Protein AF-0000000065860891 (afdb_homodimer)

Solvent-accessible surface area (backbone atoms only — not comparable to full-atom values): 41938 Å² total; per-residue (Å²): 130,46,43,18,54,48,50,45,54,47,43,67,70,64,35,40,63,41,30,71,48,66,81,74,49,85,37,43,77,84,50,86,75,80,84,55,59,59,42,45,65,36,50,46,36,31,50,53,48,64,72,31,65,63,47,58,45,24,62,48,18,30,48,81,50,71,53,89,78,42,95,74,51,58,24,37,35,61,50,32,51,46,18,21,51,46,16,33,52,47,19,57,57,66,22,33,36,39,44,47,16,33,27,25,26,62,41,42,63,51,22,43,21,27,52,21,64,41,26,37,52,43,48,18,61,75,21,57,91,49,83,41,53,51,39,27,54,39,17,42,44,32,41,56,48,67,38,75,57,47,92,90,46,51,12,62,59,48,32,46,68,43,50,39,28,20,32,61,44,35,47,103,81,38,79,58,89,53,58,73,90,65,55,84,43,76,35,66,53,64,43,35,40,38,30,36,56,20,41,60,52,40,49,49,43,50,50,50,45,46,32,42,69,70,59,63,37,52,70,67,61,56,67,68,45,94,35,72,59,58,50,51,38,50,52,52,45,39,70,76,31,80,66,44,84,76,48,92,46,70,51,42,47,46,44,50,41,52,47,44,50,50,53,50,51,51,39,27,50,52,39,21,52,49,41,40,60,73,68,62,53,67,26,46,66,55,54,14,60,34,93,58,79,56,62,37,53,47,68,69,54,50,51,34,49,51,50,50,46,51,49,45,42,64,55,46,57,61,32,66,73,49,43,51,53,41,49,49,39,31,49,51,52,51,52,51,52,54,49,40,70,75,41,51,84,74,44,58,72,72,58,32,52,48,34,70,64,32,90,44,71,49,45,29,53,46,42,52,50,55,56,54,27,71,36,31,38,63,54,50,51,47,50,48,36,66,75,72,34,88,80,62,91,63,94,73,75,89,82,131,130,44,44,17,54,49,51,44,54,48,43,67,71,64,33,40,63,42,30,72,48,64,82,73,49,85,37,42,77,84,50,86,74,80,84,55,58,60,42,45,65,36,49,48,37,30,50,54,47,64,72,30,66,62,48,58,44,22,62,48,17,32,47,82,52,72,54,90,80,41,96,75,51,57,23,38,34,61,51,32,52,45,18,22,50,46,16,34,53,48,19,59,56,66,23,33,35,38,45,47,17,34,25,24,26,62,41,41,64,52,23,43,22,28,52,20,64,40,26,35,51,44,49,18,61,77,20,57,92,47,82,41,53,50,40,27,54,40,16,40,44,33,40,58,48,66,38,73,57,46,90,91,45,51,13,64,60,48,33,47,67,44,50,38,29,21,32,63,43,36,48,102,81,39,79,58,89,54,57,72,89,64,55,84,44,76,35,67,54,63,44,36,40,40,30,33,55,22,41,60,52,39,50,48,43,49,50,50,45,47,32,43,70,71,59,62,38,52,71,67,59,57,68,66,44,94,36,70,58,59,50,51,38,52,51,52,44,39,71,74,30,80,65,44,82,75,49,91,46,69,51,44,46,46,46,50,41,52,48,44,50,51,52,50,52,52,38,28,52,52,38,21,53,49,40,39,61,75,69,61,54,66,26,45,66,56,54,12,60,33,93,58,80,58,61,39,53,46,70,69,56,50,54,35,48,50,50,49,48,51,49,45,43,64,55,49,56,61,33,66,72,49,44,52,52,41,50,49,41,32,49,52,52,50,51,51,51,53,50,41,72,75,41,50,86,74,43,57,71,70,55,30,51,49,34,70,65,32,88,46,71,49,45,30,54,48,42,52,49,53,57,54,26,70,35,33,38,63,54,50,51,47,52,47,36,67,74,73,36,89,81,63,90,61,93,74,74,89,81,130

Structure (mmCIF, N/CA/C/O backbone):
data_AF-0000000065860891-model_v1
#
loop_
_entity.id
_entity.type
_entity.pdbx_description
1 polymer 'Deoxyguanosinetriphosphate triphosphohydrolase-like protein'
#
loop_
_atom_site.group_PDB
_atom_site.id
_atom_site.type_symbol
_atom_site.label_atom_id
_atom_site.label_alt_id
_atom_site.label_comp_id
_atom_site.label_asym_id
_atom_site.label_entity_id
_atom_site.label_seq_id
_atom_site.pdbx_PDB_ins_code
_atom_site.Cartn_x
_atom_site.Cartn_y
_atom_site.Cartn_z
_atom_site.occupancy
_atom_site.B_iso_or_equiv
_atom_site.auth_seq_id
_atom_site.auth_comp_id
_atom_site.auth_asym_id
_atom_site.auth_atom_id
_atom_site.pdbx_PDB_model_num
ATOM 1 N N . MET A 1 1 ? -5.25 -12.578 29.609 1 80.5 1 MET A N 1
ATOM 2 C CA . MET A 1 1 ? -4.516 -11.539 28.875 1 80.5 1 MET A CA 1
ATOM 3 C C . MET A 1 1 ? -4.961 -11.477 27.422 1 80.5 1 MET A C 1
ATOM 5 O O . MET A 1 1 ? -4.988 -12.5 26.734 1 80.5 1 MET A O 1
ATOM 9 N N . THR A 1 2 ? -5.438 -10.305 27.047 1 88.56 2 THR A N 1
ATOM 10 C CA . THR A 1 2 ? -5.887 -10.133 25.672 1 88.56 2 THR A CA 1
ATOM 11 C C . THR A 1 2 ? -4.695 -10.102 24.719 1 88.56 2 THR A C 1
ATOM 13 O O . THR A 1 2 ? -3.547 -10 25.141 1 88.56 2 THR A O 1
ATOM 16 N N . ALA A 1 3 ? -4.965 -10.32 23.484 1 87.88 3 ALA A N 1
ATOM 17 C CA . ALA A 1 3 ? -3.906 -10.234 22.484 1 87.88 3 ALA A CA 1
ATOM 18 C C . ALA A 1 3 ? -3.201 -8.883 22.547 1 87.88 3 ALA A C 1
ATOM 20 O O . ALA A 1 3 ? -1.976 -8.805 22.422 1 87.88 3 ALA A O 1
ATOM 21 N N . ARG A 1 4 ? -3.965 -7.797 22.766 1 91.31 4 ARG A N 1
ATOM 22 C CA . ARG A 1 4 ? -3.391 -6.461 22.859 1 91.31 4 ARG A CA 1
ATOM 23 C C . ARG A 1 4 ? -2.42 -6.371 24.031 1 91.31 4 ARG A C 1
ATOM 25 O O . ARG A 1 4 ? -1.305 -5.867 23.891 1 91.31 4 ARG A O 1
ATOM 32 N N . GLU A 1 5 ? -2.834 -6.898 25.156 1 92.75 5 GLU A N 1
ATOM 33 C CA . GLU A 1 5 ? -1.995 -6.863 26.359 1 92.75 5 GLU A CA 1
ATOM 34 C C . GLU A 1 5 ? -0.707 -7.656 26.156 1 92.75 5 GLU A C 1
ATOM 36 O O . GLU A 1 5 ? 0.363 -7.238 26.594 1 92.75 5 GLU A O 1
ATOM 41 N N . PHE A 1 6 ? -0.852 -8.703 25.469 1 91.31 6 PHE A N 1
ATOM 42 C CA . PHE A 1 6 ? 0.321 -9.508 25.156 1 91.31 6 PHE A CA 1
ATOM 43 C C . PHE A 1 6 ? 1.278 -8.734 24.25 1 91.31 6 PHE A C 1
ATOM 45 O O . PHE A 1 6 ? 2.492 -8.758 24.469 1 91.31 6 PHE A O 1
ATOM 52 N N . LEU A 1 7 ? 0.74 -8.078 23.266 1 92 7 LEU A N 1
ATOM 53 C CA . LEU A 1 7 ? 1.554 -7.297 22.344 1 92 7 LEU A CA 1
ATOM 54 C C . LEU A 1 7 ? 2.262 -6.16 23.078 1 92 7 LEU A C 1
ATOM 56 O O . LEU A 1 7 ? 3.438 -5.891 22.812 1 92 7 LEU A O 1
ATOM 60 N N . GLU A 1 8 ? 1.569 -5.539 23.984 1 94.38 8 GLU A N 1
ATOM 61 C CA . GLU A 1 8 ? 2.158 -4.449 24.75 1 94.38 8 GLU A CA 1
ATOM 62 C C . GLU A 1 8 ? 3.268 -4.957 25.672 1 94.38 8 GLU A C 1
ATOM 64 O O . GLU A 1 8 ? 4.297 -4.293 25.828 1 94.38 8 GLU A O 1
ATOM 69 N N . ALA A 1 9 ? 3.084 -6.141 26.234 1 93.19 9 ALA A N 1
ATOM 70 C CA . ALA A 1 9 ? 4.117 -6.758 27.062 1 93.19 9 ALA A CA 1
ATOM 71 C C . ALA A 1 9 ? 5.34 -7.121 26.234 1 93.19 9 ALA A C 1
ATOM 73 O O . ALA A 1 9 ? 6.477 -6.984 26.688 1 93.19 9 ALA A O 1
ATOM 74 N N . THR A 1 10 ? 5.109 -7.578 25.047 1 91.69 10 THR A N 1
ATOM 75 C CA . THR A 1 10 ? 6.191 -7.938 24.141 1 91.69 10 THR A CA 1
ATOM 76 C C . THR A 1 10 ? 6.988 -6.699 23.734 1 91.69 10 THR A C 1
ATOM 78 O O . THR A 1 10 ? 8.211 -6.766 23.594 1 91.69 10 THR A O 1
ATOM 81 N N . GLU A 1 11 ? 6.305 -5.559 23.547 1 93.88 11 GLU A N 1
ATOM 82 C CA . GLU A 1 11 ? 6.988 -4.305 23.234 1 93.88 11 GLU A CA 1
ATOM 83 C C . GLU A 1 11 ? 7.988 -3.938 24.328 1 93.88 11 GLU A C 1
ATOM 85 O O . GLU A 1 11 ? 9.086 -3.461 24.031 1 93.88 11 GLU A O 1
ATOM 90 N N . LYS A 1 12 ? 7.594 -4.164 25.531 1 92.62 12 LYS A N 1
ATOM 91 C CA . LYS A 1 12 ? 8.445 -3.818 26.672 1 92.62 12 LYS A CA 1
ATOM 92 C C . LYS A 1 12 ? 9.75 -4.605 26.641 1 92.62 12 LYS A C 1
ATOM 94 O O . LYS A 1 12 ? 10.797 -4.098 27.047 1 92.62 12 LYS A O 1
ATOM 99 N N . GLU A 1 13 ? 9.656 -5.766 26.125 1 90.19 13 GLU A N 1
ATOM 100 C CA . GLU A 1 13 ? 10.828 -6.645 26.109 1 90.19 13 GLU A CA 1
ATOM 101 C C . GLU A 1 13 ? 11.664 -6.418 24.859 1 90.19 13 GLU A C 1
ATOM 103 O O . GLU A 1 13 ? 12.898 -6.465 24.906 1 90.19 13 GLU A O 1
ATOM 108 N N . LYS A 1 14 ? 11.031 -6.098 23.797 1 91.25 14 LYS A N 1
ATOM 109 C CA . LYS A 1 14 ? 11.719 -6.145 22.5 1 91.25 14 LYS A CA 1
ATOM 110 C C . LYS A 1 14 ? 12.195 -4.758 22.094 1 91.25 14 LYS A C 1
ATOM 112 O O . LYS A 1 14 ? 13.203 -4.621 21.391 1 91.25 14 LYS A O 1
ATOM 117 N N . LEU A 1 15 ? 11.492 -3.744 22.469 1 96.06 15 LEU A N 1
ATOM 118 C CA . LEU A 1 15 ? 11.828 -2.391 22.047 1 96.06 15 LEU A CA 1
ATOM 119 C C . LEU A 1 15 ? 12.93 -1.801 22.922 1 96.06 15 LEU A C 1
ATOM 121 O O . LEU A 1 15 ? 13.047 -2.16 24.094 1 96.06 15 LEU A O 1
ATOM 125 N N . ALA A 1 16 ? 13.75 -0.93 22.328 1 96.81 16 ALA A N 1
ATOM 126 C CA . ALA A 1 16 ? 14.766 -0.199 23.094 1 96.81 16 ALA A CA 1
ATOM 127 C C . ALA A 1 16 ? 14.117 0.759 24.094 1 96.81 16 ALA A C 1
ATOM 129 O O . ALA A 1 16 ? 12.953 1.128 23.938 1 96.81 16 ALA A O 1
ATOM 130 N N . PRO A 1 17 ? 14.836 1.129 25.094 1 96.81 17 PRO A N 1
ATOM 131 C CA . PRO A 1 17 ? 14.273 2.021 26.125 1 96.81 17 PRO A CA 1
ATOM 132 C C . PRO A 1 17 ? 13.891 3.389 25.562 1 96.81 17 PRO A C 1
ATOM 134 O O . PRO A 1 17 ? 13.094 4.105 26.172 1 96.81 17 PRO A O 1
ATOM 137 N N . TYR A 1 18 ? 14.438 3.787 24.438 1 97.56 18 TYR A N 1
ATOM 138 C CA . TYR A 1 18 ? 14.172 5.09 23.844 1 97.56 18 TYR A CA 1
ATOM 139 C C . TYR A 1 18 ? 13.031 5 22.828 1 97.56 18 TYR A C 1
ATOM 141 O O . TYR A 1 18 ? 12.672 5.996 22.203 1 97.56 18 TYR A O 1
ATOM 149 N N . ALA A 1 19 ? 12.445 3.816 22.609 1 98.25 19 ALA A N 1
ATOM 150 C CA . ALA A 1 19 ? 11.312 3.623 21.703 1 98.25 19 ALA A CA 1
ATOM 151 C C . ALA A 1 19 ? 10 3.986 22.391 1 98.25 19 ALA A C 1
ATOM 153 O O . ALA A 1 19 ? 9.828 3.75 23.578 1 98.25 19 ALA A O 1
ATOM 154 N N . THR A 1 20 ? 9.086 4.574 21.625 1 98 20 THR A N 1
ATOM 155 C CA . THR A 1 20 ? 7.75 4.863 22.141 1 98 20 THR A CA 1
ATOM 156 C C . THR A 1 20 ? 6.922 3.584 22.234 1 98 20 THR A C 1
ATOM 158 O O . THR A 1 20 ? 6.605 2.963 21.219 1 98 20 THR A O 1
ATOM 161 N N . ARG A 1 21 ? 6.57 3.209 23.484 1 97.62 21 ARG A N 1
ATOM 162 C CA . ARG A 1 21 ? 5.762 2.01 23.672 1 97.62 21 ARG A CA 1
ATOM 163 C C . ARG A 1 21 ? 4.273 2.342 23.641 1 97.62 21 ARG A C 1
ATOM 165 O O . ARG A 1 21 ? 3.85 3.387 24.141 1 97.62 21 ARG A O 1
ATOM 172 N N . SER A 1 22 ? 3.469 1.438 23.062 1 97.5 22 SER A N 1
ATOM 173 C CA . SER A 1 22 ? 2.025 1.634 22.969 1 97.5 22 SER A CA 1
ATOM 174 C C . SER A 1 22 ? 1.397 1.8 24.344 1 97.5 22 SER A C 1
ATOM 176 O O . SER A 1 22 ? 0.48 2.604 24.516 1 97.5 22 SER A O 1
ATOM 178 N N . ALA A 1 23 ? 1.877 1.055 25.312 1 95.94 23 ALA A N 1
ATOM 179 C CA . ALA A 1 23 ? 1.334 1.09 26.672 1 95.94 23 ALA A CA 1
ATOM 180 C C . ALA A 1 23 ? 1.587 2.443 27.328 1 95.94 23 ALA A C 1
ATOM 182 O O . ALA A 1 23 ? 0.866 2.838 28.25 1 95.94 23 ALA A O 1
ATOM 183 N N . ASP A 1 24 ? 2.619 3.195 26.875 1 96 24 ASP A N 1
ATOM 184 C CA . ASP A 1 24 ? 3.016 4.461 27.484 1 96 24 ASP A CA 1
ATOM 185 C C . ASP A 1 24 ? 2.471 5.645 26.688 1 96 24 ASP A C 1
ATOM 187 O O . ASP A 1 24 ? 2.832 6.797 26.953 1 96 24 ASP A O 1
ATOM 191 N N . SER A 1 25 ? 1.641 5.34 25.656 1 96 25 SER A N 1
ATOM 192 C CA . SER A 1 25 ? 1.092 6.391 24.812 1 96 25 SER A CA 1
ATOM 193 C C . SER A 1 25 ? 0.149 7.301 25.594 1 96 25 SER A C 1
ATOM 195 O O . SER A 1 25 ? -0.556 6.844 26.484 1 96 25 SER A O 1
ATOM 197 N N . ALA A 1 26 ? 0.138 8.602 25.203 1 93.94 26 ALA A N 1
ATOM 198 C CA . ALA A 1 26 ? -0.866 9.516 25.734 1 93.94 26 ALA A CA 1
ATOM 199 C C . ALA A 1 26 ? -2.26 9.156 25.219 1 93.94 26 ALA A C 1
ATOM 201 O O . ALA A 1 26 ? -3.264 9.633 25.766 1 93.94 26 ALA A O 1
ATOM 202 N N . GLY A 1 27 ? -2.252 8.258 24.219 1 93.69 27 GLY A N 1
ATOM 203 C CA . GLY A 1 27 ? -3.518 7.762 23.703 1 93.69 27 GLY A CA 1
ATOM 204 C C . GLY A 1 27 ? -4.234 8.758 22.812 1 93.69 27 GLY A C 1
ATOM 205 O O . GLY A 1 27 ? -3.596 9.508 22.078 1 93.69 27 GLY A O 1
ATOM 206 N N . ARG A 1 28 ? -5.523 8.617 22.75 1 94.94 28 ARG A N 1
ATOM 207 C CA . ARG A 1 28 ? -6.387 9.469 21.938 1 94.94 28 ARG A CA 1
ATOM 208 C C . ARG A 1 28 ? -6.852 10.695 22.719 1 94.94 28 ARG A C 1
ATOM 210 O O . ARG A 1 28 ? -7.781 10.602 23.531 1 94.94 28 ARG A O 1
ATOM 217 N N . THR A 1 29 ? -6.367 11.82 22.344 1 92.31 29 THR A N 1
ATOM 218 C CA . THR A 1 29 ? -6.543 13.008 23.172 1 92.31 29 THR A CA 1
ATOM 219 C C . THR A 1 29 ? -7.684 13.867 22.641 1 92.31 29 THR A C 1
ATOM 221 O O . THR A 1 29 ? -8.156 14.773 23.328 1 92.31 29 THR A O 1
ATOM 224 N N . LEU A 1 30 ? -8.156 13.594 21.453 1 93.75 30 LEU A N 1
ATOM 225 C CA . LEU A 1 30 ? -9.227 14.406 20.891 1 93.75 30 LEU A CA 1
ATOM 226 C C . LEU A 1 30 ? -10.594 13.883 21.328 1 93.75 30 LEU A C 1
ATOM 228 O O . LEU A 1 30 ? -11.438 14.648 21.797 1 93.75 30 LEU A O 1
ATOM 232 N N . HIS A 1 31 ? -10.75 12.617 21.094 1 92.69 31 HIS A N 1
ATOM 233 C CA . HIS A 1 31 ? -11.992 11.945 21.469 1 92.69 31 HIS A CA 1
ATOM 234 C C . HIS A 1 31 ? -11.703 10.641 22.219 1 92.69 31 HIS A C 1
ATOM 236 O O . HIS A 1 31 ? -10.844 9.859 21.797 1 92.69 31 HIS A O 1
ATOM 242 N N . GLY A 1 32 ? -12.336 10.453 23.344 1 86.81 32 GLY A N 1
ATOM 243 C CA . GLY A 1 32 ? -12.172 9.211 24.078 1 86.81 32 GLY A CA 1
ATOM 244 C C . GLY A 1 32 ? -12.508 7.977 23.25 1 86.81 32 GLY A C 1
ATOM 245 O O . GLY A 1 32 ? -13.367 8.031 22.375 1 86.81 32 GLY A O 1
ATOM 246 N N . ASP A 1 33 ? -11.758 6.879 23.484 1 83.75 33 ASP A N 1
ATOM 247 C CA . ASP A 1 33 ? -12.008 5.621 22.781 1 83.75 33 ASP A CA 1
ATOM 248 C C . ASP A 1 33 ? -11.617 4.426 23.641 1 83.75 33 ASP A C 1
ATOM 250 O O . ASP A 1 33 ? -10.672 4.504 24.438 1 83.75 33 ASP A O 1
ATOM 254 N N . GLU A 1 34 ? -12.43 3.408 23.562 1 85.38 34 GLU A N 1
ATOM 255 C CA . GLU A 1 34 ? -12.109 2.188 24.297 1 85.38 34 GLU A CA 1
ATOM 256 C C . GLU A 1 34 ? -10.977 1.417 23.641 1 85.38 34 GLU A C 1
ATOM 258 O O . GLU A 1 34 ? -10.898 1.358 22.406 1 85.38 34 GLU A O 1
ATOM 263 N N . PRO A 1 35 ? -10.141 0.841 24.547 1 88.88 35 PRO A N 1
ATOM 264 C CA . PRO A 1 35 ? -9.062 0.038 23.953 1 88.88 35 PRO A CA 1
ATOM 265 C C . PRO A 1 35 ? -9.578 -1.205 23.234 1 88.88 35 PRO A C 1
ATOM 267 O O . PRO A 1 35 ? -10.625 -1.75 23.609 1 88.88 35 PRO A O 1
ATOM 270 N N . ASP A 1 36 ? -8.859 -1.554 22.203 1 88.38 36 ASP A N 1
ATOM 271 C CA . ASP A 1 36 ? -9.125 -2.771 21.453 1 88.38 36 ASP A CA 1
ATOM 272 C C . ASP A 1 36 ? -8.523 -3.992 22.141 1 88.38 36 ASP A C 1
ATOM 274 O O . ASP A 1 36 ? -7.465 -3.895 22.766 1 88.38 36 ASP A O 1
ATOM 278 N N . ASP A 1 37 ? -9.141 -5.156 22 1 89.06 37 ASP A N 1
ATOM 279 C CA . ASP A 1 37 ? -8.656 -6.363 22.656 1 89.06 37 ASP A CA 1
ATOM 280 C C . ASP A 1 37 ? -7.539 -7.02 21.844 1 89.06 37 ASP A C 1
ATOM 282 O O . ASP A 1 37 ? -6.762 -7.812 22.391 1 89.06 37 ASP A O 1
ATOM 286 N N . TYR A 1 38 ? -7.457 -6.688 20.625 1 87.38 38 TYR A N 1
ATOM 287 C CA . TYR A 1 38 ? -6.586 -7.473 19.766 1 87.38 38 TYR A CA 1
ATOM 288 C C . TYR A 1 38 ? -5.453 -6.613 19.203 1 87.38 38 TYR A C 1
ATOM 290 O O . TYR A 1 38 ? -4.398 -7.133 18.828 1 87.38 38 TYR A O 1
ATOM 298 N N . ARG A 1 39 ? -5.648 -5.262 19.188 1 93.06 39 ARG A N 1
ATOM 299 C CA . ARG A 1 39 ? -4.672 -4.367 18.578 1 93.06 39 ARG A CA 1
ATOM 300 C C . ARG A 1 39 ? -4.227 -3.287 19.547 1 93.06 39 ARG A C 1
ATOM 302 O O . ARG A 1 39 ? -5.031 -2.779 20.328 1 93.06 39 ARG A O 1
ATOM 309 N N . THR A 1 40 ? -2.924 -2.916 19.453 1 95.94 40 THR A N 1
ATOM 310 C CA . THR A 1 40 ? -2.408 -1.771 20.203 1 95.94 40 THR A CA 1
ATOM 311 C C . THR A 1 40 ? -2.932 -0.464 19.609 1 95.94 40 THR A C 1
ATOM 313 O O . THR A 1 40 ? -3.533 -0.458 18.547 1 95.94 40 THR A O 1
ATOM 316 N N . CYS A 1 41 ? -2.742 0.598 20.312 1 96.94 41 CYS A N 1
ATOM 317 C CA . CYS A 1 41 ? -3.268 1.882 19.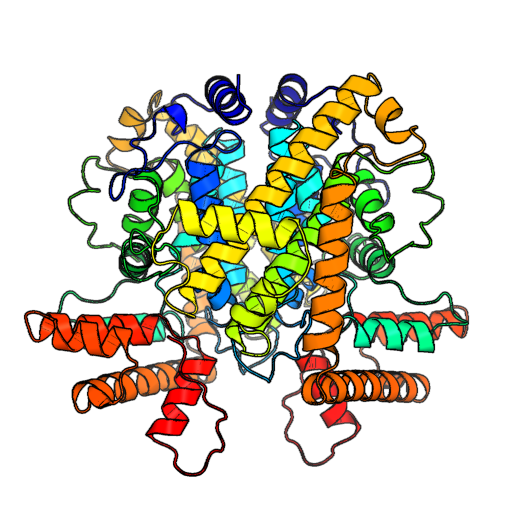859 1 96.94 41 CYS A CA 1
ATOM 318 C C . CYS A 1 41 ? -2.609 2.311 18.547 1 96.94 41 CYS A C 1
ATOM 320 O O . CYS A 1 41 ? -3.27 2.869 17.672 1 96.94 41 CYS A O 1
ATOM 322 N N . PHE A 1 42 ? -1.266 2.029 18.375 1 97.69 42 PHE A N 1
ATOM 323 C CA . PHE A 1 42 ? -0.573 2.445 17.172 1 97.69 42 PHE A CA 1
ATOM 324 C C . PHE A 1 42 ? -0.951 1.549 15.992 1 97.69 42 PHE A C 1
ATOM 326 O O . PHE A 1 42 ? -1.007 2.006 14.852 1 97.69 42 PHE A O 1
ATOM 333 N N . GLN A 1 43 ? -1.23 0.25 16.266 1 95.88 43 GLN A N 1
ATOM 334 C CA . GLN A 1 43 ? -1.777 -0.623 15.227 1 95.88 43 GLN A CA 1
ATOM 335 C C . GLN A 1 43 ? -3.113 -0.094 14.711 1 95.88 43 GLN A C 1
ATOM 337 O O . GLN A 1 43 ? -3.367 -0.105 13.5 1 95.88 43 GLN A O 1
ATOM 342 N N . ARG A 1 44 ? -3.914 0.358 15.594 1 95.44 44 ARG A N 1
ATOM 343 C CA . ARG A 1 44 ? -5.219 0.898 15.234 1 95.44 44 ARG A CA 1
ATOM 344 C C . ARG A 1 44 ? -5.074 2.18 14.422 1 95.44 44 ARG A C 1
ATOM 346 O O . ARG A 1 44 ? -5.855 2.43 13.5 1 95.44 44 ARG A O 1
ATOM 353 N N . ASP A 1 45 ? -4.066 3.021 14.844 1 97.81 45 ASP A N 1
ATOM 354 C CA . ASP A 1 45 ? -3.814 4.223 14.055 1 97.81 45 ASP A CA 1
ATOM 355 C C . ASP A 1 45 ? -3.482 3.873 12.602 1 97.81 45 ASP A C 1
ATOM 357 O O . ASP A 1 45 ? -4.047 4.457 11.672 1 97.81 45 ASP A O 1
ATOM 361 N N . ARG A 1 46 ? -2.57 2.934 12.445 1 97.12 46 ARG A N 1
ATOM 362 C CA . ARG A 1 46 ? -2.162 2.48 11.117 1 97.12 46 ARG A CA 1
ATOM 363 C C . ARG A 1 46 ? -3.361 1.997 10.312 1 97.12 46 ARG A C 1
ATOM 365 O O . ARG A 1 46 ? -3.533 2.379 9.148 1 97.12 46 ARG A O 1
ATOM 372 N N . ASP A 1 47 ? -4.227 1.213 10.914 1 93.69 47 ASP A N 1
ATOM 373 C CA . ASP A 1 47 ? -5.383 0.639 10.234 1 93.69 47 ASP A CA 1
ATOM 374 C C . ASP A 1 47 ? -6.406 1.717 9.883 1 93.69 47 ASP A C 1
ATOM 376 O O . ASP A 1 47 ? -6.984 1.705 8.797 1 93.69 47 ASP A O 1
ATOM 380 N N . ARG A 1 48 ? -6.668 2.664 10.836 1 94.56 48 ARG A N 1
ATOM 381 C CA . ARG A 1 48 ? -7.602 3.758 10.594 1 94.56 48 ARG A CA 1
ATOM 382 C C . ARG A 1 48 ? -7.184 4.574 9.375 1 94.56 48 ARG A C 1
ATOM 384 O O . ARG A 1 48 ? -8.023 4.965 8.562 1 94.56 48 ARG A O 1
ATOM 391 N N . ILE A 1 49 ? -5.891 4.809 9.266 1 97.12 49 ILE A N 1
ATOM 392 C CA . ILE A 1 49 ? -5.379 5.582 8.141 1 97.12 49 ILE A CA 1
ATOM 393 C C . ILE A 1 49 ? -5.547 4.785 6.848 1 97.12 49 ILE A C 1
ATOM 395 O O . ILE A 1 49 ? -6.055 5.305 5.852 1 97.12 49 ILE A O 1
ATOM 399 N N . LEU A 1 50 ? -5.156 3.539 6.863 1 93.56 50 LEU A N 1
ATOM 400 C CA . LEU A 1 50 ? -5.184 2.682 5.684 1 93.56 50 LEU A CA 1
ATOM 401 C C . LEU A 1 50 ? -6.594 2.58 5.113 1 93.56 50 LEU A C 1
ATOM 403 O O . LEU A 1 50 ? -6.773 2.549 3.895 1 93.56 50 LEU A O 1
ATOM 407 N N . TYR A 1 51 ? -7.652 2.6 5.941 1 88.38 51 TYR A N 1
ATOM 408 C CA . TYR A 1 51 ? -9.031 2.41 5.508 1 88.38 51 TYR A CA 1
ATOM 409 C C . TY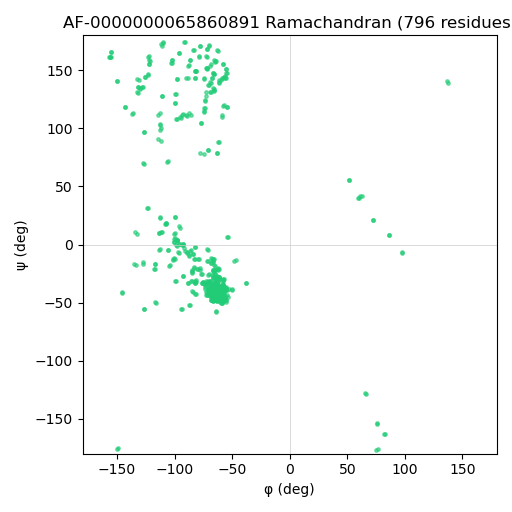R A 1 51 ? -9.672 3.742 5.133 1 88.38 51 TYR A C 1
ATOM 411 O O . TYR A 1 51 ? -10.789 3.773 4.613 1 88.38 51 TYR A O 1
ATOM 419 N N . SER A 1 52 ? -8.992 4.805 5.375 1 91.25 52 SER A N 1
ATOM 420 C CA . SER A 1 52 ? -9.562 6.117 5.09 1 91.25 52 SER A CA 1
ATOM 421 C C . SER A 1 52 ? -9.641 6.371 3.588 1 91.25 52 SER A C 1
ATOM 423 O O . SER A 1 52 ? -8.859 5.801 2.816 1 91.25 52 SER A O 1
ATOM 425 N N . LYS A 1 53 ? -10.578 7.156 3.201 1 87.56 53 LYS A N 1
ATOM 426 C CA . LYS A 1 53 ? -10.727 7.539 1.801 1 87.56 53 LYS A CA 1
ATOM 427 C C . LYS A 1 53 ? -9.523 8.344 1.317 1 87.56 53 LYS A C 1
ATOM 429 O O . LYS A 1 53 ? -9.047 8.141 0.202 1 87.56 53 LYS A O 1
ATOM 434 N N . VAL A 1 54 ? -9.094 9.211 2.162 1 92.81 54 VAL A N 1
ATOM 435 C CA . VAL A 1 54 ? -8.008 10.109 1.796 1 92.81 54 VAL A CA 1
ATOM 436 C C . VAL A 1 54 ? -6.75 9.305 1.485 1 92.81 54 VAL A C 1
ATOM 438 O O . VAL A 1 54 ? -5.992 9.648 0.573 1 92.81 54 VAL A O 1
ATOM 441 N N . PHE A 1 55 ? -6.5 8.203 2.182 1 94 55 PHE A N 1
ATOM 442 C CA . PHE A 1 55 ? -5.355 7.352 1.903 1 94 55 PHE A CA 1
ATOM 443 C C . PHE A 1 55 ? -5.512 6.656 0.556 1 94 55 PHE A C 1
ATOM 445 O O . PHE A 1 55 ? -4.57 6.617 -0.242 1 94 55 PHE A O 1
ATOM 452 N N . LYS A 1 56 ? -6.641 6.156 0.318 1 88.25 56 LYS A N 1
ATOM 453 C CA . LYS A 1 56 ? -6.914 5.469 -0.939 1 88.25 56 LYS A CA 1
ATOM 454 C C . LYS A 1 56 ? -6.809 6.422 -2.125 1 88.25 56 LYS A C 1
ATOM 456 O O . LYS A 1 56 ? -6.348 6.035 -3.201 1 88.25 56 LYS A O 1
ATOM 461 N N . ASP A 1 57 ? -7.168 7.625 -1.879 1 90.56 57 ASP A N 1
ATOM 462 C CA . ASP A 1 57 ? -7.152 8.633 -2.936 1 90.56 57 ASP A CA 1
ATOM 463 C C . ASP A 1 57 ? -5.723 8.969 -3.352 1 90.56 57 ASP A C 1
ATOM 465 O O . ASP A 1 57 ? -5.5 9.555 -4.414 1 90.56 57 ASP A O 1
ATOM 469 N N . LEU A 1 58 ? -4.727 8.594 -2.529 1 91.88 58 LEU A N 1
ATOM 470 C CA . LEU A 1 58 ? -3.336 8.883 -2.857 1 91.88 58 LEU A CA 1
ATOM 471 C C . LEU A 1 58 ? -2.928 8.188 -4.152 1 91.88 58 LEU A C 1
ATOM 473 O O . LEU A 1 58 ? -1.977 8.609 -4.812 1 91.88 58 LEU A O 1
ATOM 477 N N . GLN A 1 59 ? -3.654 7.148 -4.559 1 88 59 GLN A N 1
ATOM 478 C CA . GLN A 1 59 ? -3.332 6.41 -5.777 1 88 59 GLN A CA 1
ATOM 479 C C . GLN A 1 59 ? -3.65 7.234 -7.02 1 88 59 GLN A C 1
ATOM 481 O O . GLN A 1 59 ? -3.174 6.926 -8.117 1 88 59 GLN A O 1
ATOM 486 N N . HIS A 1 60 ? -4.398 8.305 -6.844 1 86.19 60 HIS A N 1
ATOM 487 C CA . HIS A 1 60 ? -4.809 9.133 -7.969 1 86.19 60 HIS A CA 1
ATOM 488 C C . HIS A 1 60 ? -4.172 10.516 -7.898 1 86.19 60 HIS A C 1
ATOM 490 O O . HIS A 1 60 ? -4.59 11.438 -8.602 1 86.19 60 HIS A O 1
ATOM 496 N N . LYS A 1 61 ? -3.23 10.625 -6.961 1 87 61 LYS A N 1
ATOM 497 C CA . LYS A 1 61 ? -2.467 11.867 -6.855 1 87 61 LYS A CA 1
ATOM 498 C C . LYS A 1 61 ? -1.018 11.656 -7.281 1 87 61 LYS A C 1
ATOM 500 O O . LYS A 1 61 ? -0.36 10.719 -6.832 1 87 61 LYS A O 1
ATOM 505 N N . THR A 1 62 ? -0.608 12.508 -8.18 1 78.38 62 THR A N 1
ATOM 506 C CA . THR A 1 62 ? 0.742 12.406 -8.727 1 78.38 62 THR A CA 1
ATOM 507 C C . THR A 1 62 ? 1.774 12.859 -7.695 1 78.38 62 THR A C 1
ATOM 509 O O . THR A 1 62 ? 1.489 13.719 -6.863 1 78.38 62 THR A O 1
ATOM 512 N N . GLN A 1 63 ? 2.902 12.297 -7.836 1 66.75 63 GLN A N 1
ATOM 513 C CA . GLN A 1 63 ? 4 12.734 -6.984 1 66.75 63 GLN A CA 1
ATOM 514 C C . GLN A 1 63 ? 4.832 13.82 -7.668 1 66.75 63 GLN A C 1
ATOM 516 O O . GLN A 1 63 ? 4.984 14.922 -7.137 1 66.75 63 GLN A O 1
ATOM 521 N N . VAL A 1 64 ? 5.348 13.523 -8.898 1 61.38 64 VAL A N 1
ATOM 522 C CA . VAL A 1 64 ? 6.25 14.461 -9.57 1 61.38 64 VAL A CA 1
ATOM 523 C C . VAL A 1 64 ? 5.73 14.758 -10.969 1 61.38 64 VAL A C 1
ATOM 525 O O . VAL A 1 64 ? 5.605 15.922 -11.359 1 61.38 64 VAL A O 1
ATOM 528 N N . PHE A 1 65 ? 5.559 13.664 -11.68 1 59.19 65 PHE A N 1
ATOM 529 C CA . PHE A 1 65 ? 5.207 13.812 -13.086 1 59.19 65 PHE A CA 1
ATOM 530 C C . PHE A 1 65 ? 3.707 13.633 -13.289 1 59.19 65 PHE A C 1
ATOM 532 O O . PHE A 1 65 ? 3.078 12.812 -12.617 1 59.19 65 PHE A O 1
ATOM 539 N N . LEU A 1 66 ? 3.17 14.531 -13.93 1 53.44 66 LEU A N 1
ATOM 540 C CA . LEU A 1 66 ? 1.738 14.422 -14.188 1 53.44 66 LEU A CA 1
ATOM 541 C C . LEU A 1 66 ? 1.41 13.094 -14.859 1 53.44 66 LEU A C 1
ATOM 543 O O . LEU A 1 66 ? 2.111 12.664 -15.781 1 53.44 66 LEU A O 1
ATOM 547 N N . ILE A 1 67 ? 0.592 12.227 -14.211 1 49.69 67 ILE A N 1
ATOM 548 C CA . ILE A 1 67 ? 0.095 10.883 -14.484 1 49.69 67 ILE A CA 1
ATOM 549 C C . ILE A 1 67 ? -0.199 10.734 -15.977 1 49.69 67 ILE A C 1
ATOM 551 O O . ILE A 1 67 ? -0.011 9.656 -16.547 1 49.69 67 ILE A O 1
ATOM 555 N N . ASN A 1 68 ? -0.621 11.727 -16.703 1 46.56 68 ASN A N 1
ATOM 556 C CA . ASN A 1 68 ? -1.12 11.484 -18.047 1 46.56 68 ASN A CA 1
ATOM 557 C C . ASN A 1 68 ? 0.01 11.125 -19.016 1 46.56 68 ASN A C 1
ATOM 559 O O . ASN A 1 68 ? -0.237 10.797 -20.172 1 46.56 68 ASN A O 1
ATOM 563 N N . GLU A 1 69 ? 1.279 11.18 -18.5 1 46.31 69 GLU A N 1
ATOM 564 C CA . GLU A 1 69 ? 2.334 10.977 -19.5 1 46.31 69 GLU A CA 1
ATOM 565 C C . GLU A 1 69 ? 2.793 9.523 -19.531 1 46.31 69 GLU A C 1
ATOM 567 O O . GLU A 1 69 ? 3.703 9.172 -20.281 1 46.31 69 GLU A O 1
ATOM 572 N N . GLY A 1 70 ? 2.002 8.625 -18.938 1 52.41 70 GLY A N 1
ATOM 573 C CA . GLY A 1 70 ? 2.42 7.238 -19.062 1 52.41 70 GLY A CA 1
ATOM 574 C C . GLY A 1 70 ? 2.289 6.469 -17.75 1 52.41 70 GLY A C 1
ATOM 575 O O . GLY A 1 70 ? 2.166 7.062 -16.688 1 52.41 70 GLY A O 1
ATOM 576 N N . ASP A 1 71 ? 1.867 5.242 -17.828 1 52.25 71 ASP A N 1
ATOM 577 C CA . ASP A 1 71 ? 1.617 4.324 -16.719 1 52.25 71 ASP A CA 1
ATOM 578 C C . ASP A 1 71 ? 2.852 4.184 -15.828 1 52.25 71 ASP A C 1
ATOM 580 O O . ASP A 1 71 ? 2.836 3.438 -14.844 1 52.25 71 ASP A O 1
ATOM 584 N N . PHE A 1 72 ? 3.865 4.988 -16.109 1 54.22 72 PHE A N 1
ATOM 585 C CA . PHE A 1 72 ? 5.117 4.727 -15.414 1 54.22 72 PHE A CA 1
ATOM 586 C C . PHE A 1 72 ? 5.273 5.656 -14.219 1 54.22 72 PHE A C 1
ATOM 588 O O . PHE A 1 72 ? 6.152 5.449 -13.375 1 54.22 72 PHE A O 1
ATOM 595 N N . TYR A 1 73 ? 4.285 6.426 -14.125 1 61.38 73 TYR A N 1
ATOM 596 C CA . TYR A 1 73 ? 4.645 7.418 -13.117 1 61.38 73 TYR A CA 1
ATOM 597 C C . TYR A 1 73 ? 4.055 7.059 -11.758 1 61.38 73 TYR A C 1
ATOM 599 O O . TYR A 1 73 ? 2.953 6.512 -11.68 1 61.38 73 TYR A O 1
ATOM 607 N N . ARG A 1 74 ? 4.875 7.344 -10.789 1 70.88 74 ARG A N 1
ATOM 608 C CA . ARG A 1 74 ? 4.574 7.051 -9.391 1 70.88 74 ARG A CA 1
ATOM 609 C C . ARG A 1 74 ? 3.438 7.93 -8.883 1 70.88 74 ARG A C 1
ATOM 611 O O . ARG A 1 74 ? 3.348 9.109 -9.242 1 70.88 74 ARG A O 1
ATOM 618 N N . THR A 1 75 ? 2.619 7.258 -8.141 1 85.81 75 THR A N 1
ATOM 619 C CA . THR A 1 75 ? 1.579 7.965 -7.402 1 85.81 75 THR A CA 1
ATOM 620 C C . THR A 1 75 ? 2.027 8.242 -5.969 1 85.81 75 THR A C 1
ATOM 622 O O . THR A 1 75 ? 3.039 7.699 -5.516 1 85.81 75 THR A O 1
ATOM 625 N N . ARG A 1 76 ? 1.34 9.102 -5.316 1 89.31 76 ARG A N 1
ATOM 626 C CA . ARG A 1 76 ? 1.664 9.383 -3.92 1 89.31 76 ARG A CA 1
ATOM 627 C C . ARG A 1 76 ? 1.48 8.148 -3.053 1 89.31 76 ARG A C 1
ATOM 629 O O . ARG A 1 76 ? 2.186 7.969 -2.057 1 89.31 76 ARG A O 1
ATOM 636 N N . LEU A 1 77 ? 0.604 7.262 -3.445 1 91.81 77 LEU A N 1
ATOM 637 C CA . LEU A 1 77 ? 0.405 6.047 -2.664 1 91.81 77 LEU A CA 1
ATOM 638 C C . LEU A 1 77 ? 1.648 5.164 -2.705 1 91.81 77 LEU A C 1
ATOM 640 O O . LEU A 1 77 ? 2.131 4.715 -1.663 1 91.81 77 LEU A O 1
ATOM 644 N N . THR A 1 78 ? 2.184 4.922 -3.877 1 90.38 78 THR A N 1
ATOM 645 C CA . THR A 1 78 ? 3.373 4.082 -3.98 1 90.38 78 THR A CA 1
ATOM 646 C C . THR A 1 78 ? 4.555 4.723 -3.26 1 90.38 78 THR A C 1
ATOM 648 O O . THR A 1 78 ? 5.355 4.027 -2.629 1 90.38 78 THR A O 1
ATOM 651 N N . HIS A 1 79 ? 4.648 6.016 -3.354 1 91.25 79 HIS A N 1
ATOM 652 C CA . HIS A 1 79 ? 5.66 6.727 -2.584 1 91.25 79 HIS A CA 1
ATOM 653 C C . HIS A 1 79 ? 5.492 6.484 -1.088 1 91.25 79 HIS A C 1
ATOM 655 O O . HIS A 1 79 ? 6.453 6.156 -0.394 1 91.25 79 HIS A O 1
ATOM 661 N N . THR A 1 80 ? 4.281 6.676 -0.626 1 95.44 80 THR A N 1
ATOM 662 C CA . THR A 1 80 ? 3.961 6.508 0.787 1 95.44 80 THR A CA 1
ATOM 663 C C . THR A 1 80 ? 4.312 5.098 1.256 1 95.44 80 THR A C 1
ATOM 665 O O . THR A 1 80 ? 4.848 4.918 2.352 1 95.44 80 THR A O 1
ATOM 668 N N . LEU A 1 81 ? 4.062 4.098 0.427 1 94.69 81 LEU A N 1
ATOM 669 C CA . LEU A 1 81 ? 4.371 2.715 0.772 1 94.69 81 LEU A CA 1
ATOM 670 C C . LEU A 1 81 ? 5.875 2.502 0.864 1 94.69 81 LEU A C 1
ATOM 672 O O . LEU A 1 81 ? 6.352 1.758 1.727 1 94.69 81 LEU A O 1
ATOM 676 N N . GLU A 1 82 ? 6.621 3.117 0.037 1 93.38 82 GLU A N 1
ATOM 677 C CA . GLU A 1 82 ? 8.078 2.998 0.075 1 93.38 82 GLU A CA 1
ATOM 678 C C . GLU A 1 82 ? 8.656 3.695 1.304 1 93.38 82 GLU A C 1
ATOM 680 O O . GLU A 1 82 ? 9.578 3.182 1.938 1 93.38 82 GLU A O 1
ATOM 685 N N . VAL A 1 83 ? 8.078 4.875 1.576 1 95.62 83 VAL A N 1
ATOM 686 C CA . VAL A 1 83 ? 8.484 5.562 2.797 1 95.62 83 VAL A CA 1
ATOM 687 C C . VAL A 1 83 ? 8.242 4.656 4.004 1 95.62 83 VAL A C 1
ATOM 689 O O . VAL A 1 83 ? 9.109 4.523 4.871 1 95.62 83 VAL A O 1
ATOM 692 N N . ALA A 1 84 ? 7.09 4.039 4.051 1 97.5 84 ALA A N 1
ATOM 693 C CA . ALA A 1 84 ? 6.742 3.141 5.148 1 97.5 84 ALA A CA 1
ATOM 694 C C . ALA A 1 84 ? 7.711 1.963 5.223 1 97.5 84 ALA A C 1
ATOM 696 O O . ALA A 1 84 ? 8.102 1.538 6.312 1 97.5 84 ALA A O 1
ATOM 697 N N . GLN A 1 85 ? 8.062 1.474 4.094 1 94.56 85 GLN A N 1
ATOM 698 C CA . GLN A 1 85 ? 8.984 0.344 4.059 1 94.56 85 GLN A CA 1
ATOM 699 C C . GLN A 1 85 ? 10.344 0.726 4.641 1 94.56 85 GLN A C 1
ATOM 701 O O . GLN A 1 85 ? 10.906 -0.009 5.457 1 94.56 85 GLN A O 1
ATOM 706 N N . HIS A 1 86 ? 10.914 1.834 4.223 1 94.81 86 HIS A N 1
ATOM 707 C CA . HIS A 1 86 ? 12.164 2.318 4.793 1 94.81 86 HIS A CA 1
ATOM 708 C C . HIS A 1 86 ? 12.039 2.533 6.297 1 94.81 86 HIS A C 1
ATOM 710 O O . HIS A 1 86 ? 12.898 2.1 7.066 1 94.81 86 HIS A O 1
ATOM 716 N N . ALA A 1 87 ? 10.969 3.174 6.664 1 97.38 87 ALA A N 1
ATOM 717 C CA . ALA A 1 87 ? 10.75 3.496 8.07 1 97.38 87 ALA A CA 1
ATOM 718 C C . ALA A 1 87 ? 10.68 2.23 8.922 1 97.38 87 ALA A C 1
ATOM 720 O O . ALA A 1 87 ? 11.219 2.184 10.031 1 97.38 87 ALA A O 1
ATOM 721 N N . ARG A 1 88 ? 9.969 1.232 8.398 1 96.69 88 ARG A N 1
ATOM 722 C CA . ARG A 1 88 ? 9.852 -0.034 9.117 1 96.69 88 ARG A CA 1
ATOM 723 C C . ARG A 1 88 ? 11.211 -0.716 9.25 1 96.69 88 ARG A C 1
ATOM 725 O O . ARG A 1 88 ? 11.523 -1.278 10.297 1 96.69 88 ARG A O 1
ATOM 732 N N . THR A 1 89 ? 12 -0.653 8.203 1 93.94 89 THR A N 1
ATOM 733 C CA . THR A 1 89 ? 13.336 -1.228 8.242 1 93.94 89 THR A CA 1
ATOM 734 C C . THR A 1 89 ? 14.188 -0.549 9.312 1 93.94 89 THR A C 1
ATOM 736 O O . THR A 1 89 ? 14.844 -1.222 10.109 1 93.94 89 THR A O 1
ATOM 739 N N . PHE A 1 90 ? 14.148 0.764 9.367 1 96.56 90 PHE A N 1
ATOM 740 C CA . PHE A 1 90 ? 14.891 1.517 10.367 1 96.56 90 PHE A CA 1
ATOM 741 C C . PHE A 1 90 ? 14.391 1.19 11.773 1 96.56 90 PHE A C 1
ATOM 743 O O . PHE A 1 90 ? 15.188 0.959 12.688 1 96.56 90 PHE A O 1
ATOM 750 N N . ALA A 1 91 ? 13.062 1.173 11.898 1 97.44 91 ALA A N 1
ATOM 751 C CA . ALA A 1 91 ? 12.453 0.929 13.203 1 97.44 91 ALA A CA 1
ATOM 752 C C . ALA A 1 91 ? 12.891 -0.417 13.773 1 97.44 91 ALA A C 1
ATOM 754 O O . ALA A 1 91 ? 13.258 -0.513 14.945 1 97.44 91 ALA A O 1
ATOM 755 N N . ARG A 1 92 ? 12.867 -1.436 12.969 1 94.94 92 ARG A N 1
ATOM 756 C CA . ARG A 1 92 ? 13.227 -2.775 13.422 1 94.94 92 ARG A CA 1
ATOM 757 C C . ARG A 1 92 ? 14.711 -2.859 13.758 1 94.94 92 ARG A C 1
ATOM 759 O O . ARG A 1 92 ? 15.094 -3.445 14.773 1 94.94 92 ARG A O 1
ATOM 766 N N . ALA A 1 93 ? 15.547 -2.279 12.922 1 93.5 93 ALA A N 1
ATOM 767 C CA . ALA A 1 93 ? 17 -2.318 13.133 1 93.5 93 ALA A CA 1
ATOM 768 C C . ALA A 1 93 ? 17.375 -1.575 14.406 1 93.5 93 ALA A C 1
ATOM 770 O O . ALA A 1 93 ? 18.328 -1.966 15.102 1 93.5 93 ALA A O 1
ATOM 771 N N . LEU A 1 94 ? 16.625 -0.511 14.734 1 96.12 94 LEU A N 1
ATOM 772 C CA . LEU A 1 94 ? 16.938 0.339 15.875 1 96.12 94 LEU A CA 1
ATOM 773 C C . LEU A 1 94 ? 16.062 -0.006 17.078 1 96.12 94 LEU A C 1
ATOM 775 O O . LEU A 1 94 ? 16.125 0.671 18.094 1 96.12 94 LEU A O 1
ATOM 779 N N . ARG A 1 95 ? 15.219 -1.018 16.906 1 96.25 95 ARG A N 1
ATOM 780 C CA . ARG A 1 95 ? 14.305 -1.517 17.938 1 96.25 95 ARG A CA 1
ATOM 781 C C . ARG A 1 95 ? 13.344 -0.425 18.391 1 96.25 95 ARG A C 1
ATOM 783 O O . ARG A 1 95 ? 13.156 -0.219 19.594 1 96.25 95 ARG A O 1
ATOM 790 N N . LEU A 1 96 ? 12.883 0.349 17.453 1 98.12 96 LEU A N 1
ATOM 791 C CA . LEU A 1 96 ? 11.844 1.349 17.672 1 98.12 96 LEU A CA 1
ATOM 792 C C . LEU A 1 96 ? 10.461 0.759 17.406 1 98.12 96 LEU A C 1
ATOM 794 O O . LEU A 1 96 ? 10.336 -0.416 17.062 1 98.12 96 LEU A O 1
ATOM 798 N N . ASN A 1 97 ? 9.414 1.531 17.688 1 98.38 97 ASN A N 1
ATOM 799 C CA . ASN A 1 97 ? 8.047 1.055 17.484 1 98.38 97 ASN A CA 1
ATOM 800 C C . ASN A 1 97 ? 7.652 1.095 16.016 1 98.38 97 ASN A C 1
ATOM 802 O O . ASN A 1 97 ? 7.297 2.152 15.492 1 98.38 97 ASN A O 1
ATOM 806 N N . GLU A 1 98 ? 7.625 -0.049 15.391 1 97.44 98 GLU A N 1
ATOM 807 C CA . GLU A 1 98 ? 7.391 -0.187 13.961 1 97.44 98 GLU A CA 1
ATOM 808 C C . GLU A 1 98 ? 6.004 0.313 13.578 1 97.44 98 GLU A C 1
ATOM 810 O O . GLU A 1 98 ? 5.832 0.953 12.539 1 97.44 98 GLU A O 1
ATOM 815 N N . ASP A 1 99 ? 4.977 0.055 14.406 1 98.12 99 ASP A N 1
ATOM 816 C CA . ASP A 1 99 ? 3.6 0.432 14.094 1 98.12 99 ASP A CA 1
ATOM 817 C C . ASP A 1 99 ? 3.43 1.949 14.109 1 98.12 99 ASP A C 1
ATOM 819 O O . ASP A 1 99 ? 2.707 2.506 13.281 1 98.12 99 ASP A O 1
ATOM 823 N N . LEU A 1 100 ? 4.059 2.604 15.062 1 98.56 100 LEU A N 1
ATOM 824 C CA . LEU A 1 100 ? 4.012 4.062 15.109 1 98.56 100 LEU A CA 1
ATOM 825 C C . LEU A 1 100 ? 4.684 4.664 13.883 1 98.56 100 LEU A C 1
ATOM 827 O O . LEU A 1 100 ? 4.145 5.582 13.258 1 98.56 100 LEU A O 1
ATOM 831 N N . CYS A 1 101 ? 5.867 4.109 13.508 1 98.5 101 CYS A N 1
ATOM 832 C CA . CYS A 1 101 ? 6.559 4.574 12.305 1 98.5 101 CYS A CA 1
ATOM 833 C C . CYS A 1 101 ? 5.684 4.406 11.07 1 98.5 101 CYS A C 1
ATOM 835 O O . CYS A 1 101 ? 5.586 5.32 10.25 1 98.5 101 CYS A O 1
ATOM 837 N N . GLU A 1 102 ? 5.082 3.256 10.953 1 98.31 102 GLU A N 1
ATOM 838 C CA . GLU A 1 102 ? 4.242 2.953 9.805 1 98.31 102 GLU A CA 1
ATOM 839 C C . GLU A 1 102 ? 3.027 3.879 9.75 1 98.31 102 GLU A C 1
ATOM 841 O O . GLU A 1 102 ? 2.654 4.359 8.672 1 98.31 102 GLU A O 1
ATOM 846 N N . ALA A 1 103 ? 2.383 4.121 10.898 1 98.56 103 ALA A N 1
ATOM 847 C CA . ALA A 1 103 ? 1.225 5.008 10.961 1 98.56 103 ALA A CA 1
ATOM 848 C C . ALA A 1 103 ? 1.593 6.422 10.516 1 98.56 103 ALA A C 1
ATOM 850 O O . ALA A 1 103 ? 0.891 7.027 9.703 1 98.56 103 ALA A O 1
ATOM 851 N N . ILE A 1 104 ? 2.727 6.953 11.031 1 98.5 104 ILE A N 1
ATOM 852 C CA . ILE A 1 104 ? 3.18 8.289 10.664 1 98.5 104 ILE A CA 1
ATOM 853 C C . ILE A 1 104 ? 3.492 8.336 9.172 1 98.5 104 ILE A C 1
ATOM 855 O O . ILE A 1 104 ? 3.113 9.281 8.477 1 98.5 104 ILE A O 1
ATOM 859 N N . ALA A 1 105 ? 4.148 7.289 8.672 1 98.31 105 ALA A N 1
ATOM 860 C CA . ALA A 1 105 ? 4.508 7.227 7.258 1 98.31 105 ALA A CA 1
ATOM 861 C C . ALA A 1 105 ? 3.264 7.219 6.375 1 98.31 105 ALA A C 1
ATOM 863 O O . ALA A 1 105 ? 3.209 7.922 5.363 1 98.31 105 ALA A O 1
ATOM 864 N N . TYR A 1 106 ? 2.26 6.41 6.746 1 98 106 TYR A N 1
ATOM 865 C CA . TYR A 1 106 ? 1.026 6.328 5.973 1 98 106 TYR A CA 1
ATOM 866 C C . TYR A 1 106 ? 0.317 7.676 5.926 1 98 106 TYR A C 1
ATOM 868 O O . TYR A 1 106 ? -0.374 7.988 4.953 1 98 106 TYR A O 1
ATOM 876 N N . ALA A 1 107 ? 0.508 8.523 6.938 1 97.94 107 ALA A N 1
ATOM 877 C CA . ALA A 1 107 ? -0.311 9.719 7.078 1 97.94 107 ALA A CA 1
ATOM 878 C C . ALA A 1 107 ? 0.443 10.961 6.598 1 97.94 107 ALA A C 1
ATOM 880 O O . ALA A 1 107 ? -0.154 12.016 6.398 1 97.94 107 ALA A O 1
ATOM 881 N N . HIS A 1 108 ? 1.75 10.852 6.395 1 95.31 108 HIS A N 1
ATOM 882 C CA . HIS A 1 108 ? 2.59 12.031 6.246 1 95.31 108 HIS A CA 1
ATOM 883 C C . HIS A 1 108 ? 2.193 12.844 5.016 1 95.31 108 HIS A C 1
ATOM 885 O O . HIS A 1 108 ? 2.32 14.07 5.008 1 95.31 108 HIS A O 1
ATOM 891 N N . ASP A 1 109 ? 1.63 12.156 3.996 1 93.44 109 ASP A N 1
ATOM 892 C CA . ASP A 1 109 ? 1.391 12.797 2.709 1 93.44 109 ASP A CA 1
ATOM 893 C C . ASP A 1 109 ? -0.104 12.984 2.457 1 93.44 109 ASP A C 1
ATOM 895 O O . ASP A 1 109 ? -0.512 13.352 1.354 1 93.44 109 ASP A O 1
ATOM 899 N N . LEU A 1 110 ? -0.941 12.773 3.443 1 96.06 110 LEU A N 1
ATOM 900 C CA . LEU A 1 110 ? -2.387 12.773 3.248 1 96.06 110 LEU A CA 1
ATOM 901 C C . LEU A 1 110 ? -2.881 14.148 2.832 1 96.06 110 LEU A C 1
ATOM 903 O O . LEU A 1 110 ? -3.914 14.273 2.17 1 96.06 110 LEU A O 1
ATOM 907 N N . GLY A 1 111 ? -2.162 15.188 3.172 1 94.62 111 GLY A N 1
ATOM 908 C CA . GLY A 1 111 ? -2.633 16.547 3.002 1 94.62 111 GLY A CA 1
ATOM 909 C C . GLY A 1 111 ? -2.211 17.172 1.681 1 94.62 111 GLY A C 1
ATOM 910 O O . GLY A 1 111 ? -2.57 18.312 1.378 1 94.62 111 GLY A O 1
ATOM 911 N N . HIS A 1 112 ? -1.494 16.438 0.84 1 93.69 112 HIS A N 1
ATOM 912 C CA . HIS A 1 112 ? -1.052 16.984 -0.433 1 93.69 112 HIS A CA 1
ATOM 913 C C . HIS A 1 112 ? -2.236 17.266 -1.354 1 93.69 112 HIS A C 1
ATOM 915 O O . HIS A 1 112 ? -3.137 16.438 -1.483 1 93.69 112 HIS A O 1
ATOM 921 N N . PRO A 1 113 ? -2.221 18.438 -1.967 1 94.81 113 PRO A N 1
ATOM 922 C CA . PRO A 1 113 ? -3.23 18.734 -2.984 1 94.81 113 PRO A CA 1
ATOM 923 C C . PRO A 1 113 ? -2.934 18.062 -4.324 1 94.81 113 PRO A C 1
ATOM 925 O O . PRO A 1 113 ? -1.899 17.406 -4.477 1 94.81 113 PRO A O 1
ATOM 928 N N . PRO A 1 114 ? -3.893 18.125 -5.246 1 92.69 114 PRO A N 1
ATOM 929 C CA . PRO A 1 114 ? -3.598 17.641 -6.598 1 92.69 114 PRO A CA 1
ATOM 930 C C . PRO A 1 114 ? -2.381 18.328 -7.215 1 92.69 114 PRO A C 1
ATOM 932 O O . PRO A 1 114 ? -2.076 19.484 -6.871 1 92.69 114 PRO A O 1
ATOM 935 N N . PHE A 1 115 ? -1.72 17.672 -8.047 1 89 115 PHE A N 1
ATOM 936 C CA . PHE A 1 115 ? -0.598 18.156 -8.844 1 89 115 PHE A CA 1
ATOM 937 C C . PHE A 1 115 ? 0.642 18.344 -7.977 1 89 115 PHE A C 1
ATOM 939 O O . PHE A 1 115 ? 1.483 19.203 -8.266 1 89 115 PHE A O 1
ATOM 946 N N . GLY A 1 116 ? 0.683 17.672 -6.828 1 83 116 GLY A N 1
ATOM 947 C CA . GLY A 1 116 ? 1.893 17.547 -6.031 1 83 116 GLY A CA 1
ATOM 948 C C . GLY A 1 116 ? 2.381 18.859 -5.461 1 83 116 GLY A C 1
ATOM 949 O O . GLY A 1 116 ? 1.611 19.594 -4.844 1 83 116 GLY A O 1
ATOM 950 N N . HIS A 1 117 ? 3.66 19.172 -5.691 1 81.81 117 HIS A N 1
ATOM 951 C CA . HIS A 1 117 ? 4.293 20.359 -5.113 1 81.81 117 HIS A CA 1
ATOM 952 C C . HIS A 1 117 ? 3.766 21.641 -5.758 1 81.81 117 HIS A C 1
ATOM 954 O O . HIS A 1 117 ? 3.652 22.672 -5.094 1 81.81 117 HIS A O 1
ATOM 960 N N . SER A 1 118 ? 3.445 21.484 -6.992 1 87.12 118 SER A N 1
ATOM 961 C CA . SER A 1 118 ? 2.883 22.656 -7.672 1 87.12 118 SER A CA 1
ATOM 962 C C . SER A 1 118 ? 1.552 23.062 -7.051 1 87.12 118 SER A C 1
ATOM 964 O O . SER A 1 118 ? 1.281 24.25 -6.883 1 87.12 118 SER A O 1
ATOM 966 N N . GLY A 1 119 ? 0.772 22.062 -6.742 1 91.81 119 GLY A N 1
ATOM 967 C CA . GLY A 1 119 ? -0.486 22.344 -6.07 1 91.81 119 GLY A CA 1
ATOM 968 C C . GLY A 1 119 ? -0.303 22.938 -4.688 1 91.81 119 GLY A C 1
ATOM 969 O O . GLY A 1 119 ? -1.023 23.859 -4.297 1 91.81 119 GLY A O 1
ATOM 970 N N . GLU A 1 120 ? 0.658 22.453 -3.957 1 92 120 GLU A N 1
ATOM 971 C CA . GLU A 1 120 ? 0.939 22.938 -2.611 1 92 120 GLU A CA 1
ATOM 972 C C . GLU A 1 120 ? 1.412 24.391 -2.641 1 92 120 GLU A C 1
ATOM 974 O O . GLU A 1 120 ? 0.95 25.219 -1.851 1 92 120 GLU A O 1
ATOM 979 N N . GLU A 1 121 ? 2.293 24.672 -3.537 1 92 121 GLU A N 1
ATOM 980 C CA . GLU A 1 121 ? 2.801 26.031 -3.691 1 92 121 GLU A CA 1
ATOM 981 C C . GLU A 1 121 ? 1.679 27 -4.043 1 92 121 GLU A C 1
ATOM 983 O O . GLU A 1 121 ? 1.634 28.125 -3.527 1 92 121 GLU A O 1
ATOM 988 N N . THR A 1 122 ? 0.86 26.547 -4.926 1 95.44 122 THR A N 1
ATOM 989 C CA . THR A 1 122 ? -0.242 27.391 -5.375 1 95.44 122 THR A CA 1
ATOM 990 C C . THR A 1 122 ? -1.188 27.703 -4.219 1 95.44 122 THR A C 1
ATOM 992 O O . THR A 1 122 ? -1.554 28.875 -4.012 1 95.44 122 THR A O 1
ATOM 995 N N . LEU A 1 123 ? -1.558 26.703 -3.457 1 96.75 123 LEU A N 1
ATOM 996 C CA . LEU A 1 123 ? -2.459 26.922 -2.33 1 96.75 123 LEU A CA 1
ATOM 997 C C . LEU A 1 123 ? -1.794 27.781 -1.258 1 96.75 123 LEU A C 1
ATOM 999 O O . LEU A 1 123 ? -2.457 28.578 -0.598 1 96.75 123 LEU A O 1
ATOM 1003 N N . ASN A 1 124 ? -0.506 27.562 -1.059 1 95.38 124 ASN A N 1
ATOM 1004 C CA . ASN A 1 124 ? 0.224 28.391 -0.102 1 95.38 124 ASN A CA 1
ATOM 1005 C C . ASN A 1 124 ? 0.225 29.859 -0.513 1 95.38 124 ASN A C 1
ATOM 1007 O O . ASN A 1 124 ? 0.07 30.734 0.33 1 95.38 124 ASN A O 1
ATOM 1011 N N . ASP A 1 125 ? 0.402 30.109 -1.795 1 96 125 ASP A N 1
ATOM 1012 C CA . ASP A 1 125 ? 0.37 31.469 -2.322 1 96 125 ASP A CA 1
ATOM 1013 C C . ASP A 1 125 ? -1.009 32.094 -2.135 1 96 125 ASP A C 1
ATOM 1015 O O . ASP A 1 125 ? -1.117 33.25 -1.746 1 96 125 ASP A O 1
ATOM 1019 N N . LEU A 1 126 ? -1.972 31.328 -2.406 1 96.88 126 LEU A N 1
ATOM 1020 C CA . LEU A 1 126 ? -3.346 31.812 -2.328 1 96.88 126 LEU A CA 1
ATOM 1021 C C . LEU A 1 126 ? -3.732 32.125 -0.886 1 96.88 126 LEU A C 1
ATOM 1023 O O . LEU A 1 126 ? -4.551 33 -0.634 1 96.88 126 LEU A O 1
ATOM 1027 N N . LEU A 1 127 ? -3.086 31.391 0.062 1 96.75 127 LEU A N 1
ATOM 1028 C CA . LEU A 1 127 ? -3.447 31.531 1.468 1 96.75 127 LEU A CA 1
ATOM 1029 C C . LEU A 1 127 ? -2.361 32.281 2.234 1 96.75 127 LEU A C 1
ATOM 1031 O O . LEU A 1 127 ? -2.287 32.188 3.463 1 96.75 127 LEU A O 1
ATOM 1035 N N . LYS A 1 128 ? -1.525 32.969 1.6 1 94.69 128 LYS A N 1
ATOM 1036 C CA . LYS A 1 128 ? -0.359 33.594 2.195 1 94.69 128 LYS A CA 1
ATOM 1037 C C . LYS A 1 128 ? -0.763 34.5 3.367 1 94.69 128 LYS A C 1
ATOM 1039 O O . LYS A 1 128 ? -0.051 34.562 4.371 1 94.69 128 LYS A O 1
ATOM 1044 N N . ASP A 1 129 ? -1.893 35.188 3.258 1 94 129 ASP A N 1
ATOM 1045 C CA . ASP A 1 129 ? -2.359 36.094 4.297 1 94 129 ASP A CA 1
ATOM 1046 C C . ASP A 1 129 ? -3.389 35.438 5.199 1 94 129 ASP A C 1
ATOM 1048 O O . ASP A 1 129 ? -3.969 36.062 6.078 1 94 129 ASP A O 1
ATOM 1052 N N . ASP A 1 130 ? -3.609 34.156 4.922 1 94.62 130 ASP A N 1
ATOM 1053 C CA . ASP A 1 130 ? -4.652 33.406 5.633 1 94.62 130 ASP A CA 1
ATOM 1054 C C . ASP A 1 130 ? -4.078 32.156 6.312 1 94.62 130 ASP A C 1
ATOM 1056 O O . ASP A 1 130 ? -4.727 31.125 6.348 1 94.62 130 ASP A O 1
ATOM 1060 N N . GLY A 1 131 ? -2.785 32.219 6.762 1 90.62 131 GLY A N 1
ATOM 1061 C CA . GLY A 1 131 ? -2.188 31.141 7.527 1 90.62 131 GLY A CA 1
ATOM 1062 C C . GLY A 1 131 ? -1.35 30.203 6.676 1 90.62 131 GLY A C 1
ATOM 1063 O O . GLY A 1 131 ? -0.706 29.297 7.203 1 90.62 131 GLY A O 1
ATOM 1064 N N . GLY A 1 132 ? -1.362 30.391 5.363 1 93.38 132 GLY A N 1
ATOM 1065 C CA . GLY A 1 132 ? -0.525 29.594 4.477 1 93.38 132 GLY A CA 1
ATOM 1066 C C . GLY A 1 132 ? -1.035 28.188 4.277 1 93.38 132 GLY A C 1
ATOM 1067 O O . GLY A 1 132 ? -2.148 27.859 4.691 1 93.38 132 GLY A O 1
ATOM 1068 N N . PHE A 1 133 ? -0.309 27.328 3.535 1 93.94 133 PHE A N 1
ATOM 1069 C CA . PHE A 1 133 ? -0.65 25.938 3.266 1 93.94 133 PHE A CA 1
ATOM 1070 C C . PHE A 1 133 ? 0.6 25.062 3.252 1 93.94 133 PHE A C 1
ATOM 1072 O O . PHE A 1 133 ? 1.515 25.297 2.459 1 93.94 133 PHE A O 1
ATOM 1079 N N . GLU A 1 134 ? 0.606 24.156 4.141 1 91.88 134 GLU A N 1
ATOM 1080 C CA . GLU A 1 134 ? 1.644 23.141 4.227 1 91.88 134 GLU A CA 1
ATOM 1081 C C . GLU A 1 134 ? 1.036 21.734 4.285 1 91.88 134 GLU A C 1
ATOM 1083 O O . GLU A 1 134 ? 0.105 21.5 5.051 1 91.88 134 GLU A O 1
ATOM 1088 N N . 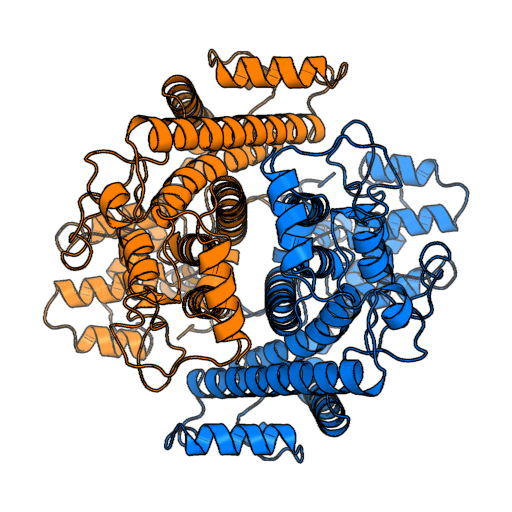HIS A 1 135 ? 1.598 20.844 3.537 1 92.25 135 HIS A N 1
ATOM 1089 C CA . HIS A 1 135 ? 0.954 19.531 3.387 1 92.25 135 HIS A CA 1
ATOM 1090 C C . HIS A 1 135 ? 0.906 18.797 4.715 1 92.25 135 HIS A C 1
ATOM 1092 O O . HIS A 1 135 ? -0.045 18.047 4.984 1 92.25 135 HIS A O 1
ATOM 1098 N N . ASN A 1 136 ? 1.96 18.906 5.605 1 92.06 136 ASN A N 1
ATOM 1099 C CA . ASN A 1 136 ? 1.947 18.172 6.871 1 92.06 136 ASN A CA 1
ATOM 1100 C C . ASN A 1 136 ? 0.858 18.703 7.805 1 92.06 136 ASN A C 1
ATOM 1102 O O . ASN A 1 136 ? 0.192 17.922 8.484 1 92.06 136 ASN A O 1
ATOM 1106 N N . ILE A 1 137 ? 0.708 19.984 7.809 1 92.94 137 ILE A N 1
ATOM 1107 C CA . ILE A 1 137 ? -0.339 20.562 8.641 1 92.94 137 ILE A CA 1
ATOM 1108 C C . ILE A 1 137 ? -1.71 20.219 8.062 1 92.94 137 ILE A C 1
ATOM 1110 O O . ILE A 1 137 ? -2.658 19.969 8.812 1 92.94 137 ILE A O 1
ATOM 1114 N N . GLN A 1 138 ? -1.792 20.281 6.785 1 94.56 138 GLN A N 1
ATOM 1115 C CA . GLN A 1 138 ? -3.035 19.844 6.156 1 94.56 138 GLN A CA 1
ATOM 1116 C C . GLN A 1 138 ? -3.314 18.375 6.438 1 94.56 138 GLN A C 1
ATOM 1118 O O . GLN A 1 138 ? -4.469 17.969 6.59 1 94.56 138 GLN A O 1
ATOM 1123 N N . SER A 1 139 ? -2.256 17.516 6.453 1 96.5 139 SER A N 1
ATOM 1124 C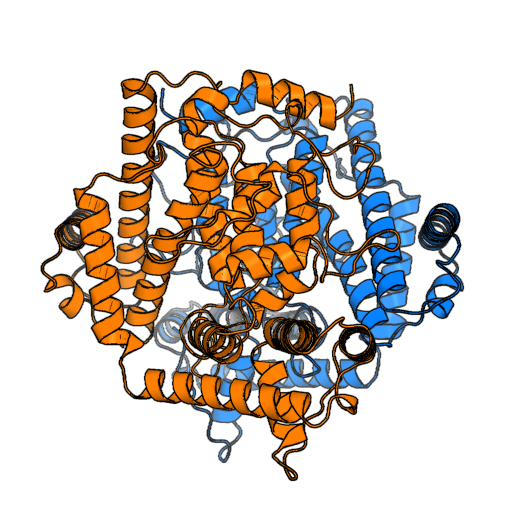 CA . SER A 1 139 ? -2.426 16.109 6.828 1 96.5 139 SER A CA 1
ATOM 1125 C C . SER A 1 139 ? -3.012 15.984 8.234 1 96.5 139 SER A C 1
ATOM 1127 O O . SER A 1 139 ? -3.887 15.156 8.469 1 96.5 139 SER A O 1
ATOM 1129 N N . LEU A 1 140 ? -2.488 16.828 9.109 1 96.12 140 LEU A N 1
ATOM 1130 C CA . LEU A 1 140 ? -3.012 16.844 10.469 1 96.12 140 LEU A CA 1
ATOM 1131 C C . LEU A 1 140 ? -4.484 17.234 10.484 1 96.12 140 LEU A C 1
ATOM 1133 O O . LEU A 1 140 ? -5.289 16.609 11.188 1 96.12 140 LEU A O 1
ATOM 1137 N N . ARG A 1 141 ? -4.836 18.234 9.734 1 95.44 141 ARG A N 1
ATOM 1138 C CA . ARG A 1 141 ? -6.227 18.672 9.641 1 95.44 141 ARG A CA 1
ATOM 1139 C C . ARG A 1 141 ? -7.117 17.562 9.109 1 95.44 141 ARG A C 1
ATOM 1141 O O . ARG A 1 141 ? -8.25 17.391 9.578 1 95.44 141 ARG A O 1
ATOM 1148 N N . VAL A 1 142 ? -6.602 16.812 8.188 1 96.81 142 VAL A N 1
ATOM 1149 C CA . VAL A 1 142 ? -7.344 15.711 7.59 1 96.81 142 VAL A CA 1
ATOM 1150 C C . VAL A 1 142 ? -7.648 14.656 8.656 1 96.81 142 VAL A C 1
ATOM 1152 O O . VAL A 1 142 ? -8.797 14.234 8.812 1 96.81 142 VAL A O 1
ATOM 1155 N N . VAL A 1 143 ? -6.656 14.258 9.438 1 97.56 143 VAL A N 1
ATOM 1156 C CA . VAL A 1 143 ? -6.84 13.148 10.367 1 97.56 143 VAL A CA 1
ATOM 1157 C C . VAL A 1 143 ? -7.574 13.633 11.617 1 97.56 143 VAL A C 1
ATOM 1159 O O . VAL A 1 143 ? -8.234 12.844 12.297 1 97.56 143 VAL A O 1
ATOM 1162 N N . ASP A 1 144 ? -7.543 14.961 11.883 1 96.25 144 ASP A N 1
ATOM 1163 C CA . ASP A 1 144 ? -8.164 15.492 13.094 1 96.25 144 ASP A CA 1
ATOM 1164 C C . ASP A 1 144 ? -9.609 15.914 12.82 1 96.25 144 ASP A C 1
ATOM 1166 O O . ASP A 1 144 ? -10.453 15.883 13.727 1 96.25 144 ASP A O 1
ATOM 1170 N N . PHE A 1 145 ? -9.836 16.281 11.508 1 93.75 145 PHE A N 1
ATOM 1171 C CA . PHE A 1 145 ? -11.086 17.031 11.352 1 93.75 145 PHE A CA 1
ATOM 1172 C C . PHE A 1 145 ? -11.742 16.703 10.016 1 93.75 145 PHE A C 1
ATOM 1174 O O . PHE A 1 145 ? -12.961 16.547 9.938 1 93.75 145 PHE A O 1
ATOM 1181 N N . LEU A 1 146 ? -11.117 16.578 8.938 1 93.56 146 LEU A N 1
ATOM 1182 C CA . LEU A 1 146 ? -11.703 16.609 7.602 1 93.56 146 LEU A CA 1
ATOM 1183 C C . LEU A 1 146 ? -12.227 15.234 7.207 1 93.56 146 LEU A C 1
ATOM 1185 O O . LEU A 1 146 ? -13.258 15.125 6.539 1 93.56 146 LEU A O 1
ATOM 1189 N N . GLU A 1 147 ? -11.461 14.164 7.555 1 92.31 147 GLU A N 1
ATOM 1190 C CA . GLU A 1 147 ? -11.938 12.82 7.227 1 92.31 147 GLU A CA 1
ATOM 1191 C C . GLU A 1 147 ? -13.203 12.477 8 1 92.31 147 GLU A C 1
ATOM 1193 O O . GLU A 1 147 ? -13.312 12.773 9.195 1 92.31 147 GLU A O 1
ATOM 1198 N N . LYS A 1 148 ? -14.211 11.945 7.277 1 85.38 148 LYS A N 1
ATOM 1199 C CA . LYS A 1 148 ? -15.469 11.539 7.898 1 85.38 148 LYS A CA 1
ATOM 1200 C C . LYS A 1 148 ? -15.641 10.023 7.844 1 85.38 148 LYS A C 1
ATOM 1202 O O . LYS A 1 148 ? -16.047 9.469 6.812 1 85.38 148 LYS A O 1
ATOM 1207 N N . ARG A 1 149 ? -15.43 9.445 8.906 1 82.38 149 ARG A N 1
ATOM 1208 C CA . ARG A 1 149 ? -15.523 7.992 8.938 1 82.38 149 ARG A CA 1
ATOM 1209 C C . ARG A 1 149 ? -16.297 7.523 10.164 1 82.38 149 ARG A C 1
ATOM 1211 O O . ARG A 1 149 ? -16.812 6.402 10.188 1 82.38 149 ARG A O 1
ATOM 1218 N N . TYR A 1 150 ? -16.422 8.422 11.117 1 81.62 150 TYR A N 1
ATOM 1219 C CA . TYR A 1 150 ? -17.062 8.055 12.383 1 81.62 150 TYR A CA 1
ATOM 1220 C C . TYR A 1 150 ? -18.234 8.961 12.672 1 81.62 150 TYR A C 1
ATOM 1222 O O . TYR A 1 150 ? -18.234 10.141 12.32 1 81.62 150 TYR A O 1
ATOM 1230 N N . GLN A 1 151 ? -19.203 8.422 13.266 1 77.88 151 GLN A N 1
ATOM 1231 C CA . GLN A 1 151 ? -20.422 9.172 13.539 1 77.88 151 GLN A CA 1
ATOM 1232 C C . GLN A 1 151 ? -20.219 10.148 14.695 1 77.88 151 GLN A C 1
ATOM 1234 O O . GLN A 1 151 ? -20.766 11.25 14.688 1 77.88 151 GLN A O 1
ATOM 1239 N N . ARG A 1 152 ? -19.406 9.773 15.641 1 81.75 152 ARG A N 1
ATOM 1240 C CA . ARG A 1 152 ? -19.328 10.508 16.906 1 81.75 152 ARG A CA 1
ATOM 1241 C C . ARG A 1 152 ? -18.359 11.688 16.781 1 81.75 152 ARG A C 1
ATOM 1243 O O . ARG A 1 152 ? -18.422 12.625 17.578 1 81.75 152 ARG A O 1
ATOM 1250 N N . TYR A 1 153 ? -17.484 11.594 15.859 1 88 153 TYR A N 1
ATOM 1251 C CA . TYR A 1 153 ? -16.5 12.656 15.719 1 88 153 TYR A CA 1
ATOM 1252 C C . TYR A 1 153 ? -15.953 12.711 14.297 1 88 153 TYR A C 1
ATOM 1254 O O . TYR A 1 153 ? -16.094 11.758 13.539 1 88 153 TYR A O 1
ATOM 1262 N N . ASP A 1 154 ? -15.375 13.859 13.992 1 89.81 154 ASP A N 1
ATOM 1263 C CA . ASP A 1 154 ? -14.672 14.031 12.727 1 89.81 154 ASP A CA 1
ATOM 1264 C C . ASP A 1 154 ? -13.219 13.57 12.836 1 89.81 154 ASP A C 1
ATOM 1266 O O . ASP A 1 154 ? -12.688 13.438 13.938 1 89.81 154 ASP A O 1
ATOM 1270 N N . GLY A 1 155 ? -12.703 13.289 11.672 1 94.12 155 GLY A N 1
ATOM 1271 C CA . GLY A 1 155 ? -11.312 12.867 11.648 1 94.12 155 GLY A CA 1
ATOM 1272 C C . GLY A 1 155 ? -11.133 11.391 11.969 1 94.12 155 GLY A C 1
ATOM 1273 O O . GLY A 1 155 ? -12.086 10.617 11.898 1 94.12 155 GLY A O 1
ATOM 1274 N N . LEU A 1 156 ? -9.922 10.977 12.32 1 95.94 156 LEU A N 1
ATOM 1275 C CA . LEU A 1 156 ? -9.602 9.57 12.523 1 95.94 156 LEU A CA 1
ATOM 1276 C C . LEU A 1 156 ? -9.281 9.297 13.992 1 95.94 156 LEU A C 1
ATOM 1278 O O . LEU A 1 156 ? -9.055 8.141 14.375 1 95.94 156 LEU A O 1
ATOM 1282 N N . ASN A 1 157 ? -9.242 10.312 14.805 1 96.69 157 ASN A N 1
ATOM 1283 C CA . ASN A 1 157 ? -8.977 10.195 16.234 1 96.69 157 ASN A CA 1
ATOM 1284 C C . ASN A 1 157 ? -7.719 9.383 16.516 1 96.69 157 ASN A C 1
ATOM 1286 O O . ASN A 1 157 ? -7.754 8.406 17.266 1 96.69 157 ASN A O 1
ATOM 1290 N N . LEU A 1 158 ? -6.609 9.836 15.906 1 97.94 158 LEU A N 1
ATOM 1291 C CA . LEU A 1 158 ? -5.34 9.141 16.062 1 97.94 158 LEU A CA 1
ATOM 1292 C C . LEU A 1 158 ? -4.703 9.477 17.406 1 97.94 158 LEU A C 1
ATOM 1294 O O . LEU A 1 158 ? -5.113 10.43 18.078 1 97.94 158 LEU A O 1
ATOM 1298 N N . CYS A 1 159 ? -3.756 8.648 17.844 1 97.88 159 CYS A N 1
ATOM 1299 C CA . CYS A 1 159 ? -3.018 8.867 19.078 1 97.88 159 CYS A CA 1
ATOM 1300 C C . CYS A 1 159 ? -2.172 10.133 19 1 97.88 159 CYS A C 1
ATOM 1302 O O . CYS A 1 159 ? -1.791 10.562 17.906 1 97.88 159 CYS A O 1
ATOM 1304 N N . PHE A 1 160 ? -1.847 10.656 20.109 1 97.12 160 PHE A N 1
ATOM 1305 C CA . PHE A 1 160 ? -1.069 11.891 20.219 1 97.12 160 PHE A CA 1
ATOM 1306 C C . PHE A 1 160 ? 0.248 11.766 19.453 1 97.12 160 PHE A C 1
ATOM 1308 O O . PHE A 1 160 ? 0.616 12.656 18.688 1 97.12 160 PHE A O 1
ATOM 1315 N N . GLU A 1 161 ? 0.95 10.648 19.688 1 97.38 161 GLU A N 1
AT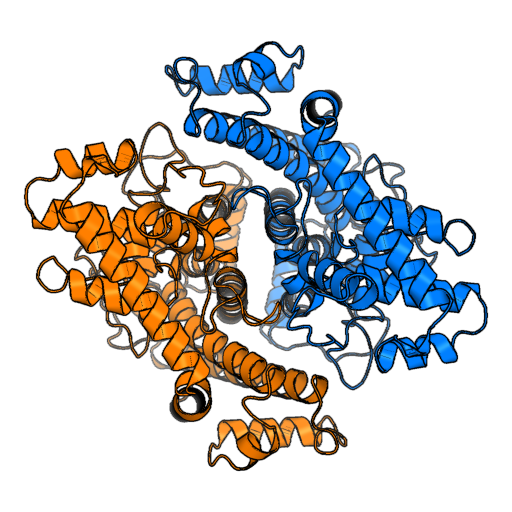OM 1316 C CA . GLU A 1 161 ? 2.283 10.477 19.109 1 97.38 161 GLU A CA 1
ATOM 1317 C C . GLU A 1 161 ? 2.23 10.438 17.594 1 97.38 161 GLU A C 1
ATOM 1319 O O . GLU A 1 161 ? 3.117 10.977 16.922 1 97.38 161 GLU A O 1
ATOM 1324 N N . THR A 1 162 ? 1.185 9.766 17.031 1 98.31 162 THR A N 1
ATOM 1325 C CA . THR A 1 162 ? 1.006 9.734 15.586 1 98.31 162 THR A CA 1
ATOM 1326 C C . THR A 1 162 ? 0.748 11.141 15.047 1 98.31 162 THR A C 1
ATOM 1328 O O . THR A 1 162 ? 1.37 11.555 14.07 1 98.31 162 THR A O 1
ATOM 1331 N N . ARG A 1 163 ? -0.097 11.891 15.734 1 97.44 163 ARG A N 1
ATOM 1332 C CA . ARG A 1 163 ? -0.428 13.25 15.328 1 97.44 163 ARG A CA 1
ATOM 1333 C C . ARG A 1 163 ? 0.795 14.156 15.406 1 97.44 163 ARG A C 1
ATOM 1335 O O . ARG A 1 163 ? 1.016 14.992 14.523 1 97.44 163 ARG A O 1
ATOM 1342 N N . GLU A 1 164 ? 1.533 13.984 16.422 1 96.31 164 GLU A N 1
ATOM 1343 C CA . GLU A 1 164 ? 2.764 14.758 16.562 1 96.31 164 GLU A CA 1
ATOM 1344 C C . GLU A 1 164 ? 3.725 14.469 15.406 1 96.31 164 GLU A C 1
ATOM 1346 O O . GLU A 1 164 ? 4.336 15.391 14.859 1 96.31 164 GLU A O 1
ATOM 1351 N N . GLY A 1 165 ? 3.902 13.156 15.086 1 96.5 165 GLY A N 1
ATOM 1352 C CA . GLY A 1 165 ? 4.762 12.789 13.977 1 96.5 165 GLY A CA 1
ATOM 1353 C C . GLY A 1 165 ? 4.336 13.422 12.664 1 96.5 165 GLY A C 1
ATOM 1354 O O . GLY A 1 165 ? 5.184 13.844 11.867 1 96.5 165 GLY A O 1
ATOM 1355 N N . ILE A 1 166 ? 3.053 13.531 12.453 1 96.19 166 ILE A N 1
ATOM 1356 C CA . ILE A 1 166 ? 2.504 14.156 11.258 1 96.19 166 ILE A CA 1
ATOM 1357 C C . ILE A 1 166 ? 2.811 15.648 11.258 1 96.19 166 ILE A C 1
ATOM 1359 O O . ILE A 1 166 ? 3.322 16.188 10.273 1 96.19 166 ILE A O 1
ATOM 1363 N N . ALA A 1 167 ? 2.551 16.281 12.367 1 94.25 167 ALA A N 1
ATOM 1364 C CA . ALA A 1 167 ? 2.68 17.734 12.508 1 94.25 167 ALA A CA 1
ATOM 1365 C C . ALA A 1 167 ? 4.137 18.172 12.375 1 94.25 167 ALA A C 1
ATOM 1367 O O . ALA A 1 167 ? 4.422 19.25 11.859 1 94.25 167 ALA A O 1
ATOM 1368 N N . ARG A 1 168 ? 4.992 17.312 12.836 1 92.31 168 ARG A N 1
ATOM 1369 C CA . ARG A 1 168 ? 6.395 17.703 12.898 1 92.31 168 ARG A CA 1
ATOM 1370 C C . ARG A 1 168 ? 7.176 17.125 11.727 1 92.31 168 ARG A C 1
ATOM 1372 O O . ARG A 1 168 ? 8.406 17.062 11.766 1 92.31 168 ARG A O 1
ATOM 1379 N N . HIS A 1 169 ? 6.418 16.594 10.852 1 87.25 169 HIS A N 1
ATOM 1380 C CA . HIS A 1 169 ? 7.074 16.094 9.648 1 87.25 169 HIS A CA 1
ATOM 1381 C C . HIS A 1 169 ? 7.82 17.219 8.93 1 87.25 169 HIS A C 1
ATOM 1383 O O . HIS A 1 169 ? 7.215 18.203 8.523 1 87.25 169 HIS A O 1
ATOM 1389 N N . ASN A 1 170 ? 9.062 17.141 8.977 1 74.69 170 ASN A N 1
ATOM 1390 C CA . ASN A 1 170 ? 9.891 18.172 8.352 1 74.69 170 ASN A CA 1
ATOM 1391 C C . ASN A 1 170 ? 10.984 17.562 7.488 1 74.69 170 ASN A C 1
ATOM 1393 O O . ASN A 1 170 ? 11.414 16.422 7.73 1 74.69 170 ASN A O 1
ATOM 1397 N N . THR A 1 171 ? 11.062 18.141 6.445 1 62.19 171 THR A N 1
ATOM 1398 C CA . THR A 1 171 ? 12.219 17.781 5.625 1 62.19 171 THR A CA 1
ATOM 1399 C C . THR A 1 171 ? 13.211 18.938 5.555 1 62.19 171 THR A C 1
ATOM 1401 O O . THR A 1 171 ? 13.062 19.938 6.254 1 62.19 171 THR A O 1
ATOM 1404 N N . THR A 1 172 ? 14.281 18.688 5.055 1 49 172 THR A N 1
ATOM 1405 C CA . THR A 1 172 ? 15.289 19.734 4.883 1 49 172 THR A CA 1
ATOM 1406 C C . THR A 1 172 ? 14.672 20.984 4.281 1 49 172 THR A C 1
ATOM 1408 O O . THR A 1 172 ? 15.195 22.094 4.465 1 49 172 THR A O 1
ATOM 1411 N N . HIS A 1 173 ? 13.539 20.734 3.832 1 47.66 173 HIS A N 1
ATOM 1412 C CA . HIS A 1 173 ? 12.969 21.844 3.086 1 47.66 173 HIS A CA 1
ATOM 1413 C C . HIS A 1 173 ? 11.703 22.359 3.758 1 47.66 173 HIS A C 1
ATOM 1415 O O . HIS A 1 173 ? 11.242 23.469 3.451 1 47.66 173 HIS A O 1
ATOM 1421 N N . ASP A 1 174 ? 11.266 21.469 4.617 1 57.62 174 ASP A N 1
ATOM 1422 C CA . ASP A 1 174 ? 9.977 21.844 5.184 1 57.62 174 ASP A CA 1
ATOM 1423 C C . ASP A 1 174 ? 10.094 22.125 6.68 1 57.62 174 ASP A C 1
ATOM 1425 O O . ASP A 1 174 ? 10.641 21.312 7.43 1 57.62 174 ASP A O 1
ATOM 1429 N N . HIS A 1 175 ? 9.922 23.359 7.027 1 61.28 175 HIS A N 1
ATOM 1430 C CA . HIS A 1 175 ? 9.875 23.719 8.438 1 61.28 175 HIS A CA 1
ATOM 1431 C C . HIS A 1 175 ? 8.477 24.172 8.844 1 61.28 175 HIS A C 1
ATOM 1433 O O . HIS A 1 175 ? 8.156 25.359 8.766 1 61.28 175 HIS A O 1
ATOM 1439 N N . PRO A 1 176 ? 7.781 23.141 9.234 1 63.69 176 PRO A N 1
ATOM 1440 C CA . PRO A 1 176 ? 6.363 23.422 9.461 1 63.69 176 PRO A CA 1
ATOM 1441 C C . PRO A 1 176 ? 6.133 24.344 10.656 1 63.69 176 PRO A C 1
ATOM 1443 O O . PRO A 1 176 ? 6.953 24.375 11.578 1 63.69 176 PRO A O 1
ATOM 1446 N N . ASP A 1 177 ? 5.199 25.156 10.523 1 76.69 177 ASP A N 1
ATOM 1447 C CA . ASP A 1 177 ? 4.641 25.844 11.688 1 76.69 177 ASP A CA 1
ATOM 1448 C C . ASP A 1 177 ? 3.844 24.875 12.562 1 76.69 177 ASP A C 1
ATOM 1450 O O . ASP A 1 177 ? 2.613 24.859 12.508 1 76.69 177 ASP A O 1
ATOM 1454 N N . THR A 1 178 ? 4.586 24.094 13.438 1 83.06 178 THR A N 1
ATOM 1455 C CA . THR A 1 178 ? 3.988 23.062 14.266 1 83.06 178 THR A CA 1
ATOM 1456 C C . THR A 1 178 ? 3.096 23.672 15.344 1 83.06 178 THR A C 1
ATOM 1458 O O . THR A 1 178 ? 3.498 24.609 16.031 1 83.06 178 THR A O 1
ATOM 1461 N N . PRO A 1 179 ? 1.918 23.172 15.484 1 88.75 179 PRO A N 1
ATOM 1462 C CA . PRO A 1 179 ? 1.046 23.656 16.562 1 88.75 179 PRO A CA 1
ATOM 1463 C C . PRO A 1 179 ? 1.695 23.547 17.938 1 88.75 179 PRO A C 1
ATOM 1465 O O . PRO A 1 179 ? 2.461 22.609 18.188 1 88.75 179 PRO A O 1
ATOM 1468 N N . PRO A 1 180 ? 1.357 24.453 18.766 1 89 180 PRO A N 1
ATOM 1469 C CA . PRO A 1 180 ? 1.995 24.531 20.078 1 89 180 PRO A CA 1
ATOM 1470 C C . PRO A 1 180 ? 1.828 23.234 20.891 1 89 180 PRO A C 1
ATOM 1472 O O . PRO A 1 180 ? 2.719 22.875 21.656 1 89 180 PRO A O 1
ATOM 1475 N N . GLU A 1 181 ? 0.772 22.562 20.688 1 90.88 181 GLU A N 1
ATOM 1476 C CA . GLU A 1 181 ? 0.504 21.359 21.469 1 90.88 181 GLU A CA 1
ATOM 1477 C C . GLU A 1 181 ? 1.533 20.281 21.172 1 90.88 181 GLU A C 1
ATOM 1479 O O . GLU A 1 181 ? 1.709 19.344 21.969 1 90.88 181 GLU A O 1
ATOM 1484 N N . PHE A 1 182 ? 2.232 20.391 20.094 1 92.12 182 PHE A N 1
ATOM 1485 C CA . PHE A 1 182 ? 3.203 19.375 19.703 1 92.12 182 PHE A CA 1
ATOM 1486 C C . PHE A 1 182 ? 4.625 19.891 19.906 1 92.12 182 PHE A C 1
ATOM 1488 O O . PHE A 1 182 ? 5.57 19.328 19.344 1 92.12 182 PHE A O 1
ATOM 1495 N N . GLN A 1 183 ? 4.809 20.969 20.719 1 87.12 183 GLN A N 1
ATOM 1496 C CA . GLN A 1 183 ? 6.125 21.578 20.891 1 87.12 183 GLN A CA 1
ATOM 1497 C C . GLN A 1 183 ? 6.656 21.375 22.297 1 87.12 183 GLN A C 1
ATOM 1499 O O . GLN A 1 183 ? 7.496 22.141 22.766 1 87.12 183 GLN A O 1
ATOM 1504 N N . ASN A 1 184 ? 6.125 20.328 22.969 1 85.88 184 ASN A N 1
ATOM 1505 C CA . ASN A 1 184 ? 6.527 20.094 24.344 1 85.88 184 ASN A CA 1
ATOM 1506 C C . ASN A 1 184 ? 7.992 19.672 24.438 1 85.88 184 ASN A C 1
ATOM 1508 O O . ASN A 1 184 ? 8.609 19.797 25.5 1 85.88 184 ASN A O 1
ATOM 1512 N N . TYR A 1 185 ? 8.555 19.078 23.438 1 88.38 185 TYR A N 1
ATOM 1513 C CA . TYR A 1 185 ? 9.953 18.672 23.375 1 88.38 185 TYR A CA 1
ATOM 1514 C C . TYR A 1 185 ? 10.656 19.328 22.188 1 88.38 185 TYR A C 1
ATOM 1516 O O . TYR A 1 185 ? 10.008 19.781 21.25 1 88.38 185 TYR A O 1
ATOM 1524 N N . SER A 1 186 ? 11.938 19.391 22.328 1 89.81 186 SER A N 1
ATOM 1525 C CA . SER A 1 186 ? 12.727 19.984 21.25 1 89.81 186 SER A CA 1
ATOM 1526 C C . SER A 1 186 ? 12.602 19.188 19.969 1 89.81 186 SER A C 1
ATOM 1528 O O . SER A 1 186 ? 12.516 19.766 18.875 1 89.81 186 SER A O 1
ATOM 1530 N N . GLN A 1 187 ? 12.578 17.859 20.188 1 91.12 187 GLN A N 1
ATOM 1531 C CA . GLN A 1 187 ? 12.5 16.984 19.016 1 91.12 187 GLN A CA 1
ATOM 1532 C C . GLN A 1 187 ? 11.281 16.078 19.094 1 91.12 187 GLN A C 1
ATOM 1534 O O . GLN A 1 187 ? 10.773 15.805 20.188 1 91.12 187 GLN A O 1
ATOM 1539 N N . ALA A 1 188 ? 10.844 15.656 17.922 1 92.56 188 ALA A N 1
ATOM 1540 C CA . ALA A 1 188 ? 9.805 14.633 17.859 1 92.56 188 ALA A CA 1
ATOM 1541 C C . ALA A 1 188 ? 10.352 13.273 18.312 1 92.56 188 ALA A C 1
ATOM 1543 O O . ALA A 1 188 ? 11.547 13.141 18.578 1 92.56 188 ALA A O 1
ATOM 1544 N N . SER A 1 189 ? 9.508 12.297 18.484 1 95.88 189 SER A N 1
ATOM 1545 C CA . SER A 1 189 ? 9.93 10.945 18.844 1 95.88 189 SER A CA 1
ATOM 1546 C C . SER A 1 189 ? 10.906 10.375 17.812 1 95.88 189 SER A C 1
ATOM 1548 O O . SER A 1 189 ? 10.953 10.844 16.672 1 95.88 189 SER A O 1
ATOM 1550 N N . LEU A 1 190 ? 11.727 9.438 18.203 1 97.75 190 LEU A N 1
ATOM 1551 C CA . LEU A 1 190 ? 12.641 8.797 17.266 1 97.75 190 LEU A CA 1
ATOM 1552 C C . LEU A 1 190 ? 11.875 8.156 16.109 1 97.75 190 LEU A C 1
ATOM 1554 O O . LEU A 1 190 ? 12.367 8.125 14.984 1 97.75 190 LEU A O 1
ATOM 1558 N N . GLU A 1 191 ? 10.68 7.625 16.406 1 98.38 191 GLU A N 1
ATOM 1559 C CA . GLU A 1 191 ? 9.828 7.066 15.367 1 98.38 191 GLU A CA 1
ATOM 1560 C C . GLU A 1 191 ? 9.477 8.117 14.312 1 98.38 191 GLU A C 1
ATOM 1562 O O . GLU A 1 191 ? 9.477 7.82 13.117 1 98.38 191 GLU A O 1
ATOM 1567 N N . ALA A 1 192 ? 9.18 9.328 14.75 1 97.06 192 ALA A N 1
ATOM 1568 C CA . ALA A 1 192 ? 8.883 10.414 13.812 1 97.06 192 ALA A CA 1
ATOM 1569 C C . ALA A 1 192 ? 10.117 10.805 13.016 1 97.06 192 ALA A C 1
ATOM 1571 O O . ALA A 1 192 ? 10.031 11.07 11.812 1 97.06 192 ALA A O 1
ATOM 1572 N N . GLN A 1 193 ? 11.258 10.852 13.688 1 96.38 193 GLN A N 1
ATOM 1573 C CA . GLN A 1 193 ? 12.508 11.211 13.023 1 96.38 193 GLN A CA 1
ATOM 1574 C C . GLN A 1 193 ? 12.859 10.203 11.93 1 96.38 193 GLN A C 1
ATOM 1576 O O . GLN A 1 193 ? 13.367 10.578 10.875 1 96.38 193 GLN A O 1
ATOM 1581 N N . VAL A 1 194 ? 12.562 8.945 12.188 1 96.69 194 VAL A N 1
ATOM 1582 C CA . VAL A 1 194 ? 12.805 7.871 11.234 1 96.69 194 VAL A CA 1
ATOM 1583 C C . VAL A 1 194 ? 12 8.109 9.961 1 96.69 194 VAL A C 1
ATOM 1585 O O . VAL A 1 194 ? 12.5 7.922 8.852 1 96.69 194 VAL A O 1
ATOM 1588 N N . VAL A 1 195 ? 10.773 8.516 10.094 1 97.06 195 VAL A N 1
ATOM 1589 C CA . VAL A 1 195 ? 9.914 8.773 8.938 1 97.06 195 VAL A CA 1
ATOM 1590 C C . VAL A 1 195 ? 10.422 10 8.18 1 97.06 195 VAL A C 1
ATOM 1592 O O . VAL A 1 195 ? 10.43 10.023 6.949 1 97.06 195 VAL A O 1
ATOM 1595 N N . ASN A 1 196 ? 10.891 11 8.914 1 94.25 196 ASN A N 1
ATOM 1596 C CA . ASN A 1 196 ? 11.398 12.227 8.305 1 94.25 196 ASN A CA 1
ATOM 1597 C C . ASN A 1 196 ? 12.594 11.953 7.395 1 94.25 196 ASN A C 1
ATOM 1599 O O . ASN A 1 196 ? 12.742 12.586 6.348 1 94.25 196 ASN A O 1
ATOM 1603 N N . ILE A 1 197 ? 13.422 11.031 7.77 1 93.12 197 ILE A N 1
ATOM 1604 C CA . ILE A 1 197 ? 14.602 10.742 6.965 1 93.12 197 ILE A CA 1
ATOM 1605 C C . ILE A 1 197 ? 14.242 9.758 5.855 1 93.12 197 ILE A C 1
ATOM 1607 O O . ILE A 1 197 ? 14.828 9.797 4.77 1 93.12 197 ILE A O 1
ATOM 1611 N N . ALA A 1 198 ? 13.281 8.867 6.098 1 94.81 198 ALA A N 1
ATOM 1612 C CA . ALA A 1 198 ? 12.836 7.887 5.113 1 94.81 198 ALA A CA 1
ATOM 1613 C C . ALA A 1 198 ? 12.219 8.57 3.898 1 94.81 198 ALA A C 1
ATOM 1615 O O . ALA A 1 198 ? 12.367 8.102 2.768 1 94.81 198 ALA A O 1
ATOM 1616 N N . ASP A 1 199 ? 11.555 9.695 4.109 1 92.62 199 ASP A N 1
ATOM 1617 C CA . ASP A 1 199 ? 10.797 10.383 3.066 1 92.62 199 ASP A CA 1
ATOM 1618 C C . ASP A 1 199 ? 11.719 10.875 1.953 1 92.62 199 ASP A C 1
ATOM 1620 O O . ASP A 1 199 ? 11.586 10.469 0.799 1 92.62 199 ASP A O 1
ATOM 1624 N N . PRO A 1 200 ? 12.734 11.695 2.258 1 89.19 200 PRO A N 1
ATOM 1625 C CA . PRO A 1 200 ? 13.617 12.148 1.179 1 89.19 200 PRO A CA 1
ATOM 1626 C C . PRO A 1 200 ? 14.406 11 0.547 1 89.19 200 PRO A C 1
ATOM 1628 O O . PRO A 1 200 ? 14.711 11.039 -0.648 1 89.19 200 PRO A O 1
ATOM 1631 N N . LEU A 1 201 ? 14.703 9.961 1.28 1 89.19 201 LEU A N 1
ATOM 1632 C CA . LEU A 1 201 ? 15.398 8.805 0.714 1 89.19 201 LEU A CA 1
ATOM 1633 C C . LEU A 1 201 ? 14.531 8.117 -0.34 1 89.19 201 LEU A C 1
ATOM 1635 O O . LEU A 1 201 ? 15.016 7.785 -1.424 1 89.19 201 LEU A O 1
ATOM 1639 N N . ALA A 1 202 ? 13.281 7.906 0.069 1 90.12 202 ALA A N 1
ATOM 1640 C CA . ALA A 1 202 ? 12.352 7.277 -0.864 1 90.12 202 ALA A CA 1
ATOM 1641 C C . ALA A 1 202 ? 12.141 8.148 -2.098 1 90.12 202 ALA A C 1
ATOM 1643 O O . ALA A 1 202 ? 12.102 7.648 -3.223 1 90.12 202 ALA A O 1
ATOM 1644 N N . TYR A 1 203 ? 12.039 9.398 -1.86 1 84.62 203 TYR A N 1
ATOM 1645 C CA . TYR A 1 203 ? 11.812 10.352 -2.936 1 84.62 203 TYR A CA 1
ATOM 1646 C C . TYR A 1 203 ? 12.969 10.352 -3.926 1 84.62 203 TYR A C 1
ATOM 1648 O O . TYR A 1 203 ? 12.758 10.297 -5.141 1 84.62 203 TYR A O 1
ATOM 1656 N N . CYS A 1 204 ? 14.109 10.398 -3.467 1 83.56 204 CYS A N 1
ATOM 1657 C CA . CYS A 1 204 ? 15.297 10.461 -4.309 1 83.56 204 CYS A CA 1
ATOM 1658 C C . CYS A 1 204 ? 15.445 9.188 -5.133 1 83.56 204 CYS A C 1
ATOM 1660 O O . CYS A 1 204 ? 15.742 9.242 -6.324 1 83.56 204 CYS A O 1
ATOM 1662 N N . ALA A 1 205 ? 15.281 8.086 -4.504 1 83.75 205 ALA A N 1
ATOM 1663 C CA . ALA A 1 205 ? 15.422 6.789 -5.172 1 83.75 205 ALA A CA 1
ATOM 1664 C C . ALA A 1 205 ? 14.391 6.625 -6.277 1 83.75 205 ALA A C 1
ATOM 1666 O O . ALA A 1 205 ? 14.719 6.195 -7.387 1 83.75 205 ALA A O 1
ATOM 1667 N N . HIS A 1 206 ? 13.242 6.957 -5.961 1 82.25 206 HIS A N 1
ATOM 1668 C CA . HIS A 1 206 ? 12.172 6.75 -6.926 1 82.25 206 HIS A CA 1
ATOM 1669 C C . HIS A 1 206 ? 12.273 7.734 -8.086 1 82.25 206 HIS A C 1
ATOM 1671 O O . HIS A 1 206 ? 12.047 7.367 -9.242 1 82.25 206 HIS A O 1
ATOM 1677 N N . ASP A 1 207 ? 12.578 8.938 -7.758 1 81.31 207 ASP A N 1
ATOM 1678 C CA . ASP A 1 207 ? 12.734 9.93 -8.82 1 81.31 207 ASP A CA 1
ATOM 1679 C C . ASP A 1 207 ? 13.867 9.539 -9.766 1 81.31 207 ASP A C 1
ATOM 1681 O O . ASP A 1 207 ? 13.766 9.727 -10.977 1 81.31 207 ASP A O 1
ATOM 1685 N N . LEU A 1 208 ? 14.891 9.078 -9.18 1 85.56 208 LEU A N 1
ATOM 1686 C CA . LEU A 1 208 ? 16.016 8.617 -9.984 1 85.56 208 LEU A CA 1
ATOM 1687 C C . LEU A 1 208 ? 15.602 7.477 -10.906 1 85.56 208 LEU A C 1
ATOM 1689 O O . LEU A 1 208 ? 15.922 7.484 -12.094 1 85.56 208 LEU A O 1
ATOM 1693 N N . GLU A 1 209 ? 14.891 6.57 -10.352 1 84.56 209 GLU A N 1
ATOM 1694 C CA . GLU A 1 209 ? 14.422 5.426 -11.133 1 84.56 209 GLU A CA 1
ATOM 1695 C C . GLU A 1 209 ? 13.5 5.863 -12.266 1 84.56 209 GLU A C 1
ATOM 1697 O O . GLU A 1 209 ? 13.633 5.395 -13.398 1 84.56 209 GLU A O 1
ATOM 1702 N N . ASP A 1 210 ? 12.633 6.727 -11.93 1 78.31 210 ASP A N 1
ATOM 1703 C CA . ASP A 1 210 ? 11.68 7.211 -12.922 1 78.31 210 ASP A CA 1
ATOM 1704 C C . ASP A 1 210 ? 12.391 8.008 -14.016 1 78.31 210 ASP A C 1
ATOM 1706 O O . ASP A 1 210 ? 12.039 7.898 -15.195 1 78.31 210 ASP A O 1
ATOM 1710 N N . ALA A 1 211 ? 13.297 8.852 -13.609 1 80.56 211 ALA A N 1
ATOM 1711 C CA . ALA A 1 211 ? 14.047 9.664 -14.562 1 80.56 211 ALA A CA 1
ATOM 1712 C C . ALA A 1 211 ? 14.844 8.789 -15.531 1 80.56 211 ALA A C 1
ATOM 1714 O O . ALA A 1 211 ? 14.922 9.086 -16.719 1 80.56 211 ALA A O 1
ATOM 1715 N N . LEU A 1 212 ? 15.43 7.738 -15.023 1 82.56 212 LEU A N 1
ATOM 1716 C CA . LEU A 1 212 ? 16.203 6.805 -15.844 1 82.56 212 LEU A CA 1
ATOM 1717 C C . LEU A 1 212 ? 15.281 6.016 -16.766 1 82.56 212 LEU A C 1
ATOM 1719 O O . LEU A 1 212 ? 15.578 5.871 -17.953 1 82.56 212 LEU A O 1
ATOM 1723 N N . ASN A 1 213 ? 14.148 5.605 -16.25 1 76.19 213 ASN A N 1
ATOM 1724 C CA . ASN A 1 213 ? 13.211 4.805 -17.031 1 76.19 213 ASN A CA 1
ATOM 1725 C C . ASN A 1 213 ? 12.547 5.633 -18.125 1 76.19 213 ASN A C 1
ATOM 1727 O O . ASN A 1 213 ? 12.25 5.113 -19.203 1 76.19 213 ASN A O 1
ATOM 1731 N N . ALA A 1 214 ? 12.289 6.898 -17.781 1 73 214 ALA A N 1
ATOM 1732 C CA . ALA A 1 214 ? 11.641 7.789 -18.75 1 73 214 ALA A CA 1
ATOM 1733 C C . ALA A 1 214 ? 12.641 8.312 -19.766 1 73 214 ALA A C 1
ATOM 1735 O O . ALA A 1 214 ? 12.25 8.922 -20.766 1 73 214 ALA A O 1
ATOM 1736 N N . GLY A 1 215 ? 13.891 8.117 -19.5 1 77 215 GLY A N 1
ATOM 1737 C CA . GLY A 1 215 ? 14.93 8.539 -20.422 1 77 215 GLY A CA 1
ATOM 1738 C C . GLY A 1 215 ? 15.352 9.984 -20.234 1 77 215 GLY A C 1
ATOM 1739 O O . GLY A 1 215 ? 16.094 10.531 -21.047 1 77 215 GLY A O 1
ATOM 1740 N N . TYR A 1 216 ? 14.859 10.578 -19.203 1 76.62 216 TYR A N 1
ATOM 1741 C CA . TYR A 1 216 ? 15.266 11.945 -18.906 1 76.62 216 TYR A CA 1
ATOM 1742 C C . TYR A 1 216 ? 16.719 12 -18.422 1 76.62 216 TYR A C 1
ATOM 1744 O O . TYR A 1 216 ? 17.359 13.047 -18.516 1 76.62 216 TYR A O 1
ATOM 1752 N N . LEU A 1 217 ? 17.141 10.875 -17.859 1 82.19 217 LEU A N 1
ATOM 1753 C CA . LEU A 1 217 ? 18.516 10.695 -17.406 1 82.19 217 LEU A CA 1
ATOM 1754 C C . LEU A 1 217 ? 19.094 9.391 -17.938 1 82.19 217 LEU A C 1
ATOM 1756 O O . LEU A 1 217 ? 18.391 8.375 -18 1 82.19 217 LEU A O 1
ATOM 1760 N N . ARG A 1 218 ? 20.312 9.531 -18.438 1 85.75 218 ARG A N 1
ATOM 1761 C CA . ARG A 1 218 ? 21 8.32 -18.859 1 85.75 218 ARG A CA 1
ATOM 1762 C C . ARG A 1 218 ? 22.047 7.898 -17.844 1 85.75 218 ARG A C 1
ATOM 1764 O O . ARG A 1 218 ? 22.547 8.727 -17.078 1 85.75 218 ARG A O 1
ATOM 1771 N N . MET A 1 219 ? 22.406 6.609 -17.828 1 87.56 219 MET A N 1
ATOM 1772 C CA . MET A 1 219 ? 23.391 6.066 -16.906 1 87.56 219 MET A CA 1
ATOM 1773 C C . MET A 1 219 ? 24.719 6.816 -17 1 87.56 219 MET A C 1
ATOM 1775 O O . MET A 1 219 ? 25.391 7.055 -15.992 1 87.56 219 MET A O 1
ATOM 1779 N N . LYS A 1 220 ? 25.016 7.152 -18.172 1 85.31 220 LYS A N 1
ATOM 1780 C CA . LYS A 1 220 ? 26.281 7.848 -18.406 1 85.31 220 LYS A CA 1
ATOM 1781 C C . LYS A 1 220 ? 26.281 9.227 -17.75 1 85.31 220 LYS A C 1
ATOM 1783 O O . LYS A 1 220 ? 27.312 9.688 -17.266 1 85.31 220 LYS A O 1
ATOM 1788 N N . ASP A 1 221 ? 25.156 9.883 -17.734 1 86.88 221 ASP A N 1
ATOM 1789 C CA . ASP A 1 221 ? 25.031 11.188 -17.094 1 86.88 221 ASP A CA 1
ATOM 1790 C C . ASP A 1 221 ? 25.281 11.086 -15.586 1 86.88 221 ASP A C 1
ATOM 1792 O O . ASP A 1 221 ? 25.938 11.953 -15 1 86.88 221 ASP A O 1
ATOM 1796 N N . LEU A 1 222 ? 24.781 10.008 -15.008 1 87.56 222 LEU A N 1
ATOM 1797 C CA . LEU A 1 222 ? 24.938 9.805 -13.57 1 87.56 222 LEU A CA 1
ATOM 1798 C C . LEU A 1 222 ? 26.391 9.477 -13.234 1 87.56 222 LEU A C 1
ATOM 1800 O O . LEU A 1 222 ? 26.906 9.922 -12.203 1 87.56 222 LEU A O 1
ATOM 1804 N N . ARG A 1 223 ? 26.938 8.711 -14.094 1 85.5 223 ARG A N 1
ATOM 1805 C CA . ARG A 1 223 ? 28.328 8.32 -13.867 1 85.5 223 ARG A CA 1
ATOM 1806 C C . ARG A 1 223 ? 29.25 9.523 -13.914 1 85.5 223 ARG A C 1
ATOM 1808 O O . ARG A 1 223 ? 30.25 9.578 -13.195 1 85.5 223 ARG A O 1
ATOM 1815 N N . ASN A 1 224 ? 28.859 10.445 -14.68 1 86.06 224 ASN A N 1
ATOM 1816 C CA . ASN A 1 224 ? 29.703 11.625 -14.867 1 86.06 224 ASN A CA 1
ATOM 1817 C C . ASN A 1 224 ? 29.453 12.672 -13.789 1 86.06 224 ASN A C 1
ATOM 1819 O O . ASN A 1 224 ? 30.172 13.664 -13.695 1 86.06 224 ASN A O 1
ATOM 1823 N N . MET A 1 225 ? 28.5 12.352 -13.008 1 84.75 225 MET A N 1
ATOM 1824 C CA . MET A 1 225 ? 28.203 13.281 -11.922 1 84.75 225 MET A CA 1
ATOM 1825 C C . MET A 1 225 ? 29.281 13.227 -10.852 1 84.75 225 MET A C 1
ATOM 1827 O O . MET A 1 225 ? 29.781 12.148 -10.523 1 84.75 225 MET A O 1
ATOM 1831 N N . GLU A 1 226 ? 29.812 14.32 -10.492 1 84.5 226 GLU A N 1
ATOM 1832 C CA . GLU A 1 226 ? 30.781 14.352 -9.398 1 84.5 226 GLU A CA 1
ATOM 1833 C C . GLU A 1 226 ? 30.078 14.195 -8.047 1 84.5 226 GLU A C 1
ATOM 1835 O O . GLU A 1 226 ? 29.906 15.172 -7.32 1 84.5 226 GLU A O 1
ATOM 1840 N N . ASN A 1 227 ? 29.688 13.016 -7.672 1 90.25 227 ASN A N 1
ATOM 1841 C CA . ASN A 1 227 ? 29.031 12.656 -6.422 1 90.25 227 ASN A CA 1
ATOM 1842 C C . ASN A 1 227 ? 29.609 11.375 -5.824 1 90.25 227 ASN A C 1
ATOM 1844 O O . ASN A 1 227 ? 29.422 10.289 -6.367 1 90.25 227 ASN A O 1
ATOM 1848 N N . PRO A 1 228 ? 30.25 11.516 -4.715 1 88.44 228 PRO A N 1
ATOM 1849 C CA . PRO A 1 228 ? 30.938 10.367 -4.121 1 88.44 228 PRO A CA 1
ATOM 1850 C C . PRO A 1 228 ? 30 9.195 -3.838 1 88.44 228 PRO A C 1
ATOM 1852 O O . PRO A 1 228 ? 30.406 8.039 -3.951 1 88.44 228 PRO A O 1
ATOM 1855 N N . LEU A 1 229 ? 28.812 9.453 -3.441 1 87.25 229 LEU A N 1
ATOM 1856 C CA . LEU A 1 229 ? 27.844 8.398 -3.17 1 87.25 229 LEU A CA 1
ATOM 1857 C C . LEU A 1 229 ? 27.5 7.633 -4.445 1 87.25 229 LEU A C 1
ATOM 1859 O O . LEU A 1 229 ? 27.5 6.402 -4.457 1 87.25 229 LEU A O 1
ATOM 1863 N N . VAL A 1 230 ? 27.234 8.336 -5.496 1 88.31 230 VAL A N 1
ATOM 1864 C CA . VAL A 1 230 ? 26.891 7.734 -6.777 1 88.31 230 VAL A CA 1
ATOM 1865 C C . VAL A 1 230 ? 28.078 6.918 -7.301 1 88.31 230 VAL A C 1
ATOM 1867 O O . VAL A 1 230 ? 27.891 5.812 -7.812 1 88.31 230 VAL A O 1
ATOM 1870 N N . ARG A 1 231 ? 29.219 7.504 -7.125 1 89.5 231 ARG A N 1
ATOM 1871 C CA . ARG A 1 231 ? 30.438 6.812 -7.562 1 89.5 231 ARG A CA 1
ATOM 1872 C C . ARG A 1 231 ? 30.594 5.484 -6.828 1 89.5 231 ARG A C 1
ATOM 1874 O O . ARG A 1 231 ? 30.891 4.461 -7.445 1 89.5 231 ARG A O 1
ATOM 1881 N N . ARG A 1 232 ? 30.438 5.527 -5.586 1 89.38 232 ARG A N 1
ATOM 1882 C CA . ARG A 1 232 ? 30.562 4.316 -4.781 1 89.38 232 ARG A CA 1
ATOM 1883 C C . ARG A 1 232 ? 29.531 3.275 -5.199 1 89.38 232 ARG A C 1
ATOM 1885 O O . ARG A 1 232 ? 29.812 2.078 -5.219 1 89.38 232 ARG A O 1
ATOM 1892 N N . VAL A 1 233 ? 28.344 3.705 -5.457 1 89.75 233 VAL A N 1
ATOM 1893 C CA . VAL A 1 233 ? 27.266 2.807 -5.855 1 89.75 233 VAL A CA 1
ATOM 1894 C C . VAL A 1 233 ? 27.609 2.148 -7.188 1 89.75 233 VAL A C 1
ATOM 1896 O O . VAL A 1 233 ? 27.438 0.94 -7.355 1 89.75 233 VAL A O 1
ATOM 1899 N N . PHE A 1 234 ? 28.172 2.953 -8.094 1 89.56 234 PHE A N 1
ATOM 1900 C CA . PHE A 1 234 ? 28.578 2.406 -9.383 1 89.56 234 PHE A CA 1
ATOM 1901 C C . PHE A 1 234 ? 29.688 1.374 -9.203 1 89.56 234 PHE A C 1
ATOM 1903 O O . PHE A 1 234 ? 29.688 0.336 -9.867 1 89.56 234 PHE A O 1
ATOM 1910 N N . GLU A 1 235 ? 30.578 1.699 -8.352 1 90.69 235 GLU A N 1
ATOM 1911 C CA . GLU A 1 235 ? 31.688 0.78 -8.086 1 90.69 235 GLU A CA 1
ATOM 1912 C C . GLU A 1 235 ? 31.172 -0.534 -7.496 1 90.69 235 GLU A C 1
ATOM 1914 O O . GLU A 1 235 ? 31.625 -1.611 -7.898 1 90.69 235 GLU A O 1
ATOM 1919 N N . ARG A 1 236 ? 30.281 -0.413 -6.609 1 90.5 236 ARG A N 1
ATOM 1920 C CA . ARG A 1 236 ? 29.688 -1.6 -5.992 1 90.5 236 ARG A CA 1
ATOM 1921 C C . ARG A 1 236 ? 28.938 -2.432 -7.02 1 90.5 236 ARG A C 1
ATOM 1923 O O . ARG A 1 236 ? 29.016 -3.66 -7.02 1 90.5 236 ARG A O 1
ATOM 1930 N N . CYS A 1 237 ? 28.141 -1.743 -7.812 1 89.5 237 CYS A N 1
ATOM 1931 C CA . CYS A 1 237 ? 27.391 -2.434 -8.859 1 89.5 237 CYS A CA 1
ATOM 1932 C C . CYS A 1 237 ? 28.344 -3.131 -9.836 1 89.5 237 CYS A C 1
ATOM 1934 O O . CYS A 1 237 ? 28.109 -4.285 -10.195 1 89.5 237 CYS A O 1
ATOM 1936 N N . SER A 1 238 ? 29.391 -2.443 -10.18 1 88.06 238 SER A N 1
ATOM 1937 C CA . SER A 1 238 ? 30.344 -2.98 -11.148 1 88.06 238 SER A CA 1
ATOM 1938 C C . SER A 1 238 ? 31.109 -4.172 -10.57 1 88.06 238 SER A C 1
ATOM 1940 O O . SER A 1 238 ? 31.453 -5.102 -11.305 1 88.06 238 SER A O 1
ATOM 1942 N N . SER A 1 239 ? 31.359 -4.109 -9.375 1 88.38 239 SER A N 1
ATOM 1943 C CA . SER A 1 239 ? 32.062 -5.203 -8.719 1 88.38 239 SER A CA 1
ATOM 1944 C C . SER A 1 239 ? 31.203 -6.445 -8.609 1 88.38 239 SER A C 1
ATOM 1946 O O . SER A 1 239 ? 31.688 -7.566 -8.781 1 88.38 239 SER A O 1
ATOM 1948 N N . ARG A 1 240 ? 29.984 -6.254 -8.344 1 83.38 240 ARG A N 1
ATOM 1949 C CA . ARG A 1 240 ? 29.047 -7.363 -8.125 1 83.38 240 ARG A CA 1
ATOM 1950 C C . ARG A 1 240 ? 28.531 -7.918 -9.445 1 83.38 240 ARG A C 1
ATOM 1952 O O . ARG A 1 240 ? 28.25 -9.109 -9.555 1 83.38 240 ARG A O 1
ATOM 1959 N N . TYR A 1 241 ? 28.438 -6.906 -10.367 1 82.5 241 TYR A N 1
ATOM 1960 C CA . TYR A 1 241 ? 27.875 -7.273 -11.664 1 82.5 241 TYR A CA 1
ATOM 1961 C C . TYR A 1 241 ? 28.812 -6.848 -12.789 1 82.5 241 TYR A C 1
ATOM 1963 O O . TYR A 1 241 ? 28.734 -5.719 -13.281 1 82.5 241 TYR A O 1
ATOM 1971 N N . PRO A 1 242 ? 29.609 -7.719 -13.266 1 76.25 242 PRO A N 1
ATOM 1972 C CA . PRO A 1 242 ? 30.641 -7.344 -14.25 1 76.25 242 PRO A CA 1
ATOM 1973 C C . PRO A 1 242 ? 30.031 -6.699 -15.5 1 76.25 242 PRO A C 1
ATOM 1975 O O . PRO A 1 242 ? 30.656 -5.82 -16.094 1 76.25 242 PRO A O 1
ATOM 1978 N N . ASP A 1 243 ? 28.797 -7.039 -15.883 1 79.12 243 ASP A N 1
ATOM 1979 C CA . ASP A 1 243 ? 28.234 -6.512 -17.109 1 79.12 243 ASP A CA 1
ATOM 1980 C C . ASP A 1 243 ? 27.297 -5.336 -16.844 1 79.12 243 ASP A C 1
ATOM 1982 O O . ASP A 1 243 ? 26.516 -4.945 -17.703 1 79.12 243 ASP A O 1
ATOM 1986 N N . PHE A 1 244 ? 27.547 -4.727 -15.703 1 83.38 244 PHE A N 1
ATOM 1987 C CA . PHE A 1 244 ? 26.641 -3.666 -15.266 1 83.38 244 PHE A CA 1
ATOM 1988 C C . PHE A 1 244 ? 26.797 -2.436 -16.156 1 83.38 244 PHE A C 1
ATOM 1990 O O . PHE A 1 244 ? 25.797 -1.779 -16.484 1 83.38 244 PHE A O 1
ATOM 1997 N N . LEU A 1 245 ? 27.984 -2.186 -16.656 1 78.38 245 LEU A N 1
ATOM 1998 C CA . LEU A 1 245 ? 28.234 -0.955 -17.406 1 78.38 245 LEU A CA 1
ATOM 1999 C C . LEU A 1 245 ? 28.094 -1.187 -18.906 1 78.38 245 LEU A C 1
ATOM 2001 O O . LEU A 1 245 ? 28.188 -0.242 -19.688 1 78.38 245 LEU A O 1
ATOM 2005 N N . LYS A 1 246 ? 27.781 -2.408 -19.25 1 75.75 246 LYS A N 1
ATOM 2006 C CA . LYS A 1 246 ? 27.781 -2.738 -20.672 1 75.75 246 LYS A CA 1
ATOM 2007 C C . LYS A 1 246 ? 26.453 -2.375 -21.312 1 75.75 246 LYS A C 1
ATOM 2009 O O . LYS A 1 246 ? 26.375 -2.24 -22.547 1 75.75 246 LYS A O 1
ATOM 2014 N N . ALA A 1 247 ? 25.453 -2.307 -20.516 1 72.75 247 ALA A N 1
ATOM 2015 C CA . ALA A 1 247 ? 24.141 -2.006 -21.078 1 72.75 247 ALA A CA 1
ATOM 2016 C C . ALA A 1 247 ? 23.438 -0.911 -20.266 1 72.75 247 ALA A C 1
ATOM 2018 O O . ALA A 1 247 ? 23.766 -0.7 -19.094 1 72.75 247 ALA A O 1
ATOM 2019 N N . ASP A 1 248 ? 22.75 -0.071 -21.016 1 73.5 248 ASP A N 1
ATOM 2020 C CA . ASP A 1 248 ? 21.922 0.942 -20.375 1 73.5 248 ASP A CA 1
ATOM 2021 C C . ASP A 1 248 ? 20.438 0.586 -20.5 1 73.5 248 ASP A C 1
ATOM 2023 O O . ASP A 1 248 ? 19.703 1.191 -21.297 1 73.5 248 ASP A O 1
ATOM 2027 N N . THR A 1 249 ? 20.141 -0.417 -19.75 1 74 249 THR A N 1
ATOM 2028 C CA . THR A 1 249 ? 18.781 -0.924 -19.797 1 74 249 THR A CA 1
ATOM 2029 C C . THR A 1 249 ? 18.047 -0.615 -18.5 1 74 249 THR A C 1
ATOM 2031 O O . THR A 1 249 ? 18.625 -0.078 -17.562 1 74 249 THR A O 1
ATOM 2034 N N . VAL A 1 250 ? 16.859 -0.907 -18.5 1 76.44 250 VAL A N 1
ATOM 2035 C CA . VAL A 1 250 ? 16 -0.726 -17.328 1 76.44 250 VAL A CA 1
ATOM 2036 C C . VAL A 1 250 ? 16.516 -1.566 -16.172 1 76.44 250 VAL A C 1
ATOM 2038 O O . VAL A 1 250 ? 16.438 -1.153 -15.016 1 76.44 250 VAL A O 1
ATOM 2041 N N . LEU A 1 251 ? 17.125 -2.611 -16.484 1 80.5 251 LEU A N 1
ATOM 2042 C CA . LEU A 1 251 ? 17.672 -3.504 -15.461 1 80.5 251 LEU A CA 1
ATOM 2043 C C . LEU A 1 251 ? 18.812 -2.84 -14.711 1 80.5 251 LEU A C 1
ATOM 2045 O O . LEU A 1 251 ? 18.891 -2.932 -13.484 1 80.5 251 LEU A O 1
ATOM 2049 N N . GLN A 1 252 ? 19.703 -2.225 -15.398 1 82.94 252 GLN A N 1
ATOM 2050 C CA . GLN A 1 252 ? 20.828 -1.545 -14.773 1 82.94 252 GLN A CA 1
ATOM 2051 C C . GLN A 1 252 ? 20.359 -0.413 -13.867 1 82.94 252 GLN A C 1
ATOM 2053 O O . GLN A 1 252 ? 20.938 -0.178 -12.805 1 82.94 252 GLN A O 1
ATOM 2058 N N . SER A 1 253 ? 19.312 0.251 -14.32 1 83.81 253 SER A N 1
ATOM 2059 C CA . SER A 1 253 ? 18.734 1.311 -13.5 1 83.81 253 SER A CA 1
ATOM 2060 C C . SER A 1 253 ? 18.203 0.759 -12.188 1 83.81 253 SER A C 1
ATOM 2062 O O . SER A 1 253 ? 18.422 1.347 -11.125 1 83.81 253 SER A O 1
ATOM 2064 N N . ARG A 1 254 ? 17.578 -0.356 -12.266 1 84 254 ARG A N 1
ATOM 2065 C CA . ARG A 1 254 ? 17 -0.986 -11.086 1 84 254 ARG A CA 1
ATOM 2066 C C . ARG A 1 254 ? 18.094 -1.428 -10.117 1 84 254 ARG A C 1
ATOM 2068 O O . ARG A 1 254 ? 17.953 -1.268 -8.898 1 84 254 ARG A O 1
ATOM 2075 N N . ILE A 1 255 ? 19.141 -1.95 -10.648 1 86.06 255 ILE A N 1
ATOM 2076 C CA . ILE A 1 255 ? 20.266 -2.41 -9.828 1 86.06 255 ILE A CA 1
ATOM 2077 C C . ILE A 1 255 ? 20.922 -1.22 -9.125 1 86.06 255 ILE A C 1
ATOM 2079 O O . ILE A 1 255 ? 21.219 -1.285 -7.934 1 86.06 255 ILE A O 1
ATOM 2083 N N . LEU A 1 256 ? 21.109 -0.222 -9.906 1 88.31 256 LEU A N 1
ATOM 2084 C CA . LEU A 1 256 ? 21.734 0.979 -9.375 1 88.31 256 LEU A CA 1
ATOM 2085 C C . LEU A 1 256 ? 20.922 1.573 -8.234 1 88.31 256 LEU A C 1
ATOM 2087 O O . LEU A 1 256 ? 21.453 1.879 -7.168 1 88.31 256 LEU A O 1
ATOM 2091 N N . VAL A 1 257 ? 19.641 1.764 -8.43 1 88.31 257 VAL A N 1
ATOM 2092 C CA . VAL A 1 257 ? 18.766 2.393 -7.445 1 88.31 257 VAL A CA 1
ATOM 2093 C C . VAL A 1 257 ? 18.672 1.513 -6.199 1 88.31 257 VAL A C 1
ATOM 2095 O O . VAL A 1 257 ? 18.688 2.016 -5.074 1 88.31 257 VAL A O 1
ATOM 2098 N N . ARG A 1 258 ? 18.531 0.235 -6.371 1 87.88 258 ARG A N 1
ATOM 2099 C CA . ARG A 1 258 ? 18.5 -0.693 -5.242 1 87.88 258 ARG A CA 1
ATOM 2100 C C . ARG A 1 258 ? 19.766 -0.583 -4.398 1 87.88 258 ARG A C 1
ATOM 2102 O O . ARG A 1 258 ? 19.688 -0.583 -3.166 1 87.88 258 ARG A O 1
ATOM 2109 N N . THR A 1 259 ? 20.891 -0.566 -5.082 1 89.19 259 THR A N 1
ATOM 2110 C CA . THR A 1 259 ? 22.172 -0.46 -4.395 1 89.19 259 THR A CA 1
ATOM 2111 C C . THR A 1 259 ? 22.281 0.864 -3.643 1 89.19 259 THR A C 1
ATOM 2113 O O . THR A 1 259 ? 22.797 0.911 -2.521 1 89.19 259 THR A O 1
ATOM 2116 N N . LEU A 1 260 ? 21.828 1.883 -4.312 1 89.38 260 LEU A N 1
ATOM 2117 C CA . LEU A 1 260 ? 21.812 3.203 -3.693 1 89.38 260 LEU A CA 1
ATOM 2118 C C . LEU A 1 260 ? 21 3.193 -2.41 1 89.38 260 LEU A C 1
ATOM 2120 O O . LEU A 1 260 ? 21.438 3.709 -1.38 1 89.38 260 LEU A O 1
ATOM 2124 N N . ILE A 1 261 ? 19.797 2.605 -2.41 1 88.38 261 ILE A N 1
ATOM 2125 C CA . ILE A 1 261 ? 18.891 2.537 -1.274 1 88.38 261 ILE A CA 1
ATOM 2126 C C . ILE A 1 261 ? 19.516 1.718 -0.152 1 88.38 261 ILE A C 1
ATOM 2128 O O . ILE A 1 261 ? 19.422 2.084 1.021 1 88.38 261 ILE A O 1
ATOM 2132 N N . GLU A 1 262 ? 20.078 0.655 -0.541 1 88.25 262 GLU A N 1
ATOM 2133 C CA . GLU A 1 262 ? 20.75 -0.199 0.442 1 88.25 262 GLU A CA 1
ATOM 2134 C C . GLU A 1 262 ? 21.844 0.559 1.184 1 88.25 262 GLU A C 1
ATOM 2136 O O . GLU A 1 262 ? 21.938 0.474 2.41 1 88.25 262 GLU A O 1
ATOM 2141 N N . GLU A 1 263 ? 22.656 1.235 0.417 1 87.25 263 GLU A N 1
ATOM 2142 C CA . GLU A 1 263 ? 23.734 2.008 1.01 1 87.25 263 GLU A CA 1
ATOM 2143 C C . GLU A 1 263 ? 23.203 3.092 1.941 1 87.25 263 GLU A C 1
ATOM 2145 O O . GLU A 1 263 ? 23.766 3.324 3.016 1 87.25 263 GLU A O 1
ATOM 2150 N N . ALA A 1 264 ? 22.234 3.727 1.511 1 88.75 264 ALA A N 1
ATOM 2151 C CA . ALA A 1 264 ? 21.641 4.805 2.301 1 88.75 264 ALA A CA 1
ATOM 2152 C C . ALA A 1 264 ? 21.031 4.27 3.59 1 88.75 264 ALA A C 1
ATOM 2154 O O . ALA A 1 264 ? 21.203 4.863 4.656 1 88.75 264 ALA A O 1
ATOM 2155 N N . ASN A 1 265 ? 20.312 3.17 3.52 1 90.81 265 ASN A N 1
ATOM 2156 C CA . ASN A 1 265 ? 19.672 2.578 4.688 1 90.81 265 ASN A CA 1
ATOM 2157 C C . ASN A 1 265 ? 20.688 2.15 5.734 1 90.81 265 ASN A C 1
ATOM 2159 O O . ASN A 1 265 ? 20.516 2.414 6.926 1 90.81 265 ASN A O 1
ATOM 2163 N N . ILE A 1 266 ? 21.75 1.515 5.277 1 90.38 266 ILE A N 1
ATOM 2164 C CA . ILE A 1 266 ? 22.797 1.053 6.18 1 90.38 266 ILE A CA 1
ATOM 2165 C C . ILE A 1 266 ? 23.453 2.25 6.855 1 90.38 266 ILE A C 1
ATOM 2167 O O . ILE A 1 266 ? 23.703 2.23 8.062 1 90.38 266 ILE A O 1
ATOM 2171 N N . ALA A 1 267 ? 23.703 3.293 6.059 1 91.31 267 ALA A N 1
ATOM 2172 C CA . ALA A 1 267 ? 24.344 4.5 6.59 1 91.31 267 ALA A CA 1
ATOM 2173 C C . ALA A 1 267 ? 23.469 5.137 7.676 1 91.31 267 ALA A C 1
ATOM 2175 O O . ALA A 1 267 ? 23.984 5.574 8.711 1 91.31 267 ALA A O 1
ATOM 2176 N N . VAL A 1 268 ? 22.156 5.223 7.496 1 93.44 268 VAL A N 1
ATOM 2177 C CA . VAL A 1 268 ? 21.234 5.82 8.453 1 93.44 268 VAL A CA 1
ATOM 2178 C C . VAL A 1 268 ? 21.203 4.996 9.734 1 93.44 268 VAL A C 1
ATOM 2180 O O . VAL A 1 268 ? 21.281 5.547 10.836 1 93.44 268 VAL A O 1
ATOM 2183 N N . ILE A 1 269 ? 21.125 3.643 9.609 1 94.88 269 ILE A N 1
ATOM 2184 C CA . ILE A 1 269 ? 21.047 2.756 10.766 1 94.88 269 ILE A CA 1
ATOM 2185 C C . ILE A 1 269 ? 22.328 2.869 11.586 1 94.88 269 ILE A C 1
ATOM 2187 O O . ILE A 1 269 ? 22.281 3.035 12.805 1 94.88 269 ILE A O 1
ATOM 2191 N N . ARG A 1 270 ? 23.484 2.838 10.891 1 94.31 270 ARG A N 1
ATOM 2192 C CA . ARG A 1 270 ? 24.766 2.873 11.57 1 94.31 270 ARG A CA 1
ATOM 2193 C C . ARG A 1 270 ? 24.984 4.215 12.258 1 94.31 270 ARG A C 1
ATOM 2195 O O . ARG A 1 270 ? 25.406 4.262 13.422 1 94.31 270 ARG A O 1
ATOM 2202 N N . GLN A 1 271 ? 24.734 5.285 11.547 1 95.44 271 GLN A N 1
ATOM 2203 C CA . GLN A 1 271 ? 24.938 6.605 12.125 1 95.44 271 GLN A CA 1
ATOM 2204 C C . GLN A 1 271 ? 24 6.844 13.297 1 95.44 271 GLN A C 1
ATOM 2206 O O . GLN A 1 271 ? 24.406 7.414 14.32 1 95.44 271 GLN A O 1
ATOM 2211 N N . THR A 1 272 ? 22.734 6.496 13.203 1 96.62 272 THR A N 1
ATOM 2212 C CA . THR A 1 272 ? 21.766 6.668 14.281 1 96.62 272 THR A CA 1
ATOM 2213 C C . THR A 1 272 ? 22.172 5.863 15.508 1 96.62 272 THR A C 1
ATOM 2215 O O . THR A 1 272 ? 22.062 6.348 16.641 1 96.62 272 THR A O 1
ATOM 2218 N N . SER A 1 273 ? 22.609 4.602 15.258 1 95.56 273 SER A N 1
ATOM 2219 C CA . SER A 1 273 ? 23.094 3.773 16.359 1 95.56 273 SER A CA 1
ATOM 2220 C C . SER A 1 273 ? 24.266 4.438 17.078 1 95.56 273 SER A C 1
ATOM 2222 O O . SER A 1 273 ? 24.344 4.43 18.297 1 95.56 273 SER A O 1
ATOM 2224 N N . ARG A 1 274 ? 25.156 4.992 16.281 1 95.81 274 ARG A N 1
ATOM 2225 C CA . ARG A 1 274 ? 26.312 5.691 16.844 1 95.81 274 ARG A CA 1
ATOM 2226 C C . ARG A 1 274 ? 25.875 6.902 17.672 1 95.81 274 ARG A C 1
ATOM 2228 O O . ARG A 1 274 ? 26.422 7.164 18.734 1 95.81 274 ARG A O 1
ATOM 2235 N N . ASN A 1 275 ? 24.906 7.672 17.172 1 96.62 275 ASN A N 1
ATOM 2236 C CA . ASN A 1 275 ? 24.375 8.828 17.891 1 96.62 275 ASN A CA 1
ATOM 2237 C C . ASN A 1 275 ? 23.766 8.43 19.234 1 96.62 275 ASN A C 1
ATOM 2239 O O . ASN A 1 275 ? 23.969 9.109 20.234 1 96.62 275 ASN A O 1
ATOM 2243 N N . ILE A 1 276 ? 23 7.363 19.203 1 96.62 276 ILE A N 1
ATOM 2244 C CA . ILE A 1 276 ? 22.328 6.883 20.406 1 96.62 276 ILE A CA 1
ATOM 2245 C C . ILE A 1 276 ? 23.375 6.523 21.469 1 96.62 276 ILE A C 1
ATOM 2247 O O . ILE A 1 276 ? 23.219 6.871 22.641 1 96.62 276 ILE A O 1
ATOM 2251 N N . GLU A 1 277 ? 24.422 5.855 21.031 1 95.94 277 GLU A N 1
ATOM 2252 C CA . GLU A 1 277 ? 25.516 5.473 21.938 1 95.94 277 GLU A CA 1
ATOM 2253 C C . GLU A 1 277 ? 26.281 6.699 22.422 1 95.94 277 GLU A C 1
ATOM 2255 O O . GLU A 1 277 ? 26.578 6.812 23.609 1 95.94 277 GLU A O 1
ATOM 2260 N N . LEU A 1 278 ? 26.594 7.551 21.531 1 95.75 278 LEU A N 1
ATOM 2261 C CA . LEU A 1 278 ? 27.391 8.734 21.844 1 95.75 278 LEU A CA 1
ATOM 2262 C C . LEU A 1 278 ? 26.672 9.617 22.859 1 95.75 278 LEU A C 1
ATOM 2264 O O . LEU A 1 278 ? 27.312 10.133 23.781 1 95.75 278 LEU A O 1
ATOM 2268 N N . TYR A 1 279 ? 25.344 9.789 22.719 1 95.94 279 TYR A N 1
ATOM 2269 C CA . TYR A 1 279 ? 24.594 10.68 23.594 1 95.94 279 TYR A CA 1
ATOM 2270 C C . TYR A 1 279 ? 24.047 9.938 24.797 1 95.94 279 TYR A C 1
ATOM 2272 O O . TYR A 1 279 ? 23.469 10.539 25.703 1 95.94 279 TYR A O 1
ATOM 2280 N N . GLY A 1 280 ? 24.25 8.672 24.859 1 95.69 280 GLY A N 1
ATOM 2281 C CA . GLY A 1 280 ? 23.812 7.863 25.984 1 95.69 280 GLY A CA 1
ATOM 2282 C C . GLY A 1 280 ? 22.312 7.875 26.188 1 95.69 280 GLY A C 1
ATOM 2283 O O . GLY A 1 280 ? 21.828 8.023 27.312 1 95.69 280 GLY A O 1
ATOM 2284 N N . ILE A 1 281 ? 21.594 7.801 25.094 1 96.56 281 ILE A N 1
ATOM 2285 C CA . ILE A 1 281 ? 20.141 7.91 25.141 1 96.56 281 ILE A CA 1
ATOM 2286 C C . ILE A 1 281 ? 19.547 6.629 25.719 1 96.56 281 ILE A C 1
ATOM 2288 O O . ILE A 1 281 ? 19.766 5.543 25.188 1 96.56 281 ILE A O 1
ATOM 2292 N N . SER A 1 282 ? 18.75 6.773 26.812 1 96 282 SER A N 1
ATOM 2293 C CA . SER A 1 282 ? 18.219 5.582 27.469 1 96 282 SER A CA 1
ATOM 2294 C C . SER A 1 282 ? 16.719 5.734 27.75 1 96 282 SER A C 1
ATOM 2296 O O . SER A 1 282 ? 16.141 4.949 28.5 1 96 282 SER A O 1
ATOM 2298 N N . SER A 1 283 ? 16.141 6.777 27.203 1 97 283 SER A N 1
ATOM 2299 C CA . SER A 1 283 ? 14.703 6.965 27.375 1 97 283 SER A CA 1
ATOM 2300 C C . SER A 1 283 ? 14.125 7.809 26.234 1 97 283 SER A C 1
ATOM 2302 O O . SER A 1 283 ? 14.867 8.469 25.5 1 97 283 SER A O 1
ATOM 2304 N N . VAL A 1 284 ? 12.828 7.777 26.141 1 96.88 284 VAL A N 1
ATOM 2305 C CA . VAL A 1 284 ? 12.117 8.562 25.141 1 96.88 284 VAL A CA 1
ATOM 2306 C C . VAL A 1 284 ? 12.336 10.047 25.391 1 96.88 284 VAL A C 1
ATOM 2308 O O . VAL A 1 284 ? 12.586 10.812 24.453 1 96.88 284 VAL A O 1
ATOM 2311 N N . GLU A 1 285 ? 12.258 10.484 26.656 1 95.75 285 GLU A N 1
ATOM 2312 C CA . GLU A 1 285 ? 12.398 11.883 27.047 1 95.75 285 GLU A CA 1
ATOM 2313 C C . GLU A 1 285 ? 13.789 12.406 26.719 1 95.75 285 GLU A C 1
ATOM 2315 O O . GLU A 1 285 ? 13.93 13.531 26.234 1 95.75 285 GLU A O 1
ATOM 2320 N N . GLU A 1 286 ? 14.781 11.57 26.953 1 96.12 286 GLU A N 1
ATOM 2321 C CA . GLU A 1 286 ? 16.156 11.969 26.656 1 96.12 286 GLU A CA 1
ATOM 2322 C C . GLU A 1 286 ? 16.359 12.18 25.156 1 96.12 286 GLU A C 1
ATOM 2324 O O . GLU A 1 286 ? 16.984 13.156 24.75 1 96.12 286 GLU A O 1
ATOM 2329 N N . ALA A 1 287 ? 15.812 11.234 24.391 1 95.81 287 ALA A N 1
ATOM 2330 C CA . ALA A 1 287 ? 15.938 11.344 22.938 1 95.81 287 ALA A CA 1
ATOM 2331 C C . ALA A 1 287 ? 15.273 12.617 22.438 1 95.81 287 ALA A C 1
ATOM 2333 O O . ALA A 1 287 ? 15.797 13.281 21.531 1 95.81 287 ALA A O 1
ATOM 2334 N N . ARG A 1 288 ? 14.141 13 22.984 1 95.31 288 ARG A N 1
ATOM 2335 C CA . ARG A 1 288 ? 13.32 14.102 22.5 1 95.31 288 ARG A CA 1
ATOM 2336 C C . ARG A 1 288 ? 13.836 15.445 23.016 1 95.31 288 ARG A C 1
ATOM 2338 O O . ARG A 1 288 ? 13.445 16.5 22.516 1 95.31 288 ARG A O 1
ATOM 2345 N N . SER A 1 289 ? 14.742 15.445 24 1 94.88 289 SER A N 1
ATOM 2346 C CA . SER A 1 289 ? 15.219 16.672 24.641 1 94.88 289 SER A CA 1
ATOM 2347 C C . SER A 1 289 ? 16.531 17.141 24.016 1 94.88 289 SER A C 1
ATOM 2349 O O . SER A 1 289 ? 17.016 18.219 24.328 1 94.88 289 SER A O 1
ATOM 2351 N N . LEU A 1 290 ? 17.078 16.328 23.156 1 94.25 290 LEU A N 1
ATOM 2352 C CA . LEU A 1 290 ? 18.312 16.719 22.5 1 94.25 290 LEU A CA 1
ATOM 2353 C C . LEU A 1 290 ? 18.078 17.875 21.531 1 94.25 290 LEU A C 1
ATOM 2355 O O . LEU A 1 290 ? 16.969 18.047 21.016 1 94.25 290 LEU A O 1
ATOM 2359 N N . PRO A 1 291 ? 19.109 18.656 21.281 1 90.81 291 PRO A N 1
ATOM 2360 C CA . PRO A 1 291 ? 18.938 19.828 20.438 1 90.81 291 PRO A CA 1
ATOM 2361 C C . PRO A 1 291 ? 18.844 19.469 18.953 1 90.81 291 PRO A C 1
ATOM 2363 O O . PRO A 1 291 ? 18.312 20.25 18.156 1 90.81 291 PRO A O 1
ATOM 2366 N N . GLU A 1 292 ? 19.422 18.359 18.609 1 90.19 292 GLU A N 1
ATOM 2367 C CA . GLU A 1 292 ? 19.391 17.922 17.203 1 90.19 292 GLU A CA 1
ATOM 2368 C C . GLU A 1 292 ? 18.766 16.547 17.062 1 90.19 292 GLU A C 1
ATOM 2370 O O . GLU A 1 292 ? 18.641 15.82 18.062 1 90.19 292 GLU A O 1
ATOM 2375 N N . ASP A 1 293 ? 18.375 16.281 15.812 1 91.94 293 ASP A N 1
ATOM 2376 C CA . ASP A 1 293 ? 17.828 14.953 15.539 1 91.94 293 ASP A CA 1
ATOM 2377 C C . ASP A 1 293 ? 18.859 13.867 15.82 1 91.94 293 ASP A C 1
ATOM 2379 O O . ASP A 1 293 ? 20.047 14.047 15.539 1 91.94 293 ASP A O 1
ATOM 2383 N N . VAL A 1 294 ? 18.406 12.82 16.391 1 94.88 294 VAL A N 1
ATOM 2384 C CA . VAL A 1 294 ? 19.25 11.664 16.672 1 94.88 294 VAL A CA 1
ATOM 2385 C C . VAL A 1 294 ? 19.375 10.797 15.422 1 94.88 294 VAL A C 1
ATOM 2387 O O . VAL A 1 294 ? 20.453 10.266 15.141 1 94.88 294 VAL A O 1
ATOM 2390 N N . VAL A 1 295 ? 18.219 10.617 14.719 1 95.25 295 VAL A N 1
ATOM 2391 C CA . VAL A 1 295 ? 18.203 9.844 13.477 1 95.25 295 VAL A CA 1
ATOM 2392 C C . VAL A 1 295 ? 18.828 10.656 12.352 1 95.25 295 VAL A C 1
ATOM 2394 O O . VAL A 1 295 ? 18.359 11.75 12.023 1 95.25 295 VAL A O 1
ATOM 2397 N N . ALA A 1 296 ? 19.891 10.156 11.844 1 91.75 296 ALA A N 1
ATOM 2398 C CA . ALA A 1 296 ? 20.641 10.906 10.844 1 91.75 296 ALA A CA 1
ATOM 2399 C C . ALA A 1 296 ? 21.469 9.977 9.969 1 91.75 296 ALA A C 1
ATOM 2401 O O . ALA A 1 296 ? 21.609 8.789 10.273 1 91.75 296 ALA A O 1
ATOM 2402 N N . ALA A 1 297 ? 21.859 10.438 8.883 1 88.19 297 ALA A N 1
ATOM 2403 C CA . ALA A 1 297 ? 22.922 9.828 8.086 1 88.19 297 ALA A CA 1
ATOM 2404 C C . ALA A 1 297 ? 24.234 10.602 8.242 1 88.19 297 ALA A C 1
ATOM 2406 O O . ALA A 1 297 ? 24.234 11.75 8.688 1 88.19 297 ALA A O 1
ATOM 2407 N N . PRO A 1 298 ? 25.344 9.891 7.926 1 86.31 298 PRO A N 1
ATOM 2408 C CA . PRO A 1 298 ? 26.609 10.625 7.969 1 86.31 298 PRO A CA 1
ATOM 2409 C C . PRO A 1 298 ? 26.594 11.867 7.082 1 86.31 298 PRO A C 1
ATOM 2411 O O . PRO A 1 298 ? 25.984 11.867 6.016 1 86.31 298 PRO A O 1
ATOM 2414 N N . ALA A 1 299 ? 27.219 12.914 7.527 1 78.44 299 ALA A N 1
ATOM 2415 C CA . ALA A 1 299 ? 27.219 14.203 6.848 1 78.44 299 ALA A CA 1
ATOM 2416 C C . ALA A 1 299 ? 27.578 14.047 5.371 1 78.44 299 ALA A C 1
ATOM 2418 O O . ALA A 1 299 ? 26.953 14.664 4.504 1 78.44 299 ALA A O 1
ATOM 2419 N N . GLY A 1 300 ? 28.469 13.211 5.137 1 76.12 300 GLY A N 1
ATOM 2420 C CA . GLY A 1 300 ? 28.875 12.984 3.762 1 76.12 300 GLY A CA 1
ATOM 2421 C C . GLY A 1 300 ? 27.797 12.352 2.906 1 76.12 300 GLY A C 1
ATOM 2422 O O . GLY A 1 300 ? 27.625 12.727 1.743 1 76.12 300 GLY A O 1
ATOM 2423 N N . VAL A 1 301 ? 27.016 11.516 3.488 1 79.12 301 VAL A N 1
ATOM 2424 C CA . VAL A 1 301 ? 25.953 10.828 2.754 1 79.12 301 VAL A CA 1
ATOM 2425 C C . VAL A 1 301 ? 24.828 11.797 2.432 1 79.12 301 VAL A C 1
ATOM 2427 O O . VAL A 1 301 ? 24.344 11.844 1.3 1 79.12 301 VAL A O 1
ATOM 2430 N N . TRP A 1 302 ? 24.422 12.617 3.305 1 80.44 302 TRP A N 1
ATOM 2431 C CA . TRP A 1 302 ? 23.328 13.547 3.096 1 80.44 302 TRP A CA 1
ATOM 2432 C C . TRP A 1 302 ? 23.688 14.602 2.061 1 80.44 302 TRP A C 1
ATOM 2434 O O . TRP A 1 302 ? 22.859 14.992 1.236 1 80.44 302 TRP A O 1
ATOM 2444 N N . LYS A 1 303 ? 24.938 15.031 2.244 1 83.5 303 LYS A N 1
ATOM 2445 C CA . LYS A 1 303 ? 25.406 16 1.256 1 83.5 303 LYS A CA 1
ATOM 2446 C C . LYS A 1 303 ? 25.328 15.422 -0.156 1 83.5 303 LYS A C 1
ATOM 2448 O O . LYS A 1 303 ? 24.953 16.125 -1.096 1 83.5 303 LYS A O 1
ATOM 2453 N N . ASN A 1 304 ? 25.703 14.242 -0.235 1 85.75 304 ASN A N 1
ATOM 2454 C CA . ASN A 1 304 ? 25.672 13.586 -1.539 1 85.75 304 ASN A CA 1
ATOM 2455 C C . ASN A 1 304 ? 24.234 13.359 -2.016 1 85.75 304 ASN A C 1
ATOM 2457 O O . ASN A 1 304 ? 23.938 13.492 -3.205 1 85.75 304 ASN A O 1
ATOM 2461 N N . PHE A 1 305 ? 23.375 13.055 -1.12 1 83.56 305 PHE A N 1
ATOM 2462 C CA . PHE A 1 305 ? 21.969 12.898 -1.469 1 83.56 305 PHE A CA 1
ATOM 2463 C C . PHE A 1 305 ? 21.359 14.234 -1.901 1 83.56 305 PHE A C 1
ATOM 2465 O O . PHE A 1 305 ? 20.578 14.289 -2.852 1 83.56 305 PHE A O 1
ATOM 2472 N N . ASP A 1 306 ? 21.734 15.203 -1.197 1 83.81 306 ASP A N 1
ATOM 2473 C CA . ASP A 1 306 ? 21.25 16.531 -1.556 1 83.81 306 ASP A CA 1
ATOM 2474 C C . ASP A 1 306 ? 21.734 16.938 -2.941 1 83.81 306 ASP A C 1
ATOM 2476 O O . ASP A 1 306 ? 21 17.562 -3.713 1 83.81 306 ASP A O 1
ATOM 2480 N N . ALA A 1 307 ? 22.969 16.625 -3.133 1 87.06 307 ALA A N 1
ATOM 2481 C CA . ALA A 1 307 ? 23.531 16.922 -4.449 1 87.06 307 ALA A CA 1
ATOM 2482 C C . ALA A 1 307 ? 22.812 16.125 -5.543 1 87.06 307 ALA A C 1
ATOM 2484 O O . ALA A 1 307 ? 22.594 16.641 -6.641 1 87.06 307 ALA A O 1
ATOM 2485 N N . LEU A 1 308 ? 22.5 14.922 -5.273 1 88 308 LEU A N 1
ATOM 2486 C CA . LEU A 1 308 ? 21.766 14.102 -6.227 1 88 308 LEU A CA 1
ATOM 2487 C C . LEU A 1 308 ? 20.375 14.672 -6.477 1 88 308 LEU A C 1
ATOM 2489 O O . LEU A 1 308 ? 19.906 14.719 -7.617 1 88 308 LEU A O 1
ATOM 2493 N N . LYS A 1 309 ? 19.719 15.078 -5.445 1 85.31 309 LYS A N 1
ATOM 2494 C CA . LYS A 1 309 ? 18.406 15.703 -5.562 1 85.31 309 LYS A CA 1
ATOM 2495 C C . LYS A 1 309 ? 18.469 16.969 -6.426 1 85.31 309 LYS A C 1
ATOM 2497 O O . LYS A 1 309 ? 17.594 17.188 -7.27 1 85.31 309 LYS A O 1
ATOM 2502 N N . ALA A 1 310 ? 19.469 17.734 -6.145 1 86.31 310 ALA A N 1
ATOM 2503 C CA . ALA A 1 310 ? 19.656 18.953 -6.926 1 86.31 310 ALA A CA 1
ATOM 2504 C C . ALA A 1 310 ? 19.891 18.625 -8.398 1 86.31 310 ALA A C 1
ATOM 2506 O O . ALA A 1 310 ? 19.391 19.328 -9.281 1 86.31 310 ALA A O 1
ATOM 2507 N N . TYR A 1 311 ? 20.641 17.641 -8.602 1 86.94 311 TYR A N 1
ATOM 2508 C CA . TYR A 1 311 ? 20.922 17.203 -9.961 1 86.94 311 TYR A CA 1
ATOM 2509 C C . TYR A 1 311 ? 19.625 16.781 -10.664 1 86.94 311 TYR A C 1
ATOM 2511 O O . TYR A 1 311 ? 19.406 17.125 -11.82 1 86.94 311 TYR A O 1
ATOM 2519 N N . LEU A 1 312 ? 18.812 16 -9.977 1 84.5 312 LEU A N 1
ATOM 2520 C CA . LEU A 1 312 ? 17.531 15.547 -10.531 1 84.5 312 LEU A CA 1
ATOM 2521 C C . LEU A 1 312 ? 16.609 16.734 -10.805 1 84.5 312 LEU A C 1
ATOM 2523 O O . LEU A 1 312 ? 15.914 16.75 -11.82 1 84.5 312 LEU A O 1
ATOM 2527 N N . PHE A 1 313 ? 16.625 17.656 -9.914 1 82.75 313 PHE A N 1
ATOM 2528 C CA . PHE A 1 313 ? 15.812 18.859 -10.094 1 82.75 313 PHE A CA 1
ATOM 2529 C C . PHE A 1 313 ? 16.203 19.594 -11.367 1 82.75 313 PHE A C 1
ATOM 2531 O O . PHE A 1 313 ? 15.336 19.984 -12.156 1 82.75 313 PHE A O 1
ATOM 2538 N N . GLU A 1 314 ? 17.438 19.719 -11.57 1 83 314 GLU A N 1
ATOM 2539 C CA . GLU A 1 314 ? 17.953 20.484 -12.695 1 83 314 GLU A CA 1
ATOM 2540 C C . GLU A 1 314 ? 17.75 19.75 -14.016 1 83 314 GLU A C 1
ATOM 2542 O O . GLU A 1 314 ? 17.5 20.375 -15.055 1 83 314 GLU A O 1
ATOM 2547 N N . ASN A 1 315 ? 17.812 18.516 -13.945 1 81.31 315 ASN A N 1
ATOM 2548 C CA . ASN A 1 315 ? 17.875 17.766 -15.203 1 81.31 315 ASN A CA 1
ATOM 2549 C C . ASN A 1 315 ? 16.531 17.109 -15.516 1 81.31 315 ASN A C 1
ATOM 2551 O O . ASN A 1 315 ? 16.281 16.688 -16.641 1 81.31 315 ASN A O 1
ATOM 2555 N N . VAL A 1 316 ? 15.734 17 -14.516 1 77.5 316 VAL A N 1
ATOM 2556 C CA . VAL A 1 316 ? 14.469 16.297 -14.742 1 77.5 316 VAL A CA 1
ATOM 2557 C C . VAL A 1 316 ? 13.305 17.266 -14.547 1 77.5 316 VAL A C 1
ATOM 2559 O O . VAL A 1 316 ? 12.477 17.438 -15.445 1 77.5 316 VAL A O 1
ATOM 2562 N N . TYR A 1 317 ? 13.258 17.984 -13.484 1 75.69 317 TYR A N 1
ATOM 2563 C CA . TYR A 1 317 ? 12.102 18.781 -13.086 1 75.69 317 TYR A CA 1
ATOM 2564 C C . TYR A 1 317 ? 12.023 20.078 -13.891 1 75.69 317 TYR A C 1
ATOM 2566 O O . TYR A 1 317 ? 10.953 20.656 -14.031 1 75.69 317 TYR A O 1
ATOM 2574 N N . ARG A 1 318 ? 13.109 20.484 -14.453 1 79.5 318 ARG A N 1
ATOM 2575 C CA . ARG A 1 318 ? 13.141 21.75 -15.172 1 79.5 318 ARG A CA 1
ATOM 2576 C C . ARG A 1 318 ? 12.977 21.531 -16.672 1 79.5 318 ARG A C 1
ATOM 2578 O O . ARG A 1 318 ? 13.047 22.484 -17.453 1 79.5 318 ARG A O 1
ATOM 2585 N N . LYS A 1 319 ? 12.766 20.359 -17 1 76.5 319 LYS A N 1
ATOM 2586 C CA . LYS A 1 319 ? 12.453 20.109 -18.391 1 76.5 319 LYS A CA 1
ATOM 2587 C C . LYS A 1 319 ? 11.18 20.828 -18.812 1 76.5 319 LYS A C 1
ATOM 2589 O O . LYS A 1 319 ? 10.227 20.922 -18.031 1 76.5 319 LYS A O 1
ATOM 2594 N N . PRO A 1 320 ? 11.18 21.344 -20.031 1 77.81 320 PRO A N 1
ATOM 2595 C CA . PRO A 1 320 ? 10.047 22.156 -20.469 1 77.81 320 PRO A CA 1
ATOM 2596 C C . PRO A 1 320 ? 8.711 21.438 -20.328 1 77.81 320 PRO A C 1
ATOM 2598 O O . PRO A 1 320 ? 7.719 22.047 -19.906 1 77.81 320 PRO A O 1
ATOM 2601 N N . GLN A 1 321 ? 8.68 20.203 -20.703 1 73.88 321 GLN A N 1
ATOM 2602 C CA . GLN A 1 321 ? 7.434 19.453 -20.625 1 73.88 321 GLN A CA 1
ATOM 2603 C C . GLN A 1 321 ? 6.918 19.375 -19.188 1 73.88 321 GLN A C 1
ATOM 2605 O O . GLN A 1 321 ? 5.711 19.484 -18.953 1 73.88 321 GLN A O 1
ATOM 2610 N N . VAL A 1 322 ? 7.789 19.188 -18.234 1 74.25 322 VAL A N 1
ATOM 2611 C CA . VAL A 1 322 ? 7.414 19.094 -16.828 1 74.25 322 VAL A CA 1
ATOM 2612 C C . VAL A 1 322 ? 6.961 20.469 -16.328 1 74.25 322 VAL A C 1
ATOM 2614 O O . VAL A 1 322 ? 5.969 20.562 -15.602 1 74.25 322 VAL A O 1
ATOM 2617 N N . CYS A 1 323 ? 7.637 21.484 -16.75 1 79.69 323 CYS A N 1
ATOM 2618 C CA . CYS A 1 323 ? 7.309 22.844 -16.359 1 79.69 323 CYS A CA 1
ATOM 2619 C C . CYS A 1 323 ? 5.926 23.234 -16.844 1 79.69 323 CYS A C 1
ATOM 2621 O O . CYS A 1 323 ? 5.16 23.875 -16.125 1 79.69 323 CYS A O 1
ATOM 2623 N N . ILE A 1 324 ? 5.652 22.891 -18.047 1 80.44 324 ILE A N 1
ATOM 2624 C CA . ILE A 1 324 ? 4.359 23.234 -18.625 1 80.44 324 ILE A CA 1
ATOM 2625 C C . ILE A 1 324 ? 3.24 22.562 -17.828 1 80.44 324 ILE A C 1
ATOM 2627 O O . ILE A 1 324 ? 2.234 23.188 -17.516 1 80.44 324 ILE A O 1
ATOM 2631 N N . MET A 1 325 ? 3.449 21.312 -17.5 1 77.75 325 MET A N 1
ATOM 2632 C CA . MET A 1 325 ? 2.428 20.578 -16.766 1 77.75 325 MET A CA 1
ATOM 2633 C C . MET A 1 325 ? 2.236 21.172 -15.375 1 77.75 325 MET A C 1
ATOM 2635 O O . MET A 1 325 ? 1.111 21.25 -14.875 1 77.75 325 MET A O 1
ATOM 2639 N N . ASN A 1 326 ? 3.346 21.5 -14.789 1 83.19 326 ASN A N 1
ATOM 2640 C CA . ASN A 1 326 ? 3.277 22.141 -13.477 1 83.19 326 ASN A CA 1
ATOM 2641 C C . ASN A 1 326 ? 2.5 23.453 -13.523 1 83.19 326 ASN A C 1
ATOM 2643 O O . ASN A 1 326 ? 1.678 23.719 -12.648 1 83.19 326 ASN A O 1
ATOM 2647 N N . GLU A 1 327 ? 2.75 24.172 -14.539 1 87.19 327 GLU A N 1
ATOM 2648 C CA . GLU A 1 327 ? 2.064 25.453 -14.688 1 87.19 327 GLU A CA 1
ATOM 2649 C C . GLU A 1 327 ? 0.577 25.266 -14.961 1 87.19 327 GLU A C 1
ATOM 2651 O O . GLU A 1 327 ? -0.254 26.047 -14.492 1 87.19 327 GLU A O 1
ATOM 2656 N N . LYS A 1 328 ? 0.31 24.266 -15.703 1 87 328 LYS A N 1
ATOM 2657 C CA . LYS A 1 328 ? -1.09 23.938 -15.953 1 87 328 LYS A CA 1
ATOM 2658 C C . LYS A 1 328 ? -1.812 23.609 -14.648 1 87 328 LYS A C 1
ATOM 2660 O O . LYS A 1 328 ? -2.951 24.031 -14.438 1 87 328 LYS A O 1
ATOM 2665 N N . GLY A 1 329 ? -1.142 22.828 -13.82 1 89.88 329 GLY A N 1
ATOM 2666 C CA . GLY A 1 329 ? -1.717 22.5 -12.531 1 89.88 329 GLY A CA 1
ATOM 2667 C C . GLY A 1 329 ? -1.971 23.703 -11.656 1 89.88 329 GLY A C 1
ATOM 2668 O O . GLY A 1 329 ? -3.031 23.828 -11.039 1 89.88 329 GLY A O 1
ATOM 2669 N N . LYS A 1 330 ? -1.045 24.641 -11.672 1 93.5 330 LYS A N 1
ATOM 2670 C CA . LYS A 1 330 ? -1.191 25.875 -10.898 1 93.5 330 LYS A CA 1
ATOM 2671 C C . LYS A 1 330 ? -2.381 26.688 -11.383 1 93.5 330 LYS A C 1
ATOM 2673 O O . LYS A 1 330 ? -3.164 27.203 -10.578 1 93.5 330 LYS A O 1
ATOM 2678 N N . LEU A 1 331 ? -2.479 26.719 -12.68 1 93.44 331 LEU A N 1
ATOM 2679 C CA . LEU A 1 331 ? -3.555 27.5 -13.297 1 93.44 331 LEU A CA 1
ATOM 2680 C C . LEU A 1 331 ? -4.918 26.922 -12.93 1 93.44 331 LEU A C 1
ATOM 2682 O O . LEU A 1 331 ? -5.84 27.656 -12.586 1 93.44 331 LEU A O 1
ATOM 2686 N N . ILE A 1 332 ? -4.977 25.625 -12.984 1 94 332 ILE A N 1
ATOM 2687 C CA . ILE A 1 332 ? -6.234 24.938 -12.703 1 94 332 ILE A CA 1
ATOM 2688 C C . ILE A 1 332 ? -6.664 25.203 -11.266 1 94 332 ILE A C 1
ATOM 2690 O O . ILE A 1 332 ? -7.805 25.594 -11.008 1 94 332 ILE A O 1
ATOM 2694 N N . ILE A 1 333 ? -5.773 25.078 -10.336 1 96 333 ILE A N 1
ATOM 2695 C CA . ILE A 1 333 ? -6.078 25.234 -8.914 1 96 333 ILE A CA 1
ATOM 2696 C C . ILE A 1 333 ? -6.453 26.688 -8.641 1 96 333 ILE A C 1
ATOM 2698 O O . ILE A 1 333 ? -7.434 26.969 -7.941 1 96 333 ILE A O 1
ATOM 2702 N N . ARG A 1 334 ? -5.73 27.656 -9.219 1 97.25 334 ARG A N 1
ATOM 2703 C CA . ARG A 1 334 ? -5.984 29.078 -9 1 97.25 334 ARG A CA 1
ATOM 2704 C C . ARG A 1 334 ? -7.363 29.469 -9.523 1 97.25 334 ARG A C 1
ATOM 2706 O O . ARG A 1 334 ? -8.109 30.188 -8.844 1 97.25 334 ARG A O 1
ATOM 2713 N N . ARG A 1 335 ? -7.625 28.984 -10.688 1 96.25 335 ARG A N 1
ATOM 2714 C CA . ARG A 1 335 ? -8.891 29.344 -11.312 1 96.25 335 ARG A CA 1
ATOM 2715 C C . ARG A 1 335 ? -10.07 28.781 -10.523 1 96.25 335 ARG A C 1
ATOM 2717 O O . ARG A 1 335 ? -11.07 29.469 -10.305 1 96.25 335 ARG A O 1
ATOM 2724 N N . ILE A 1 336 ? -9.945 27.547 -10.109 1 96.31 336 ILE A N 1
ATOM 2725 C CA . ILE A 1 336 ? -11.016 26.922 -9.336 1 96.31 336 ILE A CA 1
ATOM 2726 C C . ILE A 1 336 ? -11.188 27.656 -8 1 96.31 336 ILE A C 1
ATOM 2728 O O . ILE A 1 336 ? -12.305 27.953 -7.59 1 96.31 336 ILE A O 1
ATOM 2732 N N . PHE A 1 337 ? -10.062 27.969 -7.328 1 97.56 337 PHE A N 1
ATOM 2733 C CA . PHE A 1 337 ? -10.078 28.641 -6.031 1 97.56 337 PHE A CA 1
ATOM 2734 C C . PHE A 1 337 ? -10.805 29.969 -6.117 1 97.56 337 PHE A C 1
ATOM 2736 O O . PHE A 1 337 ? -11.734 30.234 -5.352 1 97.56 337 PHE A O 1
ATOM 2743 N N . HIS A 1 338 ? -10.477 30.75 -7.086 1 97.19 338 HIS A N 1
ATOM 2744 C CA . HIS A 1 338 ? -11.055 32.094 -7.227 1 97.19 338 HIS A CA 1
ATOM 2745 C C . HIS A 1 338 ? -12.516 32 -7.652 1 97.19 338 HIS A C 1
ATOM 2747 O O . HIS A 1 338 ? -13.336 32.812 -7.207 1 97.19 338 HIS A O 1
ATOM 2753 N N . HIS A 1 339 ? -12.727 31.078 -8.484 1 96.19 339 HIS A N 1
ATOM 2754 C CA . HIS A 1 339 ? -14.109 30.922 -8.945 1 96.19 339 HIS A CA 1
ATOM 2755 C C . HIS A 1 339 ? -15.031 30.531 -7.797 1 96.19 339 HIS A C 1
ATOM 2757 O O . HIS A 1 339 ? -16.125 31.078 -7.652 1 96.19 339 HIS A O 1
ATOM 2763 N N . LEU A 1 340 ? -14.633 29.594 -6.984 1 95.94 340 LEU A N 1
ATOM 2764 C CA . LEU A 1 340 ? -15.43 29.141 -5.852 1 95.94 340 LEU A CA 1
ATOM 2765 C C . LEU A 1 340 ? -15.539 30.219 -4.789 1 95.94 340 LEU A C 1
ATOM 2767 O O . LEU A 1 340 ? -16.547 30.312 -4.09 1 95.94 340 LEU A O 1
ATOM 2771 N N . GLU A 1 341 ? -14.492 31.016 -4.656 1 95.88 341 GLU A N 1
ATOM 2772 C CA . GLU A 1 341 ? -14.523 32.125 -3.717 1 95.88 341 GLU A CA 1
ATOM 2773 C C . GLU A 1 341 ? -15.609 33.125 -4.094 1 95.88 341 GLU A C 1
ATOM 2775 O O . GLU A 1 341 ? -16.297 33.656 -3.219 1 95.88 341 GLU A O 1
ATOM 2780 N N . LYS A 1 342 ? -15.812 33.312 -5.359 1 95.12 342 LYS A N 1
ATOM 2781 C CA . LYS A 1 342 ? -16.812 34.25 -5.871 1 95.12 342 LYS A CA 1
ATOM 2782 C C . LYS A 1 342 ? -18.203 33.625 -5.891 1 95.12 342 LYS A C 1
ATOM 2784 O O . LYS A 1 342 ? -19.203 34.312 -5.727 1 95.12 342 LYS A O 1
ATOM 2789 N N . ARG A 1 343 ? -18.234 32.344 -6.098 1 94.56 343 ARG A N 1
ATOM 2790 C CA . ARG A 1 343 ? -19.484 31.594 -6.23 1 94.56 343 ARG A CA 1
ATOM 2791 C C . ARG A 1 343 ? -19.516 30.406 -5.289 1 94.56 343 ARG A C 1
ATOM 2793 O O . ARG A 1 343 ? -19.578 29.25 -5.734 1 94.56 343 ARG A O 1
ATOM 2800 N N . PRO A 1 344 ? -19.625 30.641 -4.008 1 94.25 344 PRO A N 1
ATOM 2801 C CA . PRO A 1 344 ? -19.547 29.562 -3.014 1 94.25 344 PRO A CA 1
ATOM 2802 C C . PRO A 1 344 ? -20.719 28.594 -3.102 1 94.25 344 PRO A C 1
ATOM 2804 O O . PRO A 1 344 ? -20.688 27.516 -2.521 1 94.25 344 PRO A O 1
ATOM 2807 N N . GLU A 1 345 ? -21.812 28.922 -3.859 1 91.38 345 GLU A N 1
ATOM 2808 C CA . GLU A 1 345 ? -22.969 28.031 -4.016 1 91.38 345 GLU A CA 1
ATOM 2809 C C . GLU A 1 345 ? -22.594 26.766 -4.785 1 91.38 345 GLU A C 1
ATOM 2811 O O . GLU A 1 345 ? -23.328 25.781 -4.758 1 91.38 345 GLU A O 1
ATOM 2816 N N . MET A 1 346 ? -21.438 26.828 -5.43 1 90.56 346 MET A N 1
ATOM 2817 C CA . MET A 1 346 ? -20.984 25.688 -6.219 1 90.56 346 MET A CA 1
ATOM 2818 C C . MET A 1 346 ? -20.281 24.672 -5.34 1 90.56 346 MET A C 1
ATOM 2820 O O . MET A 1 346 ? -19.984 23.562 -5.785 1 90.56 346 MET A O 1
ATOM 2824 N N . LEU A 1 347 ? -20.016 24.969 -4.105 1 91.44 347 LEU A N 1
ATOM 2825 C CA . LEU A 1 347 ? -19.406 24.031 -3.174 1 91.44 347 LEU A CA 1
ATOM 2826 C C . LEU A 1 347 ? -20.391 22.922 -2.805 1 91.44 347 LEU A C 1
ATOM 2828 O O . LEU A 1 347 ? -21.578 23.172 -2.639 1 91.44 347 LEU A O 1
ATOM 2832 N N . PRO A 1 348 ? -19.875 21.719 -2.773 1 88.25 348 PRO A N 1
ATOM 2833 C CA . PRO A 1 348 ? -20.75 20.656 -2.275 1 88.25 348 PRO A CA 1
ATOM 2834 C C . PRO A 1 348 ? -21.172 20.859 -0.821 1 88.25 348 PRO A C 1
ATOM 2836 O O . PRO A 1 348 ? -20.5 21.594 -0.085 1 88.25 348 PRO A O 1
ATOM 2839 N N . GLY A 1 349 ? -22.219 20.062 -0.346 1 80.81 349 GLY A N 1
ATOM 2840 C CA . GLY A 1 349 ? -23.016 20.344 0.841 1 80.81 349 GLY A CA 1
ATOM 2841 C C . GLY A 1 349 ? -22.172 20.516 2.09 1 80.81 349 GLY A C 1
ATOM 2842 O O . GLY A 1 349 ? -22.266 21.547 2.773 1 80.81 349 GLY A O 1
ATOM 2843 N N . ILE A 1 350 ? -21.25 19.703 2.426 1 84.88 350 ILE A N 1
ATOM 2844 C CA . ILE A 1 350 ? -20.547 19.844 3.693 1 84.88 350 ILE A CA 1
ATOM 2845 C C . ILE A 1 350 ? -19.578 21.031 3.627 1 84.88 350 ILE A C 1
ATOM 2847 O O . ILE A 1 350 ? -19.422 21.75 4.609 1 84.88 350 ILE A O 1
ATOM 2851 N N . PHE A 1 351 ? -18.969 21.266 2.561 1 91.69 351 PHE A N 1
ATOM 2852 C CA . PHE A 1 351 ? -18.016 22.359 2.418 1 91.69 351 PHE A CA 1
ATOM 2853 C C . PHE A 1 351 ? -18.734 23.703 2.309 1 91.69 351 PHE A C 1
ATOM 2855 O O . PHE A 1 351 ? -18.234 24.719 2.777 1 91.69 351 PHE A O 1
ATOM 2862 N N . LYS A 1 352 ? -19.938 23.641 1.673 1 92.75 352 LYS A N 1
ATOM 2863 C CA . LYS A 1 352 ? -20.75 24.859 1.641 1 92.75 352 LYS A CA 1
ATOM 2864 C C . LYS A 1 352 ? -21.172 25.266 3.045 1 92.75 352 LYS A C 1
ATOM 2866 O O . LYS A 1 352 ? -21.109 26.438 3.402 1 92.75 352 LYS A O 1
ATOM 2871 N N . THR A 1 353 ? -21.562 24.266 3.764 1 93.44 353 THR A N 1
ATOM 2872 C CA . THR A 1 353 ? -21.969 24.516 5.145 1 93.44 353 THR A CA 1
ATOM 2873 C C . THR A 1 353 ? -20.812 25.094 5.945 1 93.44 353 THR A C 1
ATOM 2875 O O . THR A 1 353 ? -20.969 26.094 6.656 1 93.44 353 THR A O 1
ATOM 2878 N N . ARG A 1 354 ? -19.609 24.547 5.809 1 94 354 ARG A N 1
ATOM 2879 C CA . ARG A 1 354 ? -18.422 25.016 6.52 1 94 354 ARG A CA 1
ATOM 2880 C C . ARG A 1 354 ? -18.031 26.422 6.074 1 94 354 ARG A C 1
ATOM 2882 O O . ARG A 1 354 ? -17.594 27.234 6.883 1 94 354 ARG A O 1
ATOM 2889 N N . PHE A 1 355 ? -18.188 26.609 4.793 1 95.31 355 PHE A N 1
ATOM 2890 C CA . PHE A 1 355 ? -17.875 27.906 4.227 1 95.31 355 PHE A CA 1
ATOM 2891 C C . PHE A 1 355 ? -18.781 28.984 4.824 1 95.31 355 PHE A C 1
ATOM 2893 O O . PHE A 1 355 ? -18.312 30.062 5.211 1 95.31 355 PHE A O 1
ATOM 2900 N N . ASP A 1 356 ? -20.047 28.688 4.969 1 95.44 356 ASP A N 1
ATOM 2901 C CA . ASP A 1 356 ? -21.031 29.625 5.48 1 95.44 356 ASP A CA 1
ATOM 2902 C C . ASP A 1 356 ? -20.828 29.875 6.977 1 95.44 356 ASP A C 1
ATOM 2904 O O . ASP A 1 356 ? -21.109 30.953 7.477 1 95.44 356 ASP A O 1
ATOM 2908 N N . GLU A 1 357 ? -20.359 28.859 7.609 1 95.69 357 GLU A N 1
ATOM 2909 C CA . GLU A 1 357 ? -20.219 28.922 9.062 1 95.69 357 GLU A CA 1
ATOM 2910 C C . GLU A 1 357 ? -18.875 29.516 9.461 1 95.69 357 GLU A C 1
ATOM 2912 O O . GLU A 1 357 ? -18.641 29.797 10.641 1 95.69 357 GLU A O 1
ATOM 2917 N N . ALA A 1 358 ? -18.031 29.672 8.492 1 95.12 358 ALA A N 1
ATOM 2918 C CA . ALA A 1 358 ? -16.719 30.219 8.797 1 95.12 358 ALA A CA 1
ATOM 2919 C C . ALA A 1 358 ? -16.828 31.578 9.453 1 95.12 358 ALA A C 1
ATOM 2921 O O . ALA A 1 358 ? -17.672 32.406 9.078 1 95.12 358 ALA A O 1
ATOM 2922 N N . ALA A 1 359 ? -15.992 31.891 10.383 1 92.31 359 ALA A N 1
ATOM 2923 C CA . ALA A 1 359 ? -16.078 33.094 11.227 1 92.31 359 ALA A CA 1
ATOM 2924 C C . ALA A 1 359 ? -15.688 34.344 10.438 1 92.31 359 ALA A C 1
ATOM 2926 O O . ALA A 1 359 ? -16.172 35.438 10.734 1 92.31 359 ALA A O 1
ATOM 2927 N N . ASP A 1 360 ? -14.742 34.219 9.516 1 94.75 360 ASP A N 1
ATOM 2928 C CA . ASP A 1 360 ? -14.227 35.344 8.758 1 94.75 360 ASP A CA 1
ATOM 2929 C C . ASP A 1 360 ? -13.773 34.906 7.363 1 94.75 360 ASP A C 1
ATOM 2931 O O . ASP A 1 360 ? -13.977 33.781 6.965 1 94.75 360 ASP A O 1
ATOM 2935 N N . SER A 1 361 ? -13.242 35.875 6.703 1 94.56 361 SER A N 1
ATOM 2936 C CA . SER A 1 361 ? -12.844 35.625 5.324 1 94.56 361 SER A CA 1
ATOM 2937 C C . SER A 1 361 ? -11.711 34.594 5.25 1 94.56 361 SER A C 1
ATOM 2939 O O . SER A 1 361 ? -11.641 33.812 4.316 1 94.56 361 SER A O 1
ATOM 2941 N N . SER A 1 362 ? -10.852 34.688 6.215 1 95.75 362 SER A N 1
ATOM 2942 C CA . SER A 1 362 ? -9.742 33.75 6.262 1 95.75 362 SER A CA 1
ATOM 2943 C C . SER A 1 362 ? -10.25 32.312 6.43 1 95.75 362 SER A C 1
ATOM 2945 O O . SER A 1 362 ? -9.734 31.391 5.793 1 95.75 362 SER A O 1
ATOM 2947 N N . GLY A 1 363 ? -11.211 32.188 7.27 1 96.38 363 GLY A N 1
ATOM 2948 C CA . GLY A 1 363 ? -11.828 30.875 7.457 1 96.38 363 GLY A CA 1
ATOM 2949 C C . GLY A 1 363 ? -12.492 30.344 6.199 1 96.38 363 GLY A C 1
ATOM 2950 O O . GLY A 1 363 ? -12.438 29.141 5.922 1 96.38 363 GLY A O 1
ATOM 2951 N N . LYS A 1 364 ? -13.148 31.219 5.508 1 97.31 364 LYS A N 1
ATOM 2952 C CA . LYS A 1 364 ? -13.797 30.828 4.254 1 97.31 364 LYS A CA 1
ATOM 2953 C C . LYS A 1 364 ? -12.766 30.328 3.24 1 97.31 364 LYS A C 1
ATOM 2955 O O . LYS A 1 364 ? -12.984 29.312 2.582 1 97.31 364 LYS A O 1
ATOM 2960 N N . ARG A 1 365 ? -11.641 31.031 3.17 1 97.69 365 ARG A N 1
ATOM 2961 C CA . ARG A 1 365 ? -10.594 30.672 2.225 1 97.69 365 ARG A CA 1
ATOM 2962 C C . ARG A 1 365 ? -9.93 29.344 2.617 1 97.69 365 ARG A C 1
ATOM 2964 O O . ARG A 1 365 ? -9.531 28.562 1.752 1 97.69 365 ARG A O 1
ATOM 2971 N N . ARG A 1 366 ? -9.883 29.078 3.896 1 97.12 366 ARG A N 1
ATOM 2972 C CA . ARG A 1 366 ? -9.367 27.812 4.391 1 97.12 366 ARG A CA 1
ATOM 2973 C C . ARG A 1 366 ? -10.258 26.656 3.939 1 97.12 366 ARG A C 1
ATOM 2975 O O . ARG A 1 366 ? -9.758 25.578 3.572 1 97.12 366 ARG A O 1
ATOM 2982 N N . VAL A 1 367 ? -11.547 26.875 3.975 1 97.19 367 VAL A N 1
ATOM 2983 C CA . VAL A 1 367 ? -12.5 25.844 3.553 1 97.19 367 VAL A CA 1
ATOM 2984 C C . VAL A 1 367 ? -12.289 25.516 2.076 1 97.19 367 VAL A C 1
ATOM 2986 O O . VAL A 1 367 ? -12.359 24.359 1.673 1 97.19 367 VAL A O 1
ATOM 2989 N N . LEU A 1 368 ? -12 26.547 1.249 1 97.5 368 LEU A N 1
ATOM 2990 C CA . LEU A 1 368 ? -11.727 26.328 -0.168 1 97.5 368 LEU A CA 1
ATOM 2991 C C . LEU A 1 368 ? -10.484 25.469 -0.356 1 97.5 368 LEU A C 1
ATOM 2993 O O . LEU A 1 368 ? -10.477 24.547 -1.171 1 97.5 368 LEU A O 1
ATOM 2997 N N . ALA A 1 369 ? -9.453 25.766 0.445 1 97.5 369 ALA A N 1
ATOM 2998 C CA . ALA A 1 369 ? -8.219 24.984 0.38 1 97.5 369 ALA A CA 1
ATOM 2999 C C . ALA A 1 369 ? -8.461 23.531 0.81 1 97.5 369 ALA A C 1
ATOM 3001 O O . ALA A 1 369 ? -7.887 22.609 0.234 1 97.5 369 ALA A O 1
ATOM 3002 N N . ASP A 1 370 ? -9.305 23.406 1.854 1 96.88 370 ASP A N 1
ATOM 3003 C CA . ASP A 1 370 ? -9.664 22.062 2.309 1 96.88 370 ASP A CA 1
ATOM 3004 C C . ASP A 1 370 ? -10.336 21.266 1.196 1 96.88 370 ASP A C 1
ATOM 3006 O O . ASP A 1 370 ? -10.016 20.094 0.981 1 96.88 370 ASP A O 1
ATOM 3010 N N . TYR A 1 371 ? -11.227 21.891 0.481 1 96.19 371 TYR A N 1
ATOM 3011 C CA . TYR A 1 371 ? -11.977 21.234 -0.585 1 96.19 371 TYR A CA 1
ATOM 3012 C C . TYR A 1 371 ? -11.055 20.875 -1.745 1 96.19 371 TYR A C 1
ATOM 3014 O O . TYR A 1 371 ? -11.062 19.719 -2.205 1 96.19 371 TYR A O 1
ATOM 3022 N N . ILE A 1 372 ? -10.242 21.766 -2.141 1 96.31 372 ILE A N 1
ATOM 3023 C CA . ILE A 1 372 ? -9.391 21.578 -3.311 1 96.31 372 ILE A CA 1
ATOM 3024 C C . ILE A 1 372 ? -8.305 20.547 -2.994 1 96.31 372 ILE A C 1
ATOM 3026 O O . ILE A 1 372 ? -8.031 19.656 -3.805 1 96.31 372 ILE A O 1
ATOM 3030 N N . SER A 1 373 ? -7.691 20.641 -1.821 1 96.19 373 SER A N 1
ATOM 3031 C CA . SER A 1 373 ? -6.594 19.75 -1.475 1 96.19 373 SER A CA 1
ATOM 3032 C C . SER A 1 373 ? -7.078 18.312 -1.323 1 96.19 373 SER A C 1
ATOM 3034 O O . SER A 1 373 ? -6.289 17.375 -1.417 1 96.19 373 SER A O 1
ATOM 3036 N N . GLY A 1 374 ? -8.359 18.109 -1.073 1 94 374 GLY A N 1
ATOM 3037 C CA . GLY A 1 374 ? -8.914 16.781 -0.908 1 94 374 GLY A CA 1
ATOM 3038 C C . GLY A 1 374 ? -9.219 16.094 -2.227 1 94 374 GLY A C 1
ATOM 3039 O O . GLY A 1 374 ? -9.547 14.906 -2.252 1 94 374 GLY A O 1
ATOM 3040 N N . MET A 1 375 ? -9 16.781 -3.34 1 92.12 375 MET A N 1
ATOM 3041 C CA . MET A 1 375 ? -9.344 16.25 -4.656 1 92.12 375 MET A CA 1
ATOM 3042 C C . MET A 1 375 ? -8.195 15.43 -5.227 1 92.12 375 MET A C 1
ATOM 3044 O O . MET A 1 375 ? -7.051 15.57 -4.793 1 92.12 375 MET A O 1
ATOM 3048 N N . THR A 1 376 ? -8.539 14.477 -6.109 1 89.81 376 THR A N 1
ATOM 3049 C CA . THR A 1 376 ? -7.535 13.789 -6.914 1 89.81 376 THR A CA 1
ATOM 3050 C C . THR A 1 376 ? -7.18 14.609 -8.156 1 89.81 376 THR A C 1
ATOM 3052 O O . THR A 1 376 ? -7.863 15.578 -8.477 1 89.81 376 THR A O 1
ATOM 3055 N N . ASP A 1 377 ? -6.109 14.219 -8.812 1 88.19 377 ASP A N 1
ATOM 3056 C CA . ASP A 1 377 ? -5.703 14.922 -10.023 1 88.19 377 ASP A CA 1
ATOM 3057 C C . ASP A 1 377 ? -6.793 14.859 -11.094 1 88.19 377 ASP A C 1
ATOM 3059 O O . ASP A 1 377 ? -7.125 15.875 -11.711 1 88.19 377 ASP A O 1
ATOM 3063 N N . ARG A 1 378 ? -7.375 13.75 -11.289 1 82.81 378 ARG A N 1
ATOM 3064 C CA . ARG A 1 378 ? -8.422 13.578 -12.289 1 82.81 378 ARG A CA 1
ATOM 3065 C C . ARG A 1 378 ? -9.672 14.367 -11.914 1 82.81 378 ARG A C 1
ATOM 3067 O O . ARG A 1 378 ? -10.297 15 -12.773 1 82.81 378 ARG A O 1
ATOM 3074 N N . TYR A 1 379 ? -10.055 14.328 -10.648 1 85.25 379 TYR A N 1
ATOM 3075 C CA . TYR A 1 379 ? -11.266 15 -10.188 1 85.25 379 TYR A CA 1
ATOM 3076 C C . TYR A 1 379 ? -11.164 16.516 -10.406 1 85.25 379 TYR A C 1
ATOM 3078 O O . TYR A 1 379 ? -12.117 17.141 -10.859 1 85.25 379 TYR A O 1
ATOM 3086 N N . VAL A 1 380 ? -10.031 17.047 -10.062 1 90.31 380 VAL A N 1
ATOM 3087 C CA . VAL A 1 380 ? -9.859 18.5 -10.172 1 90.31 380 VAL A CA 1
ATOM 3088 C C . VAL A 1 380 ? -9.875 18.906 -11.641 1 90.31 380 VAL A C 1
ATOM 3090 O O . VAL A 1 380 ? -10.383 19.969 -11.992 1 90.31 380 VAL A O 1
ATOM 3093 N N . MET A 1 381 ? -9.32 18.078 -12.484 1 86.81 381 MET A N 1
ATOM 3094 C CA . MET A 1 381 ? -9.352 18.344 -13.922 1 86.81 381 MET A CA 1
ATOM 3095 C C . MET A 1 381 ? -10.773 18.281 -14.461 1 86.81 381 MET A C 1
ATOM 3097 O O . MET A 1 381 ? -11.18 19.109 -15.266 1 86.81 381 MET A O 1
ATOM 3101 N N . ASP A 1 382 ? -11.492 17.281 -14 1 84.44 382 ASP A N 1
ATOM 3102 C CA . ASP A 1 382 ? -12.883 17.156 -14.398 1 84.44 382 ASP A CA 1
ATOM 3103 C C . ASP A 1 382 ? -13.711 18.344 -13.922 1 84.44 382 ASP A C 1
ATOM 3105 O O . ASP A 1 382 ? -14.562 18.844 -14.648 1 84.44 382 ASP A O 1
ATOM 3109 N N . LEU A 1 383 ? -13.484 18.719 -12.688 1 86.81 383 LEU A N 1
ATOM 3110 C CA . LEU A 1 383 ? -14.18 19.875 -12.133 1 86.81 383 LEU A CA 1
ATOM 3111 C C . LEU A 1 383 ? -13.867 21.141 -12.938 1 86.81 383 LEU A C 1
ATOM 3113 O O . LEU A 1 383 ? -14.758 21.953 -13.195 1 86.81 383 LEU A O 1
ATOM 3117 N N . TYR A 1 384 ? -12.609 21.281 -13.32 1 89.62 384 TYR A N 1
ATOM 3118 C CA . TYR A 1 384 ? -12.188 22.422 -14.133 1 89.62 384 TYR A CA 1
ATOM 3119 C C . TYR A 1 384 ? -12.922 22.453 -15.469 1 89.62 384 TYR A C 1
ATOM 3121 O O . TYR A 1 384 ? -13.422 23.5 -15.891 1 89.62 384 TYR A O 1
ATOM 3129 N N . MET A 1 385 ? -12.977 21.297 -16.078 1 86.25 385 MET A N 1
ATOM 3130 C CA . MET A 1 385 ? -13.648 21.188 -17.375 1 86.25 385 MET A CA 1
ATOM 3131 C C . MET A 1 385 ? -15.141 21.516 -17.234 1 86.25 385 MET A C 1
ATOM 3133 O O . MET A 1 385 ? -15.711 22.203 -18.078 1 86.25 385 MET A O 1
ATOM 3137 N N . MET A 1 386 ? -15.75 21.094 -16.25 1 82.5 386 MET A N 1
ATOM 3138 C CA . MET A 1 386 ? -17.172 21.344 -16 1 82.5 386 MET A CA 1
ATOM 3139 C C . MET A 1 386 ? -17.438 22.812 -15.758 1 82.5 386 MET A C 1
ATOM 3141 O O . MET A 1 386 ? -18.438 23.359 -16.234 1 82.5 386 MET A O 1
ATOM 3145 N N . MET A 1 387 ? -16.531 23.438 -15.086 1 84.81 387 MET A N 1
ATOM 3146 C CA . MET A 1 387 ? -16.734 24.828 -14.68 1 84.81 387 MET A CA 1
ATOM 3147 C C . MET A 1 387 ? -16.422 25.781 -15.82 1 84.81 387 MET A C 1
ATOM 3149 O O . MET A 1 387 ? -17.062 26.828 -15.953 1 84.81 387 MET A O 1
ATOM 3153 N N . PHE A 1 388 ? -15.453 25.328 -16.672 1 86.44 388 PHE A N 1
ATOM 3154 C CA . PHE A 1 388 ? -14.906 26.359 -17.531 1 86.44 388 PHE A CA 1
ATOM 3155 C C . PHE A 1 388 ? -14.961 25.938 -19 1 86.44 388 PHE A C 1
ATOM 3157 O O . PHE A 1 388 ? -14.758 26.75 -19.891 1 86.44 388 PHE A O 1
ATOM 3164 N N . GLU A 1 389 ? -15.156 24.562 -19.203 1 75.94 389 GLU A N 1
ATOM 3165 C CA . GLU A 1 389 ? -15.195 24.094 -20.594 1 75.94 389 GLU A CA 1
ATOM 3166 C C . GLU A 1 389 ? -16.594 23.609 -20.969 1 75.94 389 GLU A C 1
ATOM 3168 O O . GLU A 1 389 ? -16.938 22.453 -20.75 1 75.94 389 GLU A O 1
ATOM 3173 N N . PRO A 1 390 ? -17.344 24.312 -21.594 1 61.81 390 PRO A N 1
ATOM 3174 C CA . PRO A 1 390 ? -18.734 24 -21.891 1 61.81 390 PRO A CA 1
ATOM 3175 C C . PRO A 1 390 ? -18.875 22.781 -22.812 1 61.81 390 PRO A C 1
ATOM 3177 O O . PRO A 1 390 ? -19.922 22.109 -22.797 1 61.81 390 PRO A O 1
ATOM 3180 N N . TYR A 1 391 ? -18.016 22.328 -23.578 1 55.12 391 TYR A N 1
ATOM 3181 C CA . TYR A 1 391 ? -18.25 21.328 -24.609 1 55.12 391 TYR A CA 1
ATOM 3182 C C . TYR A 1 391 ? -17.688 19.969 -24.203 1 55.12 391 TYR A C 1
ATOM 3184 O O . TYR A 1 391 ? -17.938 18.969 -24.844 1 55.12 391 TYR A O 1
ATOM 3192 N N . GLU A 1 392 ? -17.047 19.766 -23.203 1 55.47 392 GLU A N 1
ATOM 3193 C CA . GLU A 1 392 ? -16.453 18.484 -22.875 1 55.47 392 GLU A CA 1
ATOM 3194 C C . GLU A 1 392 ? -17.359 17.672 -21.969 1 55.47 392 GLU A C 1
ATOM 3196 O O . GLU A 1 392 ? -17.859 18.172 -20.969 1 55.47 392 GLU A O 1
ATOM 3201 N N . LYS A 1 393 ? -18 16.516 -22.516 1 45.16 393 LYS A N 1
ATOM 3202 C CA . LYS A 1 393 ? -18.844 15.617 -21.734 1 45.16 393 LYS A CA 1
ATOM 3203 C C . LYS A 1 393 ? -18.047 14.961 -20.609 1 45.16 393 LYS A C 1
ATOM 3205 O O . LYS A 1 393 ? -17.078 14.242 -20.875 1 45.16 393 LYS A O 1
ATOM 3210 N N . VAL A 1 394 ? -18.031 15.68 -19.469 1 42.22 394 VAL A N 1
ATOM 3211 C CA . VAL A 1 394 ? -17.359 15.047 -18.344 1 42.22 394 VAL A CA 1
ATOM 3212 C C . VAL A 1 394 ? -18.391 14.383 -17.438 1 42.22 394 VAL A C 1
ATOM 3214 O O . VAL A 1 394 ? -19.406 14.992 -17.078 1 42.22 394 VAL A O 1
ATOM 3217 N N . MET A 1 395 ? -18.5 13.055 -17.391 1 38.75 395 MET A N 1
ATOM 3218 C CA . MET A 1 395 ? -19.344 12.414 -16.391 1 38.75 395 MET A CA 1
ATOM 3219 C C . MET A 1 395 ? -18.828 12.695 -14.984 1 38.75 395 MET A C 1
ATOM 3221 O O . MET A 1 395 ? -17.781 12.172 -14.586 1 38.75 395 MET A O 1
ATOM 3225 N N . PHE A 1 396 ? -19.156 13.93 -14.516 1 35.31 396 PHE A N 1
ATOM 3226 C CA . PHE A 1 396 ? -18.625 14.383 -13.234 1 35.31 396 PHE A CA 1
ATOM 3227 C C . PHE A 1 396 ? -19.594 14.062 -12.102 1 35.31 396 PHE A C 1
ATOM 3229 O O . PHE A 1 396 ? -20.797 14.273 -12.234 1 35.31 396 PHE A O 1
ATOM 3236 N N . GLU A 1 397 ? -19.266 13.156 -11.195 1 35.44 397 GLU A N 1
ATOM 3237 C CA . GLU A 1 397 ? -20.047 13.016 -9.969 1 35.44 397 GLU A CA 1
ATOM 3238 C C . GLU A 1 397 ? -19.359 13.727 -8.805 1 35.44 397 GLU A C 1
ATOM 3240 O O . GLU A 1 397 ? -18.156 13.562 -8.594 1 35.44 397 GLU A O 1
ATOM 3245 N N . PHE A 1 398 ? -20.047 14.734 -8.141 1 30.36 398 PHE A N 1
ATOM 3246 C CA . PHE A 1 398 ? -19.516 15.461 -6.988 1 30.36 398 PHE A CA 1
ATOM 3247 C C . PHE A 1 398 ? -19.156 14.5 -5.863 1 30.36 398 PHE A C 1
ATOM 3249 O O . PHE A 1 398 ? -19.906 13.57 -5.57 1 30.36 398 PHE A O 1
ATOM 3256 N N . ARG A 1 399 ? -17.891 14.484 -5.473 1 39.5 399 ARG A N 1
ATOM 3257 C CA . ARG A 1 399 ? -17.469 13.68 -4.336 1 39.5 399 ARG A CA 1
ATOM 3258 C C . ARG A 1 399 ? -17.625 14.445 -3.029 1 39.5 399 ARG A C 1
ATOM 3260 O O . ARG A 1 399 ? -17.203 15.609 -2.932 1 39.5 399 ARG A O 1
ATOM 3267 N N . GLU A 1 400 ? -18.578 14 -2.102 1 29.25 400 GLU A N 1
ATOM 3268 C CA . GLU A 1 400 ? -18.656 14.609 -0.774 1 29.25 400 GLU A CA 1
ATOM 3269 C C . GLU A 1 400 ? -17.531 14.117 0.123 1 29.25 400 GLU A C 1
ATOM 3271 O O . GLU A 1 400 ? -17.094 12.969 0.014 1 29.25 400 GLU A O 1
ATOM 3276 N N . MET B 1 1 ? 25.891 -9.812 17.5 1 80 1 MET B N 1
ATOM 3277 C CA . MET B 1 1 ? 24.609 -10.242 16.938 1 80 1 MET B CA 1
ATOM 3278 C C . MET B 1 1 ? 24.031 -9.18 16.016 1 80 1 MET B C 1
ATOM 3280 O O . MET B 1 1 ? 23.922 -8.016 16.391 1 80 1 MET B O 1
ATOM 3284 N N . THR B 1 2 ? 23.797 -9.594 14.773 1 88.44 2 THR B N 1
ATOM 3285 C CA . THR B 1 2 ? 23.25 -8.664 13.805 1 88.44 2 THR B CA 1
ATOM 3286 C C . THR B 1 2 ? 21.766 -8.383 14.109 1 88.44 2 THR B C 1
ATOM 3288 O O . THR B 1 2 ? 21.156 -9.07 14.93 1 88.44 2 THR B O 1
ATOM 3291 N N . ALA B 1 3 ? 21.281 -7.344 13.57 1 87.56 3 ALA B N 1
ATOM 3292 C CA . ALA B 1 3 ? 19.859 -7.035 13.742 1 87.56 3 ALA B CA 1
ATOM 3293 C C . ALA B 1 3 ? 19 -8.203 13.289 1 87.56 3 ALA B C 1
ATOM 3295 O O . ALA B 1 3 ? 18 -8.523 13.945 1 87.56 3 ALA B O 1
ATOM 3296 N N . ARG B 1 4 ? 19.375 -8.867 12.195 1 91.25 4 ARG B N 1
ATOM 3297 C CA . ARG B 1 4 ? 18.641 -10.016 11.695 1 91.25 4 ARG B CA 1
ATOM 3298 C C . ARG B 1 4 ? 18.609 -11.148 12.719 1 91.25 4 ARG B C 1
ATOM 3300 O O . ARG B 1 4 ? 17.547 -11.711 13 1 91.25 4 ARG B O 1
ATOM 3307 N N . GLU B 1 5 ? 19.75 -11.414 13.297 1 92.62 5 GLU B N 1
ATOM 3308 C CA . GLU B 1 5 ? 19.844 -12.484 14.289 1 92.62 5 GLU B CA 1
ATOM 3309 C C . GLU B 1 5 ? 19 -12.172 15.523 1 92.62 5 GLU B C 1
ATOM 3311 O O . GLU B 1 5 ? 18.375 -13.062 16.094 1 92.62 5 GLU B O 1
ATOM 3316 N N . PHE B 1 6 ? 19 -10.945 15.852 1 91.19 6 PHE B N 1
ATOM 3317 C CA . PHE B 1 6 ? 18.172 -10.516 16.969 1 91.19 6 PHE B CA 1
ATOM 3318 C C . PHE B 1 6 ? 16.688 -10.719 16.656 1 91.19 6 PHE B C 1
ATOM 3320 O O . PHE B 1 6 ? 15.938 -11.195 17.5 1 91.19 6 PHE B O 1
ATOM 3327 N N . LEU B 1 7 ? 16.297 -10.359 15.477 1 91.81 7 LEU B N 1
ATOM 3328 C CA . LEU B 1 7 ? 14.914 -10.516 15.062 1 91.81 7 LEU B CA 1
ATOM 3329 C C . LEU B 1 7 ? 14.508 -11.984 15.039 1 91.81 7 LEU B C 1
ATOM 3331 O O . LEU B 1 7 ? 13.414 -12.344 15.469 1 91.81 7 LEU B O 1
ATOM 3335 N N . GLU B 1 8 ? 15.398 -12.82 14.578 1 94.38 8 GLU B N 1
ATOM 3336 C CA . GLU B 1 8 ? 15.125 -14.25 14.531 1 94.38 8 GLU B CA 1
ATOM 3337 C C . GLU B 1 8 ? 15.008 -14.836 15.938 1 94.38 8 GLU B C 1
ATOM 3339 O O . GLU B 1 8 ? 14.164 -15.695 16.188 1 94.38 8 GLU B O 1
ATOM 3344 N N . ALA B 1 9 ? 15.836 -14.359 16.859 1 93.19 9 ALA B N 1
ATOM 3345 C CA . ALA B 1 9 ? 15.75 -14.781 18.266 1 93.19 9 ALA B CA 1
ATOM 3346 C C . ALA B 1 9 ? 14.445 -14.328 18.891 1 93.19 9 ALA B C 1
ATOM 3348 O O . ALA B 1 9 ? 13.844 -15.055 19.688 1 93.19 9 ALA B O 1
ATOM 3349 N N . THR B 1 10 ? 14.031 -13.164 18.547 1 91.75 10 THR B N 1
ATOM 3350 C CA . THR B 1 10 ? 12.773 -12.617 19.062 1 91.75 10 THR B CA 1
ATOM 3351 C C . THR B 1 10 ? 11.586 -13.438 18.562 1 91.75 10 THR B C 1
ATOM 3353 O O . THR B 1 10 ? 10.617 -13.648 19.281 1 91.75 10 THR B O 1
ATOM 3356 N N . GLU B 1 11 ? 11.633 -13.891 17.297 1 93.94 11 GLU B N 1
ATOM 3357 C CA . GLU B 1 11 ? 10.586 -14.742 16.75 1 93.94 11 GLU B CA 1
ATOM 3358 C C . GLU B 1 11 ? 10.422 -16.016 17.578 1 93.94 11 GLU B C 1
ATOM 3360 O O . GLU B 1 11 ? 9.297 -16.469 17.812 1 93.94 11 GLU B O 1
ATOM 3365 N N . LYS B 1 12 ? 11.523 -16.547 17.984 1 92.75 12 LYS B N 1
ATOM 3366 C CA . LYS B 1 12 ? 11.5 -17.797 18.75 1 92.75 12 LYS B CA 1
ATOM 3367 C C . LYS B 1 12 ? 10.758 -17.609 20.078 1 92.75 12 LYS B C 1
ATOM 3369 O O . LYS B 1 12 ? 10.086 -18.531 20.547 1 92.75 12 LYS B O 1
ATOM 3374 N N . GLU B 1 13 ? 10.844 -16.453 20.578 1 90.31 13 GLU B N 1
ATOM 3375 C CA . GLU B 1 13 ? 10.234 -16.172 21.875 1 90.31 13 GLU B CA 1
ATOM 3376 C C . GLU B 1 13 ? 8.781 -15.734 21.719 1 90.31 13 GLU B C 1
ATOM 3378 O O . GLU B 1 13 ? 7.93 -16.094 22.547 1 90.31 13 GLU B O 1
ATOM 3383 N N . LYS B 1 14 ? 8.492 -15.07 20.672 1 91.31 14 LYS B N 1
ATOM 3384 C CA . LYS B 1 14 ? 7.211 -14.383 20.594 1 91.31 14 LYS B CA 1
ATOM 3385 C C . LYS B 1 14 ? 6.203 -15.18 19.781 1 91.31 14 LYS B C 1
ATOM 3387 O O . LYS B 1 14 ? 4.996 -15.094 20.016 1 91.31 14 LYS B O 1
ATOM 3392 N N . LEU B 1 15 ? 6.66 -15.914 18.812 1 96.06 15 LEU B N 1
ATOM 3393 C CA . LEU B 1 15 ? 5.754 -16.641 17.938 1 96.06 15 LEU B CA 1
ATOM 3394 C C . LEU B 1 15 ? 5.316 -17.953 18.578 1 96.06 15 LEU B C 1
ATOM 3396 O O . LEU B 1 15 ? 6.043 -18.531 19.391 1 96.06 15 LEU B O 1
ATOM 3400 N N . ALA B 1 16 ? 4.102 -18.391 18.25 1 96.81 16 ALA B N 1
ATOM 3401 C CA . ALA B 1 16 ? 3.602 -19.688 18.688 1 96.81 16 ALA B CA 1
ATOM 3402 C C . ALA B 1 16 ? 4.41 -20.828 18.078 1 96.81 16 ALA B C 1
ATOM 3404 O O . ALA B 1 16 ? 5.074 -20.641 17.047 1 96.81 16 ALA B O 1
ATOM 3405 N N . PRO B 1 17 ? 4.41 -21.969 18.672 1 96.81 17 PRO B N 1
ATOM 3406 C CA . PRO B 1 17 ? 5.18 -23.109 18.172 1 96.81 17 PRO B CA 1
ATOM 3407 C C . PRO B 1 17 ? 4.723 -23.547 16.781 1 96.81 17 PRO B C 1
ATOM 3409 O O . PRO B 1 17 ? 5.477 -24.219 16.062 1 96.81 17 PRO B O 1
ATOM 3412 N N . TYR B 1 18 ? 3.514 -23.234 16.375 1 97.62 18 TYR B N 1
ATOM 3413 C CA . TYR B 1 18 ? 2.963 -23.641 15.094 1 97.62 18 TYR B CA 1
ATOM 3414 C C . TYR B 1 18 ? 3.207 -22.578 14.031 1 97.62 18 TYR B C 1
ATOM 3416 O O . TYR B 1 18 ? 2.791 -22.719 12.883 1 97.62 18 TYR B O 1
ATOM 3424 N N . ALA B 1 19 ? 3.855 -21.438 14.367 1 98.25 19 ALA B N 1
ATOM 3425 C CA . ALA B 1 19 ? 4.191 -20.375 13.43 1 98.25 19 ALA B CA 1
ATOM 3426 C C . ALA B 1 19 ? 5.473 -20.703 12.664 1 98.25 19 ALA B C 1
ATOM 3428 O O . ALA B 1 19 ? 6.395 -21.312 13.219 1 98.25 19 ALA B O 1
ATOM 3429 N N . THR B 1 20 ? 5.512 -20.328 11.398 1 98 20 THR B N 1
ATOM 3430 C CA . THR B 1 20 ? 6.723 -20.484 10.594 1 98 20 THR B CA 1
ATOM 3431 C C . THR B 1 20 ? 7.762 -19.438 10.984 1 98 20 THR B C 1
ATOM 3433 O O . THR B 1 20 ? 7.566 -18.25 10.758 1 98 20 THR B O 1
ATOM 3436 N N . ARG B 1 21 ? 8.891 -19.906 11.562 1 97.69 21 ARG B N 1
ATOM 3437 C CA . ARG B 1 21 ? 9.953 -18.984 11.953 1 97.69 21 ARG B CA 1
ATOM 3438 C C . ARG B 1 21 ? 10.922 -18.766 10.805 1 97.69 21 ARG B C 1
ATOM 3440 O O . ARG B 1 21 ? 11.234 -19.688 10.055 1 97.69 21 ARG B O 1
ATOM 3447 N N . SER B 1 22 ? 11.43 -17.531 10.656 1 97.5 22 SER B N 1
ATOM 3448 C CA . SER B 1 22 ? 12.375 -17.188 9.602 1 97.5 22 SER B CA 1
ATOM 3449 C C . SER B 1 22 ? 13.633 -18.047 9.688 1 97.5 22 SER B C 1
ATOM 3451 O O . SER B 1 22 ? 14.18 -18.453 8.656 1 97.5 22 SER B O 1
ATOM 3453 N N . ALA B 1 23 ? 14.086 -18.328 10.891 1 96 23 ALA B N 1
ATOM 3454 C CA . ALA B 1 23 ? 15.305 -19.109 11.102 1 96 23 ALA B CA 1
ATOM 3455 C C . ALA B 1 23 ? 15.117 -20.547 10.633 1 96 23 ALA B C 1
ATOM 3457 O O . ALA B 1 23 ? 16.094 -21.219 10.312 1 96 23 ALA B O 1
ATOM 3458 N N . ASP B 1 24 ? 13.867 -21.047 10.562 1 96 24 ASP B N 1
ATOM 3459 C CA . ASP B 1 24 ? 13.57 -22.438 10.211 1 96 24 ASP B CA 1
ATOM 3460 C C . ASP B 1 24 ? 13.148 -22.547 8.75 1 96 24 ASP B C 1
ATOM 3462 O O . ASP B 1 24 ? 12.711 -23.609 8.305 1 96 24 ASP B O 1
ATOM 3466 N N . SER B 1 25 ? 13.219 -21.406 8.008 1 96.06 25 SER B N 1
ATOM 3467 C CA . SER B 1 25 ? 12.797 -21.391 6.609 1 96.06 25 SER B CA 1
ATOM 3468 C C . SER B 1 25 ? 13.711 -22.266 5.754 1 96.06 25 SER B C 1
ATOM 3470 O O . SER B 1 25 ? 14.914 -22.359 6.008 1 96.06 25 SER B O 1
ATOM 3472 N N . ALA B 1 26 ? 13.109 -22.891 4.719 1 94.06 26 ALA B N 1
ATOM 3473 C CA . ALA B 1 26 ? 13.906 -23.578 3.709 1 94.06 26 ALA B CA 1
ATOM 3474 C C . ALA B 1 26 ? 14.727 -22.578 2.885 1 94.06 26 ALA B C 1
ATOM 3476 O O . ALA B 1 26 ? 15.656 -22.984 2.176 1 94.06 26 ALA B O 1
ATOM 3477 N N . GLY B 1 27 ? 14.367 -21.297 3.068 1 93.81 27 GLY B N 1
ATOM 3478 C CA . GLY B 1 27 ? 15.125 -20.25 2.412 1 93.81 27 GLY B CA 1
ATOM 3479 C C . GLY B 1 27 ? 14.82 -20.125 0.93 1 93.81 27 GLY B C 1
ATOM 3480 O O . GLY B 1 27 ? 13.688 -20.328 0.505 1 93.81 27 GLY B O 1
ATOM 3481 N N . ARG B 1 28 ? 15.781 -19.625 0.214 1 95 28 ARG B N 1
ATOM 3482 C CA . ARG B 1 28 ? 15.672 -19.406 -1.226 1 95 28 ARG B CA 1
ATOM 3483 C C . ARG B 1 28 ? 16.141 -20.641 -1.999 1 95 28 ARG B C 1
ATOM 3485 O O . ARG B 1 28 ? 17.344 -20.844 -2.158 1 95 28 ARG B O 1
ATOM 3492 N N . THR B 1 29 ? 15.234 -21.281 -2.629 1 92.31 29 THR B N 1
ATOM 3493 C CA . THR B 1 29 ? 15.531 -22.594 -3.188 1 92.31 29 THR B CA 1
ATOM 3494 C C . THR B 1 29 ? 15.797 -22.5 -4.688 1 92.31 29 THR B C 1
ATOM 3496 O O . THR B 1 29 ? 16.297 -23.453 -5.297 1 92.31 29 THR B O 1
ATOM 3499 N N . LEU B 1 30 ? 15.508 -21.375 -5.285 1 93.75 30 LEU B N 1
ATOM 3500 C CA . LEU B 1 30 ? 15.711 -21.234 -6.727 1 93.75 30 LEU B CA 1
ATOM 3501 C C . LEU B 1 30 ? 17.141 -20.766 -7.027 1 93.75 30 LEU B C 1
ATOM 3503 O O . LEU B 1 30 ? 17.828 -21.375 -7.855 1 93.75 30 LEU B O 1
ATOM 3507 N N . HIS B 1 31 ? 17.484 -19.719 -6.379 1 92.62 31 HIS B N 1
ATOM 3508 C CA . HIS B 1 31 ? 18.812 -19.156 -6.527 1 92.62 31 HIS B CA 1
ATOM 3509 C C . HIS B 1 31 ? 19.438 -18.844 -5.172 1 92.62 31 HIS B C 1
ATOM 3511 O O . HIS B 1 31 ? 18.766 -18.281 -4.297 1 92.62 31 HIS B O 1
ATOM 3517 N N . GLY B 1 32 ? 20.656 -19.266 -4.965 1 87.12 32 GLY B N 1
ATOM 3518 C CA . GLY B 1 32 ? 21.344 -18.969 -3.719 1 87.12 32 GLY B CA 1
ATOM 3519 C C . GLY B 1 32 ? 21.438 -17.484 -3.438 1 87.12 32 GLY B C 1
ATOM 3520 O O . GLY B 1 32 ? 21.547 -16.672 -4.363 1 87.12 32 GLY B O 1
ATOM 3521 N N . ASP B 1 33 ? 21.328 -17.109 -2.146 1 83.94 33 ASP B N 1
ATOM 3522 C CA . ASP B 1 33 ? 21.438 -15.711 -1.741 1 83.94 33 ASP B CA 1
ATOM 3523 C C . ASP B 1 33 ? 22.016 -15.594 -0.331 1 83.94 33 ASP B C 1
ATOM 3525 O O . ASP B 1 33 ? 21.75 -16.453 0.521 1 83.94 33 ASP B O 1
ATOM 3529 N N . GLU B 1 34 ? 22.859 -14.617 -0.168 1 85.31 34 GLU B N 1
ATOM 3530 C CA . GLU B 1 34 ? 23.422 -14.375 1.156 1 85.31 34 GLU B CA 1
ATOM 3531 C C . GLU B 1 34 ? 22.406 -13.727 2.084 1 85.31 34 GLU B C 1
ATOM 3533 O O . GLU B 1 34 ? 21.625 -12.883 1.656 1 85.31 34 GLU B O 1
ATOM 3538 N N . PRO B 1 35 ? 22.516 -14.188 3.367 1 88.62 35 PRO B N 1
ATOM 3539 C CA . PRO B 1 35 ? 21.594 -13.555 4.316 1 88.62 35 PRO B CA 1
ATOM 3540 C C . PRO B 1 35 ? 21.891 -12.078 4.531 1 88.62 35 PRO B C 1
ATOM 3542 O O . PRO B 1 35 ? 23.047 -11.656 4.414 1 88.62 35 PRO B O 1
ATOM 3545 N N . ASP B 1 36 ? 20.844 -11.352 4.766 1 88.31 36 ASP B N 1
ATOM 3546 C CA . ASP B 1 36 ? 20.938 -9.93 5.102 1 88.31 36 ASP B CA 1
ATOM 3547 C C . ASP B 1 36 ? 21.266 -9.734 6.578 1 88.31 36 ASP B C 1
ATOM 3549 O O . ASP B 1 36 ? 20.828 -10.523 7.426 1 88.31 36 ASP B O 1
ATOM 3553 N N . ASP B 1 37 ? 21.969 -8.664 6.926 1 89.06 37 ASP B N 1
ATOM 3554 C CA . ASP B 1 37 ? 22.375 -8.422 8.312 1 89.06 37 ASP B CA 1
ATOM 3555 C C . ASP B 1 37 ? 21.234 -7.758 9.094 1 89.06 37 ASP B C 1
ATOM 3557 O O . ASP B 1 37 ? 21.219 -7.805 10.328 1 89.06 37 ASP B O 1
ATOM 3561 N N . TYR B 1 38 ? 20.344 -7.184 8.406 1 87.19 38 TYR B N 1
ATOM 3562 C CA . TYR B 1 38 ? 19.391 -6.32 9.109 1 87.19 38 TYR B CA 1
ATOM 3563 C C . TYR B 1 38 ? 17.969 -6.859 8.992 1 87.19 38 TYR B C 1
ATOM 3565 O O . TYR B 1 38 ? 17.125 -6.562 9.836 1 87.19 38 TYR B O 1
ATOM 3573 N N . ARG B 1 39 ? 17.719 -7.723 7.965 1 93.06 39 ARG B N 1
ATOM 3574 C CA . ARG B 1 39 ? 16.359 -8.203 7.707 1 93.06 39 ARG B CA 1
ATOM 3575 C C . ARG B 1 39 ? 16.312 -9.727 7.672 1 93.06 39 ARG B C 1
ATOM 3577 O O . ARG B 1 39 ? 17.234 -10.367 7.168 1 93.06 39 ARG B O 1
ATOM 3584 N N . THR B 1 40 ? 15.188 -10.281 8.18 1 95.94 40 THR B N 1
ATOM 3585 C CA . THR B 1 40 ? 14.93 -11.711 8.039 1 95.94 40 THR B CA 1
ATOM 3586 C C . THR B 1 40 ? 14.578 -12.055 6.594 1 95.94 40 THR B C 1
ATOM 3588 O O . THR B 1 40 ? 14.367 -11.164 5.77 1 95.94 40 THR B O 1
ATOM 3591 N N . CYS B 1 41 ? 14.555 -13.32 6.281 1 96.94 41 CYS B N 1
ATOM 3592 C CA . CYS B 1 41 ? 14.297 -13.742 4.91 1 96.94 41 CYS B CA 1
ATOM 3593 C C . CYS B 1 41 ? 12.891 -13.344 4.477 1 96.94 41 CYS B C 1
ATOM 3595 O O . CYS B 1 41 ? 12.68 -12.938 3.334 1 96.94 41 CYS B O 1
ATOM 3597 N N . PHE B 1 42 ? 11.875 -13.422 5.422 1 97.75 42 PHE B N 1
ATOM 3598 C CA . PHE B 1 42 ? 10.508 -13.086 5.055 1 97.75 42 PHE B CA 1
ATOM 3599 C C . PHE B 1 42 ? 10.32 -11.578 4.938 1 97.75 42 PHE B C 1
ATOM 3601 O O . PHE B 1 42 ? 9.539 -11.109 4.117 1 97.75 42 PHE B O 1
ATOM 3608 N N . GLN B 1 43 ? 11.055 -10.797 5.746 1 95.88 43 GLN B N 1
ATOM 3609 C CA . GLN B 1 43 ? 11.078 -9.352 5.562 1 95.88 43 GLN B CA 1
ATOM 3610 C C . GLN B 1 43 ? 11.594 -8.977 4.176 1 95.88 43 GLN B C 1
ATOM 3612 O O . GLN B 1 43 ? 11.047 -8.086 3.523 1 95.88 43 GLN B O 1
ATOM 3617 N N . ARG B 1 44 ? 12.602 -9.641 3.756 1 95.44 44 ARG B N 1
ATOM 3618 C CA . ARG B 1 44 ? 13.18 -9.383 2.441 1 95.44 44 ARG B CA 1
ATOM 3619 C C . ARG B 1 44 ? 12.211 -9.758 1.329 1 95.44 44 ARG B C 1
ATOM 3621 O O . ARG B 1 44 ? 12.148 -9.078 0.3 1 95.44 44 ARG B O 1
ATOM 3628 N N . ASP B 1 45 ? 11.477 -10.906 1.554 1 97.81 45 ASP B N 1
ATOM 3629 C CA . ASP B 1 45 ? 10.461 -11.273 0.571 1 97.81 45 ASP B CA 1
ATOM 3630 C C . ASP B 1 45 ? 9.438 -10.156 0.403 1 97.81 45 ASP B C 1
ATOM 3632 O O . ASP B 1 45 ? 9.109 -9.766 -0.722 1 97.81 45 ASP B O 1
ATOM 3636 N N . ARG B 1 46 ? 8.93 -9.664 1.526 1 97.12 46 ARG B N 1
ATOM 3637 C CA . ARG B 1 46 ? 7.949 -8.586 1.524 1 97.12 46 ARG B CA 1
ATOM 3638 C C . ARG B 1 46 ? 8.477 -7.363 0.778 1 97.12 46 ARG B C 1
ATOM 3640 O O . ARG B 1 46 ? 7.785 -6.797 -0.067 1 97.12 46 ARG B O 1
ATOM 3647 N N . ASP B 1 47 ? 9.719 -6.988 1.027 1 93.69 47 ASP B N 1
ATOM 3648 C CA . ASP B 1 47 ? 10.32 -5.805 0.419 1 93.69 47 ASP B CA 1
ATOM 3649 C C . ASP B 1 47 ? 10.547 -6.008 -1.076 1 93.69 47 ASP B C 1
ATOM 3651 O O . ASP B 1 47 ? 10.305 -5.105 -1.877 1 93.69 47 ASP B O 1
ATOM 3655 N N . ARG B 1 48 ? 11.039 -7.215 -1.473 1 94.56 48 ARG B N 1
ATOM 3656 C CA . ARG B 1 48 ? 11.266 -7.527 -2.881 1 94.56 48 ARG B CA 1
ATOM 3657 C C . ARG B 1 48 ? 9.977 -7.391 -3.684 1 94.56 48 ARG B C 1
ATOM 3659 O O . ARG B 1 48 ? 9.984 -6.867 -4.801 1 94.56 48 ARG B O 1
ATOM 3666 N N . ILE B 1 49 ? 8.891 -7.848 -3.094 1 97.12 49 ILE B N 1
ATOM 3667 C CA . ILE B 1 49 ? 7.602 -7.766 -3.773 1 97.12 49 ILE B CA 1
ATOM 3668 C C . ILE B 1 49 ? 7.164 -6.309 -3.881 1 97.12 49 ILE B C 1
ATOM 3670 O O . ILE B 1 49 ? 6.781 -5.844 -4.957 1 97.12 49 ILE B O 1
ATOM 3674 N N . LEU B 1 50 ? 7.254 -5.586 -2.797 1 93.62 50 LEU B N 1
ATOM 3675 C CA . LEU B 1 50 ? 6.793 -4.203 -2.732 1 93.62 50 LEU B CA 1
ATOM 3676 C C . LEU B 1 50 ? 7.516 -3.342 -3.764 1 93.62 50 LEU B C 1
ATOM 3678 O O . LEU B 1 50 ? 6.914 -2.453 -4.367 1 93.62 50 LEU B O 1
ATOM 3682 N N . TYR B 1 51 ? 8.797 -3.605 -4.082 1 88.31 51 TYR B N 1
ATOM 3683 C CA . TYR B 1 51 ? 9.602 -2.787 -4.98 1 88.31 51 TYR B CA 1
ATOM 3684 C C . TYR B 1 51 ? 9.461 -3.258 -6.422 1 88.31 51 TYR B C 1
ATOM 3686 O O . TYR B 1 51 ? 9.953 -2.604 -7.348 1 88.31 51 TYR B O 1
ATOM 3694 N N . SER B 1 52 ? 8.789 -4.348 -6.613 1 91.25 52 SER B N 1
ATOM 3695 C CA . SER B 1 52 ? 8.664 -4.887 -7.965 1 91.25 52 SER B CA 1
ATOM 3696 C C . SER B 1 52 ? 7.727 -4.031 -8.812 1 91.25 52 SER B C 1
ATOM 3698 O O . SER B 1 52 ? 6.844 -3.354 -8.281 1 91.25 52 SER B O 1
ATOM 3700 N N . LYS B 1 53 ? 7.961 -4.031 -10.078 1 87.44 53 LYS B N 1
ATOM 3701 C CA . LYS B 1 53 ? 7.105 -3.311 -11.016 1 87.44 53 LYS B CA 1
ATOM 3702 C C . LYS B 1 53 ? 5.691 -3.889 -11.023 1 87.44 53 LYS B C 1
ATOM 3704 O O . LYS B 1 53 ? 4.711 -3.143 -11.062 1 87.44 53 LYS B O 1
ATOM 3709 N N . VAL B 1 54 ? 5.641 -5.172 -10.984 1 92.75 54 VAL B N 1
ATOM 3710 C CA . VAL B 1 54 ? 4.359 -5.859 -11.07 1 92.75 54 VAL B CA 1
ATOM 3711 C C . VAL B 1 54 ? 3.475 -5.465 -9.891 1 92.75 54 VAL B C 1
ATOM 3713 O O . VAL B 1 54 ? 2.26 -5.309 -10.039 1 92.75 54 VAL B O 1
ATOM 3716 N N . PHE B 1 55 ? 4.031 -5.25 -8.711 1 94 55 PHE B N 1
ATOM 3717 C CA . PHE B 1 55 ? 3.266 -4.812 -7.555 1 94 55 PHE B CA 1
ATOM 3718 C C . PHE B 1 55 ? 2.756 -3.389 -7.75 1 94 55 PHE B C 1
ATOM 3720 O O . PHE B 1 55 ? 1.588 -3.1 -7.48 1 94 55 PHE B O 1
ATOM 3727 N N . LYS B 1 56 ? 3.59 -2.557 -8.203 1 88.25 56 LYS B N 1
ATOM 3728 C CA . LYS B 1 56 ? 3.217 -1.165 -8.438 1 88.25 56 LYS B CA 1
ATOM 3729 C C . LYS B 1 56 ? 2.139 -1.055 -9.508 1 88.25 56 LYS B C 1
ATOM 3731 O O . LYS B 1 56 ? 1.253 -0.201 -9.422 1 88.25 56 LYS B O 1
ATOM 3736 N N . ASP B 1 57 ? 2.207 -1.937 -10.438 1 90.62 57 ASP B N 1
ATOM 3737 C CA . ASP B 1 57 ? 1.257 -1.922 -11.547 1 90.62 57 ASP B CA 1
ATOM 3738 C C . ASP B 1 57 ? -0.148 -2.287 -11.07 1 90.62 57 ASP B C 1
ATOM 3740 O O . ASP B 1 57 ? -1.13 -2.043 -11.773 1 90.62 57 ASP B O 1
ATOM 3744 N N . LEU B 1 58 ? -0.264 -2.871 -9.867 1 92 58 LEU B N 1
ATOM 3745 C CA . LEU B 1 58 ? -1.572 -3.248 -9.344 1 92 58 LEU B CA 1
ATOM 3746 C C . LEU B 1 58 ? -2.463 -2.023 -9.172 1 92 58 LEU B C 1
ATOM 3748 O O . LEU B 1 58 ? -3.691 -2.141 -9.148 1 92 58 LEU B O 1
ATOM 3752 N N . GLN B 1 59 ? -1.874 -0.834 -9.078 1 88.06 59 GLN B N 1
ATOM 3753 C CA . GLN B 1 59 ? -2.643 0.393 -8.898 1 88.06 59 GLN B CA 1
ATOM 3754 C C . GLN B 1 59 ? -3.41 0.756 -10.164 1 88.06 59 GLN B C 1
ATOM 3756 O O . GLN B 1 59 ? -4.344 1.562 -10.125 1 88.06 59 GLN B O 1
ATOM 3761 N N . HIS B 1 60 ? -3.057 0.13 -11.273 1 86.25 60 HIS B N 1
ATOM 3762 C CA . HIS B 1 60 ? -3.686 0.442 -12.547 1 86.25 60 HIS B CA 1
ATOM 3763 C C . HIS B 1 60 ? -4.508 -0.735 -13.062 1 86.25 60 HIS B C 1
ATOM 3765 O O . HIS B 1 60 ? -4.895 -0.767 -14.234 1 86.25 60 HIS B O 1
ATOM 3771 N N . LYS B 1 61 ? -4.66 -1.711 -12.164 1 87.12 61 LYS B N 1
ATOM 3772 C CA . LYS B 1 61 ? -5.516 -2.85 -12.492 1 87.12 61 LYS B CA 1
ATOM 3773 C C . LYS B 1 61 ? -6.789 -2.842 -11.641 1 87.12 61 LYS B C 1
ATOM 3775 O O . LYS B 1 61 ? -6.727 -2.695 -10.422 1 87.12 61 LYS B O 1
ATOM 3780 N N . THR B 1 62 ? -7.879 -2.932 -12.344 1 78.5 62 THR B N 1
ATOM 3781 C CA . THR B 1 62 ? -9.18 -2.889 -11.68 1 78.5 62 THR B CA 1
ATOM 3782 C C . THR B 1 62 ? -9.438 -4.188 -10.914 1 78.5 62 THR B C 1
ATOM 3784 O O . THR B 1 62 ? -8.961 -5.25 -11.312 1 78.5 62 THR B O 1
ATOM 3787 N N . GLN B 1 63 ? -10.203 -4.035 -9.906 1 66.75 63 GLN B N 1
ATOM 3788 C CA . GLN B 1 63 ? -10.609 -5.223 -9.164 1 66.75 63 GLN B CA 1
ATOM 3789 C C . GLN B 1 63 ? -11.953 -5.75 -9.656 1 66.75 63 GLN B C 1
ATOM 3791 O O . GLN B 1 63 ? -12.055 -6.902 -10.086 1 66.75 63 GLN B O 1
ATOM 3796 N N . VAL B 1 64 ? -13.008 -4.887 -9.656 1 61.53 64 VAL B N 1
ATOM 3797 C CA . VAL B 1 64 ? -14.352 -5.34 -10.008 1 61.53 64 VAL B CA 1
ATOM 3798 C C . VAL B 1 64 ? -14.922 -4.457 -11.117 1 61.53 64 VAL B C 1
ATOM 3800 O O . VAL B 1 64 ? -15.414 -4.961 -12.133 1 61.53 64 VAL B O 1
ATOM 3803 N N . PHE B 1 65 ? -14.914 -3.184 -10.789 1 59.56 65 PHE B N 1
ATOM 3804 C CA . PHE B 1 65 ? -15.562 -2.244 -11.703 1 59.56 65 PHE B CA 1
ATOM 3805 C C . PHE B 1 65 ? -14.531 -1.547 -12.578 1 59.56 65 PHE B C 1
ATOM 3807 O O . PHE B 1 65 ? -13.414 -1.259 -12.141 1 59.56 65 PHE B O 1
ATOM 3814 N N . LEU B 1 66 ? -14.789 -1.577 -13.789 1 53.59 66 LEU B N 1
ATOM 3815 C CA . LEU B 1 66 ? -13.859 -0.916 -14.695 1 53.59 66 LEU B CA 1
ATOM 3816 C C . LEU B 1 66 ? -13.641 0.539 -14.289 1 53.59 66 LEU B C 1
ATOM 3818 O O . LEU B 1 66 ? -14.602 1.244 -13.961 1 53.59 66 LEU B O 1
ATOM 3822 N N . ILE B 1 67 ? -12.398 0.943 -13.945 1 49.75 67 ILE B N 1
ATOM 3823 C CA . ILE B 1 67 ? -11.805 2.186 -13.469 1 49.75 67 ILE B CA 1
ATOM 3824 C C . ILE B 1 67 ? -12.453 3.375 -14.172 1 49.75 67 ILE B C 1
ATOM 3826 O O . ILE B 1 67 ? -12.625 4.441 -13.57 1 49.75 67 ILE B O 1
ATOM 3830 N N . ASN B 1 68 ? -12.867 3.307 -15.406 1 46.72 68 ASN B N 1
ATOM 3831 C CA . ASN B 1 68 ? -13.25 4.527 -16.109 1 46.72 68 ASN B CA 1
ATOM 3832 C C . ASN B 1 68 ? -14.562 5.098 -15.57 1 46.72 68 ASN B C 1
ATOM 3834 O O . ASN B 1 68 ? -14.992 6.172 -15.992 1 46.72 68 ASN B O 1
ATOM 3838 N N . GLU B 1 69 ? -15.211 4.355 -14.609 1 46.59 69 GLU B N 1
ATOM 3839 C CA . GLU B 1 69 ? -16.531 4.859 -14.25 1 46.59 69 GLU B CA 1
ATOM 3840 C C . GLU B 1 69 ? -16.469 5.75 -13.016 1 46.59 69 GLU B C 1
ATOM 3842 O O . GLU B 1 69 ? -17.484 6.258 -12.547 1 46.59 69 GLU B O 1
ATOM 3847 N N . GLY B 1 70 ? -15.258 6.18 -12.633 1 52.69 70 GLY B N 1
ATOM 3848 C CA . GLY B 1 70 ? -15.234 7.082 -11.492 1 52.69 70 GLY B CA 1
ATOM 3849 C C . GLY B 1 70 ? -14.117 6.773 -10.516 1 52.69 70 GLY B C 1
ATOM 3850 O O . GLY B 1 70 ? -13.562 5.676 -10.523 1 52.69 70 GLY B O 1
ATOM 3851 N N . ASP B 1 71 ? -13.477 7.781 -10.008 1 52.47 71 ASP B N 1
ATOM 3852 C CA . ASP B 1 71 ? -12.344 7.73 -9.078 1 52.47 71 ASP B CA 1
ATOM 3853 C C . ASP B 1 71 ? -12.68 6.883 -7.855 1 52.47 71 ASP B C 1
ATOM 3855 O O . ASP B 1 71 ? -11.852 6.738 -6.949 1 52.47 71 ASP B O 1
ATOM 3859 N N . PHE B 1 72 ? -13.836 6.242 -7.891 1 54.25 72 PHE B N 1
ATOM 3860 C CA . PHE B 1 72 ? -14.266 5.59 -6.66 1 54.25 72 PHE B CA 1
ATOM 3861 C C . PHE B 1 72 ? -13.914 4.109 -6.68 1 54.25 72 PHE B C 1
ATOM 3863 O O . PHE B 1 72 ? -13.969 3.439 -5.645 1 54.25 72 PHE B O 1
ATOM 3870 N N . TYR B 1 73 ? -13.352 3.789 -7.762 1 61.56 73 TYR B N 1
ATOM 3871 C CA . TYR B 1 73 ? -13.289 2.332 -7.781 1 61.56 73 TYR B CA 1
ATOM 3872 C C . TYR B 1 73 ? -11.922 1.837 -7.332 1 61.56 73 TYR B C 1
ATOM 3874 O O . TYR B 1 73 ? -10.906 2.471 -7.617 1 61.56 73 TYR B O 1
ATOM 3882 N N . ARG B 1 74 ? -12.016 0.755 -6.613 1 71.12 74 ARG B N 1
ATOM 3883 C CA . ARG B 1 74 ? -10.852 0.11 -6.016 1 71.12 74 ARG B CA 1
ATOM 3884 C C . ARG B 1 74 ? -9.961 -0.51 -7.086 1 71.12 74 ARG B C 1
ATOM 3886 O O . ARG B 1 74 ? -10.453 -1.038 -8.086 1 71.12 74 ARG B O 1
ATOM 3893 N N . THR B 1 75 ? -8.711 -0.327 -6.828 1 85.94 75 THR B N 1
ATOM 3894 C CA . THR B 1 75 ? -7.699 -1.009 -7.625 1 85.94 75 THR B CA 1
ATOM 3895 C C . THR B 1 75 ? -7.234 -2.287 -6.934 1 85.94 75 THR B C 1
ATOM 3897 O O . THR B 1 75 ? -7.547 -2.514 -5.762 1 85.94 75 THR B O 1
ATOM 3900 N N . ARG B 1 76 ? -6.578 -3.107 -7.66 1 89.38 76 ARG B N 1
ATOM 3901 C CA . ARG B 1 76 ? -6.047 -4.328 -7.066 1 89.38 76 ARG B CA 1
ATOM 3902 C C . ARG B 1 76 ? -5.02 -4.012 -5.984 1 89.38 76 ARG B C 1
ATOM 3904 O O . ARG B 1 76 ? -4.875 -4.762 -5.016 1 89.38 76 ARG B O 1
ATOM 3911 N N . LEU B 1 77 ? -4.359 -2.889 -6.094 1 91.94 77 LEU B N 1
ATOM 3912 C CA . LEU B 1 77 ? -3.385 -2.521 -5.074 1 91.94 77 LEU B CA 1
ATOM 3913 C C . LEU B 1 77 ? -4.07 -2.252 -3.74 1 91.94 77 LEU B C 1
ATOM 3915 O O . LEU B 1 77 ? -3.658 -2.781 -2.705 1 91.94 77 LEU B O 1
ATOM 3919 N N . THR B 1 78 ? -5.117 -1.457 -3.738 1 90.44 78 THR B N 1
ATOM 3920 C CA . THR B 1 78 ? -5.816 -1.156 -2.492 1 90.44 78 THR B CA 1
ATOM 3921 C C . THR B 1 78 ? -6.43 -2.42 -1.897 1 90.44 78 THR B C 1
ATOM 3923 O O . THR B 1 78 ? -6.434 -2.6 -0.678 1 90.44 78 THR B O 1
ATOM 3926 N N . HIS B 1 79 ? -6.93 -3.275 -2.752 1 91.31 79 HIS B N 1
ATOM 3927 C CA . HIS B 1 79 ? -7.41 -4.57 -2.287 1 91.31 79 HIS B CA 1
ATOM 3928 C C . HIS B 1 79 ? -6.301 -5.355 -1.601 1 91.31 79 HIS B C 1
ATOM 3930 O O . HIS B 1 79 ? -6.488 -5.875 -0.498 1 91.31 79 HIS B O 1
ATOM 3936 N N . THR B 1 80 ? -5.184 -5.445 -2.275 1 95.44 80 THR B N 1
ATOM 3937 C CA . THR B 1 80 ? -4.031 -6.184 -1.766 1 95.44 80 THR B CA 1
ATOM 3938 C C . THR B 1 80 ? -3.598 -5.637 -0.408 1 95.44 80 THR B C 1
ATOM 3940 O O . THR B 1 80 ? -3.271 -6.406 0.5 1 95.44 80 THR B O 1
ATOM 3943 N N . LEU B 1 81 ? -3.627 -4.324 -0.235 1 94.75 81 LEU B N 1
ATOM 3944 C CA . LEU B 1 81 ? -3.244 -3.697 1.025 1 94.75 81 LEU B CA 1
ATOM 3945 C C . LEU B 1 81 ? -4.234 -4.047 2.131 1 94.75 81 LEU B C 1
ATOM 3947 O O . LEU B 1 81 ? -3.84 -4.254 3.281 1 94.75 81 LEU B O 1
ATOM 3951 N N . GLU B 1 82 ? -5.469 -4.133 1.826 1 93.38 82 GLU B N 1
ATOM 3952 C CA . GLU B 1 82 ? -6.48 -4.496 2.812 1 93.38 82 GLU B CA 1
ATOM 3953 C C . GLU B 1 82 ? -6.355 -5.965 3.213 1 93.38 82 GLU B C 1
ATOM 3955 O O . GLU B 1 82 ? -6.5 -6.309 4.391 1 93.38 82 GLU B O 1
ATOM 3960 N N . VAL B 1 83 ? -6.105 -6.777 2.186 1 95.69 83 VAL B N 1
ATOM 3961 C CA . VAL B 1 83 ? -5.859 -8.188 2.49 1 95.69 83 VAL B CA 1
ATOM 3962 C C . VAL B 1 83 ? -4.68 -8.305 3.455 1 95.69 83 VAL B C 1
ATOM 3964 O O . VAL B 1 83 ? -4.746 -9.047 4.438 1 95.69 83 VAL B O 1
ATOM 3967 N N . ALA B 1 84 ? -3.625 -7.59 3.186 1 97.5 84 ALA B N 1
ATOM 3968 C CA . ALA B 1 84 ? -2.438 -7.609 4.035 1 97.5 84 ALA B CA 1
ATOM 3969 C C . ALA B 1 84 ? -2.768 -7.137 5.449 1 97.5 84 ALA B C 1
ATOM 3971 O O . ALA B 1 84 ? -2.266 -7.691 6.43 1 97.5 84 ALA B O 1
ATOM 3972 N N . GLN B 1 85 ? -3.58 -6.145 5.516 1 94.56 85 GLN B N 1
ATOM 3973 C CA . GLN B 1 85 ? -3.955 -5.617 6.824 1 94.56 85 GLN B CA 1
ATOM 3974 C C . GLN B 1 85 ? -4.711 -6.664 7.641 1 94.56 85 GLN B C 1
ATOM 3976 O O . GLN B 1 85 ? -4.41 -6.871 8.82 1 94.56 85 GLN B O 1
ATOM 3981 N N . HIS B 1 86 ? -5.695 -7.301 7.066 1 94.88 86 HIS B N 1
ATOM 3982 C CA . HIS B 1 86 ? -6.41 -8.375 7.746 1 94.88 86 HIS B CA 1
ATOM 3983 C C . HIS B 1 86 ? -5.457 -9.492 8.156 1 94.88 86 HIS B C 1
ATOM 3985 O O . HIS B 1 86 ? -5.496 -9.961 9.297 1 94.88 86 HIS B O 1
ATOM 3991 N N . ALA B 1 87 ? -4.637 -9.867 7.227 1 97.44 87 ALA B N 1
ATOM 3992 C CA . ALA B 1 87 ? -3.709 -10.969 7.469 1 97.44 87 ALA B CA 1
ATOM 3993 C C . ALA B 1 87 ? -2.77 -10.656 8.625 1 97.44 87 ALA B C 1
ATOM 3995 O O . ALA B 1 87 ? -2.479 -11.523 9.453 1 97.44 87 ALA B O 1
ATOM 3996 N N . ARG B 1 88 ? -2.273 -9.422 8.648 1 96.75 88 ARG B N 1
ATOM 3997 C CA . ARG B 1 88 ? -1.384 -9 9.727 1 96.75 88 ARG B CA 1
ATOM 3998 C C . ARG B 1 88 ? -2.104 -9.016 11.07 1 96.75 88 ARG B C 1
ATOM 4000 O O . ARG B 1 88 ? -1.533 -9.43 12.086 1 96.75 88 ARG B O 1
ATOM 4007 N N . THR B 1 89 ? -3.346 -8.586 11.07 1 94.06 89 THR B N 1
ATOM 4008 C CA . THR B 1 89 ? -4.145 -8.609 12.297 1 94.06 89 THR B CA 1
ATOM 4009 C C . THR B 1 89 ? -4.312 -10.031 12.805 1 94.06 89 THR B C 1
ATOM 4011 O O . THR B 1 89 ? -4.113 -10.297 13.992 1 94.06 89 THR B O 1
ATOM 4014 N N . PHE B 1 90 ? -4.625 -10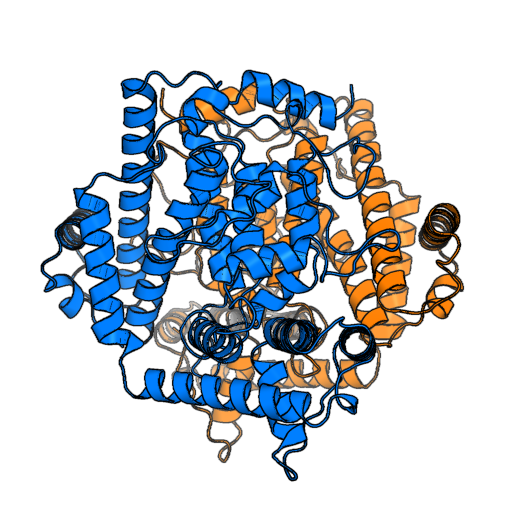.953 11.922 1 96.62 90 PHE B N 1
ATOM 4015 C CA . PHE B 1 90 ? -4.777 -12.359 12.289 1 96.62 90 PHE B CA 1
ATOM 4016 C C . PHE B 1 90 ? -3.455 -12.93 12.789 1 96.62 90 PHE B C 1
ATOM 4018 O O . PHE B 1 90 ? -3.416 -13.617 13.812 1 96.62 90 PHE B O 1
ATOM 4025 N N . ALA B 1 91 ? -2.391 -12.625 12.047 1 97.5 91 ALA B N 1
ATOM 4026 C CA . ALA B 1 91 ? -1.075 -13.164 12.383 1 97.5 91 ALA B CA 1
ATOM 4027 C C . ALA B 1 91 ? -0.663 -12.75 13.797 1 97.5 91 ALA B C 1
ATOM 4029 O O . ALA B 1 91 ? -0.19 -13.578 14.578 1 97.5 91 ALA B O 1
ATOM 4030 N N . ARG B 1 92 ? -0.838 -11.508 14.125 1 94.94 92 ARG B N 1
ATOM 4031 C CA . ARG B 1 92 ? -0.444 -10.992 15.438 1 94.94 92 ARG B CA 1
ATOM 4032 C C . ARG B 1 92 ? -1.311 -11.594 16.547 1 94.94 92 ARG B C 1
ATOM 4034 O O . ARG B 1 92 ? -0.801 -11.984 17.594 1 94.94 92 ARG B O 1
ATOM 4041 N N . ALA B 1 93 ? -2.604 -11.672 16.297 1 93.56 93 ALA B N 1
ATOM 4042 C CA . ALA B 1 93 ? -3.525 -12.211 17.297 1 93.56 93 ALA B CA 1
ATOM 4043 C C . ALA B 1 93 ? -3.244 -13.688 17.578 1 93.56 93 ALA B C 1
ATOM 4045 O O . ALA B 1 93 ? -3.4 -14.156 18.703 1 93.56 93 ALA B O 1
ATOM 4046 N N . LEU B 1 94 ? -2.793 -14.406 16.531 1 96.12 94 LEU B N 1
ATOM 4047 C CA . LEU B 1 94 ? -2.58 -15.844 16.641 1 96.12 94 LEU B CA 1
ATOM 4048 C C . LEU B 1 94 ? -1.103 -16.156 16.844 1 96.12 94 LEU B C 1
ATOM 4050 O O . LEU B 1 94 ? -0.71 -17.328 16.859 1 96.12 94 LEU B O 1
ATOM 4054 N N . ARG B 1 95 ? -0.282 -15.109 16.938 1 96.31 95 ARG B N 1
ATOM 4055 C CA . ARG B 1 95 ? 1.159 -15.195 17.141 1 96.31 95 ARG B CA 1
ATOM 4056 C C . ARG B 1 95 ? 1.833 -15.969 16.016 1 96.31 95 ARG B C 1
ATOM 4058 O O . ARG B 1 95 ? 2.648 -16.859 16.266 1 96.31 95 ARG B O 1
ATOM 4065 N N . LEU B 1 96 ? 1.38 -15.742 14.82 1 98.12 96 LEU B N 1
ATOM 4066 C CA . LEU B 1 96 ? 1.987 -16.266 13.602 1 98.12 96 LEU B CA 1
ATOM 4067 C C . LEU B 1 96 ? 3.018 -15.289 13.039 1 98.12 96 LEU B C 1
ATOM 4069 O O . LEU B 1 96 ? 3.225 -14.211 13.602 1 98.12 96 LEU B O 1
ATOM 4073 N N . ASN B 1 97 ? 3.736 -15.695 12 1 98.44 97 ASN B N 1
ATOM 4074 C CA . ASN B 1 97 ? 4.754 -14.844 11.398 1 98.44 97 ASN B CA 1
ATOM 4075 C C . ASN B 1 97 ? 4.129 -13.766 10.508 1 98.44 97 ASN B C 1
ATOM 4077 O O . ASN B 1 97 ? 3.766 -14.039 9.367 1 98.44 97 ASN B O 1
ATOM 4081 N N . GLU B 1 98 ? 4.102 -12.562 11 1 97.44 98 GLU B N 1
ATOM 4082 C CA . GLU B 1 98 ? 3.436 -11.438 10.344 1 97.44 98 GLU B CA 1
ATOM 4083 C C . GLU B 1 98 ? 4.078 -11.125 9 1 97.44 98 GLU B C 1
ATOM 4085 O O . GLU B 1 98 ? 3.381 -10.82 8.031 1 97.44 98 GLU B O 1
ATOM 4090 N N . ASP B 1 99 ? 5.422 -11.211 8.891 1 98.12 99 ASP B N 1
ATOM 4091 C CA . ASP B 1 99 ? 6.133 -10.859 7.664 1 98.12 99 ASP B CA 1
ATOM 4092 C C . ASP B 1 99 ? 5.824 -11.859 6.547 1 98.12 99 ASP B C 1
ATOM 4094 O O . ASP B 1 99 ? 5.688 -11.469 5.383 1 98.12 99 ASP B O 1
ATOM 4098 N N . LEU B 1 100 ? 5.758 -13.125 6.902 1 98.56 100 LEU B N 1
ATOM 4099 C CA . LEU B 1 100 ? 5.398 -14.133 5.914 1 98.56 100 LEU B CA 1
ATOM 4100 C C . LEU B 1 100 ? 3.977 -13.914 5.406 1 98.56 100 LEU B C 1
ATOM 4102 O O . LEU B 1 100 ? 3.729 -13.969 4.199 1 98.56 100 LEU B O 1
ATOM 4106 N N . CYS B 1 101 ? 3.031 -13.633 6.34 1 98.5 101 CYS B N 1
ATOM 4107 C CA . CYS B 1 101 ? 1.654 -13.344 5.949 1 98.5 101 CYS B CA 1
ATOM 4108 C C . CYS B 1 101 ? 1.593 -12.148 5.008 1 98.5 101 CYS B C 1
ATOM 4110 O O . CYS B 1 101 ? 0.9 -12.188 3.988 1 98.5 101 CYS B O 1
ATOM 4112 N N . GLU B 1 102 ? 2.299 -11.109 5.363 1 98.25 102 GLU B N 1
ATOM 4113 C CA . GLU B 1 102 ? 2.301 -9.891 4.566 1 98.25 102 GLU B CA 1
ATOM 4114 C C . GLU B 1 102 ? 2.893 -10.133 3.18 1 98.25 102 GLU B C 1
ATOM 4116 O O . GLU B 1 102 ? 2.371 -9.633 2.18 1 98.25 102 GLU B O 1
ATOM 4121 N N . ALA B 1 103 ? 4 -10.883 3.104 1 98.56 103 ALA B N 1
ATOM 4122 C CA . ALA B 1 103 ? 4.633 -11.195 1.825 1 98.56 103 ALA B CA 1
ATOM 4123 C C . ALA B 1 103 ? 3.684 -11.969 0.917 1 98.56 103 ALA B C 1
ATOM 4125 O O . ALA B 1 103 ? 3.527 -11.633 -0.259 1 98.56 103 ALA B O 1
ATOM 4126 N N . ILE B 1 104 ? 3.01 -13.008 1.477 1 98.5 104 ILE B N 1
ATOM 4127 C CA . ILE B 1 104 ? 2.064 -13.805 0.703 1 98.5 104 ILE B CA 1
ATOM 4128 C C . ILE B 1 104 ? 0.906 -12.922 0.239 1 98.5 104 ILE B C 1
ATOM 4130 O O . ILE B 1 104 ? 0.487 -12.992 -0.918 1 98.5 104 ILE B O 1
ATOM 4134 N N . ALA B 1 105 ? 0.42 -12.062 1.13 1 98.31 105 ALA B N 1
ATOM 4135 C CA . ALA B 1 105 ? -0.69 -11.172 0.8 1 98.31 105 ALA B CA 1
ATOM 4136 C C . ALA B 1 105 ? -0.311 -10.219 -0.329 1 98.31 105 ALA B C 1
ATOM 4138 O O . ALA B 1 105 ? -1.092 -10.008 -1.26 1 98.31 105 ALA B O 1
ATOM 4139 N N . TYR B 1 106 ? 0.887 -9.625 -0.247 1 98.06 106 TYR B N 1
ATOM 4140 C CA . TYR B 1 106 ? 1.345 -8.695 -1.271 1 98.06 106 TYR B CA 1
ATOM 4141 C C . TYR B 1 106 ? 1.448 -9.375 -2.627 1 98.06 106 TYR B C 1
ATOM 4143 O O . TYR B 1 106 ? 1.269 -8.742 -3.668 1 98.06 106 TYR B O 1
ATOM 4151 N N . ALA B 1 107 ? 1.685 -10.688 -2.646 1 97.94 107 ALA B N 1
ATOM 4152 C CA . ALA B 1 107 ? 2.025 -11.359 -3.896 1 97.94 107 ALA B CA 1
ATOM 4153 C C . ALA B 1 107 ? 0.818 -12.102 -4.465 1 97.94 107 ALA B C 1
ATOM 4155 O O . ALA B 1 107 ? 0.829 -12.523 -5.625 1 97.94 107 ALA B O 1
ATOM 4156 N N . HIS B 1 108 ? -0.246 -12.266 -3.678 1 95.31 108 HIS B N 1
ATOM 4157 C CA . HIS B 1 108 ? -1.3 -13.219 -4.016 1 95.31 108 HIS B CA 1
ATOM 4158 C C . HIS B 1 108 ? -1.993 -12.828 -5.32 1 95.31 108 HIS B C 1
ATOM 4160 O O . HIS B 1 108 ? -2.455 -13.695 -6.062 1 95.31 108 HIS B O 1
ATOM 4166 N N . ASP B 1 109 ? -1.994 -11.516 -5.637 1 93.44 109 ASP B N 1
ATOM 4167 C CA . ASP B 1 109 ? -2.791 -11.023 -6.758 1 93.44 109 ASP B CA 1
ATOM 4168 C C . ASP B 1 109 ? -1.896 -10.547 -7.902 1 93.44 109 ASP B C 1
ATOM 4170 O O . ASP B 1 109 ? -2.377 -9.945 -8.859 1 93.44 109 ASP B O 1
ATOM 4174 N N . LEU B 1 110 ? -0.617 -10.828 -7.859 1 96.06 110 LEU B N 1
ATOM 4175 C CA . LEU B 1 110 ? 0.331 -10.281 -8.82 1 96.06 110 LEU B CA 1
ATOM 4176 C C . LEU B 1 110 ? 0.039 -10.805 -10.227 1 96.06 110 LEU B C 1
ATOM 4178 O O . LEU B 1 110 ? 0.362 -10.141 -11.219 1 96.06 110 LEU B O 1
ATOM 4182 N N . GLY B 1 111 ? -0.583 -11.945 -10.336 1 94.69 111 GLY B N 1
ATOM 4183 C CA . GLY B 1 111 ? -0.737 -12.625 -11.617 1 94.69 111 GLY B CA 1
ATOM 4184 C C . GLY B 1 111 ? -2.033 -12.273 -12.32 1 94.69 111 GLY B C 1
ATOM 4185 O O . GLY B 1 111 ? -2.285 -12.75 -13.43 1 94.69 111 GLY B O 1
ATOM 4186 N N . HIS B 1 112 ? -2.852 -11.414 -11.742 1 93.75 112 HIS B N 1
ATOM 4187 C CA . HIS B 1 112 ? -4.117 -11.062 -12.383 1 93.75 112 HIS B CA 1
ATOM 4188 C C . HIS B 1 112 ? -3.887 -10.289 -13.68 1 93.75 112 HIS B C 1
ATOM 4190 O O . HIS B 1 112 ? -3.062 -9.375 -13.719 1 93.75 112 HIS B O 1
ATOM 4196 N N . PRO B 1 113 ? -4.609 -10.688 -14.703 1 94.81 113 PRO B N 1
ATOM 4197 C CA . PRO B 1 113 ? -4.574 -9.914 -15.945 1 94.81 113 PRO B CA 1
ATOM 4198 C C . PRO B 1 113 ? -5.422 -8.641 -15.875 1 94.81 113 PRO B C 1
ATOM 4200 O O . PRO B 1 113 ? -6.09 -8.398 -14.867 1 94.81 113 PRO B O 1
ATOM 4203 N N . PRO B 1 114 ? -5.301 -7.781 -16.891 1 92.62 114 PRO B N 1
ATOM 4204 C CA . PRO B 1 114 ? -6.211 -6.637 -16.953 1 92.62 114 PRO B CA 1
ATOM 4205 C C . PRO B 1 114 ? -7.68 -7.043 -16.922 1 92.62 114 PRO B C 1
ATOM 4207 O O . PRO B 1 114 ? -8.023 -8.141 -17.359 1 92.62 114 PRO B O 1
ATOM 4210 N N . PHE B 1 115 ? -8.484 -6.223 -16.422 1 89.06 115 PHE B N 1
ATOM 4211 C CA . PHE B 1 115 ? -9.938 -6.34 -16.391 1 89.06 115 PHE B CA 1
ATOM 4212 C C . PHE B 1 115 ? -10.375 -7.41 -15.406 1 89.06 115 PHE B C 1
ATOM 4214 O O . PHE B 1 115 ? -11.422 -8.039 -15.578 1 89.06 115 PHE B O 1
ATOM 4221 N N . GLY B 1 116 ? -9.516 -7.738 -14.461 1 83 116 GLY B N 1
ATOM 4222 C CA . GLY B 1 116 ? -9.883 -8.531 -13.297 1 83 116 GLY B CA 1
ATOM 4223 C C . GLY B 1 116 ? -10.273 -9.961 -13.648 1 83 116 GLY B C 1
ATOM 4224 O O . GLY B 1 116 ? -9.539 -10.648 -14.359 1 83 116 GLY B O 1
ATOM 4225 N N . HIS B 1 117 ? -11.445 -10.391 -13.164 1 81.94 117 HIS B N 1
ATOM 4226 C CA . HIS B 1 117 ? -11.898 -11.766 -13.336 1 81.94 117 HIS B CA 1
ATOM 4227 C C . HIS B 1 117 ? -12.273 -12.047 -14.789 1 81.94 117 HIS B C 1
ATOM 4229 O O . HIS B 1 117 ? -12.086 -13.164 -15.273 1 81.94 117 HIS B O 1
ATOM 4235 N N . SER B 1 118 ? -12.75 -11.031 -15.398 1 87.19 118 SER B N 1
ATOM 4236 C CA . SER B 1 118 ? -13.086 -11.203 -16.812 1 87.19 118 SER B CA 1
ATOM 4237 C C . SER B 1 118 ? -11.844 -11.516 -17.641 1 87.19 118 SER B C 1
ATOM 4239 O O . SER B 1 118 ? -11.891 -12.359 -18.531 1 87.19 118 SER B O 1
ATOM 4241 N N . GLY B 1 119 ? -10.789 -10.812 -17.312 1 91.88 119 GLY B N 1
ATOM 4242 C CA . GLY B 1 119 ? -9.539 -11.094 -18 1 91.88 119 GLY B CA 1
ATOM 4243 C C . GLY B 1 119 ? -8.992 -12.484 -17.703 1 91.88 119 GLY B C 1
ATOM 4244 O O . GLY B 1 119 ? -8.492 -13.164 -18.594 1 91.88 119 GLY B O 1
ATOM 4245 N N . GLU B 1 120 ? -9.125 -12.914 -16.484 1 92.06 120 GLU B N 1
ATOM 4246 C CA . GLU B 1 120 ? -8.648 -14.234 -16.078 1 92.06 120 GLU B CA 1
ATOM 4247 C C . GLU B 1 120 ? -9.438 -15.336 -16.781 1 92.06 120 GLU B C 1
ATOM 4249 O O . GLU B 1 120 ? -8.852 -16.297 -17.281 1 92.06 120 GLU B O 1
ATOM 4254 N N . GLU B 1 121 ? -10.711 -15.18 -16.797 1 92.06 121 GLU B N 1
ATOM 4255 C CA . GLU B 1 121 ? -11.578 -16.156 -17.453 1 92.06 121 GLU B CA 1
ATOM 4256 C C . GLU B 1 121 ? -11.242 -16.25 -18.938 1 92.06 121 GLU B C 1
ATOM 4258 O O . GLU B 1 121 ? -11.219 -17.344 -19.5 1 92.06 121 GLU B O 1
ATOM 4263 N N . THR B 1 122 ? -11.047 -15.117 -19.516 1 95.5 122 THR B N 1
ATOM 4264 C CA . THR B 1 122 ? -10.758 -15.07 -20.953 1 95.5 122 THR B CA 1
ATOM 4265 C C . THR B 1 122 ? -9.445 -15.789 -21.25 1 95.5 122 THR B C 1
ATOM 4267 O O . THR B 1 122 ? -9.383 -16.609 -22.172 1 95.5 122 THR B O 1
ATOM 4270 N N . LEU B 1 123 ? -8.414 -15.516 -20.484 1 96.81 123 LEU B N 1
ATOM 4271 C CA . LEU B 1 123 ? -7.125 -16.156 -20.719 1 96.81 123 LEU B CA 1
ATOM 4272 C C . LEU B 1 123 ? -7.207 -17.656 -20.422 1 96.81 123 LEU B C 1
ATOM 4274 O O . LEU B 1 123 ? -6.547 -18.453 -21.094 1 96.81 123 LEU B O 1
ATOM 4278 N N . ASN B 1 124 ? -7.973 -18.016 -19.406 1 95.5 124 ASN B N 1
ATOM 4279 C CA . ASN B 1 124 ? -8.164 -19.422 -19.109 1 95.5 124 ASN B CA 1
ATOM 4280 C C . ASN B 1 124 ? -8.844 -20.156 -20.266 1 95.5 124 ASN B C 1
ATOM 4282 O O . ASN B 1 124 ? -8.469 -21.281 -20.609 1 95.5 124 ASN B O 1
ATOM 4286 N N . ASP B 1 125 ? -9.828 -19.516 -20.875 1 96.06 125 ASP B N 1
ATOM 4287 C CA . ASP B 1 125 ? -10.523 -20.078 -22.016 1 96.06 125 ASP B CA 1
ATOM 4288 C C . ASP B 1 125 ? -9.578 -20.234 -23.203 1 96.06 125 ASP B C 1
ATOM 4290 O O . ASP B 1 125 ? -9.594 -21.266 -23.891 1 96.06 125 ASP B O 1
ATOM 4294 N N . LEU B 1 126 ? -8.805 -19.25 -23.406 1 96.94 126 LEU B N 1
ATOM 4295 C CA . LEU B 1 126 ? -7.891 -19.234 -24.531 1 96.94 126 LEU B CA 1
ATOM 4296 C C . LEU B 1 126 ? -6.812 -20.312 -24.375 1 96.94 126 LEU B C 1
ATOM 4298 O O . LEU B 1 126 ? -6.312 -20.844 -25.359 1 96.94 126 LEU B O 1
ATOM 4302 N N . LEU B 1 127 ? -6.496 -20.641 -23.094 1 96.81 127 LEU B N 1
ATOM 4303 C CA . LEU B 1 127 ? -5.414 -21.578 -22.828 1 96.81 127 LEU B CA 1
ATOM 4304 C C . LEU B 1 127 ? -5.961 -22.906 -22.344 1 96.81 127 LEU B C 1
ATOM 4306 O O . LEU B 1 127 ? -5.238 -23.688 -21.719 1 96.81 127 LEU B O 1
ATOM 4310 N N . LYS B 1 128 ? -7.16 -23.188 -22.531 1 94.69 128 LYS B N 1
ATOM 4311 C CA . LYS B 1 128 ? -7.844 -24.359 -22.016 1 94.69 128 LYS B CA 1
ATOM 4312 C C . LYS B 1 128 ? -7.086 -25.641 -22.375 1 94.69 128 LYS B C 1
ATOM 4314 O O . LYS B 1 128 ? -7.02 -26.578 -21.562 1 94.69 128 LYS B O 1
ATOM 4319 N N . ASP B 1 129 ? -6.516 -25.703 -23.578 1 94 129 ASP B N 1
ATOM 4320 C CA . ASP B 1 129 ? -5.797 -26.891 -24.047 1 94 129 ASP B CA 1
ATOM 4321 C C . ASP B 1 129 ? -4.293 -26.734 -23.844 1 94 129 ASP B C 1
ATOM 4323 O O . ASP B 1 129 ? -3.512 -27.594 -24.266 1 94 129 ASP B O 1
ATOM 4327 N N . ASP B 1 130 ? -3.938 -25.609 -23.234 1 94.69 130 ASP B N 1
ATOM 4328 C CA . ASP B 1 130 ? -2.523 -25.281 -23.078 1 94.69 130 ASP B CA 1
ATOM 4329 C C . ASP B 1 130 ? -2.172 -25.062 -21.609 1 94.69 130 ASP B C 1
ATOM 4331 O O . ASP B 1 130 ? -1.371 -24.188 -21.281 1 94.69 130 ASP B O 1
ATOM 4335 N N . GLY B 1 131 ? -2.873 -25.781 -20.672 1 90.69 131 GLY B N 1
ATOM 4336 C CA . GLY B 1 131 ? -2.531 -25.734 -19.266 1 90.69 131 GLY B CA 1
ATOM 4337 C C . GLY B 1 131 ? -3.396 -24.766 -18.469 1 90.69 131 GLY B C 1
ATOM 4338 O O . GLY B 1 131 ? -3.295 -24.688 -17.25 1 90.69 131 GLY B O 1
ATOM 4339 N N . GLY B 1 132 ? -4.227 -24 -19.141 1 93.5 132 GLY B N 1
ATOM 4340 C CA . GLY B 1 132 ? -5.156 -23.109 -18.469 1 93.5 132 GLY B CA 1
ATOM 4341 C C . GLY B 1 132 ? -4.496 -21.859 -17.922 1 93.5 132 GLY B C 1
ATOM 4342 O O . GLY B 1 132 ? -3.326 -21.594 -18.203 1 93.5 132 GLY B O 1
ATOM 4343 N N . PHE B 1 133 ? -5.246 -21 -17.203 1 94.12 133 PHE B N 1
ATOM 4344 C CA . PHE B 1 133 ? -4.758 -19.766 -16.594 1 94.12 133 PHE B CA 1
ATOM 4345 C C . PHE B 1 133 ? -5.43 -19.531 -15.25 1 94.12 133 PHE B C 1
ATOM 4347 O O . PHE B 1 133 ? -6.656 -19.422 -15.172 1 94.12 133 PHE B O 1
ATOM 4354 N N . GLU B 1 134 ? -4.621 -19.516 -14.266 1 92 134 GLU B N 1
ATOM 4355 C CA . GLU B 1 134 ? -5.031 -19.188 -12.906 1 92 134 GLU B CA 1
ATOM 4356 C C . GLU B 1 134 ? -4.148 -18.094 -12.32 1 92 134 GLU B C 1
ATOM 4358 O O . GLU B 1 134 ? -2.92 -18.172 -12.398 1 92 134 GLU B O 1
ATOM 4363 N N . HIS B 1 135 ? -4.762 -17.125 -11.68 1 92.25 135 HIS B N 1
ATOM 4364 C CA . HIS B 1 135 ? -4.004 -15.953 -11.258 1 92.25 135 HIS B CA 1
ATOM 4365 C C . HIS B 1 135 ? -2.939 -16.328 -10.234 1 92.25 135 HIS B C 1
ATOM 4367 O O . HIS B 1 135 ? -1.861 -15.727 -10.211 1 92.25 135 HIS B O 1
ATOM 4373 N N . ASN B 1 136 ? -3.203 -17.297 -9.297 1 92 136 ASN B N 1
ATOM 4374 C CA . ASN B 1 136 ? -2.209 -17.656 -8.289 1 92 136 ASN B CA 1
ATOM 4375 C C . ASN B 1 136 ? -0.987 -18.312 -8.914 1 92 136 ASN B C 1
ATOM 4377 O O . ASN B 1 136 ? 0.146 -18.047 -8.508 1 92 136 ASN B O 1
ATOM 4381 N N . ILE B 1 137 ? -1.244 -19.156 -9.859 1 92.94 137 ILE B N 1
ATOM 4382 C CA . ILE B 1 137 ? -0.135 -19.797 -10.547 1 92.94 137 ILE B CA 1
ATOM 4383 C C . ILE B 1 137 ? 0.626 -18.781 -11.391 1 92.94 137 ILE B C 1
ATOM 4385 O O . ILE B 1 137 ? 1.854 -18.844 -11.484 1 92.94 137 ILE B O 1
ATOM 4389 N N . GLN B 1 138 ? -0.114 -17.938 -12.016 1 94.62 138 GLN B N 1
ATOM 4390 C CA . GLN B 1 138 ? 0.542 -16.859 -12.75 1 94.62 138 GLN B CA 1
ATOM 4391 C C . GLN B 1 138 ? 1.346 -15.961 -11.812 1 94.62 138 GLN B C 1
ATOM 4393 O O . GLN B 1 138 ? 2.404 -15.453 -12.188 1 94.62 138 GLN B O 1
ATOM 4398 N N . SER B 1 139 ? 0.82 -15.703 -10.578 1 96.5 139 SER B N 1
ATOM 4399 C CA . SER B 1 139 ? 1.58 -14.953 -9.586 1 96.5 139 SER B CA 1
ATOM 4400 C C . SER B 1 139 ? 2.906 -15.633 -9.273 1 96.5 139 SER B C 1
ATOM 4402 O O . SER B 1 139 ? 3.938 -14.977 -9.148 1 96.5 139 SER B O 1
ATOM 4404 N N . LEU B 1 140 ? 2.816 -16.953 -9.156 1 96.19 140 LEU B N 1
ATOM 4405 C CA . LEU B 1 140 ? 4.031 -17.719 -8.914 1 96.19 140 LEU B CA 1
ATOM 4406 C C . LEU B 1 140 ? 5.012 -17.562 -10.07 1 96.19 140 LEU B C 1
ATOM 4408 O O . LEU B 1 140 ? 6.215 -17.391 -9.852 1 96.19 140 LEU B O 1
ATOM 4412 N N . ARG B 1 141 ? 4.516 -17.641 -11.273 1 95.44 141 ARG B N 1
ATOM 4413 C CA . ARG B 1 141 ? 5.355 -17.484 -12.461 1 95.44 141 ARG B CA 1
ATOM 4414 C C . ARG B 1 141 ? 6.016 -16.109 -12.477 1 95.44 141 ARG B C 1
ATOM 4416 O O . ARG B 1 141 ? 7.18 -15.969 -12.852 1 95.44 141 ARG B O 1
ATOM 4423 N N . VAL B 1 142 ? 5.281 -15.125 -12.047 1 96.81 142 VAL B N 1
ATOM 4424 C CA . VAL B 1 142 ? 5.781 -13.75 -12.008 1 96.81 142 VAL B CA 1
ATOM 4425 C C . VAL B 1 142 ? 6.961 -13.656 -11.047 1 96.81 142 VAL B C 1
ATOM 4427 O O . VAL B 1 142 ? 8.023 -13.148 -11.398 1 96.81 142 VAL B O 1
ATOM 4430 N N . VAL B 1 143 ? 6.836 -14.211 -9.852 1 97.5 143 VAL B N 1
ATOM 4431 C CA . VAL B 1 143 ? 7.863 -14.023 -8.828 1 97.5 143 VAL B CA 1
ATOM 4432 C C . VAL B 1 143 ? 9.023 -14.977 -9.078 1 97.5 143 VAL B C 1
ATOM 4434 O O . VAL B 1 143 ? 10.156 -14.703 -8.672 1 97.5 143 VAL B O 1
ATOM 4437 N N . ASP B 1 144 ? 8.781 -16.062 -9.836 1 96.19 144 ASP B N 1
ATOM 4438 C CA . ASP B 1 144 ? 9.828 -17.062 -10.07 1 96.19 144 ASP B CA 1
ATOM 4439 C C . ASP B 1 144 ? 10.602 -16.75 -11.344 1 96.19 144 ASP B C 1
ATOM 4441 O O . ASP B 1 144 ? 11.781 -17.094 -11.461 1 96.19 144 ASP B O 1
ATOM 4445 N N . PHE B 1 145 ? 9.859 -16.047 -12.281 1 93.75 145 PHE B N 1
ATOM 4446 C CA . PHE B 1 145 ? 10.469 -16.078 -13.609 1 93.75 145 PHE B CA 1
ATOM 4447 C C . PHE B 1 145 ? 10.227 -14.781 -14.352 1 93.75 145 PHE B C 1
ATOM 4449 O O . PHE B 1 145 ? 11.117 -14.258 -15.023 1 93.75 145 PHE B O 1
ATOM 4456 N N . LEU B 1 146 ? 9.133 -14.148 -14.344 1 93.5 146 LEU B N 1
ATOM 4457 C CA . LEU B 1 146 ? 8.734 -13.102 -15.281 1 93.5 146 LEU B CA 1
ATOM 4458 C C . LEU B 1 146 ? 9.281 -11.75 -14.844 1 93.5 146 LEU B C 1
ATOM 4460 O O . LEU B 1 146 ? 9.664 -10.93 -15.68 1 93.5 146 LEU B O 1
ATOM 4464 N N . GLU B 1 147 ? 9.242 -11.477 -13.516 1 92.19 147 GLU B N 1
ATOM 4465 C CA . GLU B 1 147 ? 9.781 -10.203 -13.039 1 92.19 147 GLU B CA 1
ATOM 4466 C C . GLU B 1 147 ? 11.289 -10.125 -13.258 1 92.19 147 GLU B C 1
ATOM 4468 O O . GLU B 1 147 ? 12.008 -11.094 -13.016 1 92.19 147 GLU B O 1
ATOM 4473 N N . LYS B 1 148 ? 11.742 -8.984 -13.836 1 85.06 148 LYS B N 1
ATOM 4474 C CA . LYS B 1 148 ? 13.164 -8.766 -14.062 1 85.06 148 LYS B CA 1
ATOM 4475 C C . LYS B 1 148 ? 13.703 -7.641 -13.18 1 85.06 148 LYS B C 1
ATOM 4477 O O . LYS B 1 148 ? 13.531 -6.461 -13.5 1 85.06 148 LYS B O 1
ATOM 4482 N N . ARG B 1 149 ? 14.344 -8.023 -12.203 1 82.25 149 ARG B N 1
ATOM 4483 C CA . ARG B 1 149 ? 14.859 -7.02 -11.273 1 82.25 149 ARG B CA 1
ATOM 4484 C C . ARG B 1 149 ? 16.312 -7.293 -10.922 1 82.25 149 ARG B C 1
ATOM 4486 O O . ARG B 1 149 ? 17.031 -6.395 -10.477 1 82.25 149 ARG B O 1
ATOM 4493 N N . TYR B 1 150 ? 16.719 -8.508 -11.195 1 81.5 150 TYR B N 1
ATOM 4494 C CA . TYR B 1 150 ? 18.078 -8.914 -10.805 1 81.5 150 TYR B CA 1
ATOM 4495 C C . TYR B 1 150 ? 18.859 -9.391 -12.016 1 81.5 150 TYR B C 1
ATOM 4497 O O . TYR B 1 150 ? 18.297 -9.961 -12.953 1 81.5 150 TYR B O 1
ATOM 4505 N N . GLN B 1 151 ? 20.094 -9.141 -11.984 1 77.69 151 GLN B N 1
ATOM 4506 C CA . GLN B 1 151 ? 20.938 -9.484 -13.125 1 77.69 151 GLN B CA 1
ATOM 4507 C C . GLN B 1 151 ? 21.219 -10.984 -13.164 1 77.69 151 GLN B C 1
ATOM 4509 O O . GLN B 1 151 ? 21.312 -11.578 -14.242 1 77.69 151 GLN B O 1
ATOM 4514 N N . ARG B 1 152 ? 21.312 -11.602 -12.016 1 81.62 152 ARG B N 1
ATOM 4515 C CA . ARG B 1 152 ? 21.812 -12.969 -11.93 1 81.62 152 ARG B CA 1
ATOM 4516 C C . ARG B 1 152 ? 20.688 -13.977 -12.18 1 81.62 152 ARG B C 1
ATOM 4518 O O . ARG B 1 152 ? 20.953 -15.133 -12.508 1 81.62 152 ARG B O 1
ATOM 4525 N N . TYR B 1 153 ? 19.5 -13.547 -11.977 1 87.94 153 TYR B N 1
ATOM 4526 C CA . TYR B 1 153 ? 18.391 -14.469 -12.148 1 87.94 153 TYR B CA 1
ATOM 4527 C C . TYR B 1 153 ? 17.094 -13.711 -12.453 1 87.94 153 TYR B C 1
ATOM 4529 O O . TYR B 1 153 ? 17.016 -12.5 -12.227 1 87.94 153 TYR B O 1
ATOM 4537 N N . ASP B 1 154 ? 16.156 -14.453 -13 1 89.75 154 ASP B N 1
ATOM 4538 C CA . ASP B 1 154 ? 14.812 -13.922 -13.227 1 89.75 154 ASP B CA 1
ATOM 4539 C C . ASP B 1 154 ? 13.938 -14.102 -11.984 1 89.75 154 ASP B C 1
ATOM 4541 O O . ASP B 1 154 ? 14.258 -14.914 -11.109 1 89.75 154 ASP B O 1
ATOM 4545 N N . GLY B 1 155 ? 12.922 -13.281 -11.953 1 94.06 155 GLY B N 1
ATOM 4546 C CA . GLY B 1 155 ? 12.016 -13.383 -10.828 1 94.06 155 GLY B CA 1
ATOM 4547 C C . GLY B 1 155 ? 12.5 -12.641 -9.594 1 94.06 155 GLY B C 1
ATOM 4548 O O . GLY B 1 155 ? 13.383 -11.781 -9.695 1 94.06 155 GLY B O 1
ATOM 4549 N N . LEU B 1 156 ? 11.938 -12.945 -8.43 1 95.88 156 LEU B N 1
ATOM 4550 C CA . LEU B 1 156 ? 12.234 -12.219 -7.207 1 95.88 156 LEU B CA 1
ATOM 4551 C C . LEU B 1 156 ? 12.977 -13.109 -6.211 1 95.88 156 LEU B C 1
ATOM 4553 O O . LEU B 1 156 ? 13.375 -12.648 -5.141 1 95.88 156 LEU B O 1
ATOM 4557 N N . ASN B 1 157 ? 13.164 -14.359 -6.531 1 96.69 157 ASN B N 1
ATOM 4558 C CA . ASN B 1 157 ? 13.883 -15.312 -5.695 1 96.69 157 ASN B CA 1
ATOM 4559 C C . ASN B 1 157 ? 13.359 -15.312 -4.262 1 96.69 157 ASN B C 1
ATOM 4561 O O . ASN B 1 157 ? 14.125 -15.133 -3.314 1 96.69 157 ASN B O 1
ATOM 4565 N N . LEU B 1 158 ? 12.031 -15.539 -4.148 1 97.94 158 LEU B N 1
ATOM 4566 C CA . LEU B 1 158 ? 11.398 -15.539 -2.832 1 97.94 158 LEU B CA 1
ATOM 4567 C C . LEU B 1 158 ? 11.656 -16.844 -2.104 1 97.94 158 LEU B C 1
ATOM 4569 O O . LEU B 1 158 ? 12.094 -17.828 -2.715 1 97.94 158 LEU B O 1
ATOM 4573 N N . CYS B 1 159 ? 11.469 -16.844 -0.787 1 97.88 159 CYS B N 1
ATOM 4574 C CA . CYS B 1 159 ? 11.625 -18.047 0.038 1 97.88 159 CYS B CA 1
ATOM 4575 C C . CYS B 1 159 ? 10.578 -19.094 -0.324 1 97.88 159 CYS B C 1
ATOM 4577 O O . CYS B 1 159 ? 9.508 -18.766 -0.838 1 97.88 159 CYS B O 1
ATOM 4579 N N . PHE B 1 160 ? 10.859 -20.281 -0.017 1 97.19 160 PHE B N 1
ATOM 4580 C CA . PHE B 1 160 ? 10 -21.422 -0.322 1 97.19 160 PHE B CA 1
ATOM 4581 C C . PHE B 1 160 ? 8.602 -21.203 0.253 1 97.19 160 PHE B C 1
ATOM 4583 O O . PHE B 1 160 ? 7.602 -21.422 -0.441 1 97.19 160 PHE B O 1
ATOM 4590 N N . GLU B 1 161 ? 8.547 -20.828 1.528 1 97.38 161 GLU B N 1
ATOM 4591 C CA . GLU B 1 161 ? 7.266 -20.703 2.223 1 97.38 161 GLU B CA 1
ATOM 4592 C C . GLU B 1 161 ? 6.383 -19.641 1.577 1 97.38 161 GLU B C 1
ATOM 4594 O O . GLU B 1 161 ? 5.164 -19.812 1.479 1 97.38 161 GLU B O 1
ATOM 4599 N N . THR B 1 162 ? 7.008 -18.516 1.153 1 98.25 162 THR B N 1
ATOM 4600 C CA . THR B 1 162 ? 6.262 -17.469 0.458 1 98.25 162 THR B CA 1
ATOM 4601 C C . THR B 1 162 ? 5.715 -17.984 -0.868 1 98.25 162 THR B C 1
ATOM 4603 O O . THR B 1 162 ? 4.535 -17.797 -1.176 1 98.25 162 THR B O 1
ATOM 4606 N N . ARG B 1 163 ? 6.543 -18.719 -1.594 1 97.5 163 ARG B N 1
ATOM 4607 C CA . ARG B 1 163 ? 6.145 -19.281 -2.881 1 97.5 163 ARG B CA 1
ATOM 4608 C C . ARG B 1 163 ? 5.031 -20.297 -2.709 1 97.5 163 ARG B C 1
ATOM 4610 O O . ARG B 1 163 ? 4.09 -20.344 -3.502 1 97.5 163 ARG B O 1
ATOM 4617 N N . GLU B 1 164 ? 5.164 -21.078 -1.714 1 96.31 164 GLU B N 1
ATOM 4618 C CA . GLU B 1 164 ? 4.121 -22.047 -1.426 1 96.31 164 GLU B CA 1
ATOM 4619 C C . GLU B 1 164 ? 2.789 -21.375 -1.13 1 96.31 164 GLU B C 1
ATOM 4621 O O . GLU B 1 164 ? 1.739 -21.812 -1.604 1 96.31 164 GLU B O 1
ATOM 4626 N N . GLY B 1 165 ? 2.838 -20.312 -0.271 1 96.5 165 GLY B N 1
ATOM 4627 C CA . GLY B 1 165 ? 1.628 -19.562 0.032 1 96.5 165 GLY B CA 1
ATOM 4628 C C . GLY B 1 165 ? 0.954 -18.984 -1.201 1 96.5 165 GLY B C 1
ATOM 4629 O O . GLY B 1 165 ? -0.275 -18.984 -1.298 1 96.5 165 GLY B O 1
ATOM 4630 N N . ILE B 1 166 ? 1.745 -18.547 -2.145 1 96.19 166 ILE B N 1
ATOM 4631 C CA . ILE B 1 166 ? 1.234 -18.016 -3.4 1 96.19 166 ILE B CA 1
ATOM 4632 C C . ILE B 1 166 ? 0.583 -19.125 -4.215 1 96.19 166 ILE B C 1
ATOM 4634 O O . ILE B 1 166 ? -0.552 -18.984 -4.676 1 96.19 166 ILE B O 1
ATOM 4638 N N . ALA B 1 167 ? 1.268 -20.234 -4.328 1 94.25 167 ALA B N 1
ATOM 4639 C CA . ALA B 1 167 ? 0.842 -21.344 -5.168 1 94.25 167 ALA B CA 1
ATOM 4640 C C . ALA B 1 167 ? -0.434 -21.984 -4.625 1 94.25 167 ALA B C 1
ATOM 4642 O O . ALA B 1 167 ? -1.271 -22.469 -5.391 1 94.25 167 ALA B O 1
ATOM 4643 N N . ARG B 1 168 ? -0.541 -21.969 -3.332 1 92.31 168 ARG B N 1
ATOM 4644 C CA . ARG B 1 168 ? -1.649 -22.688 -2.711 1 92.31 168 ARG B CA 1
ATOM 4645 C C . ARG B 1 168 ? -2.775 -21.734 -2.332 1 92.31 168 ARG B C 1
ATOM 4647 O O . ARG B 1 168 ? -3.645 -22.078 -1.527 1 92.31 168 ARG B O 1
ATOM 4654 N N . HIS B 1 169 ? -2.611 -20.562 -2.816 1 87.31 169 HIS B N 1
ATOM 4655 C CA . HIS B 1 169 ? -3.688 -19.609 -2.574 1 87.31 169 HIS B CA 1
ATOM 4656 C C . HIS B 1 169 ? -5.012 -20.109 -3.141 1 87.31 169 HIS B C 1
ATOM 4658 O O . HIS B 1 169 ? -5.121 -20.359 -4.344 1 87.31 169 HIS B O 1
ATOM 4664 N N . ASN B 1 170 ? -5.875 -20.422 -2.301 1 74.75 170 ASN B N 1
ATOM 4665 C CA . ASN B 1 170 ? -7.172 -20.953 -2.715 1 74.75 170 ASN B CA 1
ATOM 4666 C C . ASN B 1 170 ? -8.32 -20.25 -1.998 1 74.75 170 ASN B C 1
ATOM 4668 O O . ASN B 1 170 ? -8.141 -19.734 -0.89 1 74.75 170 ASN B O 1
ATOM 4672 N N . THR B 1 171 ? -9.195 -19.984 -2.775 1 62.75 171 THR B N 1
ATOM 4673 C CA . THR B 1 171 ? -10.438 -19.5 -2.186 1 62.75 171 THR B CA 1
ATOM 4674 C C . THR B 1 171 ? -11.555 -20.531 -2.393 1 62.75 171 THR B C 1
ATOM 4676 O O . THR B 1 171 ? -11.305 -21.641 -2.834 1 62.75 171 THR B O 1
ATOM 4679 N N . THR B 1 172 ? -12.594 -20.312 -1.823 1 49.09 172 THR B N 1
ATOM 4680 C CA . THR B 1 172 ? -13.742 -21.188 -1.988 1 49.09 172 THR B CA 1
ATOM 4681 C C . THR B 1 172 ? -14.008 -21.469 -3.467 1 49.09 172 THR B C 1
ATOM 4683 O O . THR B 1 172 ? -14.586 -22.5 -3.818 1 49.09 172 THR B O 1
ATOM 4686 N N . HIS B 1 173 ? -13.359 -20.656 -4.164 1 48.44 173 HIS B N 1
ATOM 4687 C CA . HIS B 1 173 ? -13.695 -20.75 -5.578 1 48.44 173 HIS B CA 1
ATOM 4688 C C . HIS B 1 173 ? -12.492 -21.188 -6.406 1 48.44 173 HIS B C 1
ATOM 4690 O O . HIS B 1 173 ? -12.641 -21.609 -7.555 1 48.44 173 HIS B O 1
ATOM 4696 N N . ASP B 1 174 ? -11.391 -21.016 -5.699 1 58 174 ASP B N 1
ATOM 4697 C CA . ASP B 1 174 ? -10.18 -21.281 -6.477 1 58 174 ASP B CA 1
ATOM 4698 C C . ASP B 1 174 ? -9.453 -22.516 -5.961 1 58 174 ASP B C 1
ATOM 4700 O O . ASP B 1 174 ? -9.18 -22.625 -4.766 1 58 174 ASP B O 1
ATOM 4704 N N . HIS B 1 175 ? -9.43 -23.516 -6.754 1 61.84 175 HIS B N 1
ATOM 4705 C CA . HIS B 1 175 ? -8.648 -24.703 -6.438 1 61.84 175 HIS B CA 1
ATOM 4706 C C . HIS B 1 175 ? -7.504 -24.891 -7.426 1 61.84 175 HIS B C 1
ATOM 4708 O O . HIS B 1 175 ? -7.672 -25.531 -8.469 1 61.84 175 HIS B O 1
ATOM 4714 N N . PRO B 1 176 ? -6.449 -24.281 -6.973 1 64.5 176 PRO B N 1
ATOM 4715 C CA . PRO B 1 176 ? -5.344 -24.219 -7.93 1 64.5 176 PRO B CA 1
ATOM 4716 C C . PRO B 1 176 ? -4.73 -25.594 -8.219 1 64.5 176 PRO B C 1
ATOM 4718 O O . PRO B 1 176 ? -4.793 -26.484 -7.375 1 64.5 176 PRO B O 1
ATOM 4721 N N . ASP B 1 177 ? -4.359 -25.766 -9.406 1 77.19 177 ASP B N 1
ATOM 4722 C CA . ASP B 1 177 ? -3.443 -26.844 -9.742 1 77.19 177 ASP B CA 1
ATOM 4723 C C . ASP B 1 177 ? -2.037 -26.562 -9.219 1 77.19 177 ASP B C 1
ATOM 4725 O O . ASP B 1 177 ? -1.155 -26.156 -9.977 1 77.19 177 ASP B O 1
ATOM 4729 N N . THR B 1 178 ? -1.836 -26.859 -7.879 1 83.38 178 THR B N 1
ATOM 4730 C CA . THR B 1 178 ? -0.588 -26.531 -7.195 1 83.38 178 THR B CA 1
ATOM 4731 C C . THR B 1 178 ? 0.55 -27.406 -7.703 1 83.38 178 THR B C 1
ATOM 4733 O O . THR B 1 178 ? 0.404 -28.641 -7.797 1 83.38 178 THR B O 1
ATOM 4736 N N . PRO B 1 179 ? 1.648 -26.828 -8.039 1 89.06 179 PRO B N 1
ATOM 4737 C CA . PRO B 1 179 ? 2.809 -27.625 -8.445 1 89.06 179 PRO B CA 1
ATOM 4738 C C . PRO B 1 179 ? 3.207 -28.672 -7.398 1 89.06 179 PRO B C 1
ATOM 4740 O O . PRO B 1 179 ? 3.068 -28.422 -6.199 1 89.06 179 PRO B O 1
ATOM 4743 N N . PRO B 1 180 ? 3.695 -29.75 -7.867 1 89.06 180 PRO B N 1
ATOM 4744 C CA . PRO B 1 180 ? 4.012 -30.859 -6.973 1 89.06 180 PRO B CA 1
ATOM 4745 C C . PRO B 1 180 ? 5 -30.469 -5.875 1 89.06 180 PRO B C 1
ATOM 4747 O O . PRO B 1 180 ? 4.926 -30.984 -4.758 1 89.06 180 PRO B O 1
ATOM 4750 N N . GLU B 1 181 ? 5.855 -29.562 -6.168 1 90.88 181 GLU B N 1
ATOM 4751 C CA . GLU B 1 181 ? 6.879 -29.188 -5.199 1 90.88 181 GLU B CA 1
ATOM 4752 C C . GLU B 1 181 ? 6.258 -28.547 -3.963 1 90.88 181 GLU B C 1
ATOM 4754 O O . GLU B 1 181 ? 6.883 -28.484 -2.902 1 90.88 181 GLU B O 1
ATOM 4759 N N . PHE B 1 182 ? 5.035 -28.094 -4.074 1 92.25 182 PHE B N 1
ATOM 4760 C CA . PHE B 1 182 ? 4.387 -27.422 -2.953 1 92.25 182 PHE B CA 1
ATOM 4761 C C . PHE B 1 182 ? 3.305 -28.312 -2.344 1 92.25 182 PHE B C 1
ATOM 4763 O O . PHE B 1 182 ? 2.422 -27.828 -1.636 1 92.25 182 PHE B O 1
ATOM 4770 N N . GLN B 1 183 ? 3.348 -29.641 -2.617 1 87.38 183 GLN B N 1
ATOM 4771 C CA . GLN B 1 183 ? 2.301 -30.547 -2.146 1 87.38 183 GLN B CA 1
ATOM 4772 C C . GLN B 1 183 ? 2.84 -31.516 -1.098 1 87.38 183 GLN B C 1
ATOM 4774 O O . GLN B 1 183 ? 2.297 -32.594 -0.915 1 87.38 183 GLN B O 1
ATOM 4779 N N . ASN B 1 184 ? 3.938 -31.094 -0.448 1 86 184 ASN B N 1
ATOM 4780 C CA . ASN B 1 184 ? 4.566 -31.969 0.537 1 86 184 ASN B CA 1
ATOM 4781 C C . ASN B 1 184 ? 3.67 -32.188 1.752 1 86 184 ASN B C 1
ATOM 4783 O O . ASN B 1 184 ? 3.836 -33.156 2.488 1 86 184 ASN B O 1
ATOM 4787 N N . TYR B 1 185 ? 2.803 -31.281 2.08 1 88.44 185 TYR B N 1
ATOM 4788 C CA . TYR B 1 185 ? 1.85 -31.375 3.182 1 88.44 185 TYR B CA 1
ATOM 4789 C C . TYR B 1 185 ? 0.418 -31.234 2.676 1 88.44 185 TYR B C 1
ATOM 4791 O O . TYR B 1 185 ? 0.184 -30.734 1.575 1 88.44 185 TYR B O 1
ATOM 4799 N N . SER B 1 186 ? -0.453 -31.734 3.482 1 89.94 186 SER B N 1
ATOM 4800 C CA . SER B 1 186 ? -1.865 -31.656 3.125 1 89.94 186 SER B CA 1
ATOM 4801 C C . SER B 1 186 ? -2.328 -30.203 3.045 1 89.94 186 SER B C 1
ATOM 4803 O O . SER B 1 186 ? -3.102 -29.844 2.156 1 89.94 186 SER B O 1
ATOM 4805 N N . GLN B 1 187 ? -1.797 -29.438 4.012 1 91.25 187 GLN B N 1
ATOM 4806 C CA . GLN B 1 187 ? -2.201 -28.047 4.059 1 91.25 187 GLN B CA 1
ATOM 4807 C C . GLN B 1 187 ? -0.993 -27.109 3.961 1 91.25 187 GLN B C 1
ATOM 4809 O O . GLN B 1 187 ? 0.127 -27.516 4.289 1 91.25 187 GLN B O 1
ATOM 4814 N N . ALA B 1 188 ? -1.279 -25.922 3.494 1 92.69 188 ALA B N 1
ATOM 4815 C CA . ALA B 1 188 ? -0.25 -24.875 3.523 1 92.69 188 ALA B CA 1
ATOM 4816 C C . ALA B 1 188 ? 0.017 -24.422 4.949 1 92.69 188 ALA B C 1
ATOM 4818 O O . ALA B 1 188 ? -0.652 -24.859 5.891 1 92.69 188 ALA B O 1
ATOM 4819 N N . SER B 1 189 ? 1.026 -23.609 5.164 1 96 189 SER B N 1
ATOM 4820 C CA . SER B 1 189 ? 1.325 -23.047 6.48 1 96 189 SER B CA 1
ATOM 4821 C C . SER B 1 189 ? 0.144 -22.25 7.023 1 96 189 SER B C 1
ATOM 4823 O O . SER B 1 189 ? -0.724 -21.828 6.262 1 96 189 SER B O 1
ATOM 4825 N N . LEU B 1 190 ? 0.053 -22.109 8.32 1 97.81 190 LEU B N 1
ATOM 4826 C CA . LEU B 1 190 ? -1.011 -21.312 8.914 1 97.81 190 LEU B CA 1
ATOM 4827 C C . LEU B 1 190 ? -0.967 -19.875 8.391 1 97.81 190 LEU B C 1
ATOM 4829 O O . LEU B 1 190 ? -2.01 -19.234 8.242 1 97.81 190 LEU B O 1
ATOM 4833 N N . GLU B 1 191 ? 0.256 -19.359 8.141 1 98.38 191 GLU B N 1
ATOM 4834 C CA . GLU B 1 191 ? 0.412 -18.031 7.555 1 98.38 191 GLU B CA 1
ATOM 4835 C C . GLU B 1 191 ? -0.283 -17.938 6.199 1 98.38 191 GLU B C 1
ATOM 4837 O O . GLU B 1 191 ? -0.93 -16.938 5.895 1 98.38 191 GLU B O 1
ATOM 4842 N N . ALA B 1 192 ? -0.155 -18.984 5.395 1 97.12 192 ALA B N 1
ATOM 4843 C CA . ALA B 1 192 ? -0.818 -19 4.094 1 97.12 192 ALA B CA 1
ATOM 4844 C C . ALA B 1 192 ? -2.334 -19.094 4.25 1 97.12 192 ALA B C 1
ATOM 4846 O O . ALA B 1 192 ? -3.08 -18.438 3.52 1 97.12 192 ALA B O 1
ATOM 4847 N N . GLN B 1 193 ? -2.773 -19.922 5.188 1 96.5 193 GLN B N 1
ATOM 4848 C CA . GLN B 1 193 ? -4.203 -20.078 5.43 1 96.5 193 GLN B CA 1
ATOM 4849 C C . GLN B 1 193 ? -4.84 -18.766 5.863 1 96.5 193 GLN B C 1
ATOM 4851 O O . GLN B 1 193 ? -5.969 -18.453 5.48 1 96.5 193 GLN B O 1
ATOM 4856 N N . VAL B 1 194 ? -4.098 -17.984 6.641 1 96.75 194 VAL B N 1
ATOM 4857 C CA . VAL B 1 194 ? -4.555 -16.688 7.113 1 96.75 194 VAL B CA 1
ATOM 4858 C C . VAL B 1 194 ? -4.809 -15.766 5.922 1 96.75 194 VAL B C 1
ATOM 4860 O O . VAL B 1 194 ? -5.805 -15.039 5.895 1 96.75 194 VAL B O 1
ATOM 4863 N N . VAL B 1 195 ? -3.939 -15.758 4.953 1 97.12 195 VAL B N 1
ATOM 4864 C CA . VAL B 1 195 ? -4.094 -14.914 3.771 1 97.12 195 VAL B CA 1
ATOM 4865 C C . VAL B 1 195 ? -5.281 -15.398 2.941 1 97.12 195 VAL B C 1
ATOM 4867 O O . VAL B 1 195 ? -6.047 -14.594 2.412 1 97.12 195 VAL B O 1
ATOM 4870 N N . ASN B 1 196 ? -5.473 -16.703 2.867 1 94.38 196 ASN B N 1
ATOM 4871 C CA . ASN B 1 196 ? -6.57 -17.281 2.102 1 94.38 196 ASN B CA 1
ATOM 4872 C C . ASN B 1 196 ? -7.926 -16.828 2.633 1 94.38 196 ASN B C 1
ATOM 4874 O O . ASN B 1 196 ? -8.859 -16.609 1.859 1 94.38 196 ASN B O 1
ATOM 4878 N N . ILE B 1 197 ? -8.039 -16.688 3.912 1 93.31 197 ILE B N 1
ATOM 4879 C CA . ILE B 1 197 ? -9.32 -16.297 4.488 1 93.31 197 ILE B CA 1
ATOM 4880 C C . ILE B 1 197 ? -9.445 -14.773 4.465 1 93.31 197 ILE B C 1
ATOM 4882 O O . ILE B 1 197 ? -10.555 -14.242 4.34 1 93.31 197 ILE B O 1
ATOM 4886 N N . ALA B 1 198 ? -8.336 -14.055 4.578 1 94.88 198 ALA B N 1
ATOM 4887 C CA . ALA B 1 198 ? -8.328 -12.594 4.551 1 94.88 198 ALA B CA 1
ATOM 4888 C C . ALA B 1 198 ? -8.812 -12.062 3.203 1 94.88 198 ALA B C 1
ATOM 4890 O O . ALA B 1 198 ? -9.477 -11.031 3.135 1 94.88 198 ALA B O 1
ATOM 4891 N N . ASP B 1 199 ? -8.523 -12.781 2.139 1 92.75 199 ASP B N 1
ATOM 4892 C CA . ASP B 1 199 ? -8.805 -12.344 0.777 1 92.75 199 ASP B CA 1
ATOM 4893 C C . ASP B 1 199 ? -10.305 -12.195 0.546 1 92.75 199 ASP B C 1
ATOM 4895 O O . ASP B 1 199 ? -10.789 -11.102 0.256 1 92.75 199 ASP B O 1
ATOM 4899 N N . PRO B 1 200 ? -11.102 -13.25 0.736 1 89.31 200 PRO B N 1
ATOM 4900 C CA . PRO B 1 200 ? -12.547 -13.086 0.523 1 89.31 200 PRO B CA 1
ATOM 4901 C C . PRO B 1 200 ? -13.18 -12.109 1.51 1 89.31 200 PRO B C 1
ATOM 4903 O O . PRO B 1 200 ? -14.148 -11.422 1.167 1 89.31 200 PRO B O 1
ATOM 4906 N N . LEU B 1 201 ? -12.648 -11.977 2.703 1 89.31 201 LEU B N 1
ATOM 4907 C CA . LEU B 1 201 ? -13.172 -11.008 3.66 1 89.31 201 LEU B CA 1
ATOM 4908 C C . LEU B 1 201 ? -12.984 -9.578 3.15 1 89.31 201 LEU B C 1
ATOM 4910 O O . LEU B 1 201 ? -13.906 -8.766 3.213 1 89.31 201 LEU B O 1
ATOM 4914 N N . ALA B 1 202 ? -11.742 -9.352 2.697 1 90.19 202 ALA B N 1
ATOM 4915 C CA . ALA B 1 202 ? -11.445 -8.031 2.156 1 90.19 202 ALA B CA 1
ATOM 4916 C C . ALA B 1 202 ? -12.297 -7.738 0.923 1 90.19 202 ALA B C 1
ATOM 4918 O O . ALA B 1 202 ? -12.812 -6.629 0.765 1 90.19 202 ALA B O 1
ATOM 4919 N N . TYR B 1 203 ? -12.438 -8.719 0.136 1 84.75 203 TYR B N 1
ATOM 4920 C CA . TYR B 1 203 ? -13.195 -8.586 -1.1 1 84.75 203 TYR B CA 1
ATOM 4921 C C . TYR B 1 203 ? -14.656 -8.25 -0.807 1 84.75 203 TYR B C 1
ATOM 4923 O O . TYR B 1 203 ? -15.227 -7.34 -1.412 1 84.75 203 TYR B O 1
ATOM 4931 N N . CYS B 1 204 ? -15.234 -8.914 0.048 1 83.69 204 CYS B N 1
ATOM 4932 C CA . CYS B 1 204 ? -16.641 -8.734 0.384 1 83.69 204 CYS B CA 1
ATOM 4933 C C . CYS B 1 204 ? -16.875 -7.355 0.984 1 83.69 204 CYS B C 1
ATOM 4935 O O . CYS B 1 204 ? -17.844 -6.68 0.625 1 83.69 204 CYS B O 1
ATOM 4937 N N . ALA B 1 205 ? -16.062 -6.973 1.887 1 83.81 205 ALA B N 1
ATOM 4938 C CA . ALA B 1 205 ? -16.203 -5.684 2.564 1 83.81 205 ALA B CA 1
ATOM 4939 C C . ALA B 1 205 ? -16.062 -4.527 1.578 1 83.81 205 ALA B C 1
ATOM 4941 O O . ALA B 1 205 ? -16.859 -3.586 1.604 1 83.81 205 ALA B O 1
ATOM 4942 N N . HIS B 1 206 ? -15.125 -4.645 0.785 1 82.38 206 HIS B N 1
ATOM 4943 C CA . HIS B 1 206 ? -14.859 -3.541 -0.134 1 82.38 206 HIS B CA 1
ATOM 4944 C C . HIS B 1 206 ? -15.93 -3.465 -1.219 1 82.38 206 HIS B C 1
ATOM 4946 O O . HIS B 1 206 ? -16.359 -2.373 -1.596 1 82.38 206 HIS B O 1
ATOM 4952 N N . ASP B 1 207 ? -16.312 -4.602 -1.698 1 81.44 207 ASP B N 1
ATOM 4953 C CA . ASP B 1 207 ? -17.359 -4.609 -2.711 1 81.44 207 ASP B CA 1
ATOM 4954 C C . ASP B 1 207 ? -18.656 -4.031 -2.158 1 81.44 207 ASP B C 1
ATOM 4956 O O . ASP B 1 207 ? -19.375 -3.311 -2.859 1 81.44 207 ASP B O 1
ATOM 4960 N N . LEU B 1 208 ? -18.922 -4.402 -0.982 1 85.69 208 LEU B N 1
ATOM 4961 C CA . LEU B 1 208 ? -20.109 -3.873 -0.327 1 85.69 208 LEU B CA 1
ATOM 4962 C C . LEU B 1 208 ? -20.031 -2.354 -0.2 1 85.69 208 LEU B C 1
ATOM 4964 O O . LEU B 1 208 ? -21 -1.651 -0.506 1 85.69 208 LEU B O 1
ATOM 4968 N N . GLU B 1 209 ? -18.906 -1.901 0.211 1 84.69 209 GLU B N 1
ATOM 4969 C CA . GLU B 1 209 ? -18.703 -0.465 0.371 1 84.69 209 GLU B CA 1
ATOM 4970 C C . GLU B 1 209 ? -18.844 0.264 -0.962 1 84.69 209 GLU B C 1
ATOM 4972 O O . GLU B 1 209 ? -19.5 1.309 -1.041 1 84.69 209 GLU B O 1
ATOM 4977 N N . ASP B 1 210 ? -18.25 -0.301 -1.93 1 78.5 210 ASP B N 1
ATOM 4978 C CA . ASP B 1 210 ? -18.281 0.311 -3.254 1 78.5 210 ASP B CA 1
ATOM 4979 C C . ASP B 1 210 ? -19.703 0.301 -3.818 1 78.5 210 ASP B C 1
ATOM 4981 O O . ASP B 1 210 ? -20.141 1.269 -4.449 1 78.5 210 ASP B O 1
ATOM 4985 N N . ALA B 1 211 ? -20.375 -0.801 -3.656 1 80.69 211 ALA B N 1
ATOM 4986 C CA . ALA B 1 211 ? -21.734 -0.928 -4.145 1 80.69 211 ALA B CA 1
ATOM 4987 C C . ALA B 1 211 ? -22.656 0.093 -3.479 1 80.69 211 ALA B C 1
ATOM 4989 O O . ALA B 1 211 ? -23.531 0.675 -4.133 1 80.69 211 ALA B O 1
ATOM 4990 N N . LEU B 1 212 ? -22.484 0.291 -2.199 1 82.62 212 LEU B N 1
ATOM 4991 C CA . LEU B 1 212 ? -23.281 1.256 -1.448 1 82.62 212 LEU B CA 1
ATOM 4992 C C . LEU B 1 212 ? -22.938 2.684 -1.867 1 82.62 212 LEU B C 1
ATOM 4994 O O . LEU B 1 212 ? -23.844 3.498 -2.092 1 82.62 212 LEU B O 1
ATOM 4998 N N . ASN B 1 213 ? -21.672 2.939 -2.064 1 76.31 213 ASN B N 1
ATOM 4999 C CA . ASN B 1 213 ? -21.203 4.277 -2.426 1 76.31 213 ASN B CA 1
ATOM 5000 C C . ASN B 1 213 ? -21.625 4.645 -3.846 1 76.31 213 ASN B C 1
ATOM 5002 O O . ASN B 1 213 ? -21.922 5.809 -4.129 1 76.31 213 ASN B O 1
ATOM 5006 N N . ALA B 1 214 ? -21.594 3.627 -4.711 1 73.06 214 ALA B N 1
ATOM 5007 C CA . ALA B 1 214 ? -21.969 3.852 -6.105 1 73.06 214 ALA B CA 1
ATOM 5008 C C . ALA B 1 214 ? -23.484 3.895 -6.273 1 73.06 214 ALA B C 1
ATOM 5010 O O . ALA B 1 214 ? -23.984 4.258 -7.344 1 73.06 214 ALA B O 1
ATOM 5011 N N . GLY B 1 215 ? -24.188 3.494 -5.273 1 76.94 215 GLY B N 1
ATOM 5012 C CA . GLY B 1 215 ? -25.641 3.529 -5.312 1 76.94 215 GLY B CA 1
ATOM 5013 C C . GLY B 1 215 ? -26.25 2.293 -5.945 1 76.94 215 GLY B C 1
ATOM 5014 O O . GLY B 1 215 ? -27.453 2.248 -6.199 1 76.94 215 GLY B O 1
ATOM 5015 N N . TYR B 1 216 ? -25.422 1.33 -6.203 1 76.62 216 TYR B N 1
ATOM 5016 C CA . TYR B 1 216 ? -25.938 0.081 -6.758 1 76.62 216 TYR B CA 1
ATOM 5017 C C . TYR B 1 216 ? -26.734 -0.691 -5.711 1 76.62 216 TYR B C 1
ATOM 5019 O O . TYR B 1 216 ? -27.562 -1.531 -6.059 1 76.62 216 TYR B O 1
ATOM 5027 N N . LEU B 1 217 ? -26.375 -0.423 -4.465 1 82.31 217 LEU B N 1
ATOM 5028 C CA . LEU B 1 217 ? -27.078 -1.007 -3.318 1 82.31 217 LEU B CA 1
ATOM 5029 C C . LEU B 1 217 ? -27.453 0.07 -2.307 1 82.31 217 LEU B C 1
ATOM 5031 O O . LEU B 1 217 ? -26.688 1.001 -2.066 1 82.31 217 LEU B O 1
ATOM 5035 N N . ARG B 1 218 ? -28.703 -0.05 -1.881 1 86 218 ARG B N 1
ATOM 5036 C CA . ARG B 1 218 ? -29.125 0.864 -0.825 1 86 218 ARG B CA 1
ATOM 5037 C C . ARG B 1 218 ? -29.141 0.164 0.53 1 86 218 ARG B C 1
ATOM 5039 O O . ARG B 1 218 ? -29.297 -1.058 0.601 1 86 218 ARG B O 1
ATOM 5046 N N . MET B 1 219 ? -29.031 0.937 1.624 1 87.69 219 MET B N 1
ATOM 5047 C CA . MET B 1 219 ? -29.031 0.399 2.98 1 87.69 219 MET B CA 1
ATOM 5048 C C . MET B 1 219 ? -30.281 -0.42 3.246 1 87.69 219 MET B C 1
ATOM 5050 O O . MET B 1 219 ? -30.234 -1.453 3.916 1 87.69 219 MET B O 1
ATOM 5054 N N . LYS B 1 220 ? -31.312 0.063 2.719 1 85.38 220 LYS B N 1
ATOM 5055 C CA . LYS B 1 220 ? -32.594 -0.616 2.922 1 85.38 220 LYS B CA 1
ATOM 5056 C C . LYS B 1 220 ? -32.594 -2 2.279 1 85.38 220 LYS B C 1
ATOM 5058 O O . LYS B 1 220 ? -33.188 -2.936 2.807 1 85.38 220 LYS B O 1
ATOM 5063 N N . ASP B 1 221 ? -31.953 -2.145 1.15 1 86.88 221 ASP B N 1
ATOM 5064 C CA . ASP B 1 221 ? -31.844 -3.43 0.468 1 86.88 221 ASP B CA 1
ATOM 5065 C C . ASP B 1 221 ? -31.094 -4.445 1.318 1 86.88 221 ASP B C 1
ATOM 5067 O O . ASP B 1 221 ? -31.469 -5.617 1.384 1 86.88 221 ASP B O 1
ATOM 5071 N N . LEU B 1 222 ? -30.047 -3.965 1.985 1 87.62 222 LEU B N 1
ATOM 5072 C CA . LEU B 1 222 ? -29.219 -4.832 2.826 1 87.62 222 LEU B CA 1
ATOM 5073 C C . LEU B 1 222 ? -29.984 -5.258 4.074 1 87.62 222 LEU B C 1
ATOM 5075 O O . LEU B 1 222 ? -29.875 -6.398 4.523 1 87.62 222 LEU B O 1
ATOM 5079 N N . ARG B 1 223 ? -30.703 -4.32 4.555 1 85.62 223 ARG B N 1
ATOM 5080 C CA . ARG B 1 223 ? -31.469 -4.598 5.766 1 85.62 223 ARG B CA 1
ATOM 5081 C C . ARG B 1 223 ? -32.531 -5.66 5.508 1 85.62 223 ARG B C 1
ATOM 5083 O O . ARG B 1 223 ? -32.844 -6.457 6.391 1 85.62 223 ARG B O 1
ATOM 5090 N N . ASN B 1 224 ? -32.969 -5.664 4.332 1 86.25 224 ASN B N 1
ATOM 5091 C CA . ASN B 1 224 ? -34.062 -6.582 3.975 1 86.25 224 ASN B CA 1
ATOM 5092 C C . ASN B 1 224 ? -33.5 -7.953 3.58 1 86.25 224 ASN B C 1
ATOM 5094 O O . ASN B 1 224 ? -34.281 -8.898 3.404 1 86.25 224 ASN B O 1
ATOM 5098 N N . MET B 1 225 ? -32.25 -7.996 3.533 1 85.25 225 MET B N 1
ATOM 5099 C CA . MET B 1 225 ? -31.641 -9.273 3.188 1 85.25 225 MET B CA 1
ATOM 5100 C C . MET B 1 225 ? -31.75 -10.266 4.34 1 85.25 225 MET B C 1
ATOM 5102 O O . MET B 1 225 ? -31.609 -9.891 5.504 1 85.25 225 MET B O 1
ATOM 5106 N N . GLU B 1 226 ? -32.188 -11.422 4.055 1 85.19 226 GLU B N 1
ATOM 5107 C CA . GLU B 1 226 ? -32.25 -12.453 5.086 1 85.19 226 GLU B CA 1
ATOM 5108 C C . GLU B 1 226 ? -30.859 -13.055 5.336 1 85.19 226 GLU B C 1
ATOM 5110 O O . GLU B 1 226 ? -30.562 -14.156 4.867 1 85.19 226 GLU B O 1
ATOM 5115 N N . ASN B 1 227 ? -30.031 -12.398 6.047 1 90.5 227 ASN B N 1
ATOM 5116 C CA . ASN B 1 227 ? -28.672 -12.797 6.402 1 90.5 227 ASN B CA 1
ATOM 5117 C C . ASN B 1 227 ? -28.375 -12.492 7.867 1 90.5 227 ASN B C 1
ATOM 5119 O O . ASN B 1 227 ? -28.25 -11.328 8.258 1 90.5 227 ASN B O 1
ATOM 5123 N N . PRO B 1 228 ? -28.219 -13.508 8.648 1 88.62 228 PRO B N 1
ATOM 5124 C CA . PRO B 1 228 ? -28.031 -13.328 10.086 1 88.62 228 PRO B CA 1
ATOM 5125 C C . PRO B 1 228 ? -26.828 -12.445 10.422 1 88.62 228 PRO B C 1
ATOM 5127 O O . PRO B 1 228 ? -26.859 -11.695 11.398 1 88.62 228 PRO B O 1
ATOM 5130 N N . LEU B 1 229 ? -25.797 -12.547 9.695 1 87.44 229 LEU B N 1
ATOM 5131 C CA . LEU B 1 229 ? -24.609 -11.727 9.93 1 87.44 229 LEU B CA 1
ATOM 5132 C C . LEU B 1 229 ? -24.906 -10.25 9.688 1 87.44 229 LEU B C 1
ATOM 5134 O O . LEU B 1 229 ? -24.562 -9.406 10.516 1 87.44 229 LEU B O 1
ATOM 5138 N N . VAL B 1 230 ? -25.547 -9.953 8.602 1 88.56 230 VAL B N 1
ATOM 5139 C CA . VAL B 1 230 ? -25.906 -8.578 8.258 1 88.56 230 VAL B CA 1
ATOM 5140 C C . VAL B 1 230 ? -26.859 -8.016 9.305 1 88.56 230 VAL B C 1
ATOM 5142 O O . VAL B 1 230 ? -26.719 -6.859 9.727 1 88.56 230 VAL B O 1
ATOM 5145 N N . ARG B 1 231 ? -27.766 -8.867 9.695 1 89.81 231 ARG B N 1
ATOM 5146 C CA . ARG B 1 231 ? -28.734 -8.445 10.711 1 89.81 231 ARG B CA 1
ATOM 5147 C C . ARG B 1 231 ? -28.031 -8.086 12.016 1 89.81 231 ARG B C 1
ATOM 5149 O O . ARG B 1 231 ? -28.328 -7.059 12.625 1 89.81 231 ARG B O 1
ATOM 5156 N N . ARG B 1 232 ? -27.156 -8.891 12.406 1 89.44 232 ARG B N 1
ATOM 5157 C CA . ARG B 1 232 ? -26.406 -8.641 13.633 1 89.44 232 ARG B CA 1
ATOM 5158 C C . ARG B 1 232 ? -25.609 -7.355 13.531 1 89.44 232 ARG B C 1
ATOM 5160 O O . ARG B 1 232 ? -25.484 -6.609 14.508 1 89.44 232 ARG B O 1
ATOM 5167 N N . VAL B 1 233 ? -25.016 -7.145 12.414 1 90 233 VAL B N 1
ATOM 5168 C CA . VAL B 1 233 ? -24.203 -5.949 12.195 1 90 233 VAL B CA 1
ATOM 5169 C C . VAL B 1 233 ? -25.094 -4.703 12.289 1 90 233 VAL B C 1
ATOM 5171 O O . VAL B 1 233 ? -24.703 -3.717 12.922 1 90 233 VAL B O 1
ATOM 5174 N N . PHE B 1 234 ? -26.266 -4.809 11.703 1 89.81 234 PHE B N 1
ATOM 5175 C CA . PHE B 1 234 ? -27.203 -3.688 11.781 1 89.81 234 PHE B CA 1
ATOM 5176 C C . PHE B 1 234 ? -27.609 -3.422 13.227 1 89.81 234 PHE B C 1
ATOM 5178 O O . PHE B 1 234 ? -27.719 -2.268 13.648 1 89.81 234 PHE B O 1
ATOM 5185 N N . GLU B 1 235 ? -27.844 -4.465 13.914 1 90.81 235 GLU B N 1
ATOM 5186 C CA . GLU B 1 235 ? -28.219 -4.336 15.32 1 90.81 235 GLU B CA 1
ATOM 5187 C C . GLU B 1 235 ? -27.109 -3.684 16.141 1 90.81 235 GLU B C 1
ATOM 5189 O O . GLU B 1 235 ? -27.375 -2.807 16.969 1 90.81 235 GLU B O 1
ATOM 5194 N N . ARG B 1 236 ? -25.938 -4.109 15.875 1 90.62 236 ARG B N 1
ATOM 5195 C CA . ARG B 1 236 ? -24.781 -3.543 16.578 1 90.62 236 ARG B CA 1
ATOM 5196 C C . ARG B 1 236 ? -24.609 -2.066 16.234 1 90.62 236 ARG B C 1
ATOM 5198 O O . ARG B 1 236 ? -24.328 -1.253 17.125 1 90.62 236 ARG B O 1
ATOM 5205 N N . CYS B 1 237 ? -24.719 -1.776 14.969 1 89.62 237 CYS B N 1
ATOM 5206 C CA . CYS B 1 237 ? -24.609 -0.387 14.539 1 89.62 237 CYS B CA 1
ATOM 5207 C C . CYS B 1 237 ? -25.688 0.47 15.18 1 89.62 237 CYS B C 1
ATOM 5209 O O . CYS B 1 237 ? -25.422 1.567 15.664 1 89.62 237 CYS B O 1
ATOM 5211 N N . SER B 1 238 ? -26.891 -0.066 15.211 1 88.12 238 SER B N 1
ATOM 5212 C CA . SER B 1 238 ? -28.016 0.674 15.75 1 88.12 238 SER B CA 1
ATOM 5213 C C . SER B 1 238 ? -27.891 0.88 17.25 1 88.12 238 SER B C 1
ATOM 5215 O O . SER B 1 238 ? -28.312 1.904 17.797 1 88.12 238 SER B O 1
ATOM 5217 N N . SER B 1 239 ? -27.359 -0.038 17.875 1 88.44 239 SER B N 1
ATOM 5218 C CA . SER B 1 239 ? -27.172 0.059 19.328 1 88.44 239 SER B CA 1
ATOM 5219 C C . SER B 1 239 ? -26.094 1.086 19.672 1 88.44 239 SER B C 1
ATOM 5221 O O . SER B 1 239 ? -26.219 1.82 20.656 1 88.44 239 SER B O 1
ATOM 5223 N N . ARG B 1 240 ? -25.094 1.12 18.906 1 83.56 240 ARG B N 1
ATOM 5224 C CA . ARG B 1 240 ? -23.953 1.987 19.172 1 83.56 240 ARG B CA 1
ATOM 5225 C C . ARG B 1 240 ? -24.203 3.406 18.688 1 83.56 240 ARG B C 1
ATOM 5227 O O . ARG B 1 240 ? -23.719 4.375 19.266 1 83.56 240 ARG B O 1
ATOM 5234 N N . TYR B 1 241 ? -24.984 3.371 17.562 1 82.38 241 TYR B N 1
ATOM 5235 C CA . TYR B 1 241 ? -25.25 4.66 16.922 1 82.38 241 TYR B CA 1
ATOM 5236 C C . TYR B 1 241 ? -26.75 4.867 16.75 1 82.38 241 TYR B C 1
ATOM 5238 O O . TYR B 1 241 ? -27.328 4.445 15.742 1 82.38 241 TYR B O 1
ATOM 5246 N N . PRO B 1 242 ? -27.391 5.551 17.625 1 76.19 242 PRO B N 1
ATOM 5247 C CA . PRO B 1 242 ? -28.844 5.672 17.594 1 76.19 242 PRO B CA 1
ATOM 5248 C C . PRO B 1 242 ? -29.359 6.238 16.281 1 76.19 242 PRO B C 1
ATOM 5250 O O . PRO B 1 242 ? -30.438 5.859 15.82 1 76.19 242 PRO B O 1
ATOM 5253 N N . ASP B 1 243 ? -28.594 7.09 15.57 1 79.12 243 ASP B N 1
ATOM 5254 C CA . ASP B 1 243 ? -29.094 7.719 14.352 1 79.12 243 ASP B CA 1
ATOM 5255 C C . ASP B 1 243 ? -28.578 6.996 13.109 1 79.12 243 ASP B C 1
ATOM 5257 O O . ASP B 1 243 ? -28.625 7.531 12 1 79.12 243 ASP B O 1
ATOM 5261 N N . PHE B 1 244 ? -28.234 5.73 13.32 1 83.25 244 PHE B N 1
ATOM 5262 C CA . PHE B 1 244 ? -27.609 4.977 12.234 1 83.25 244 PHE B CA 1
ATOM 5263 C C . PHE B 1 244 ? -28.625 4.703 11.125 1 83.25 244 PHE B C 1
ATOM 5265 O O . PHE B 1 244 ? -28.281 4.77 9.938 1 83.25 244 PHE B O 1
ATOM 5272 N N . LEU B 1 245 ? -29.891 4.52 11.461 1 78.06 245 LEU B N 1
ATOM 5273 C CA . LEU B 1 245 ? -30.875 4.113 10.477 1 78.06 245 LEU B CA 1
ATOM 5274 C C . LEU B 1 245 ? -31.625 5.32 9.922 1 78.06 245 LEU B C 1
ATOM 5276 O O . LEU B 1 245 ? -32.438 5.188 9.008 1 78.06 245 LEU B O 1
ATOM 5280 N N . LYS B 1 246 ? -31.266 6.469 10.398 1 75.12 246 LYS B N 1
ATOM 5281 C CA . LYS B 1 246 ? -32.031 7.645 10.023 1 75.12 246 LYS B CA 1
ATOM 5282 C C . LYS B 1 246 ? -31.562 8.227 8.695 1 75.12 246 LYS B C 1
ATOM 5284 O O . LYS B 1 246 ? -32.281 8.977 8.047 1 75.12 246 LYS B O 1
ATOM 5289 N N . ALA B 1 247 ? -30.344 7.949 8.375 1 72.56 247 ALA B N 1
ATOM 5290 C CA . ALA B 1 247 ? -29.797 8.492 7.137 1 72.56 247 ALA B CA 1
ATOM 5291 C C . ALA B 1 247 ? -29.109 7.406 6.32 1 72.56 247 ALA B C 1
ATOM 5293 O O . ALA B 1 247 ? -28.688 6.387 6.867 1 72.56 247 ALA B O 1
ATOM 5294 N N . ASP B 1 248 ? -29.297 7.508 5.02 1 73.19 248 ASP B N 1
ATOM 5295 C CA . ASP B 1 248 ? -28.578 6.637 4.09 1 73.19 248 ASP B CA 1
ATOM 5296 C C . ASP B 1 248 ? -27.469 7.395 3.379 1 73.19 248 ASP B C 1
ATOM 5298 O O . ASP B 1 248 ? -27.594 7.738 2.201 1 73.19 248 ASP B O 1
ATOM 5302 N N . THR B 1 249 ? -26.5 7.648 4.195 1 74 249 THR B N 1
ATOM 5303 C CA . THR B 1 249 ? -25.375 8.422 3.684 1 74 249 THR B CA 1
ATOM 5304 C C . THR B 1 249 ? -24.125 7.555 3.566 1 74 249 THR B C 1
ATOM 5306 O O . THR B 1 249 ? -24.141 6.387 3.959 1 74 249 THR B O 1
ATOM 5309 N N . VAL B 1 250 ? -23.188 8.102 3.029 1 76.56 250 VAL B N 1
ATOM 5310 C CA . VAL B 1 250 ? -21.891 7.445 2.871 1 76.56 250 VAL B CA 1
ATOM 5311 C C . VAL B 1 250 ? -21.312 7.09 4.242 1 76.56 250 VAL B C 1
ATOM 5313 O O . VAL B 1 250 ? -20.672 6.051 4.402 1 76.56 250 VAL B O 1
ATOM 5316 N N . LEU B 1 251 ? -21.641 7.836 5.188 1 80.31 251 LEU B N 1
ATOM 5317 C CA . LEU B 1 251 ? -21.156 7.605 6.543 1 80.31 251 LEU B CA 1
ATOM 5318 C C . LEU B 1 251 ? -21.734 6.316 7.117 1 80.31 251 LEU B C 1
ATOM 5320 O O . LEU B 1 251 ? -21.016 5.531 7.738 1 80.31 251 LEU B O 1
ATOM 5324 N N . GLN B 1 252 ? -22.984 6.098 6.961 1 83.19 252 GLN B N 1
ATOM 5325 C CA . GLN B 1 252 ? -23.641 4.891 7.457 1 83.19 252 GLN B CA 1
ATOM 5326 C C . GLN B 1 252 ? -23.062 3.643 6.789 1 83.19 252 GLN B C 1
ATOM 5328 O O . GLN B 1 252 ? -22.922 2.6 7.43 1 83.19 252 GLN B O 1
ATOM 5333 N N . SER B 1 253 ? -22.766 3.803 5.516 1 83.88 253 SER B N 1
ATOM 5334 C CA . SER B 1 253 ? -22.156 2.697 4.789 1 83.88 253 SER B CA 1
ATOM 5335 C C . SER B 1 253 ? -20.797 2.342 5.379 1 83.88 253 SER B C 1
ATOM 5337 O O . SER B 1 253 ? -20.484 1.164 5.559 1 83.88 253 SER B O 1
ATOM 5339 N N . ARG B 1 254 ? -20.062 3.336 5.703 1 84.12 254 ARG B N 1
ATOM 5340 C CA . ARG B 1 254 ? -18.734 3.133 6.27 1 84.12 254 ARG B CA 1
ATOM 5341 C C . ARG B 1 254 ? -18.812 2.469 7.637 1 84.12 254 ARG B C 1
ATOM 5343 O O . ARG B 1 254 ? -18.016 1.584 7.953 1 84.12 254 ARG B O 1
ATOM 5350 N N . ILE B 1 255 ? -19.766 2.879 8.422 1 86.19 255 ILE B N 1
ATOM 5351 C CA . ILE B 1 255 ? -19.953 2.322 9.758 1 86.19 255 ILE B CA 1
ATOM 5352 C C . ILE B 1 255 ? -20.344 0.852 9.648 1 86.19 255 ILE B C 1
ATOM 5354 O O . ILE B 1 255 ? -19.828 0.007 10.375 1 86.19 255 ILE B O 1
ATOM 5358 N N . LEU B 1 256 ? -21.25 0.641 8.766 1 88.5 256 LEU B N 1
ATOM 5359 C CA . LEU B 1 256 ? -21.75 -0.717 8.57 1 88.5 256 LEU B CA 1
ATOM 5360 C C . LEU B 1 256 ? -20.625 -1.65 8.141 1 88.5 256 LEU B C 1
ATOM 5362 O O . LEU B 1 256 ? -20.453 -2.73 8.711 1 88.5 256 LEU B O 1
ATOM 5366 N N . VAL B 1 257 ? -19.844 -1.289 7.16 1 88.44 257 VAL B N 1
ATOM 5367 C CA . VAL B 1 257 ? -18.781 -2.123 6.613 1 88.44 257 VAL B CA 1
ATOM 5368 C C . VAL B 1 257 ? -17.703 -2.332 7.664 1 88.44 257 VAL B C 1
ATOM 5370 O O . VAL B 1 257 ? -17.172 -3.436 7.809 1 88.44 257 VAL B O 1
ATOM 5373 N N . ARG B 1 258 ? -17.344 -1.309 8.367 1 88 258 ARG B N 1
ATOM 5374 C CA . ARG B 1 258 ? -16.359 -1.42 9.438 1 88 258 ARG B CA 1
ATOM 5375 C C . ARG B 1 258 ? -16.797 -2.43 10.492 1 88 258 ARG B C 1
ATOM 5377 O O . ARG B 1 258 ? -16 -3.238 10.961 1 88 258 ARG B O 1
ATOM 5384 N N . THR B 1 259 ? -18.047 -2.309 10.883 1 89.31 259 THR B N 1
ATOM 5385 C CA . THR B 1 259 ? -18.609 -3.215 11.883 1 89.31 259 THR B CA 1
ATOM 5386 C C . THR B 1 259 ? -18.609 -4.652 11.375 1 89.31 259 THR B C 1
ATOM 5388 O O . THR B 1 259 ? -18.312 -5.586 12.125 1 89.31 259 THR B O 1
ATOM 5391 N N . LEU B 1 260 ? -18.984 -4.77 10.125 1 89.62 260 LEU B N 1
ATOM 5392 C CA . LEU B 1 260 ? -18.969 -6.086 9.5 1 89.62 260 LEU B CA 1
ATOM 5393 C C . LEU B 1 260 ? -17.578 -6.703 9.539 1 89.62 260 LEU B C 1
ATOM 5395 O O . LEU B 1 260 ? -17.422 -7.875 9.891 1 89.62 260 LEU B O 1
ATOM 5399 N N . ILE B 1 261 ? -16.531 -5.957 9.203 1 88.5 261 ILE B N 1
ATOM 5400 C CA . ILE B 1 261 ? -15.141 -6.41 9.164 1 88.5 261 ILE B CA 1
ATOM 5401 C C . ILE B 1 261 ? -14.688 -6.785 10.57 1 88.5 261 ILE B C 1
ATOM 5403 O O . ILE B 1 261 ? -14.008 -7.797 10.758 1 88.5 261 ILE B O 1
ATOM 5407 N N . GLU B 1 262 ? -15.039 -5.957 11.469 1 88.38 262 GLU B N 1
ATOM 5408 C CA . GLU B 1 262 ? -14.672 -6.227 12.859 1 88.38 262 GLU B CA 1
ATOM 5409 C C . GLU B 1 262 ? -15.25 -7.559 13.328 1 88.38 262 GLU B C 1
ATOM 5411 O O . GLU B 1 262 ? -14.547 -8.352 13.961 1 88.38 262 GLU B O 1
ATOM 5416 N N . GLU B 1 263 ? -16.516 -7.746 13.055 1 87.38 263 GLU B N 1
ATOM 5417 C CA . GLU B 1 263 ? -17.172 -8.984 13.453 1 87.38 263 GLU B CA 1
ATOM 5418 C C . GLU B 1 263 ? -16.516 -10.195 12.781 1 87.38 263 GLU B C 1
ATOM 5420 O O . GLU B 1 263 ? -16.344 -11.234 13.422 1 87.38 263 GLU B O 1
ATOM 5425 N N . ALA B 1 264 ? -16.25 -10.062 11.586 1 88.94 264 ALA B N 1
ATOM 5426 C CA . ALA B 1 264 ? -15.648 -11.156 10.828 1 88.94 264 ALA B CA 1
ATOM 5427 C C . ALA B 1 264 ? -14.25 -11.477 11.359 1 88.94 264 ALA B C 1
ATOM 5429 O O . ALA B 1 264 ? -13.891 -12.648 11.508 1 88.94 264 ALA B O 1
ATOM 5430 N N . ASN B 1 265 ? -13.445 -10.469 11.625 1 91 265 ASN B N 1
ATOM 5431 C CA . ASN B 1 265 ? -12.086 -10.664 12.117 1 91 265 ASN B CA 1
ATOM 5432 C C . ASN B 1 265 ? -12.07 -11.367 13.469 1 91 265 ASN B C 1
ATOM 5434 O O . ASN B 1 265 ? -11.289 -12.297 13.688 1 91 265 ASN B O 1
ATOM 5438 N N . ILE B 1 266 ? -12.945 -10.922 14.344 1 90.5 266 ILE B N 1
ATOM 5439 C CA . ILE B 1 266 ? -13.031 -11.516 15.672 1 90.5 266 ILE B CA 1
ATOM 5440 C C . ILE B 1 266 ? -13.453 -12.977 15.562 1 90.5 266 ILE B C 1
ATOM 5442 O O . ILE B 1 266 ? -12.891 -13.844 16.234 1 90.5 266 ILE B O 1
ATOM 5446 N N . ALA B 1 267 ? -14.43 -13.234 14.688 1 91.44 267 ALA B N 1
ATOM 5447 C CA . ALA B 1 267 ? -14.914 -14.594 14.484 1 91.44 267 ALA B CA 1
ATOM 5448 C C . ALA B 1 267 ? -13.797 -15.508 13.984 1 91.44 267 ALA B C 1
ATOM 5450 O O . ALA B 1 267 ? -13.664 -16.641 14.43 1 91.44 267 ALA B O 1
ATOM 5451 N N . VAL B 1 268 ? -12.969 -15.07 13.039 1 93.62 268 VAL B N 1
ATOM 5452 C CA . VAL B 1 268 ? -11.875 -15.852 12.469 1 93.62 268 VAL B CA 1
ATOM 5453 C C . VAL B 1 268 ? -10.828 -16.141 13.547 1 93.62 268 VAL B C 1
ATOM 5455 O O . VAL B 1 268 ? -10.375 -17.281 13.688 1 93.62 268 VAL B O 1
ATOM 5458 N N . ILE B 1 269 ? -10.453 -15.102 14.359 1 95.06 269 ILE B N 1
ATOM 5459 C CA . ILE B 1 269 ? -9.438 -15.25 15.398 1 95.06 269 ILE B CA 1
ATOM 5460 C C . ILE B 1 269 ? -9.914 -16.25 16.453 1 95.06 269 ILE B C 1
ATOM 5462 O O . ILE B 1 269 ? -9.18 -17.172 16.812 1 95.06 269 ILE B O 1
ATOM 5466 N N . ARG B 1 270 ? -11.172 -16.094 16.875 1 94.38 270 ARG B N 1
ATOM 5467 C CA . ARG B 1 270 ? -11.719 -16.953 17.922 1 94.38 270 ARG B CA 1
ATOM 5468 C C . ARG B 1 270 ? -11.844 -18.391 17.453 1 94.38 270 ARG B C 1
ATOM 5470 O O . ARG B 1 270 ? -11.445 -19.328 18.156 1 94.38 270 ARG B O 1
ATOM 5477 N N . GLN B 1 271 ? -12.406 -18.578 16.281 1 95.56 271 GLN B N 1
ATOM 5478 C CA . GLN B 1 271 ? -12.586 -19.922 15.758 1 95.56 271 GLN B CA 1
ATOM 5479 C C . GLN B 1 271 ? -11.242 -20.609 15.516 1 95.56 271 GLN B C 1
ATOM 5481 O O . GLN B 1 271 ? -11.07 -21.797 15.805 1 95.56 271 GLN B O 1
ATOM 5486 N N . THR B 1 272 ? -10.273 -19.938 14.938 1 96.69 272 THR B N 1
ATOM 5487 C CA . THR B 1 272 ? -8.953 -20.5 14.672 1 96.69 272 THR B CA 1
ATOM 5488 C C . THR B 1 272 ? -8.258 -20.891 15.977 1 96.69 272 THR B C 1
ATOM 5490 O O . THR B 1 272 ? -7.633 -21.938 16.062 1 96.69 272 THR B O 1
ATOM 5493 N N . SER B 1 273 ? -8.367 -19.984 17 1 95.69 273 SER B N 1
ATOM 5494 C CA . SER B 1 273 ? -7.809 -20.297 18.312 1 95.69 273 SER B CA 1
ATOM 5495 C C . SER B 1 273 ? -8.43 -21.562 18.875 1 95.69 273 SER B C 1
ATOM 5497 O O . SER B 1 273 ? -7.719 -22.406 19.438 1 95.69 273 SER B O 1
ATOM 5499 N N . ARG B 1 274 ? -9.727 -21.688 18.719 1 95.88 274 ARG B N 1
ATOM 5500 C CA . ARG B 1 274 ? -10.43 -22.875 19.188 1 95.88 274 ARG B CA 1
ATOM 5501 C C . ARG B 1 274 ? -9.953 -24.109 18.453 1 95.88 274 ARG B C 1
ATOM 5503 O O . ARG B 1 274 ? -9.781 -25.172 19.062 1 95.88 274 ARG B O 1
ATOM 5510 N N . ASN B 1 275 ? -9.773 -24.031 17.141 1 96.69 275 ASN B N 1
ATOM 5511 C CA . ASN B 1 275 ? -9.281 -25.156 16.328 1 96.69 275 ASN B CA 1
ATOM 5512 C C . ASN B 1 275 ? -7.895 -25.594 16.781 1 96.69 275 ASN B C 1
ATOM 5514 O O . ASN B 1 275 ? -7.625 -26.797 16.875 1 96.69 275 ASN B O 1
ATOM 5518 N N . ILE B 1 276 ? -7.035 -24.625 17.016 1 96.69 276 ILE B N 1
ATOM 5519 C CA . ILE B 1 276 ? -5.668 -24.922 17.438 1 96.69 276 ILE B CA 1
ATOM 5520 C C . ILE B 1 276 ? -5.688 -25.688 18.766 1 96.69 276 ILE B C 1
ATOM 5522 O O . ILE B 1 276 ? -4.957 -26.656 18.922 1 96.69 276 ILE B O 1
ATOM 5526 N N . GLU B 1 277 ? -6.531 -25.234 19.672 1 95.94 277 GLU B N 1
ATOM 5527 C CA . GLU B 1 277 ? -6.668 -25.891 20.969 1 95.94 277 GLU B CA 1
ATOM 5528 C C . GLU B 1 277 ? -7.285 -27.281 20.828 1 95.94 277 GLU B C 1
ATOM 5530 O O . GLU B 1 277 ? -6.809 -28.25 21.422 1 95.94 277 GLU B O 1
ATOM 5535 N N . LEU B 1 278 ? -8.32 -27.359 20.062 1 95.75 278 LEU B N 1
ATOM 5536 C CA . LEU B 1 278 ? -9.062 -28.609 19.891 1 95.75 278 LEU B CA 1
ATOM 5537 C C . LEU B 1 278 ? -8.172 -29.688 19.281 1 95.75 278 LEU B C 1
ATOM 5539 O O . LEU B 1 278 ? -8.219 -30.844 19.703 1 95.75 278 LEU B O 1
ATOM 5543 N N . TYR B 1 279 ? -7.32 -29.328 18.297 1 95.94 279 TYR B N 1
ATOM 5544 C CA . TYR B 1 279 ? -6.492 -30.297 17.594 1 95.94 279 TYR B CA 1
ATOM 5545 C C . TYR B 1 279 ? -5.137 -30.453 18.281 1 95.94 279 TYR B C 1
ATOM 5547 O O . TYR B 1 279 ? -4.328 -31.297 17.891 1 95.94 279 TYR B O 1
ATOM 5555 N N . GLY B 1 280 ? -4.863 -29.688 19.266 1 95.62 280 GLY B N 1
ATOM 5556 C CA . GLY B 1 280 ? -3.621 -29.766 20.016 1 95.62 280 GLY B CA 1
ATOM 5557 C C . GLY B 1 280 ? -2.396 -29.469 19.172 1 95.62 280 GLY B C 1
ATOM 5558 O O . GLY B 1 280 ? -1.398 -30.203 19.25 1 95.62 280 GLY B O 1
ATOM 5559 N N . ILE B 1 281 ? -2.525 -28.484 18.344 1 96.56 281 ILE B N 1
ATOM 5560 C CA . ILE B 1 281 ? -1.455 -28.172 17.406 1 96.56 281 ILE B CA 1
ATOM 5561 C C . ILE B 1 281 ? -0.293 -27.516 18.141 1 96.56 281 ILE B C 1
ATOM 5563 O O . ILE B 1 281 ? -0.466 -26.469 18.781 1 96.56 281 ILE B O 1
ATOM 5567 N N . SER B 1 282 ? 0.924 -28.109 18 1 95.94 282 SER B N 1
ATOM 5568 C CA . SER B 1 282 ? 2.062 -27.578 18.75 1 95.94 282 SER B CA 1
ATOM 5569 C C . SER B 1 282 ? 3.291 -27.453 17.859 1 95.94 282 SER B C 1
ATOM 5571 O O . SER B 1 282 ? 4.406 -27.266 18.344 1 95.94 282 SER B O 1
ATOM 5573 N N . SER B 1 283 ? 3.076 -27.625 16.562 1 97 283 SER B N 1
ATOM 5574 C CA . SER B 1 283 ? 4.18 -27.453 15.633 1 97 283 SER B CA 1
ATOM 5575 C C . SER B 1 283 ? 3.672 -27.094 14.242 1 97 283 SER B C 1
ATOM 5577 O O . SER B 1 283 ? 2.488 -27.266 13.945 1 97 283 SER B O 1
ATOM 5579 N N . VAL B 1 284 ? 4.57 -26.641 13.422 1 96.94 284 VAL B N 1
ATOM 5580 C CA . VAL B 1 284 ? 4.254 -26.281 12.047 1 96.94 284 VAL B CA 1
ATOM 5581 C C . VAL B 1 284 ? 3.816 -27.531 11.281 1 96.94 284 VAL B C 1
ATOM 5583 O O . VAL B 1 284 ? 2.836 -27.5 10.539 1 96.94 284 VAL B O 1
ATOM 5586 N N . GLU B 1 285 ? 4.535 -28.656 11.484 1 95.81 285 GLU B N 1
ATOM 5587 C CA . GLU B 1 285 ? 4.266 -29.906 10.797 1 95.81 285 GLU B CA 1
ATOM 5588 C C . GLU B 1 285 ? 2.877 -30.438 11.141 1 95.81 285 GLU B C 1
ATOM 5590 O O . GLU B 1 285 ? 2.154 -30.922 10.273 1 95.81 285 GLU B O 1
ATOM 5595 N N . GLU B 1 286 ? 2.545 -30.328 12.414 1 96.19 286 GLU B N 1
ATOM 5596 C CA . GLU B 1 286 ? 1.237 -30.797 12.859 1 96.19 286 GLU B CA 1
ATOM 5597 C C . GLU B 1 286 ? 0.111 -30 12.211 1 96.19 286 GLU B C 1
ATOM 5599 O O . GLU B 1 286 ? -0.889 -30.562 11.766 1 96.19 286 GLU B O 1
ATOM 5604 N N . ALA B 1 287 ? 0.31 -28.688 12.195 1 95.88 287 ALA B N 1
ATOM 5605 C CA . ALA B 1 287 ? -0.699 -27.812 11.594 1 95.88 287 ALA B CA 1
ATOM 5606 C C . ALA B 1 287 ? -0.894 -28.141 10.117 1 95.88 287 ALA B C 1
ATOM 5608 O O . ALA B 1 287 ? -2.021 -28.141 9.617 1 95.88 287 ALA B O 1
ATOM 5609 N N . ARG B 1 288 ? 0.169 -28.453 9.406 1 95.5 288 ARG B N 1
ATOM 5610 C CA . ARG B 1 288 ? 0.158 -28.641 7.957 1 95.5 288 ARG B CA 1
ATOM 5611 C C . ARG B 1 288 ? -0.289 -30.062 7.59 1 95.5 288 ARG B C 1
ATOM 5613 O O . ARG B 1 288 ? -0.616 -30.328 6.434 1 95.5 288 ARG B O 1
ATOM 5620 N N . SER B 1 289 ? -0.358 -30.969 8.562 1 95 289 SER B N 1
ATOM 5621 C CA . SER B 1 289 ? -0.68 -32.375 8.289 1 95 289 SER B CA 1
ATOM 5622 C C . SER B 1 289 ? -2.162 -32.656 8.523 1 95 289 SER B C 1
ATOM 5624 O O . SER B 1 289 ? -2.643 -33.75 8.234 1 95 289 SER B O 1
ATOM 5626 N N . LEU B 1 290 ? -2.844 -31.672 9.039 1 94.31 290 LEU B N 1
ATOM 5627 C CA . LEU B 1 290 ? -4.273 -31.859 9.258 1 94.31 290 LEU B CA 1
ATOM 5628 C C . LEU B 1 290 ? -5.023 -31.953 7.926 1 94.31 290 LEU B C 1
ATOM 5630 O O . LEU B 1 290 ? -4.57 -31.391 6.922 1 94.31 290 LEU B O 1
ATOM 5634 N N . PRO B 1 291 ? -6.16 -32.594 7.938 1 90.94 291 PRO B N 1
ATOM 5635 C CA . PRO B 1 291 ? -6.902 -32.781 6.688 1 90.94 291 PRO B CA 1
ATOM 5636 C C . PRO B 1 291 ? -7.637 -31.531 6.246 1 90.94 291 PRO B C 1
ATOM 5638 O O . PRO B 1 291 ? -7.961 -31.375 5.066 1 90.94 291 PRO B O 1
ATOM 5641 N N . GLU B 1 292 ? -7.945 -30.703 7.195 1 90.31 292 GLU B N 1
ATOM 5642 C CA . GLU B 1 292 ? -8.656 -29.453 6.887 1 90.31 292 GLU B CA 1
ATOM 5643 C C . GLU B 1 292 ? -7.879 -28.234 7.379 1 90.31 292 GLU B C 1
ATOM 5645 O O . GLU B 1 292 ? -6.961 -28.375 8.195 1 90.31 292 GLU B O 1
ATOM 5650 N N . ASP B 1 293 ? -8.273 -27.109 6.785 1 92 293 ASP B N 1
ATOM 5651 C CA . ASP B 1 293 ? -7.656 -25.859 7.227 1 92 293 ASP B CA 1
ATOM 5652 C C . ASP B 1 293 ? -7.938 -25.594 8.703 1 92 293 ASP B C 1
ATOM 5654 O O . ASP B 1 293 ? -9.031 -25.875 9.195 1 92 293 ASP B O 1
ATOM 5658 N N . VAL B 1 294 ? -6.949 -25.141 9.375 1 95.06 294 VAL B N 1
ATOM 5659 C CA . VAL B 1 294 ? -7.07 -24.781 10.781 1 95.06 294 VAL B CA 1
ATOM 5660 C C . VAL B 1 294 ? -7.68 -23.391 10.914 1 95.06 294 VAL B C 1
ATOM 5662 O O . VAL B 1 294 ? -8.492 -23.141 11.805 1 95.06 294 VAL B O 1
ATOM 5665 N N . VAL B 1 295 ? -7.199 -22.453 10.031 1 95.5 295 VAL B N 1
ATOM 5666 C CA . VAL B 1 295 ? -7.719 -21.094 10.016 1 95.5 295 VAL B CA 1
ATOM 5667 C C . VAL B 1 295 ? -9.109 -21.078 9.391 1 95.5 295 VAL B C 1
ATOM 5669 O O . VAL B 1 295 ? -9.281 -21.469 8.227 1 95.5 295 VAL B O 1
ATOM 5672 N N . ALA B 1 296 ? -10.055 -20.688 10.164 1 92 296 ALA B N 1
ATOM 5673 C CA . ALA B 1 296 ? -11.438 -20.75 9.695 1 92 296 ALA B CA 1
ATOM 5674 C C . ALA B 1 296 ? -12.32 -19.766 10.469 1 92 296 ALA B C 1
ATOM 5676 O O . ALA B 1 296 ? -11.891 -19.203 11.477 1 92 296 ALA B O 1
ATOM 5677 N N . ALA B 1 297 ? -13.398 -19.469 9.93 1 88.62 297 ALA B N 1
ATOM 5678 C CA . ALA B 1 297 ? -14.5 -18.828 10.648 1 88.62 297 ALA B CA 1
ATOM 5679 C C . ALA B 1 297 ? -15.586 -19.844 11 1 88.62 297 ALA B C 1
ATOM 5681 O O . ALA B 1 297 ? -15.641 -20.938 10.422 1 88.62 297 ALA B O 1
ATOM 5682 N N . PRO B 1 298 ? -16.406 -19.469 12.031 1 86.81 298 PRO B N 1
ATOM 5683 C CA . PRO B 1 298 ? -17.516 -20.375 12.32 1 86.81 298 PRO B CA 1
ATOM 5684 C C . PRO B 1 298 ? -18.406 -20.625 11.102 1 86.81 298 PRO B C 1
ATOM 5686 O O . PRO B 1 298 ? -18.594 -19.719 10.281 1 86.81 298 PRO B O 1
ATOM 5689 N N . ALA B 1 299 ? -18.891 -21.812 10.961 1 79.62 299 ALA B N 1
ATOM 5690 C CA . ALA B 1 299 ? -19.672 -22.234 9.805 1 79.62 299 ALA B CA 1
ATOM 5691 C C . ALA B 1 299 ? -20.797 -21.25 9.516 1 79.62 299 ALA B C 1
ATOM 5693 O O . ALA B 1 299 ? -21.047 -20.906 8.359 1 79.62 299 ALA B O 1
ATOM 5694 N N . GLY B 1 300 ? -21.359 -20.766 10.531 1 76.88 300 GLY B N 1
ATOM 5695 C CA . GLY B 1 300 ? -22.453 -19.812 10.359 1 76.88 300 GLY B CA 1
ATOM 5696 C C . GLY B 1 300 ? -21.984 -18.5 9.758 1 76.88 300 GLY B C 1
ATOM 5697 O O . GLY B 1 300 ? -22.688 -17.922 8.922 1 76.88 300 GLY B O 1
ATOM 5698 N N . VAL B 1 301 ? -20.812 -18.094 10.094 1 80 301 VAL B N 1
ATOM 5699 C CA . VAL B 1 301 ? -20.281 -16.812 9.609 1 80 301 VAL B CA 1
ATOM 5700 C C . VAL B 1 301 ? -19.938 -16.938 8.125 1 80 301 VAL B C 1
ATOM 5702 O O . VAL B 1 301 ? -20.281 -16.062 7.324 1 80 301 VAL B O 1
ATOM 5705 N N . TRP B 1 302 ? -19.344 -17.969 7.695 1 80.88 302 TRP B N 1
ATOM 5706 C CA . TRP B 1 302 ? -18.922 -18.141 6.309 1 80.88 302 TRP B CA 1
ATOM 5707 C C . TRP B 1 302 ? -20.141 -18.266 5.391 1 80.88 302 TRP B C 1
ATOM 5709 O O . TRP B 1 302 ? -20.141 -17.75 4.277 1 80.88 302 TRP B O 1
ATOM 5719 N N . LYS B 1 303 ? -21.078 -19.047 5.945 1 83.94 303 LYS B N 1
ATOM 5720 C CA . LYS B 1 303 ? -22.312 -19.172 5.172 1 83.94 303 LYS B CA 1
ATOM 5721 C C . LYS B 1 303 ? -22.938 -17.812 4.914 1 83.94 303 LYS B C 1
ATOM 5723 O O . LYS B 1 303 ? -23.438 -17.547 3.816 1 83.94 303 LYS B O 1
ATOM 5728 N N . ASN B 1 304 ? -22.922 -17.047 5.902 1 86.12 304 ASN B N 1
ATOM 5729 C CA . ASN B 1 304 ? -23.5 -15.719 5.773 1 86.12 304 ASN B CA 1
ATOM 5730 C C . ASN B 1 304 ? -22.672 -14.828 4.844 1 86.12 304 ASN B C 1
ATOM 5732 O O . ASN B 1 304 ? -23.219 -14.039 4.082 1 86.12 304 ASN B O 1
ATOM 5736 N N . PHE B 1 305 ? -21.406 -14.977 4.895 1 83.81 305 PHE B N 1
ATOM 5737 C CA . PHE B 1 305 ? -20.531 -14.227 3.992 1 83.81 305 PHE B CA 1
ATOM 5738 C C . PHE B 1 305 ? -20.734 -14.68 2.551 1 83.81 305 PHE B C 1
ATOM 5740 O O . PHE B 1 305 ? -20.766 -13.852 1.635 1 83.81 305 PHE B O 1
ATOM 5747 N N . ASP B 1 306 ? -20.859 -15.914 2.424 1 84.19 306 ASP B N 1
ATOM 5748 C CA . ASP B 1 306 ? -21.109 -16.438 1.088 1 84.19 306 ASP B CA 1
ATOM 5749 C C . ASP B 1 306 ? -22.438 -15.93 0.536 1 84.19 306 ASP B C 1
ATOM 5751 O O . ASP B 1 306 ? -22.547 -15.625 -0.652 1 84.19 306 ASP B O 1
ATOM 5755 N N . ALA B 1 307 ? -23.359 -15.938 1.418 1 87.25 307 ALA B N 1
ATOM 5756 C CA . ALA B 1 307 ? -24.656 -15.422 1.013 1 87.25 307 ALA B CA 1
ATOM 5757 C C . ALA B 1 307 ? -24.578 -13.945 0.64 1 87.25 307 ALA B C 1
ATOM 5759 O O . ALA B 1 307 ? -25.234 -13.492 -0.299 1 87.25 307 ALA B O 1
ATOM 5760 N N . LEU B 1 308 ? -23.828 -13.211 1.371 1 88.12 308 LEU B N 1
ATOM 5761 C CA . LEU B 1 308 ? -23.641 -11.797 1.07 1 88.12 308 LEU B CA 1
ATOM 5762 C C . LEU B 1 308 ? -22.922 -11.617 -0.268 1 88.12 308 LEU B C 1
ATOM 5764 O O . LEU B 1 308 ? -23.297 -10.75 -1.063 1 88.12 308 LEU B O 1
ATOM 5768 N N . LYS B 1 309 ? -21.938 -12.406 -0.509 1 85.56 309 LYS B N 1
ATOM 5769 C CA . LYS B 1 309 ? -21.219 -12.375 -1.781 1 85.56 309 LYS B CA 1
ATOM 5770 C C . LYS B 1 309 ? -22.156 -12.672 -2.947 1 85.56 309 LYS B C 1
ATOM 5772 O O . LYS B 1 309 ? -22.094 -12.008 -3.984 1 85.56 309 LYS B O 1
ATOM 5777 N N . ALA B 1 310 ? -22.938 -13.664 -2.74 1 86.62 310 ALA B N 1
ATOM 5778 C CA . ALA B 1 310 ? -23.906 -14.023 -3.77 1 86.62 310 ALA B CA 1
ATOM 5779 C C . ALA B 1 310 ? -24.891 -12.891 -4.027 1 86.62 310 ALA B C 1
ATOM 5781 O O . ALA B 1 310 ? -25.266 -12.633 -5.176 1 86.62 310 ALA B O 1
ATOM 5782 N N . TYR B 1 311 ? -25.297 -12.305 -2.99 1 87.12 311 TYR B N 1
ATOM 5783 C CA . TYR B 1 311 ? -26.203 -11.164 -3.098 1 87.12 311 TYR B CA 1
ATOM 5784 C C . TYR B 1 311 ? -25.562 -10.031 -3.889 1 87.12 311 TYR B C 1
ATOM 5786 O O . TYR B 1 311 ? -26.188 -9.43 -4.754 1 87.12 311 TYR B O 1
ATOM 5794 N N . LEU B 1 312 ? -24.312 -9.719 -3.58 1 84.56 312 LEU B N 1
ATOM 5795 C CA . LEU B 1 312 ? -23.578 -8.672 -4.289 1 84.56 312 LEU B CA 1
ATOM 5796 C C . LEU B 1 312 ? -23.406 -9.031 -5.762 1 84.56 312 LEU B C 1
ATOM 5798 O O . LEU B 1 312 ? -23.516 -8.164 -6.629 1 84.56 312 LEU B O 1
ATOM 5802 N N . PHE B 1 313 ? -23.141 -10.266 -6.008 1 83.06 313 PHE B N 1
ATOM 5803 C CA . PHE B 1 313 ? -22.984 -10.727 -7.383 1 83.06 313 PHE B CA 1
ATOM 5804 C C . PHE B 1 313 ? -24.281 -10.484 -8.172 1 83.06 313 PHE B C 1
ATOM 5806 O O . PHE B 1 313 ? -24.234 -9.977 -9.289 1 83.06 313 PHE B O 1
ATOM 5813 N N . GLU B 1 314 ? -25.344 -10.789 -7.594 1 83.19 314 GLU B N 1
ATOM 5814 C CA . GLU B 1 314 ? -26.641 -10.703 -8.266 1 83.19 314 GLU B CA 1
ATOM 5815 C C . GLU B 1 314 ? -27.078 -9.258 -8.438 1 83.19 314 GLU B C 1
ATOM 5817 O O . GLU B 1 314 ? -27.719 -8.914 -9.438 1 83.19 314 GLU B O 1
ATOM 5822 N N . ASN B 1 315 ? -26.734 -8.484 -7.527 1 81.44 315 ASN B N 1
ATOM 5823 C CA . ASN B 1 315 ? -27.328 -7.152 -7.516 1 81.44 315 ASN B CA 1
ATOM 5824 C C . ASN B 1 315 ? -26.344 -6.102 -8.023 1 81.44 315 ASN B C 1
ATOM 5826 O O . ASN B 1 315 ? -26.75 -4.984 -8.352 1 81.44 315 ASN B O 1
ATOM 5830 N N . VAL B 1 316 ? -25.125 -6.461 -8.031 1 77.62 316 VAL B N 1
ATOM 5831 C CA . VAL B 1 316 ? -24.125 -5.465 -8.422 1 77.62 316 VAL B CA 1
ATOM 5832 C C . VAL B 1 316 ? -23.422 -5.91 -9.695 1 77.62 316 VAL B C 1
ATOM 5834 O O . VAL B 1 316 ? -23.406 -5.184 -10.695 1 77.62 316 VAL B O 1
ATOM 5837 N N . TYR B 1 317 ? -22.953 -7.105 -9.758 1 76 317 TYR B N 1
ATOM 5838 C CA . TYR B 1 317 ? -22.078 -7.582 -10.828 1 76 317 TYR B CA 1
ATOM 5839 C C . TYR B 1 317 ? -22.875 -7.895 -12.086 1 76 317 TYR B C 1
ATOM 5841 O O . TYR B 1 317 ? -22.344 -7.887 -13.195 1 76 317 TYR B O 1
ATOM 5849 N N . ARG B 1 318 ? -24.141 -8.125 -11.945 1 79.75 318 ARG B N 1
ATOM 5850 C CA . ARG B 1 318 ? -24.953 -8.516 -13.086 1 79.75 318 ARG B CA 1
ATOM 5851 C C . ARG B 1 318 ? -25.688 -7.309 -13.672 1 79.75 318 ARG B C 1
ATOM 5853 O O . ARG B 1 318 ? -26.5 -7.453 -14.594 1 79.75 318 ARG B O 1
ATOM 5860 N N . LYS B 1 319 ? -25.406 -6.227 -13.141 1 76.62 319 LYS B N 1
ATOM 5861 C CA . LYS B 1 319 ? -25.953 -5.023 -13.75 1 76.62 319 LYS B CA 1
ATOM 5862 C C . LYS B 1 319 ? -25.484 -4.867 -15.188 1 76.62 319 LYS B C 1
ATOM 5864 O O . LYS B 1 319 ? -24.328 -5.18 -15.5 1 76.62 319 LYS B O 1
ATOM 5869 N N . PRO B 1 320 ? -26.375 -4.41 -16.047 1 77.94 320 PRO B N 1
ATOM 5870 C CA . PRO B 1 320 ? -26.047 -4.332 -17.469 1 77.94 320 PRO B CA 1
ATOM 5871 C C . PRO B 1 320 ? -24.75 -3.557 -17.734 1 77.94 320 PRO B C 1
ATOM 5873 O O . PRO B 1 320 ? -23.953 -3.967 -18.578 1 77.94 320 PRO B O 1
ATOM 5876 N N . GLN B 1 321 ? -24.609 -2.441 -17.094 1 73.94 321 GLN B N 1
ATOM 5877 C CA . GLN B 1 321 ? -23.422 -1.621 -17.312 1 73.94 321 GLN B CA 1
ATOM 5878 C C . GLN B 1 321 ? -22.156 -2.393 -16.984 1 73.94 321 GLN B C 1
ATOM 5880 O O . GLN B 1 321 ? -21.141 -2.279 -17.688 1 73.94 321 GLN B O 1
ATOM 5885 N N . VAL B 1 322 ? -22.156 -3.146 -15.914 1 74.25 322 VAL B N 1
ATOM 5886 C CA . VAL B 1 322 ? -21 -3.926 -15.492 1 74.25 322 VAL B CA 1
ATOM 5887 C C . VAL B 1 322 ? -20.75 -5.066 -16.484 1 74.25 322 VAL B C 1
ATOM 5889 O O . VAL B 1 322 ? -19.609 -5.336 -16.859 1 74.25 322 VAL B O 1
ATOM 5892 N N . CYS B 1 323 ? -21.797 -5.668 -16.922 1 79.75 323 CYS B N 1
ATOM 5893 C CA . CYS B 1 323 ? -21.719 -6.77 -17.875 1 79.75 323 CYS B CA 1
ATOM 5894 C C . CYS B 1 323 ? -21.109 -6.305 -19.188 1 79.75 323 CYS B C 1
ATOM 5896 O O . CYS B 1 323 ? -20.281 -7.008 -19.781 1 79.75 323 CYS B O 1
ATOM 5898 N N . ILE B 1 324 ? -21.531 -5.191 -19.625 1 80.56 324 ILE B N 1
ATOM 5899 C CA . ILE B 1 324 ? -21.031 -4.648 -20.875 1 80.56 324 ILE B CA 1
ATOM 5900 C C . ILE B 1 324 ? -19.531 -4.406 -20.781 1 80.56 324 ILE B C 1
ATOM 5902 O O . ILE B 1 324 ? -18.781 -4.766 -21.688 1 80.56 324 ILE B O 1
ATOM 5906 N N . MET B 1 325 ? -19.125 -3.84 -19.688 1 77.75 325 MET B N 1
ATOM 5907 C CA . MET B 1 325 ? -17.719 -3.541 -19.5 1 77.75 325 MET B CA 1
ATOM 5908 C C . MET B 1 325 ? -16.891 -4.824 -19.422 1 77.75 325 MET B C 1
ATOM 5910 O O . MET B 1 325 ? -15.781 -4.887 -19.953 1 77.75 325 MET B O 1
ATOM 5914 N N . ASN B 1 326 ? -17.453 -5.766 -18.734 1 83.31 326 ASN B N 1
ATOM 5915 C CA . ASN B 1 326 ? -16.781 -7.059 -18.641 1 83.31 326 ASN B CA 1
ATOM 5916 C C . ASN B 1 326 ? -16.625 -7.695 -20.016 1 83.31 326 ASN B C 1
ATOM 5918 O O . ASN B 1 326 ? -15.555 -8.227 -20.344 1 83.31 326 ASN B O 1
ATOM 5922 N N . GLU B 1 327 ? -17.625 -7.578 -20.781 1 87.19 327 GLU B N 1
ATOM 5923 C CA . GLU B 1 327 ? -17.578 -8.164 -22.125 1 87.19 327 GLU B CA 1
ATOM 5924 C C . GLU B 1 327 ? -16.594 -7.41 -23.016 1 87.19 327 GLU B C 1
ATOM 5926 O O . GLU B 1 327 ? -15.93 -8.016 -23.859 1 87.19 327 GLU B O 1
ATOM 5931 N N . LYS B 1 328 ? -16.562 -6.16 -22.828 1 87 328 LYS B N 1
ATOM 5932 C CA . LYS B 1 328 ? -15.586 -5.363 -23.562 1 87 328 LYS B CA 1
ATOM 5933 C C . LYS B 1 328 ? -14.164 -5.801 -23.234 1 87 328 LYS B C 1
ATOM 5935 O O . LYS B 1 328 ? -13.32 -5.906 -24.125 1 87 328 LYS B O 1
ATOM 5940 N N . GLY B 1 329 ? -13.93 -6.027 -21.953 1 89.88 329 GLY B N 1
ATOM 5941 C CA . GLY B 1 329 ? -12.625 -6.5 -21.547 1 89.88 329 GLY B CA 1
ATOM 5942 C C . GLY B 1 329 ? -12.25 -7.844 -22.141 1 89.88 329 GLY B C 1
ATOM 5943 O O . GLY B 1 329 ? -11.125 -8.031 -22.609 1 89.88 329 GLY B O 1
ATOM 5944 N N . LYS B 1 330 ? -13.211 -8.727 -22.203 1 93.5 330 LYS B N 1
ATOM 5945 C CA . LYS B 1 330 ? -12.984 -10.047 -22.797 1 93.5 330 LYS B CA 1
ATOM 5946 C C . LYS B 1 330 ? -12.641 -9.93 -24.281 1 93.5 330 LYS B C 1
ATOM 5948 O O . LYS B 1 330 ? -11.719 -10.594 -24.766 1 93.5 330 LYS B O 1
ATOM 5953 N N . LEU B 1 331 ? -13.375 -9.062 -24.922 1 93.44 331 LEU B N 1
ATOM 5954 C CA . LEU B 1 331 ? -13.18 -8.859 -26.344 1 93.44 331 LEU B CA 1
ATOM 5955 C C . LEU B 1 331 ? -11.781 -8.32 -26.641 1 93.44 331 LEU B C 1
ATOM 5957 O O . LEU B 1 331 ? -11.109 -8.789 -27.547 1 93.44 331 LEU B O 1
ATOM 5961 N N . ILE B 1 332 ? -11.398 -7.391 -25.828 1 94 332 ILE B N 1
ATOM 5962 C CA . ILE B 1 332 ? -10.109 -6.742 -26.016 1 94 332 ILE B CA 1
ATOM 5963 C C . ILE B 1 332 ? -8.992 -7.773 -25.859 1 94 332 ILE B C 1
ATOM 5965 O O . ILE B 1 332 ? -8.109 -7.879 -26.719 1 94 332 ILE B O 1
ATOM 5969 N N . ILE B 1 333 ? -9.039 -8.562 -24.844 1 96 333 ILE B N 1
ATOM 5970 C CA . ILE B 1 333 ? -8 -9.539 -24.547 1 96 333 ILE B CA 1
ATOM 5971 C C . ILE B 1 333 ? -7.977 -10.609 -25.625 1 96 333 ILE B C 1
ATOM 5973 O O . ILE B 1 333 ? -6.906 -10.984 -26.125 1 96 333 ILE B O 1
ATOM 5977 N N . ARG B 1 334 ? -9.141 -11.078 -26.078 1 97.25 334 ARG B N 1
ATOM 5978 C CA . ARG B 1 334 ? -9.227 -12.117 -27.094 1 97.25 334 ARG B CA 1
ATOM 5979 C C . ARG B 1 334 ? -8.648 -11.641 -28.422 1 97.25 334 ARG B C 1
ATOM 5981 O O . ARG B 1 334 ? -7.891 -12.367 -29.062 1 97.25 334 ARG B O 1
ATOM 5988 N N . ARG B 1 335 ? -9.016 -10.445 -28.75 1 96.25 335 ARG B N 1
ATOM 5989 C CA . ARG B 1 335 ? -8.57 -9.906 -30.016 1 96.25 335 ARG B CA 1
ATOM 5990 C C . ARG B 1 335 ? -7.055 -9.711 -30.031 1 96.25 335 ARG B C 1
ATOM 5992 O O . ARG B 1 335 ? -6.387 -10.047 -31.016 1 96.25 335 ARG B O 1
ATOM 5999 N N . ILE B 1 336 ? -6.539 -9.195 -28.953 1 96.25 336 ILE B N 1
ATOM 6000 C CA . ILE B 1 336 ? -5.102 -8.977 -28.859 1 96.25 336 ILE B CA 1
ATOM 6001 C C . ILE B 1 336 ? -4.371 -10.32 -28.891 1 96.25 336 ILE B C 1
ATOM 6003 O O . ILE B 1 336 ? -3.377 -10.477 -29.609 1 96.25 336 ILE B O 1
ATOM 6007 N N . PHE B 1 337 ? -4.875 -11.312 -28.156 1 97.56 337 PHE B N 1
ATOM 6008 C CA . PHE B 1 337 ? -4.262 -12.633 -28.062 1 97.56 337 PHE B CA 1
ATOM 6009 C C . PHE B 1 337 ? -4.168 -13.281 -29.438 1 97.56 337 PHE B C 1
ATOM 6011 O O . PHE B 1 337 ? -3.09 -13.695 -29.859 1 97.56 337 PHE B O 1
ATOM 6018 N N . HIS B 1 338 ? -5.234 -13.25 -30.156 1 97.19 338 HIS B N 1
ATOM 6019 C CA . HIS B 1 338 ? -5.281 -13.898 -31.469 1 97.19 338 HIS B CA 1
ATOM 6020 C C . HIS B 1 338 ? -4.441 -13.141 -32.5 1 97.19 338 HIS B C 1
ATOM 6022 O O . HIS B 1 338 ? -3.797 -13.75 -33.344 1 97.19 338 HIS B O 1
ATOM 6028 N N . HIS B 1 339 ? -4.527 -11.883 -32.344 1 96.12 339 HIS B N 1
ATOM 6029 C CA . HIS B 1 339 ? -3.75 -11.07 -33.281 1 96.12 339 HIS B CA 1
ATOM 6030 C C . HIS B 1 339 ? -2.254 -11.305 -33.094 1 96.12 339 HIS B C 1
ATOM 6032 O O . HIS B 1 339 ? -1.521 -11.453 -34.062 1 96.12 339 HIS B O 1
ATOM 6038 N N . LEU B 1 340 ? -1.781 -11.328 -31.875 1 95.88 340 LEU B N 1
ATOM 6039 C CA . LEU B 1 340 ? -0.369 -11.547 -31.578 1 95.88 340 LEU B CA 1
ATOM 6040 C C . LEU B 1 340 ? 0.045 -12.969 -31.938 1 95.88 340 LEU B C 1
ATOM 6042 O O . LEU B 1 340 ? 1.191 -13.211 -32.344 1 95.88 340 LEU B O 1
ATOM 6046 N N . GLU B 1 341 ? -0.87 -13.898 -31.766 1 95.81 341 GLU B N 1
ATOM 6047 C CA . GLU B 1 341 ? -0.599 -15.281 -32.156 1 95.81 341 GLU B CA 1
ATOM 6048 C C . GLU B 1 341 ? -0.325 -15.398 -33.656 1 95.81 341 GLU B C 1
ATOM 6050 O O . GLU B 1 341 ? 0.558 -16.156 -34.062 1 95.81 341 GLU B O 1
ATOM 6055 N N . LYS B 1 342 ? -0.996 -14.625 -34.438 1 95.12 342 LYS B N 1
ATOM 6056 C CA . LYS B 1 342 ? -0.846 -14.625 -35.875 1 95.12 342 LYS B CA 1
ATOM 6057 C C . LYS B 1 342 ? 0.349 -13.781 -36.312 1 95.12 342 LYS B C 1
ATOM 6059 O O . LYS B 1 342 ? 0.99 -14.07 -37.312 1 95.12 342 LYS B O 1
ATOM 6064 N N . ARG B 1 343 ? 0.616 -12.742 -35.562 1 94.44 343 ARG B N 1
ATOM 6065 C CA . ARG B 1 343 ? 1.671 -11.789 -35.875 1 94.44 343 ARG B CA 1
ATOM 6066 C C . ARG B 1 343 ? 2.619 -11.594 -34.719 1 94.44 343 ARG B C 1
ATOM 6068 O O . ARG B 1 343 ? 2.727 -10.492 -34.156 1 94.44 343 ARG B O 1
ATOM 6075 N N . PRO B 1 344 ? 3.404 -12.594 -34.406 1 94.25 344 PRO B N 1
ATOM 6076 C CA . PRO B 1 344 ? 4.266 -12.555 -33.219 1 94.25 344 PRO B CA 1
ATOM 6077 C C . PRO B 1 344 ? 5.363 -11.5 -33.312 1 94.25 344 PRO B C 1
ATOM 6079 O O . PRO B 1 344 ? 5.996 -11.156 -32.312 1 94.25 344 PRO B O 1
ATOM 6082 N N . GLU B 1 345 ? 5.621 -10.883 -34.531 1 91.31 345 GLU B N 1
ATOM 6083 C CA . GLU B 1 345 ? 6.633 -9.844 -34.688 1 91.31 345 GLU B CA 1
ATOM 6084 C C . GLU B 1 345 ? 6.254 -8.578 -33.938 1 91.31 345 GLU B C 1
ATOM 6086 O O . GLU B 1 345 ? 7.098 -7.707 -33.719 1 91.31 345 GLU B O 1
ATOM 6091 N N . MET B 1 346 ? 4.98 -8.516 -33.531 1 90.56 346 MET B N 1
ATOM 6092 C CA . MET B 1 346 ? 4.5 -7.336 -32.812 1 90.56 346 MET B CA 1
ATOM 6093 C C . MET B 1 346 ? 4.809 -7.441 -31.328 1 90.56 346 MET B C 1
ATOM 6095 O O . MET B 1 346 ? 4.633 -6.473 -30.594 1 90.56 346 MET B O 1
ATOM 6099 N N . LEU B 1 347 ? 5.277 -8.555 -30.859 1 91.44 347 LEU B N 1
ATOM 6100 C CA . LEU B 1 347 ? 5.676 -8.711 -29.469 1 91.44 347 LEU B CA 1
ATOM 6101 C C . LEU B 1 347 ? 6.941 -7.918 -29.172 1 91.44 347 LEU B C 1
ATOM 6103 O O . LEU B 1 347 ? 7.852 -7.859 -30 1 91.44 347 LEU B O 1
ATOM 6107 N N . PRO B 1 348 ? 6.934 -7.258 -28.031 1 88.19 348 PRO B N 1
ATOM 6108 C CA . PRO B 1 348 ? 8.195 -6.617 -27.656 1 88.19 348 PRO B CA 1
ATOM 6109 C C . PRO B 1 348 ? 9.328 -7.617 -27.438 1 88.19 348 PRO B C 1
ATOM 6111 O O . PRO B 1 348 ? 9.07 -8.812 -27.25 1 88.19 348 PRO B O 1
ATOM 6114 N N . GLY B 1 349 ? 10.641 -7.078 -27.344 1 80.62 349 GLY B N 1
ATOM 6115 C CA . GLY B 1 349 ? 11.859 -7.844 -27.531 1 80.62 349 GLY B CA 1
ATOM 6116 C C . GLY B 1 349 ? 11.953 -9.039 -26.594 1 80.62 349 GLY B C 1
ATOM 6117 O O . GLY B 1 349 ? 12.148 -10.172 -27.047 1 80.62 349 GLY B O 1
ATOM 6118 N N . ILE B 1 350 ? 11.711 -8.984 -25.375 1 84.94 350 ILE B N 1
ATOM 6119 C CA . ILE B 1 350 ? 11.922 -10.125 -24.484 1 84.94 350 ILE B CA 1
ATOM 6120 C C . ILE B 1 350 ? 10.836 -11.172 -24.719 1 84.94 350 ILE B C 1
ATOM 6122 O O . ILE B 1 350 ? 11.102 -12.375 -24.703 1 84.94 350 ILE B O 1
ATOM 6126 N N . PHE B 1 351 ? 9.656 -10.797 -24.953 1 91.75 351 PHE B N 1
ATOM 6127 C CA . PHE B 1 351 ? 8.555 -11.727 -25.156 1 91.75 351 PHE B CA 1
ATOM 6128 C C . PHE B 1 351 ? 8.625 -12.359 -26.547 1 91.75 351 PHE B C 1
ATOM 6130 O O . PHE B 1 351 ? 8.25 -13.516 -26.719 1 91.75 351 PHE B O 1
ATOM 6137 N N . LYS B 1 352 ? 9.133 -11.539 -27.5 1 92.75 352 LYS B N 1
ATOM 6138 C CA . LYS B 1 352 ? 9.359 -12.117 -28.828 1 92.75 352 LYS B CA 1
ATOM 6139 C C . LYS B 1 352 ? 10.414 -13.211 -28.781 1 92.75 352 LYS B C 1
ATOM 6141 O O . LYS B 1 352 ? 10.242 -14.281 -29.375 1 92.75 352 LYS B O 1
ATOM 6146 N N . THR B 1 353 ? 11.438 -12.906 -28.047 1 93.38 353 THR B N 1
ATOM 6147 C CA . THR B 1 353 ? 12.5 -13.891 -27.875 1 93.38 353 THR B CA 1
ATOM 6148 C C . THR B 1 353 ? 11.969 -15.164 -27.219 1 93.38 353 THR B C 1
ATOM 6150 O O . THR B 1 353 ? 12.234 -16.266 -27.688 1 93.38 353 THR B O 1
ATOM 6153 N N . ARG B 1 354 ? 11.172 -15.039 -26.188 1 94 354 ARG B N 1
ATOM 6154 C CA . ARG B 1 354 ? 10.594 -16.172 -25.484 1 94 354 ARG B CA 1
ATOM 6155 C C . ARG B 1 354 ? 9.633 -16.953 -26.375 1 94 354 ARG B C 1
ATOM 6157 O O . ARG B 1 354 ? 9.562 -18.172 -26.312 1 94 354 ARG B O 1
ATOM 6164 N N . PHE B 1 355 ? 8.898 -16.156 -27.125 1 95.25 355 PHE B N 1
ATOM 6165 C CA . PHE B 1 355 ? 7.949 -16.766 -28.047 1 95.25 355 PHE B CA 1
ATOM 6166 C C . PHE B 1 355 ? 8.672 -17.641 -29.062 1 95.25 355 PHE B C 1
ATOM 6168 O O . PHE B 1 355 ? 8.25 -18.766 -29.328 1 95.25 355 PHE B O 1
ATOM 6175 N N . ASP B 1 356 ? 9.773 -17.172 -29.562 1 95.44 356 ASP B N 1
ATOM 6176 C CA . ASP B 1 356 ? 10.539 -17.875 -30.594 1 95.44 356 ASP B CA 1
ATOM 6177 C C . ASP B 1 356 ? 11.242 -19.094 -30 1 95.44 356 ASP B C 1
ATOM 6179 O O . ASP B 1 356 ? 11.438 -20.094 -30.703 1 95.44 356 ASP B O 1
ATOM 6183 N N . GLU B 1 357 ? 11.578 -18.969 -28.781 1 95.69 357 GLU B N 1
ATOM 6184 C CA . GLU B 1 357 ? 12.352 -20.031 -28.125 1 95.69 357 GLU B CA 1
ATOM 6185 C C . GLU B 1 357 ? 11.43 -21.094 -27.531 1 95.69 357 GLU B C 1
ATOM 6187 O O . GLU B 1 357 ? 11.891 -22.141 -27.078 1 95.69 357 GLU B O 1
ATOM 6192 N N . ALA B 1 358 ? 10.172 -20.797 -27.531 1 95.12 358 ALA B N 1
ATOM 6193 C CA . ALA B 1 358 ? 9.234 -21.75 -26.953 1 95.12 358 ALA B CA 1
ATOM 6194 C C . ALA B 1 358 ? 9.32 -23.094 -27.672 1 95.12 358 ALA B C 1
ATOM 6196 O O . ALA B 1 358 ? 9.492 -23.156 -28.891 1 95.12 358 ALA B O 1
ATOM 6197 N N . ALA B 1 359 ? 9.188 -24.172 -26.969 1 92.5 359 ALA B N 1
ATOM 6198 C CA . ALA B 1 359 ? 9.414 -25.516 -27.469 1 92.5 359 ALA B CA 1
ATOM 6199 C C . ALA B 1 359 ? 8.297 -25.969 -28.406 1 92.5 359 ALA B C 1
ATOM 6201 O O . ALA B 1 359 ? 8.516 -26.766 -29.312 1 92.5 359 ALA B O 1
ATOM 6202 N N . ASP B 1 360 ? 7.062 -25.531 -28.125 1 94.75 360 ASP B N 1
ATOM 6203 C CA . ASP B 1 360 ? 5.895 -25.953 -28.906 1 94.75 360 ASP B CA 1
ATOM 6204 C C . ASP B 1 360 ? 4.84 -24.859 -28.938 1 94.75 360 ASP B C 1
ATOM 6206 O O . ASP B 1 360 ? 5.074 -23.75 -28.453 1 94.75 360 ASP B O 1
ATOM 6210 N N . SER B 1 361 ? 3.764 -25.219 -29.531 1 94.56 361 SER B N 1
ATOM 6211 C CA . SER B 1 361 ? 2.695 -24.234 -29.703 1 94.56 361 SER B CA 1
ATOM 6212 C C . SER B 1 361 ? 2.107 -23.812 -28.359 1 94.56 361 SER B C 1
ATOM 6214 O O . SER B 1 361 ? 1.724 -22.656 -28.172 1 94.56 361 SER B O 1
ATOM 6216 N N . SER B 1 362 ? 2.039 -24.766 -27.484 1 95.75 362 SER B N 1
ATOM 6217 C CA . SER B 1 362 ? 1.526 -24.469 -26.141 1 95.75 362 SER B CA 1
ATOM 6218 C C . SER B 1 362 ? 2.414 -23.453 -25.422 1 95.75 362 SER B C 1
ATOM 6220 O O . SER B 1 362 ? 1.915 -22.547 -24.75 1 95.75 362 SER B O 1
ATOM 6222 N N . GLY B 1 363 ? 3.68 -23.656 -25.562 1 96.38 363 GLY B N 1
ATOM 6223 C CA . GLY B 1 363 ? 4.625 -22.719 -24.984 1 96.38 363 GLY B CA 1
ATOM 6224 C C . GLY B 1 363 ? 4.5 -21.312 -25.562 1 96.38 363 GLY B C 1
ATOM 6225 O O . GLY B 1 363 ? 4.641 -20.328 -24.828 1 96.38 363 GLY B O 1
ATOM 6226 N N . LYS B 1 364 ? 4.301 -21.266 -26.844 1 97.25 364 LYS B N 1
ATOM 6227 C CA . LYS B 1 364 ? 4.125 -19.969 -27.5 1 97.25 364 LYS B CA 1
ATOM 6228 C C . LYS B 1 364 ? 2.893 -19.25 -26.969 1 97.25 364 LYS B C 1
ATOM 6230 O O . LYS B 1 364 ? 2.943 -18.047 -26.688 1 97.25 364 LYS B O 1
ATOM 6235 N N . ARG B 1 365 ? 1.819 -19.984 -26.781 1 97.62 365 ARG B N 1
ATOM 6236 C CA . ARG B 1 365 ? 0.571 -19.406 -26.297 1 97.62 365 ARG B CA 1
ATOM 6237 C C . ARG B 1 365 ? 0.702 -18.969 -24.844 1 97.62 365 ARG B C 1
ATOM 6239 O O . ARG B 1 365 ? 0.101 -17.969 -24.438 1 97.62 365 ARG B O 1
ATOM 6246 N N . ARG B 1 366 ? 1.516 -19.656 -24.078 1 97.12 366 ARG B N 1
ATOM 6247 C CA . ARG B 1 366 ? 1.807 -19.266 -22.703 1 97.12 366 ARG B CA 1
ATOM 6248 C C . ARG B 1 366 ? 2.52 -17.922 -22.656 1 97.12 366 ARG B C 1
ATOM 6250 O O . ARG B 1 366 ? 2.234 -17.094 -21.797 1 97.12 366 ARG B O 1
ATOM 6257 N N . VAL B 1 367 ? 3.434 -17.719 -23.594 1 97.12 367 VAL B N 1
ATOM 6258 C CA . VAL B 1 367 ? 4.172 -16.469 -23.656 1 97.12 367 VAL B CA 1
ATOM 6259 C C . VAL B 1 367 ? 3.209 -15.312 -23.938 1 97.12 367 VAL B C 1
ATOM 6261 O O . VAL B 1 367 ? 3.354 -14.227 -23.359 1 97.12 367 VAL B O 1
ATOM 6264 N N . LEU B 1 368 ? 2.199 -15.539 -24.797 1 97.5 368 LEU B N 1
ATOM 6265 C CA . LEU B 1 368 ? 1.191 -14.523 -25.078 1 97.5 368 LEU B CA 1
ATOM 6266 C C . LEU B 1 368 ? 0.41 -14.164 -23.812 1 97.5 368 LEU B C 1
ATOM 6268 O O . LEU B 1 368 ? 0.181 -12.984 -23.531 1 97.5 368 LEU B O 1
ATOM 6272 N N . ALA B 1 369 ? 0.064 -15.203 -23.047 1 97.5 369 ALA B N 1
ATOM 6273 C CA . ALA B 1 369 ? -0.663 -14.984 -21.797 1 97.5 369 ALA B CA 1
ATOM 6274 C C . ALA B 1 369 ? 0.192 -14.219 -20.797 1 97.5 369 ALA B C 1
ATOM 6276 O O . ALA B 1 369 ? -0.314 -13.367 -20.062 1 97.5 369 ALA B O 1
ATOM 6277 N N . ASP B 1 370 ? 1.491 -14.586 -20.781 1 96.81 370 ASP B N 1
ATOM 6278 C CA . ASP B 1 370 ? 2.418 -13.875 -19.906 1 96.81 370 ASP B CA 1
ATOM 6279 C C . ASP B 1 370 ? 2.469 -12.391 -20.25 1 96.81 370 ASP B C 1
ATOM 6281 O O . ASP B 1 370 ? 2.438 -11.539 -19.359 1 96.81 370 ASP B O 1
ATOM 6285 N N . TYR B 1 371 ? 2.512 -12.078 -21.516 1 96.19 371 TYR B N 1
ATOM 6286 C CA . TYR B 1 371 ? 2.604 -10.703 -21.969 1 96.19 371 TYR B CA 1
ATOM 6287 C C . TYR B 1 371 ? 1.326 -9.93 -21.656 1 96.19 371 TYR B C 1
ATOM 6289 O O . TYR B 1 371 ? 1.378 -8.836 -21.078 1 96.19 371 TYR B O 1
ATOM 6297 N N . ILE B 1 372 ? 0.216 -10.523 -21.938 1 96.31 372 ILE B N 1
ATOM 6298 C CA . ILE B 1 372 ? -1.069 -9.852 -21.766 1 96.31 372 ILE B CA 1
ATOM 6299 C C . ILE B 1 372 ? -1.379 -9.68 -20.281 1 96.31 372 ILE B C 1
ATOM 6301 O O . ILE B 1 372 ? -1.821 -8.609 -19.859 1 96.31 372 ILE B O 1
ATOM 6305 N N . SER B 1 373 ? -1.141 -10.703 -19.484 1 96.19 373 SER B N 1
ATOM 6306 C CA . SER B 1 373 ? -1.479 -10.648 -18.062 1 96.19 373 SER B CA 1
ATOM 6307 C C . SER B 1 373 ? -0.611 -9.625 -17.328 1 96.19 373 SER B C 1
ATOM 6309 O O . SER B 1 373 ? -0.978 -9.148 -16.25 1 96.19 373 SER B O 1
ATOM 6311 N N . GLY B 1 374 ? 0.547 -9.289 -17.875 1 94 374 GLY B N 1
ATOM 6312 C CA . GLY B 1 374 ? 1.443 -8.328 -17.25 1 94 374 GLY B CA 1
ATOM 6313 C C . GLY B 1 374 ? 1.061 -6.891 -17.531 1 94 374 GLY B C 1
ATOM 6314 O O . GLY B 1 374 ? 1.633 -5.969 -16.938 1 94 374 GLY B O 1
ATOM 6315 N N . MET B 1 375 ? 0.016 -6.68 -18.328 1 92.12 375 MET B N 1
ATOM 6316 C CA . MET B 1 375 ? -0.383 -5.332 -18.734 1 92.12 375 MET B CA 1
ATOM 6317 C C . MET B 1 37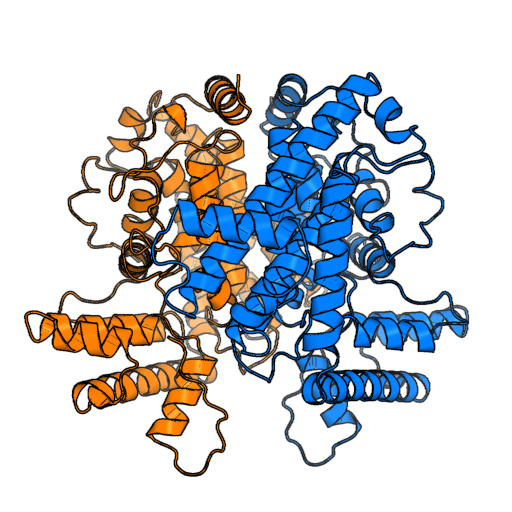5 ? -1.339 -4.723 -17.703 1 92.12 375 MET B C 1
ATOM 6319 O O . MET B 1 375 ? -1.958 -5.445 -16.922 1 92.12 375 MET B O 1
ATOM 6323 N N . THR B 1 376 ? -1.359 -3.381 -17.641 1 89.88 376 THR B N 1
ATOM 6324 C CA . THR B 1 376 ? -2.391 -2.662 -16.906 1 89.88 376 THR B CA 1
ATOM 6325 C C . THR B 1 376 ? -3.645 -2.484 -17.75 1 89.88 376 THR B C 1
ATOM 6327 O O . THR B 1 376 ? -3.621 -2.729 -18.953 1 89.88 376 THR B O 1
ATOM 6330 N N . ASP B 1 377 ? -4.723 -2.084 -17.125 1 88.19 377 ASP B N 1
ATOM 6331 C CA . ASP B 1 377 ? -5.969 -1.865 -17.844 1 88.19 377 ASP B CA 1
ATOM 6332 C C . ASP B 1 377 ? -5.797 -0.79 -18.922 1 88.19 377 ASP B C 1
ATOM 6334 O O . ASP B 1 377 ? -6.223 -0.971 -20.062 1 88.19 377 ASP B O 1
ATOM 6338 N N . ARG B 1 378 ? -5.172 0.26 -18.609 1 82.81 378 ARG B N 1
ATOM 6339 C CA . ARG B 1 378 ? -4.965 1.356 -19.547 1 82.81 378 ARG B CA 1
ATOM 6340 C C . ARG B 1 378 ? -4.043 0.934 -20.688 1 82.81 378 ARG B C 1
ATOM 6342 O O . ARG B 1 378 ? -4.293 1.262 -21.844 1 82.81 378 ARG B O 1
ATOM 6349 N N . TYR B 1 379 ? -2.969 0.217 -20.375 1 85.19 379 TYR B N 1
ATOM 6350 C CA . TYR B 1 379 ? -1.994 -0.2 -21.375 1 85.19 379 TYR B CA 1
ATOM 6351 C C . TYR B 1 379 ? -2.637 -1.109 -22.406 1 85.19 379 TYR B C 1
ATOM 6353 O O . TYR B 1 379 ? -2.393 -0.959 -23.609 1 85.19 379 TYR B O 1
ATOM 6361 N N . VAL B 1 380 ? -3.414 -2.039 -21.938 1 90.38 380 VAL B N 1
ATOM 6362 C CA . VAL B 1 380 ? -4.023 -3 -22.844 1 90.38 380 VAL B CA 1
ATOM 6363 C C . VAL B 1 380 ? -5.031 -2.289 -23.75 1 90.38 380 VAL B C 1
ATOM 6365 O O . VAL B 1 380 ? -5.18 -2.637 -24.922 1 90.38 380 VAL B O 1
ATOM 6368 N N . MET B 1 381 ? -5.715 -1.316 -23.203 1 86.62 381 MET B N 1
ATOM 6369 C CA . MET B 1 381 ? -6.648 -0.53 -24 1 86.62 381 MET B CA 1
ATOM 6370 C C . MET B 1 381 ? -5.91 0.291 -25.062 1 86.62 381 MET B C 1
ATOM 6372 O O . MET B 1 381 ? -6.348 0.375 -26.203 1 86.62 381 MET B O 1
ATOM 6376 N N . ASP B 1 382 ? -4.816 0.872 -24.641 1 84.56 382 ASP B N 1
ATOM 6377 C CA . ASP B 1 382 ? -3.994 1.636 -25.578 1 84.56 382 ASP B CA 1
ATOM 6378 C C . ASP B 1 382 ? -3.439 0.738 -26.672 1 84.56 382 ASP B C 1
ATOM 6380 O O . ASP B 1 382 ? -3.404 1.13 -27.844 1 84.56 382 ASP B O 1
ATOM 6384 N N . LEU B 1 383 ? -2.957 -0.412 -26.281 1 86.75 383 LEU B N 1
ATOM 6385 C CA . LEU B 1 383 ? -2.438 -1.368 -27.25 1 86.75 383 LEU B CA 1
ATOM 6386 C C . LEU B 1 383 ? -3.523 -1.781 -28.234 1 86.75 383 LEU B C 1
ATOM 6388 O O . LEU B 1 383 ? -3.266 -1.897 -29.438 1 86.75 383 LEU B O 1
ATOM 6392 N N . TYR B 1 384 ? -4.727 -1.989 -27.719 1 89.56 384 TYR B N 1
ATOM 6393 C CA . TYR B 1 384 ? -5.859 -2.346 -28.562 1 89.56 384 TYR B CA 1
ATOM 6394 C C . TYR B 1 384 ? -6.145 -1.254 -29.594 1 89.56 384 TYR B C 1
ATOM 6396 O O . TYR B 1 384 ? -6.344 -1.539 -30.781 1 89.56 384 TYR B O 1
ATOM 6404 N N . MET B 1 385 ? -6.156 -0.046 -29.109 1 86.19 385 MET B N 1
ATOM 6405 C CA . MET B 1 385 ? -6.418 1.087 -30 1 86.19 385 MET B CA 1
ATOM 6406 C C . MET B 1 385 ? -5.336 1.209 -31.062 1 86.19 385 MET B C 1
ATOM 6408 O O . MET B 1 385 ? -5.633 1.476 -32.219 1 86.19 385 MET B O 1
ATOM 6412 N N . MET B 1 386 ? -4.156 1.016 -30.734 1 82.5 386 MET B N 1
ATOM 6413 C CA . MET B 1 386 ? -3.033 1.099 -31.672 1 82.5 386 MET B CA 1
ATOM 6414 C C . MET B 1 386 ? -3.119 0.004 -32.719 1 82.5 386 MET B C 1
ATOM 6416 O O . MET B 1 386 ? -2.828 0.245 -33.906 1 82.5 386 MET B O 1
ATOM 6420 N N . MET B 1 387 ? -3.559 -1.13 -32.312 1 84.75 387 MET B N 1
ATOM 6421 C CA . MET B 1 387 ? -3.562 -2.291 -33.188 1 84.75 387 MET B CA 1
ATOM 6422 C C . MET B 1 387 ? -4.773 -2.264 -34.125 1 84.75 387 MET B C 1
ATOM 6424 O O . MET B 1 387 ? -4.688 -2.701 -35.281 1 84.75 387 MET B O 1
ATOM 6428 N N . PHE B 1 388 ? -5.871 -1.672 -33.562 1 86.44 388 PHE B N 1
ATOM 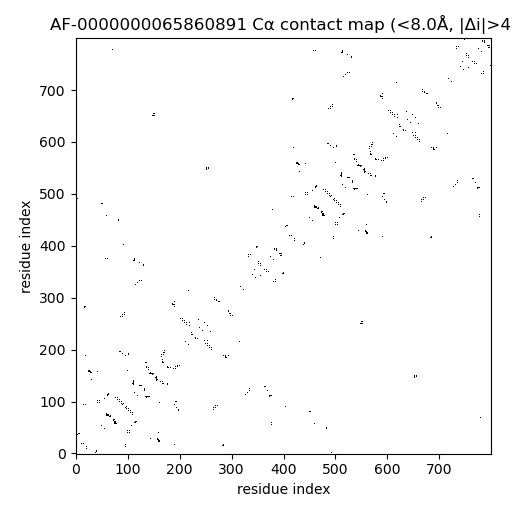6429 C CA . PHE B 1 388 ? -7.105 -1.959 -34.312 1 86.44 388 PHE B CA 1
ATOM 6430 C C . PHE B 1 388 ? -7.84 -0.671 -34.656 1 86.44 388 PHE B C 1
ATOM 6432 O O . PHE B 1 388 ? -8.781 -0.685 -35.438 1 86.44 388 PHE B O 1
ATOM 6439 N N . GLU B 1 389 ? -7.406 0.469 -33.938 1 75.88 389 GLU B N 1
ATOM 6440 C CA . GLU B 1 389 ? -8.094 1.726 -34.219 1 75.88 389 GLU B CA 1
ATOM 6441 C C . GLU B 1 389 ? -7.164 2.723 -34.906 1 75.88 389 GLU B C 1
ATOM 6443 O O . GLU B 1 389 ? -6.445 3.469 -34.219 1 75.88 389 GLU B O 1
ATOM 6448 N N . PRO B 1 390 ? -7.18 2.875 -36.094 1 61.84 390 PRO B N 1
ATOM 6449 C CA . PRO B 1 390 ? -6.234 3.701 -36.844 1 61.84 390 PRO B CA 1
ATOM 6450 C C . PRO B 1 390 ? -6.348 5.188 -36.5 1 61.84 390 PRO B C 1
ATOM 6452 O O . PRO B 1 390 ? -5.383 5.938 -36.688 1 61.84 390 PRO B O 1
ATOM 6455 N N . TYR B 1 391 ? -7.316 5.773 -36 1 55.44 391 TYR B N 1
ATOM 6456 C CA . TYR B 1 391 ? -7.488 7.219 -35.906 1 55.44 391 TYR B CA 1
ATOM 6457 C C . TYR B 1 391 ? -7.266 7.699 -34.469 1 55.44 391 TYR B C 1
ATOM 6459 O O . TYR B 1 391 ? -7.191 8.906 -34.219 1 55.44 391 TYR B O 1
ATOM 6467 N N . GLU B 1 392 ? -7.074 7.008 -33.531 1 55.19 392 GLU B N 1
ATOM 6468 C CA . GLU B 1 392 ? -6.945 7.496 -32.156 1 55.19 392 GLU B CA 1
ATOM 6469 C C . GLU B 1 392 ? -5.484 7.711 -31.781 1 55.19 392 GLU B C 1
ATOM 6471 O O . GLU B 1 392 ? -4.645 6.836 -32 1 55.19 392 GLU B O 1
ATOM 6476 N N . LYS B 1 393 ? -5.02 9.047 -31.641 1 45.41 393 LYS B N 1
ATOM 6477 C CA . LYS B 1 393 ? -3.66 9.375 -31.219 1 45.41 393 LYS B CA 1
ATOM 6478 C C . LYS B 1 393 ? -3.365 8.836 -29.828 1 45.41 393 LYS B C 1
ATOM 6480 O O . LYS B 1 393 ? -4.031 9.211 -28.859 1 45.41 393 LYS B O 1
ATOM 6485 N N . VAL B 1 394 ? -2.877 7.57 -29.828 1 42.53 394 VAL B N 1
ATOM 6486 C CA . VAL B 1 394 ? -2.5 7.039 -28.516 1 42.53 394 VAL B CA 1
ATOM 6487 C C . VAL B 1 394 ? -0.992 7.176 -28.312 1 42.53 394 VAL B C 1
ATOM 6489 O O . VAL B 1 394 ? -0.209 6.82 -29.203 1 42.53 394 VAL B O 1
ATOM 6492 N N . MET B 1 395 ? -0.501 8.07 -27.469 1 38.69 395 MET B N 1
ATOM 6493 C CA . MET B 1 395 ? 0.92 8.07 -27.125 1 38.69 395 MET B CA 1
ATOM 6494 C C . MET B 1 395 ? 1.308 6.777 -26.422 1 38.69 395 MET B C 1
ATOM 6496 O O . MET B 1 395 ? 0.931 6.566 -25.266 1 38.69 395 MET B O 1
ATOM 6500 N N . PHE B 1 396 ? 1.489 5.723 -27.25 1 35.47 396 PHE B N 1
ATOM 6501 C CA . PHE B 1 396 ? 1.745 4.395 -26.703 1 35.47 396 PHE B CA 1
ATOM 6502 C C . PHE B 1 396 ? 3.242 4.129 -26.609 1 35.47 396 PHE B C 1
ATOM 6504 O O . PHE B 1 396 ? 3.994 4.426 -27.531 1 35.47 396 PHE B O 1
ATOM 6511 N N . GLU B 1 397 ? 3.807 4.047 -25.422 1 35.69 397 GLU B N 1
ATOM 6512 C CA . GLU B 1 397 ? 5.168 3.533 -25.297 1 35.69 397 GLU B CA 1
ATOM 6513 C C . GLU B 1 397 ? 5.164 2.068 -24.859 1 35.69 397 GLU B C 1
ATOM 6515 O O . GLU B 1 397 ? 4.449 1.688 -23.938 1 35.69 397 GLU B O 1
ATOM 6520 N N . PHE B 1 398 ? 5.789 1.139 -25.672 1 30.36 398 PHE B N 1
ATOM 6521 C CA . PHE B 1 398 ? 5.891 -0.283 -25.359 1 30.36 398 PHE B CA 1
ATOM 6522 C C . PHE B 1 398 ? 6.582 -0.497 -24.031 1 30.36 398 PHE B C 1
ATOM 6524 O O . PHE B 1 398 ? 7.586 0.158 -23.719 1 30.36 398 PHE B O 1
ATOM 6531 N N . ARG B 1 399 ? 5.887 -1.108 -23.094 1 39.19 399 ARG B N 1
ATOM 6532 C CA . ARG B 1 399 ? 6.496 -1.447 -21.812 1 39.19 399 ARG B CA 1
ATOM 6533 C C . ARG B 1 399 ? 7.215 -2.789 -21.891 1 39.19 399 ARG B C 1
ATOM 6535 O O . ARG B 1 399 ? 6.656 -3.773 -22.375 1 39.19 399 ARG B O 1
ATOM 6542 N N . GLU B 1 400 ? 8.602 -2.795 -21.812 1 28.75 400 GLU B N 1
ATOM 6543 C CA . GLU B 1 400 ? 9.312 -4.066 -21.719 1 28.75 400 GLU B CA 1
ATOM 6544 C C . GLU B 1 400 ? 9.18 -4.668 -20.312 1 28.75 400 GLU B C 1
ATOM 6546 O O . GLU B 1 400 ? 9.133 -3.941 -19.328 1 28.75 400 GLU B O 1
#

InterPro domains:
  IPR003607 HD/PDEase domain [SM00471] (72-213)
  IPR003607 HD/PDEase domain [cd00077] (74-211)
  IPR006261 dGTP triphosphohydrolase [TIGR01353] (39-174)
  IPR006674 HD domain [PF01966] (76-202)
  IPR006674 HD domain [PS51831] (76-204)
  IPR023023 dNTP triphosphohydrolase, type 2 [MF_01212] (15-388)
  IPR026875 Phosphohydrolase-associated domain [PF13286] (296-384)
  IPR051094 Diverse Catalytic Activities Enzymes [PTHR35795] (10-206)

Foldseek 3Di:
DFLAVVVQVVLVVQAFQQADGLVNFPAQDQDDDDDDRNHGQLLLLLVLLCPFPLLVLQQQAFAFFDCVPDVLGDGSNVLLVQLLVLLLLLCNLNRHDSSLLNSLSSQQQSQFFHPHPLLQVLLQVVLVVLQGGDSLVSSLCQQQAVTDDDDVGHHSSHTPLSSLLSQCQDEVVDGHPRDPVSPPFLARRLSSVSSSVSNLLSVLLSLQLSCLQVVLDWPVNLCPDPFPLLVVLVVVCCVVPVCLPVDGDSVSSVSSSVSSSVVQSVQQSVQLVVLCVVQVPRHNRSQRHDNDHSRDGPPSSVVRSVVSVVVSCVRPCPPPVNVVVSVVSSVLLVVQLVVCLVVVVPDDDVLSVQLVPQPDPSSNSVSSSSQRRSDGNVLSVLVSCVVPPPPDPRPHDDDD/DFLAVVVQVVLVVQAFQQADGLVNFPAQDQDDDDDDRNHGQLLLLLVLLCPFPLLVLQQQAFAFFDCVPDVLGDGSNVLLVQLLVLLLLLCNLNRHDSSLLNSLSSLQQSQFFHPHPLLQVLLQVVLVVLQGGDSLVSSLCQQQAVTDDDDVGHHSSHTPLSSLLSQCQDEVVDGHPRDPVSPPFLARRLSSVSSSVSNLLSVLLSLQLSCLQVVLDWPVNLCPDPFPLLVVLVVVCCVVPVCLPVDGDSVSSVSSSVSSSVVQSVQQSVQLVVLCVVQVPRHNRSQRHDNDHSRDGPPSSVVRSVVSVVVSCVRPCPPPVNVVVSVVSSVLLVVQLVVCLVVVVPDDDVLSVQLVPQPDPSSNSVSSSSQRRSDGNVLSVLVSCVVPPPPDPRPHDDDD

Nearest PDB structures (foldseek):
  2dqb-assembly1_A  TM=9.606E-01  e=5.655E-29  Thermus thermophilus HB8
  2dqb-assembly1_D  TM=9.533E-01  e=1.144E-28  Thermus thermophilus HB8
  2dqb-assembly1_C  TM=9.604E-01  e=3.065E-28  Thermus thermophilus HB8
  2dqb-assembly1_E  TM=9.479E-01  e=5.643E-28  Thermus thermophilus HB8
  2dqb-assembly1_B  TM=9.526E-01  e=7.120E-27  Thermus thermophilus HB8

pLDDT: mean 87.71, std 12.19, range [28.75, 98.56]

Secondary structure (DSSP, 8-state):
--HHHHHHHHHHHHS-TTS--GGG----SSS--PPPSSS-HHHHHHHHHHTSHHHHGGGGSBSSS-GGG-TTPPBHHHHHHHHHHHHHHHHHHTT--HHHHHHHHHHTTTTPPTTHHHHHHHHHHHTTTTT---HHHHHHHIIIII-B--SSSSB----HHHHHHHHT---SS------GGG-SSSS--HHHHHHHHHHHHHHHHHHHHHHHHHTSS-HHHHHTS--HHHHHHHHHHHHH-TTTTT--SHHHHHHHHHHHHHHHHHHHHHHHHHHHHHHT--SHHHHHHSSS-SS---HHHHHHHHHHHHHHIIIIITSHHHHHHHHHHHHHHHHHHHHHHH-GGGS-HHHHHHHHH-SSHHHHHHHHHHHHHTS-HHHHHHHHHHHH-TT---------/--HHHHHHHHHHHHS-TTS--GGG----SSS--PPPSSS-HHHHHHHHHHHSHHHHGGGGSBSSS-GGG-TTPPBHHHHHHHHHHHHHHHHHHTT--HHHHHHHHHHTTTTPPTTHHHHHHHHHHHTTTTT---HHHHHHHIIIII-B--SSSSB----HHHHHHHHT---SS------GGG-SSSS--HHHHHHHHHHHHHHHHHHHHHHHHHTSS-HHHHHTS--HHHHHHHHHHHHH-TTTTT--SHHHHHHHHHHHHHHHHHHHHHHHHHHHHHHT--SHHHHHHSSS-SS---HHHHHHHHHHHHHHIIIIITSHHHHHHHHHHHHHHHHHHHHHHH-GGGS-HHHHHHHHH-SSHHHHHHHHHHHHHTS-HHHHHHHHHHHH-TT---------

Radius of gyration: 25.69 Å; Cα contacts (8 Å, |Δi|>4): 1294; chains: 2; bounding box: 66×69×66 Å

Organism: Syntrophus aciditrophicus (strain SB) (NCBI:txid56780)

Sequence (800 aa):
MTAREFLEATEKEKLAPYATRSADSAGRTLHGDEPDDYRTCFQRDRDRILYSKVFKDLQHKTQVFLINEGDFYRTRLTHTLEVAQHARTFARALRLNEDLCEAIAYAHDLGHPPFGHSGEETLNDLLKDDGGFEHNIQSLRVVDFLEKRYQRYDGLNLCFETREGIARHNTTHDHPDTPPEFQNYSQASLEAQVVNIADPLAYCAHDLEDALNAGYLRMKDLRNMENPLVRRVFERCSSRYPDFLKADTVLQSRILVRTLIEEANIAVIRQTSRNIELYGISSVEEARSLPEDVVAAPAGVWKNFDALKAYLFENVYRKPQVCIMNEKGKLIIRRIFHHLEKRPEMLPGIFKTRFDEAADSSGKRRVLADYISGMTDRYVMDLYMMMFEPYEKVMFEFREMTAREFLEATEKEKLAPYATRSADSAGRTLHGDEPDDYRTCFQRDRDRILYSKVFKDLQHKTQVFLINEGDFYRTRLTHTLEVAQHARTFARALRLNEDLCEAIAYAHDLGHPPFGHSGEETLNDLLKDDGGFEHNIQSLRVVDFLEKRYQRYDGLNLCFETREGIARHNTTHDHPDTPPEFQNYSQASLEAQVVNIADPLAYCAHDLEDALNAGYLRMKDLRNMENPLVRRVFERCSSRYPDFLKADTVLQSRILVRTLIEEANIAVIRQTSRNIELYGISSVEEARSLPEDVVAAPAGVWKNFDALKAYLFENVYRKPQVCIMNEKGKLIIRRIFHHLEKRPEMLPGIFKTRFDEAADSSGKRRVLADYISGMTDRYVMDLYMMMFEPYEKVMFEFRE